Protein AF-A0A8X6JHR5-F1 (afdb_monomer_lite)

InterPro domains:
  IPR001357 BRCT domain [PF00533] (497-559)
  IPR001357 BRCT domain [PS50172] (496-572)
  IPR001357 BRCT domain [SM00292] (498-587)
  IPR001679 NAD-dependent DNA ligase [MF_01588] (1-564)
  IPR004150 NAD-dependent DNA ligase, OB-fold [PF03120] (288-365)
  IPR010106 Recombination-promoting nuclease RpnA [TIGR01784] (573-859)
  IPR010994 RuvA domain 2-like [SSF47781] (370-484)
  IPR012340 Nucleic acid-binding, OB-fold [G3DSA:2.40.50.140] (287-372)
  IPR012340 Nucleic acid-binding, OB-fold [SSF50249] (287-366)
  IPR013839 NAD-dependent DNA ligase, adenylation [PF01653] (51-284)
  IPR013839 NAD-dependent DNA ligase, adenylation [cd00114] (6-284)
  IPR013840 NAD-dependent DNA ligase, N-terminal [SM00532] (3-404)
  IPR018239 NAD-dependent DNA ligase, active site [PS01055] (96-125)
  IPR033136 NAD-dependent DNA ligase, conserved site [PS01056] (298-313)
  IPR036420 BRCT domain superfamily [G3DSA:3.40.50.10190] (495-573)
  IPR036420 BRCT domain superfamily [SSF52113] (496-566)
  IPR041663 DisA/LigA, helix-hairpin-helix motif [PF12826] (410-480)

Radius of gyration: 37.95 Å; chains: 1; bounding box: 104×107×92 Å

pLDDT: mean 83.15, std 12.95, range [37.66, 98.12]

Sequence (868 aa):
MTENTLKLQKEIKRHNELYYRENISEITDAEYDELAKKVGIQTVGSAPDDRFSKVQHIVPMLSLNKVYSQEDIEEFIAKSRELLNTDELEIMCELKIDGLSFTAIYENGLLVKAATRGDGNLGEDVTDNIKTIKDFPQALPGIKGRLEVRGEVYIRNDDFLKLNKNFSNPRNTASGSLRQLDPEVTASRPLRYFAYSLIGGAEKTQFEVLNKLKELGFCVNEHQCLAKNVDEILEFYNRIYDNRHELGYDVDGVVLKVNNLTLQNRLGNTNKAPRWAIAHKFPAAQGKTKIVKILIQVGKTGKLNPVAKVIPINIGGVLITRVNLHNKDEIERKDIREGDVVVVQRAGDVIPKIVEVDKNARSRKAPKFVFPDICPECGSRVDDWGICSGGNDCPAQQIGNRKTITLEKFISSLGIRLVGPRAAKILANHYKSYDGWYEVMAQLPYDREAPDKLMIIGVGEETITSLEEFFSDEDNAEMVNDLASQLKIESVSTNTSSSPFNGKTVVFTGKLSKMERNEAQALMESLGGIVSSSVSPKTDFLVVGEKPGSKYKKAVELGTLAMALSKFLNPKLDLTFKKVFGTEKNKNILIHFLNDILGFTGIDTIQEVEFLSTYMDPEVASDKQSIVDVLCKDSSGFRYVIEMQLARDRGFEKRAQLYAAKAYSRQVGKGGEYIDLKTVFFIAISDNTLFPEEVEYISTHNIRDIKTNGHYLKDFQFVFIELPKFAKNKVEQLESTIERWCFFFKYAEDTTDEDLRDIAEKSPIIKLAYDELDKFRWNEKDLIAYEERIMDLRKEEGILAQKLDDATEKGIKIGHEKGREEGEKRAKIAVAREMLADKMDINTIAKFTGLHISEIEKLCSEIANDTL

Organism: Trichonephila clavata (NCBI:txid2740835)

Secondary structure (DSSP, 8-state):
--HHHHHHHHHHHHHHHIIIII---SS-HHHHHHHHHHHT----S-PPPTTSPEEE-SS--PPPEEE-SHHHHHHHHHHHHHHHT-S---EEEEEEE-SEEEEEEEETTEEEEEEE-TTSSEEEB-HHHHHTSTT--SB-TT--SEEEEEEEEEEBHHHHTTS-TT---HHHHHHHHHS-SSHHHHHTS-EEEEEEEEES---SBHHHHHHHHHHTT----S-EEEESSHHHHHHHHHHHHHTGGGSSB-EEEEEEEESBHHHHHHH-B-SSSBTTEEEEEPPTTEEEEEEEEEEEEE-TTSBEEEEEEEEEEEETTEEEEEEE---HHHHHHHT--TT-EEEEEEETTTEEEEEEEESSSS-TT-PPP---SB-TTT-PBB-TTSBBTTGGGSHHHHTT---EEEHHHHHHHT--TT--HHHHHHHHHHH-SHHHHHHHHHHTTT-TTHHHHT--TT--HHHHHHHHHHHTSHHHHHHHHHHHHTSEEE---------TTTT-EEEEESB-SSS-HHHHHHHHHHTT-EEESS--TT--EEEE-BS--HHHHHHHHTT--EEES-SBPPTTSHHHHHHHHSSGGGHHHHHHHHHHHHT--GGG----EEE--SEE--SSTTSPPEE-SEEEEETT--EEEEEEE-S--TTHHHHHHHHHHHHHHTTS-TT--GGG---EEEEEEESS--S-TTS-SEEEEE---TTT------SEEEEEEEGGG----SGGG--SHHHHHHHHHHHGGG--HHHHHHHHHH-HHHHHHHHHHBGGGS-HHHHHHHHHHHHHHHHHHHHHHHHHHHHHHHHHHHHHHHHHHHHHHHHHHHHHHHHHHTT--HHHHHHHH---HHHHHHHHHHHHHTT-

Foldseek 3Di:
DDPVLVVLVVVLLVQLCCVQPVLDHPFFPVVSVVSCVVNVDDFAHAAEDPLFDKDFDPAFDFDFAEDADLVVVVVLVVVLCVLLVHPWFKKKKAFAAQAWKKKFKDAQFATPWMFTNHRRGMTGTLSLLQVLAPQDDRGQPPDHGMKMWMKGKWAFLVQVVVDDPPDQFGHSCRSVLSPDPDSVSVNPGNIDMAIQDMDPDPDFWSVVRQVVCVVSRGHHDPLMDTDGDSVSVVVSFVVCQQCVLVPRGDTFFMKIFRTGVVSQVSQAADPHHGSGMHGHGDDQFKGKWAFQDWDWDQALQQATWIKTQTRFYDHRSGTDGIATQGFPVSCVVQQDFHGWIFMWGDDPPDHIHTPHTDPVSDDPPTDGDDLDQARPQQRAGADPRRGGPCQCRRPNNVSVPPLEAEQLRLQQVLCQPPCHSLNSLQLLLVQQDPVSSLVLLLCLLPDPCSLVVPPQQPQDSVNSVSSNVQNVDVVSSVVSVVVVVSGNYHGDDDPPPVAPQASAEEEEFEAADPDGPVVVVVVSVVSNHRYDPADDLRHAEYHYYHPGDPRVVVCVVSVHHYPPVFQFAQCLDLLLVCLCQVDPVNPVLVQVLVCQLVVPDDPRRFPGKDWDAQWLDDPDPPDDIGGASTWIAGPLGEIETEHRAEDDDVCVVVVLVVVQVSSQVVSDDPPDDPVSGAAYEYEYEYCADPDDLVAAQKDKDADADPPPRDRPPGRYIYIYHHLVRLDDAALVVDDDPNNVVSNCNNCLRPQDPVSLVSCCVVPVSVNVSSVSRRCVPDDPVSVVVSVVSVVVVVVVVVVVVVVVVVVVVVVVVVVVVVVVVVVLVVVLLVQLLVCVVVVDDLVVSCVVSVDDSVVSVVSVVVVVVVVD

Structure (mmCIF, N/CA/C/O backbone):
data_AF-A0A8X6JHR5-F1
#
_entry.id   AF-A0A8X6JHR5-F1
#
loop_
_atom_site.group_PDB
_atom_site.id
_atom_site.type_symbol
_atom_site.label_atom_id
_atom_site.label_alt_id
_atom_site.label_comp_id
_atom_site.label_asym_id
_atom_site.label_entity_id
_atom_site.label_seq_id
_atom_site.pdbx_PDB_ins_code
_atom_site.Cartn_x
_atom_site.Cartn_y
_atom_site.Cartn_z
_atom_site.occupancy
_atom_site.B_iso_or_equiv
_atom_site.auth_seq_id
_atom_site.auth_comp_id
_atom_site.auth_asym_id
_atom_site.auth_atom_id
_atom_site.pdbx_PDB_model_num
ATOM 1 N N . MET A 1 1 ? 10.080 10.025 27.594 1.00 49.47 1 MET A N 1
ATOM 2 C CA . MET A 1 1 ? 10.030 9.045 26.483 1.00 49.47 1 MET A CA 1
ATOM 3 C C . MET A 1 1 ? 11.142 9.394 25.508 1.00 49.47 1 MET A C 1
ATOM 5 O O . MET A 1 1 ? 11.280 10.569 25.206 1.00 49.47 1 MET A O 1
ATOM 9 N N . THR A 1 2 ? 11.959 8.435 25.074 1.00 57.47 2 THR A N 1
ATOM 10 C CA . THR A 1 2 ? 13.050 8.675 24.110 1.00 57.47 2 THR A CA 1
ATOM 11 C C . THR A 1 2 ? 12.496 8.960 22.708 1.00 57.47 2 THR A C 1
ATOM 13 O O . THR A 1 2 ? 11.458 8.418 22.331 1.00 57.47 2 THR A O 1
ATOM 16 N N . GLU A 1 3 ? 13.186 9.787 21.923 1.00 58.19 3 GLU A N 1
ATOM 17 C CA . GLU A 1 3 ? 12.817 10.192 20.552 1.00 58.19 3 GLU A CA 1
ATOM 18 C C . GLU A 1 3 ? 12.600 8.987 19.609 1.00 58.19 3 GLU A C 1
ATOM 20 O O . GLU A 1 3 ? 11.642 8.948 18.835 1.00 58.19 3 GLU A O 1
ATOM 25 N N . ASN A 1 4 ? 13.395 7.924 19.789 1.00 63.41 4 ASN A N 1
ATOM 26 C CA . ASN A 1 4 ? 13.212 6.634 19.113 1.00 63.41 4 ASN A CA 1
ATOM 27 C C . ASN A 1 4 ? 11.872 5.959 19.436 1.00 63.41 4 ASN A C 1
ATOM 29 O O . ASN A 1 4 ? 11.263 5.364 18.549 1.00 63.41 4 ASN A O 1
ATOM 33 N N . THR A 1 5 ? 11.391 6.064 20.681 1.00 64.75 5 THR A N 1
ATOM 34 C CA . THR A 1 5 ? 10.103 5.473 21.071 1.00 64.75 5 THR A CA 1
ATOM 35 C C . THR A 1 5 ? 8.983 6.147 20.288 1.00 64.75 5 THR A C 1
ATOM 37 O O . THR A 1 5 ? 8.232 5.449 19.622 1.00 64.75 5 THR A O 1
ATOM 40 N N . LEU A 1 6 ? 8.924 7.488 20.284 1.00 68.88 6 LEU A N 1
ATOM 41 C CA . LEU A 1 6 ? 7.921 8.297 19.566 1.00 68.88 6 LEU A CA 1
ATOM 42 C C . LEU A 1 6 ? 7.883 8.020 18.057 1.00 68.88 6 LEU A C 1
ATOM 44 O O . LEU A 1 6 ? 6.798 7.946 17.476 1.00 68.88 6 LEU A O 1
ATOM 48 N N . LYS A 1 7 ? 9.048 7.828 17.430 1.00 72.25 7 LYS A N 1
ATOM 49 C CA . LYS A 1 7 ? 9.149 7.457 16.013 1.00 72.25 7 LYS A CA 1
ATOM 50 C C . LYS A 1 7 ? 8.487 6.106 15.731 1.00 72.25 7 LYS A C 1
ATOM 52 O O . LYS A 1 7 ? 7.641 6.023 14.844 1.00 72.25 7 LYS A O 1
ATOM 57 N N . LEU A 1 8 ? 8.793 5.091 16.540 1.00 73.44 8 LEU A N 1
ATOM 58 C CA . LEU A 1 8 ? 8.182 3.768 16.413 1.00 73.44 8 LEU A CA 1
ATOM 59 C C . LEU A 1 8 ? 6.669 3.782 16.739 1.00 73.44 8 LEU A C 1
ATOM 61 O O . LEU A 1 8 ? 5.906 3.047 16.116 1.00 73.44 8 LEU A O 1
ATOM 65 N N . GLN A 1 9 ? 6.192 4.645 17.656 1.00 70.38 9 GLN A N 1
ATOM 66 C CA . GLN A 1 9 ? 4.742 4.805 17.910 1.00 70.38 9 GLN A CA 1
ATOM 67 C C . GLN A 1 9 ? 4.004 5.327 16.666 1.00 70.38 9 GLN A C 1
ATOM 69 O O . GLN A 1 9 ? 2.920 4.838 16.338 1.00 70.38 9 GLN A O 1
ATOM 74 N N . LYS A 1 10 ? 4.581 6.320 15.969 1.00 76.12 10 LYS A N 1
ATOM 75 C CA . LYS A 1 10 ? 4.014 6.872 14.726 1.00 76.12 10 LYS A CA 1
ATOM 76 C C . LYS A 1 10 ? 3.989 5.826 13.609 1.00 76.12 10 LYS A C 1
ATOM 78 O O . LYS A 1 10 ? 3.006 5.749 12.879 1.00 76.12 10 LYS A O 1
ATOM 83 N N . GLU A 1 11 ? 5.030 5.006 13.514 1.00 77.38 11 GLU A N 1
ATOM 84 C CA . GLU A 1 11 ? 5.135 3.920 12.536 1.00 77.38 11 GLU A CA 1
ATOM 85 C C . GLU A 1 11 ? 4.059 2.843 12.752 1.00 77.38 11 GLU A C 1
ATOM 87 O O . GLU A 1 11 ? 3.321 2.523 11.821 1.00 77.38 11 GLU A O 1
ATOM 92 N N . ILE A 1 12 ? 3.861 2.378 13.994 1.00 72.44 12 ILE A N 1
ATOM 93 C CA . ILE A 1 12 ? 2.779 1.436 14.348 1.00 72.44 12 ILE A CA 1
ATOM 94 C C . ILE A 1 12 ? 1.402 2.016 14.009 1.00 72.44 12 ILE A C 1
ATOM 96 O O . ILE A 1 12 ? 0.551 1.314 13.461 1.00 72.44 12 ILE A O 1
ATOM 100 N N . LYS A 1 13 ? 1.166 3.298 14.320 1.00 73.50 13 LYS A N 1
ATOM 101 C CA . LYS A 1 13 ? -0.110 3.958 14.018 1.00 73.50 13 LYS A CA 1
ATOM 102 C C . LYS A 1 13 ? -0.383 3.983 12.512 1.00 73.50 13 LYS A C 1
ATOM 104 O O . LYS A 1 13 ? -1.484 3.631 12.102 1.00 73.50 13 LYS A O 1
ATOM 109 N N . ARG A 1 14 ? 0.623 4.326 11.703 1.00 78.25 14 ARG A N 1
ATOM 110 C CA . ARG A 1 14 ? 0.520 4.314 10.238 1.00 78.25 14 ARG A CA 1
ATOM 111 C C . ARG A 1 14 ? 0.208 2.917 9.704 1.00 78.25 14 ARG A C 1
ATOM 113 O O . ARG A 1 14 ? -0.688 2.774 8.881 1.00 78.25 14 ARG A O 1
ATOM 120 N N . HIS A 1 15 ? 0.902 1.886 10.189 1.00 73.75 15 HIS A N 1
ATOM 121 C CA . HIS A 1 15 ? 0.637 0.511 9.759 1.00 73.75 15 HIS A CA 1
ATOM 122 C C . HIS A 1 15 ? -0.759 0.027 10.170 1.00 73.75 15 HIS A C 1
ATOM 124 O O . HIS A 1 15 ? -1.407 -0.640 9.373 1.00 73.75 15 HIS A O 1
ATOM 130 N N . ASN A 1 16 ? -1.272 0.421 11.342 1.00 68.25 16 ASN A N 1
ATOM 131 C CA . ASN A 1 16 ? -2.664 0.149 11.718 1.00 68.25 16 ASN A CA 1
ATOM 132 C C . ASN A 1 16 ? -3.668 0.846 10.796 1.00 68.25 16 ASN A C 1
ATOM 134 O O . ASN A 1 16 ? -4.661 0.233 10.415 1.00 68.25 16 ASN A O 1
ATOM 138 N N . GLU A 1 17 ? -3.429 2.109 10.436 1.00 68.94 17 GLU A N 1
ATOM 139 C CA . GLU A 1 17 ? -4.293 2.841 9.505 1.00 68.94 17 GLU A CA 1
ATOM 140 C C . GLU A 1 17 ? -4.307 2.168 8.126 1.00 68.94 17 GLU A C 1
ATOM 142 O O . GLU A 1 17 ? -5.378 1.856 7.616 1.00 68.94 17 GLU A O 1
ATOM 147 N N . LEU A 1 18 ? -3.145 1.836 7.562 1.00 68.81 18 LEU A N 1
ATOM 148 C CA . LEU A 1 18 ? -3.066 1.130 6.278 1.00 68.81 18 LEU A CA 1
ATOM 149 C C . LEU A 1 18 ? -3.767 -0.236 6.327 1.00 68.81 18 LEU A C 1
ATOM 151 O O . LEU A 1 18 ? -4.577 -0.554 5.456 1.00 68.81 18 LEU A O 1
ATOM 155 N N . TYR A 1 19 ? -3.509 -1.013 7.380 1.00 62.22 19 TYR A N 1
ATOM 156 C CA . TYR A 1 19 ? -4.020 -2.373 7.517 1.00 62.22 19 TYR A CA 1
ATOM 157 C C . TYR A 1 19 ? -5.538 -2.414 7.719 1.00 62.22 19 TYR A C 1
ATOM 159 O O . TYR A 1 19 ? -6.238 -3.148 7.024 1.00 62.22 19 TYR A O 1
ATOM 167 N N . TYR A 1 20 ? -6.064 -1.626 8.662 1.00 59.91 20 TYR A N 1
ATOM 168 C CA . TYR A 1 20 ? -7.477 -1.677 9.044 1.00 59.91 20 TYR A CA 1
ATOM 169 C C . TYR A 1 20 ? -8.372 -0.739 8.227 1.00 59.91 20 TYR A C 1
ATOM 171 O O . TYR A 1 20 ? -9.533 -1.079 8.002 1.00 59.91 20 TYR A O 1
ATOM 179 N N . ARG A 1 21 ? -7.870 0.419 7.770 1.00 62.75 21 ARG A N 1
ATOM 180 C CA . ARG A 1 21 ? -8.668 1.389 7.001 1.00 62.75 21 ARG A CA 1
ATOM 181 C C . ARG A 1 21 ? -8.513 1.184 5.504 1.00 62.75 21 ARG A C 1
ATOM 183 O O . ARG A 1 21 ? -9.523 0.969 4.837 1.00 62.75 21 ARG A O 1
ATOM 190 N N . GLU A 1 22 ? -7.280 1.198 5.009 1.00 61.41 22 GLU A N 1
ATOM 191 C CA . GLU A 1 22 ? -7.000 1.132 3.567 1.00 61.41 22 GLU A CA 1
ATOM 192 C C . GLU A 1 22 ? -7.020 -0.307 3.020 1.00 61.41 22 GLU A C 1
ATOM 194 O O . GLU A 1 22 ? -7.090 -0.510 1.813 1.00 61.41 22 GLU A O 1
ATOM 199 N N . ASN A 1 23 ? -7.025 -1.322 3.896 1.00 61.84 23 ASN A N 1
ATOM 200 C CA . ASN A 1 23 ? -6.902 -2.745 3.544 1.00 61.84 23 ASN A CA 1
ATOM 201 C C . ASN A 1 23 ? -5.591 -3.058 2.789 1.00 61.84 23 ASN A C 1
ATOM 203 O O . ASN A 1 23 ? -5.537 -3.946 1.929 1.00 61.84 23 ASN A O 1
ATOM 207 N N . ILE A 1 24 ? -4.520 -2.333 3.120 1.00 64.50 24 ILE A N 1
ATOM 208 C CA . ILE A 1 24 ? -3.186 -2.459 2.527 1.00 64.50 24 ILE A CA 1
ATOM 209 C C . ILE A 1 24 ? -2.190 -2.831 3.629 1.00 64.50 24 ILE A C 1
ATOM 211 O O . ILE A 1 24 ? -2.141 -2.196 4.679 1.00 64.50 24 ILE A O 1
ATOM 215 N N . SER A 1 25 ? -1.350 -3.833 3.370 1.00 65.12 25 SER A N 1
ATOM 216 C CA . SER A 1 25 ? -0.229 -4.185 4.248 1.00 65.12 25 SER A CA 1
ATOM 217 C C . SER A 1 25 ? 1.084 -3.853 3.552 1.00 65.12 25 SER A C 1
ATOM 219 O O . SER A 1 25 ? 1.397 -4.439 2.522 1.00 65.12 25 SER A O 1
ATOM 221 N N . GLU A 1 26 ? 1.853 -2.922 4.114 1.00 69.12 26 GLU A N 1
ATOM 222 C CA . GLU A 1 26 ? 3.217 -2.623 3.645 1.00 69.12 26 GLU A CA 1
ATOM 223 C C . GLU A 1 26 ? 4.282 -3.513 4.290 1.00 69.12 26 GLU A C 1
ATOM 225 O O . GLU A 1 26 ? 5.345 -3.717 3.715 1.00 69.12 26 GLU A O 1
ATOM 230 N N . ILE A 1 27 ? 3.994 -4.011 5.492 1.00 63.25 27 ILE A N 1
ATOM 231 C CA . ILE A 1 27 ? 4.844 -4.933 6.241 1.00 63.25 27 ILE A CA 1
ATOM 232 C C . ILE A 1 27 ? 4.040 -6.186 6.559 1.00 63.25 27 ILE A C 1
ATOM 234 O O . ILE A 1 27 ? 2.805 -6.159 6.604 1.00 63.25 27 ILE A O 1
ATOM 238 N N . THR A 1 28 ? 4.736 -7.288 6.788 1.00 60.66 28 THR A N 1
ATOM 239 C CA . THR A 1 28 ? 4.116 -8.535 7.226 1.00 60.66 28 THR A CA 1
ATOM 240 C C . THR A 1 28 ? 3.584 -8.411 8.657 1.00 60.66 28 THR A C 1
ATOM 242 O O . THR A 1 28 ? 4.091 -7.643 9.477 1.00 60.66 28 THR A O 1
ATOM 245 N N . ASP A 1 29 ? 2.588 -9.229 9.003 1.00 63.94 29 ASP A N 1
ATOM 246 C CA . ASP A 1 29 ? 2.054 -9.300 10.371 1.00 63.94 29 ASP A CA 1
ATOM 247 C C . ASP A 1 29 ? 3.139 -9.619 11.417 1.00 63.94 29 ASP A C 1
ATOM 249 O O . ASP A 1 29 ? 3.036 -9.194 12.567 1.00 63.94 29 ASP A O 1
ATOM 253 N N . ALA A 1 30 ? 4.187 -10.347 11.020 1.00 61.62 30 ALA A N 1
ATOM 254 C CA . ALA A 1 30 ? 5.324 -10.682 11.873 1.00 61.62 30 ALA A CA 1
ATOM 255 C C . ALA A 1 30 ? 6.179 -9.455 12.200 1.00 61.62 30 ALA A C 1
ATOM 257 O O . ALA A 1 30 ? 6.501 -9.213 13.361 1.00 61.62 30 ALA A O 1
ATOM 258 N N . GLU A 1 31 ? 6.514 -8.667 11.178 1.00 67.81 31 GLU A N 1
ATOM 259 C CA . GLU A 1 31 ? 7.272 -7.425 11.329 1.00 67.81 31 GLU A CA 1
ATOM 260 C C . GLU A 1 31 ? 6.486 -6.413 12.157 1.00 67.81 31 GLU A C 1
ATOM 262 O O . GLU A 1 31 ? 7.044 -5.776 13.052 1.00 67.81 31 GLU A O 1
ATOM 267 N N . TYR A 1 32 ? 5.170 -6.327 11.935 1.00 74.50 32 TYR A N 1
ATOM 268 C CA . TYR A 1 32 ? 4.289 -5.525 12.777 1.00 74.50 32 TYR A CA 1
ATOM 269 C C . TYR A 1 32 ? 4.317 -6.002 14.238 1.00 74.50 32 TYR A C 1
ATOM 271 O O . TYR A 1 32 ? 4.419 -5.183 15.152 1.00 74.50 32 TYR A O 1
ATOM 279 N N . ASP A 1 33 ? 4.260 -7.315 14.481 1.00 67.00 33 ASP A N 1
ATOM 280 C CA . ASP A 1 33 ? 4.282 -7.885 15.831 1.00 67.00 33 ASP A CA 1
ATOM 281 C C . ASP A 1 33 ? 5.622 -7.650 16.549 1.00 67.00 33 ASP A C 1
ATOM 283 O O . ASP A 1 33 ? 5.629 -7.348 17.748 1.00 67.00 33 ASP A O 1
ATOM 287 N N . GLU A 1 34 ? 6.751 -7.700 15.838 1.00 73.44 34 GLU A N 1
ATOM 288 C CA . GLU A 1 34 ? 8.056 -7.310 16.382 1.00 73.44 34 GLU A CA 1
ATOM 289 C C . GLU A 1 34 ? 8.139 -5.816 16.707 1.00 73.44 34 GLU A C 1
ATOM 291 O O . GLU A 1 34 ? 8.635 -5.440 17.776 1.00 73.44 34 GLU A O 1
ATOM 296 N N . LEU A 1 35 ? 7.644 -4.955 15.812 1.00 73.88 35 LEU A N 1
ATOM 297 C CA . LEU A 1 35 ? 7.579 -3.511 16.039 1.00 73.88 35 LEU A CA 1
ATOM 298 C C . LEU A 1 35 ? 6.710 -3.200 17.261 1.00 73.88 35 LEU A C 1
ATOM 300 O O . LEU A 1 35 ? 7.142 -2.475 18.157 1.00 73.88 35 LEU A O 1
ATOM 304 N N . ALA A 1 36 ? 5.528 -3.811 17.363 1.00 66.88 36 ALA A N 1
ATOM 305 C CA . ALA A 1 36 ? 4.623 -3.642 18.495 1.00 66.88 36 ALA A CA 1
ATOM 306 C C . ALA A 1 36 ? 5.254 -4.088 19.825 1.00 66.88 36 ALA A C 1
ATOM 308 O O . ALA A 1 36 ? 5.104 -3.391 20.836 1.00 66.88 36 ALA A O 1
ATOM 309 N N . LYS A 1 37 ? 6.012 -5.198 19.832 1.00 70.56 37 LYS A N 1
ATOM 310 C CA . LYS A 1 37 ? 6.767 -5.661 21.011 1.00 70.56 37 LYS A CA 1
ATOM 311 C C . LYS A 1 37 ? 7.805 -4.632 21.473 1.00 70.56 37 LYS A C 1
ATOM 313 O O . LYS A 1 37 ? 7.879 -4.360 22.668 1.00 70.56 37 LYS A O 1
ATOM 318 N N . LYS A 1 38 ? 8.564 -4.020 20.555 1.00 70.88 38 LYS A N 1
ATOM 319 C CA . LYS A 1 38 ? 9.631 -3.047 20.883 1.00 70.88 38 LYS A CA 1
ATOM 320 C C . LYS A 1 38 ? 9.117 -1.759 21.541 1.00 70.88 38 LYS A C 1
ATOM 322 O O . LYS A 1 38 ? 9.863 -1.109 22.265 1.00 70.88 38 LYS A O 1
ATOM 327 N N . VAL A 1 39 ? 7.862 -1.381 21.292 1.00 64.31 39 VAL A N 1
ATOM 328 C CA . VAL A 1 39 ? 7.293 -0.082 21.707 1.00 64.31 39 VAL A CA 1
ATOM 329 C C . VAL A 1 39 ? 6.323 -0.206 22.885 1.00 64.31 39 VAL A C 1
ATOM 331 O O . VAL A 1 39 ? 5.986 0.792 23.519 1.00 64.31 39 VAL A O 1
ATOM 334 N N . GLY A 1 40 ? 5.823 -1.411 23.173 1.00 55.03 40 GLY A N 1
ATOM 335 C CA . GLY A 1 40 ? 4.782 -1.629 24.185 1.00 55.03 40 GLY A CA 1
ATOM 336 C C . GLY A 1 40 ? 3.415 -1.021 23.818 1.00 55.03 40 GLY A C 1
ATOM 337 O O . GLY A 1 40 ? 2.501 -0.964 24.652 1.00 55.03 40 GLY A O 1
ATOM 338 N N . ILE A 1 41 ? 3.240 -0.565 22.571 1.00 52.25 41 ILE A N 1
ATOM 339 C CA . ILE A 1 41 ? 1.982 -0.009 22.062 1.00 52.25 41 ILE A CA 1
ATOM 340 C C . ILE A 1 41 ? 1.264 -1.053 21.233 1.00 52.25 41 ILE A C 1
ATOM 342 O O . ILE A 1 41 ? 1.751 -1.528 20.216 1.00 52.25 41 ILE A O 1
ATOM 346 N N . GLN A 1 42 ? 0.056 -1.356 21.685 1.00 53.41 42 GLN A N 1
ATOM 347 C CA . GLN A 1 42 ? -0.937 -2.120 20.953 1.00 53.41 42 GLN A CA 1
ATOM 348 C C . GLN A 1 42 ? -2.227 -1.313 21.066 1.00 53.41 42 GLN A C 1
ATOM 350 O O . GLN A 1 42 ? -2.829 -1.243 22.138 1.00 53.41 42 GLN A O 1
ATOM 355 N N . THR A 1 43 ? -2.568 -0.596 20.002 1.00 55.66 43 THR A N 1
ATOM 356 C CA . THR A 1 43 ? -3.869 0.055 19.814 1.00 55.66 43 THR A CA 1
ATOM 357 C C . THR A 1 43 ? -4.831 -0.948 19.182 1.00 55.66 43 THR A C 1
ATOM 359 O O . THR A 1 43 ? -4.407 -1.785 18.383 1.00 55.66 43 THR A O 1
ATOM 362 N N . VAL A 1 44 ? -6.112 -0.909 19.554 1.00 56.81 44 VAL A N 1
ATOM 363 C CA . VAL A 1 44 ? -7.130 -1.809 18.993 1.00 56.81 44 VAL A CA 1
ATOM 364 C C . VAL A 1 44 ? -7.634 -1.220 17.675 1.00 56.81 44 VAL A C 1
ATOM 366 O O . VAL A 1 44 ? -8.188 -0.128 17.665 1.00 56.81 44 VAL A O 1
ATOM 369 N N . GLY A 1 45 ? -7.426 -1.938 16.567 1.00 63.03 45 GLY A N 1
ATOM 370 C CA . GLY A 1 45 ? -7.944 -1.554 15.249 1.00 63.03 45 GLY A CA 1
ATOM 371 C C . GLY A 1 45 ? -7.540 -0.149 14.771 1.00 63.03 45 GLY A C 1
ATOM 372 O O . GLY A 1 45 ? -6.429 0.313 15.039 1.00 63.03 45 GLY A O 1
ATOM 373 N N . SER A 1 46 ? -8.448 0.513 14.047 1.00 66.50 46 SER A N 1
ATOM 374 C CA . SER A 1 46 ? -8.327 1.903 13.580 1.00 66.50 46 SER A CA 1
ATOM 375 C C . SER A 1 46 ? -9.675 2.617 13.651 1.00 66.50 46 SER A C 1
ATOM 377 O O . SER A 1 46 ? -10.716 1.969 13.566 1.00 66.50 46 SER A O 1
ATOM 379 N N . ALA A 1 47 ? -9.672 3.951 13.726 1.00 67.62 47 ALA A N 1
ATOM 380 C CA . ALA A 1 47 ? -10.915 4.723 13.717 1.00 67.62 47 ALA A CA 1
ATOM 381 C C . ALA A 1 47 ? -11.752 4.442 12.440 1.00 67.62 47 ALA A C 1
ATOM 383 O O . ALA A 1 47 ? -11.157 4.445 11.350 1.00 67.62 47 ALA A O 1
ATOM 384 N N . PRO A 1 48 ? -13.083 4.236 12.568 1.00 62.25 48 PRO A N 1
ATOM 385 C CA . PRO A 1 48 ? -14.010 3.996 11.455 1.00 62.25 48 PRO A CA 1
ATOM 386 C C . PRO A 1 48 ? -13.885 5.002 10.313 1.00 62.25 48 PRO A C 1
ATOM 388 O O . PRO A 1 48 ? -13.588 6.174 10.554 1.00 62.25 48 PRO A O 1
ATOM 391 N N . ASP A 1 49 ? -14.153 4.550 9.091 1.00 69.12 49 ASP A N 1
ATOM 392 C CA . ASP A 1 49 ? -14.246 5.407 7.909 1.00 69.12 49 ASP A CA 1
ATOM 393 C C . ASP A 1 49 ? -15.488 6.317 7.972 1.00 69.12 49 ASP A C 1
ATOM 395 O O . ASP A 1 49 ? -16.584 5.869 8.308 1.00 69.12 49 ASP A O 1
ATOM 399 N N . ASP A 1 50 ? -15.329 7.600 7.637 1.00 72.06 50 ASP A N 1
ATOM 400 C CA . ASP A 1 50 ? -16.411 8.594 7.698 1.00 72.06 50 ASP A CA 1
ATOM 401 C C . ASP A 1 50 ? -17.486 8.402 6.614 1.00 72.06 50 ASP A C 1
ATOM 403 O O . ASP A 1 50 ? -18.557 9.002 6.698 1.00 72.06 50 ASP A O 1
ATOM 407 N N . ARG A 1 51 ? -17.236 7.557 5.604 1.00 74.81 51 ARG A N 1
ATOM 408 C CA . ARG A 1 51 ? -18.229 7.201 4.578 1.00 74.81 51 ARG A CA 1
ATOM 409 C C . ARG A 1 51 ? -19.329 6.280 5.109 1.00 74.81 51 ARG A C 1
ATOM 411 O O . ARG A 1 51 ? -20.398 6.223 4.508 1.00 74.81 51 ARG A O 1
ATOM 418 N N . PHE A 1 52 ? -19.076 5.568 6.207 1.00 78.06 52 PHE A N 1
ATOM 419 C CA . PHE A 1 52 ? -20.044 4.680 6.844 1.00 78.06 52 PHE A CA 1
ATOM 420 C C . PHE A 1 52 ? -20.670 5.347 8.069 1.00 78.06 52 PHE A C 1
ATOM 422 O O . PHE A 1 52 ? -20.024 6.093 8.809 1.00 78.06 52 PHE A O 1
ATOM 429 N N . SER A 1 53 ? -21.939 5.027 8.329 1.00 83.94 53 SER A N 1
ATOM 430 C CA . SER A 1 53 ? -22.542 5.352 9.624 1.00 83.94 53 SER A CA 1
ATOM 431 C C . SER A 1 53 ? -21.795 4.618 10.739 1.00 83.94 53 SER A C 1
ATOM 433 O O . SER A 1 53 ? -21.325 3.499 10.548 1.00 83.94 53 SER A O 1
ATOM 435 N N . LYS A 1 54 ? -21.673 5.236 11.916 1.00 89.06 54 LYS A N 1
ATOM 436 C CA . LYS A 1 54 ? -20.917 4.662 13.040 1.00 89.06 54 LYS A CA 1
ATOM 437 C C . LYS A 1 54 ? -21.853 3.942 14.009 1.00 89.06 54 LYS A C 1
ATOM 439 O O . LYS A 1 54 ? -22.962 4.405 14.283 1.00 89.06 54 LYS A O 1
ATOM 444 N N . VAL A 1 55 ? -21.401 2.813 14.545 1.00 88.06 55 VAL A N 1
ATOM 445 C CA . VAL A 1 55 ? -22.127 2.015 15.541 1.00 88.06 55 VAL A CA 1
ATOM 446 C C . VAL A 1 55 ? -21.283 1.910 16.795 1.00 88.06 55 VAL A C 1
ATOM 448 O O . VAL A 1 55 ? -20.152 1.438 16.745 1.00 88.06 55 VAL A O 1
ATOM 451 N N . GLN A 1 56 ? -21.829 2.353 17.923 1.00 91.00 56 GLN A N 1
ATOM 452 C CA . GLN A 1 56 ? -21.161 2.203 19.207 1.00 91.00 56 GLN A CA 1
ATOM 453 C C . GLN A 1 56 ? -21.365 0.785 19.742 1.00 91.00 56 GLN A C 1
ATOM 455 O O . GLN A 1 56 ? -22.497 0.318 19.890 1.00 91.00 56 GLN A O 1
ATOM 460 N N . HIS A 1 57 ? -20.263 0.117 20.064 1.00 90.50 57 HIS A N 1
ATOM 461 C CA . HIS A 1 57 ? -20.276 -1.195 20.694 1.00 90.50 57 HIS A CA 1
ATOM 462 C C . HIS A 1 57 ? -20.596 -1.037 22.180 1.00 90.50 57 HIS A C 1
ATOM 464 O O . HIS A 1 57 ? -19.883 -0.343 22.904 1.00 90.50 57 HIS A O 1
ATOM 470 N N . ILE A 1 58 ? -21.666 -1.684 22.652 1.00 85.31 58 ILE A N 1
ATOM 471 C CA . ILE A 1 58 ? -22.055 -1.630 24.074 1.00 85.31 58 ILE A CA 1
ATOM 472 C C . ILE A 1 58 ? -21.016 -2.336 24.945 1.00 85.31 58 ILE A C 1
ATOM 474 O O . ILE A 1 58 ? -20.647 -1.850 26.012 1.00 85.31 58 ILE A O 1
ATOM 478 N N . VAL A 1 59 ? -20.522 -3.477 24.469 1.00 86.25 59 VAL A N 1
ATOM 479 C CA . VAL A 1 59 ? -19.351 -4.140 25.036 1.00 86.25 59 VAL A CA 1
ATOM 480 C C . VAL A 1 59 ? -18.191 -3.880 24.076 1.00 86.25 59 VAL A C 1
ATOM 482 O O . VAL A 1 59 ? -18.342 -4.159 22.892 1.00 86.25 59 VAL A O 1
ATOM 485 N N . PRO A 1 60 ? -17.025 -3.386 24.509 1.00 88.25 60 PRO A N 1
ATOM 486 C CA . PRO A 1 60 ? -15.909 -3.180 23.590 1.00 88.25 60 PRO A CA 1
ATOM 487 C C . PRO A 1 60 ? -15.468 -4.472 22.873 1.00 88.25 60 PRO A C 1
ATOM 489 O O . PRO A 1 60 ? -15.493 -5.573 23.436 1.00 88.25 60 PRO A O 1
ATOM 492 N N . MET A 1 61 ? -15.057 -4.356 21.613 1.00 89.25 61 MET A N 1
ATOM 493 C CA . MET A 1 61 ? -14.421 -5.416 20.828 1.00 89.25 61 MET A CA 1
ATOM 494 C C . MET A 1 61 ? -12.898 -5.291 20.938 1.00 89.25 61 MET A C 1
ATOM 496 O O . MET A 1 61 ? -12.254 -4.593 20.158 1.00 89.25 61 MET A O 1
ATOM 500 N N . LEU A 1 62 ? -12.325 -5.963 21.937 1.00 87.75 62 LEU A N 1
ATOM 501 C CA . LEU A 1 62 ? -10.894 -5.908 22.244 1.00 87.75 62 LEU A CA 1
ATOM 502 C C . LEU A 1 62 ? -10.045 -6.792 21.313 1.00 87.75 62 LEU A C 1
ATOM 504 O O . LEU A 1 62 ? -10.556 -7.663 20.608 1.00 87.75 62 LEU A O 1
ATOM 508 N N . SER A 1 63 ? -8.727 -6.579 21.334 1.00 87.12 63 SER A N 1
ATOM 509 C CA . SER A 1 63 ? -7.759 -7.488 20.706 1.00 87.12 63 SER A CA 1
ATOM 510 C C . SER A 1 63 ? -7.415 -8.647 21.650 1.00 87.12 63 SER A C 1
ATOM 512 O O . SER A 1 63 ? -7.730 -8.604 22.834 1.00 87.12 63 SER A O 1
ATOM 514 N N . LEU A 1 64 ? -6.732 -9.673 21.145 1.00 89.75 64 LEU A N 1
ATOM 515 C CA . LEU A 1 64 ? -6.151 -10.745 21.958 1.00 89.75 64 LEU A CA 1
ATOM 516 C C . LEU A 1 64 ? -4.654 -10.509 22.173 1.00 89.75 64 LEU A C 1
ATOM 518 O O . LEU A 1 64 ? -3.964 -10.030 21.267 1.00 89.75 64 LEU A O 1
ATOM 522 N N . ASN A 1 65 ? -4.155 -10.886 23.353 1.00 90.38 65 ASN A N 1
ATOM 523 C CA . ASN A 1 65 ? -2.716 -10.981 23.596 1.00 90.38 65 ASN A CA 1
ATOM 524 C C . ASN A 1 65 ? -2.143 -12.146 22.783 1.00 90.38 65 ASN A C 1
ATOM 526 O O . ASN A 1 65 ? -2.751 -13.213 22.712 1.00 90.38 65 ASN A O 1
ATOM 530 N N . LYS A 1 66 ? -0.989 -11.924 22.154 1.00 91.56 66 LYS A N 1
ATOM 531 C CA . LYS A 1 66 ? -0.361 -12.876 21.232 1.00 91.56 66 LYS A CA 1
ATOM 532 C C . LYS A 1 66 ? 0.764 -13.612 21.943 1.00 91.56 66 LYS A C 1
ATOM 534 O O . LYS A 1 66 ? 1.647 -12.956 22.494 1.00 91.56 66 LYS A O 1
ATOM 539 N N . VAL A 1 67 ? 0.742 -14.935 21.868 1.00 92.75 67 VAL A N 1
ATOM 540 C CA . VAL A 1 67 ? 1.778 -15.823 22.400 1.00 92.75 67 VAL A CA 1
ATOM 541 C C . VAL A 1 67 ? 2.314 -16.731 21.299 1.00 92.75 67 VAL A C 1
ATOM 543 O O . VAL A 1 67 ? 1.652 -16.914 20.270 1.00 92.75 67 VAL A O 1
ATOM 546 N N . TYR A 1 68 ? 3.510 -17.277 21.497 1.00 89.62 68 TYR A N 1
ATOM 547 C CA . TYR A 1 68 ? 4.221 -18.037 20.467 1.00 89.62 68 TYR A CA 1
ATOM 548 C C . TYR A 1 68 ? 4.787 -19.360 20.980 1.00 89.62 68 TYR A C 1
ATOM 550 O O . TYR A 1 68 ? 4.919 -20.286 20.180 1.00 89.62 68 TYR A O 1
ATOM 558 N N . SER A 1 69 ? 5.097 -19.472 22.272 1.00 90.81 69 SER A N 1
ATOM 559 C CA . SER A 1 69 ? 5.735 -20.663 22.834 1.00 90.81 69 SER A CA 1
ATOM 560 C C . SER A 1 69 ? 4.852 -21.402 23.839 1.00 90.81 69 SER A C 1
ATOM 562 O O . SER A 1 69 ? 3.807 -20.907 24.262 1.00 90.81 69 SER A O 1
ATOM 564 N N . GLN A 1 70 ? 5.272 -22.615 24.200 1.00 93.25 70 GLN A N 1
ATOM 565 C CA . GLN A 1 70 ? 4.624 -23.405 25.243 1.00 93.25 70 GLN A CA 1
ATOM 566 C C . GLN A 1 70 ? 4.712 -22.703 26.605 1.00 93.25 70 GLN A C 1
ATOM 568 O O . GLN A 1 70 ? 3.723 -22.654 27.333 1.00 93.25 70 GLN A O 1
ATOM 573 N N . GLU A 1 71 ? 5.860 -22.102 26.914 1.00 94.62 71 GLU A N 1
ATOM 574 C CA . GLU A 1 71 ? 6.097 -21.388 28.171 1.00 94.62 71 GLU A CA 1
ATOM 575 C C . GLU A 1 71 ? 5.118 -20.218 28.343 1.00 94.62 71 GLU A C 1
ATOM 577 O O . GLU A 1 71 ? 4.601 -19.996 29.436 1.00 94.62 71 GLU A O 1
ATOM 582 N N . ASP A 1 72 ? 4.785 -19.512 27.255 1.00 93.62 72 ASP A N 1
ATOM 583 C CA . ASP A 1 72 ? 3.790 -18.435 27.289 1.00 93.62 72 ASP A CA 1
ATOM 584 C C . ASP A 1 72 ? 2.383 -18.955 27.680 1.00 93.62 72 ASP A C 1
ATOM 586 O O . ASP A 1 72 ? 1.611 -18.266 28.355 1.00 93.62 72 ASP A O 1
ATOM 590 N N . ILE A 1 73 ? 2.018 -20.165 27.232 1.00 95.25 73 ILE A N 1
ATOM 591 C CA . ILE A 1 73 ? 0.728 -20.806 27.550 1.00 95.25 73 ILE A CA 1
ATOM 592 C C . ILE A 1 73 ? 0.712 -21.234 29.016 1.00 95.25 73 ILE A C 1
ATOM 594 O O . ILE A 1 73 ? -0.279 -21.009 29.717 1.00 95.25 73 ILE A O 1
ATOM 598 N N . GLU A 1 74 ? 1.807 -21.831 29.483 1.00 95.25 74 GLU A N 1
ATOM 599 C CA . GLU A 1 74 ? 1.993 -22.212 30.882 1.00 95.25 74 GLU A CA 1
ATOM 600 C C . GLU A 1 74 ? 1.872 -20.991 31.803 1.00 95.25 74 GLU A C 1
ATOM 602 O O . GLU A 1 74 ? 1.128 -21.042 32.786 1.00 95.25 74 GLU A O 1
ATOM 607 N N . GLU A 1 75 ? 2.498 -19.862 31.447 1.00 94.94 75 GLU A N 1
ATOM 608 C CA . GLU A 1 75 ? 2.381 -18.601 32.186 1.00 94.94 75 GLU A CA 1
ATOM 609 C C . GLU A 1 75 ? 0.931 -18.093 32.211 1.00 94.94 75 GLU A C 1
ATOM 611 O O . GLU A 1 75 ? 0.415 -17.719 33.270 1.00 94.94 75 GLU A O 1
ATOM 616 N N . PHE A 1 76 ? 0.239 -18.106 31.067 1.00 95.25 76 PHE A N 1
ATOM 617 C CA . PHE A 1 76 ? -1.163 -17.694 30.982 1.00 95.25 76 PHE A CA 1
ATOM 618 C C . PHE A 1 76 ? -2.069 -18.521 31.903 1.00 95.25 76 PHE A C 1
ATOM 620 O O . PHE A 1 76 ? -2.903 -17.955 32.621 1.00 95.25 76 PHE A O 1
ATOM 627 N N . ILE A 1 77 ? -1.901 -19.845 31.915 1.00 94.44 77 ILE A N 1
ATOM 628 C CA . ILE A 1 77 ? -2.689 -20.743 32.765 1.00 94.44 77 ILE A CA 1
ATOM 629 C C . ILE A 1 77 ? -2.336 -20.530 34.237 1.00 94.44 77 ILE A C 1
ATOM 631 O O . ILE A 1 77 ? -3.246 -20.376 35.053 1.00 94.44 77 ILE A O 1
ATOM 635 N N . ALA A 1 78 ? -1.048 -20.469 34.585 1.00 93.12 78 ALA A N 1
ATOM 636 C CA . ALA A 1 78 ? -0.591 -20.257 35.958 1.00 93.12 78 ALA A CA 1
ATOM 637 C C . ALA A 1 78 ? -1.147 -18.948 36.540 1.00 93.12 78 ALA A C 1
ATOM 639 O O . ALA A 1 78 ? -1.755 -18.943 37.611 1.00 93.12 78 ALA A O 1
ATOM 640 N N . LYS A 1 79 ? -1.045 -17.854 35.782 1.00 93.31 79 LYS A N 1
ATOM 641 C CA . LYS A 1 79 ? -1.566 -16.541 36.172 1.00 93.31 79 LYS A CA 1
ATOM 642 C C . LYS A 1 79 ? -3.088 -16.518 36.284 1.00 93.31 79 LYS A C 1
ATOM 644 O O . LYS A 1 79 ? -3.638 -15.853 37.160 1.00 93.31 79 LYS A O 1
ATOM 649 N N . SER A 1 80 ? -3.786 -17.236 35.405 1.00 93.75 80 SER A N 1
ATOM 650 C CA . SER A 1 80 ? -5.246 -17.354 35.467 1.00 93.75 80 SER A CA 1
ATOM 651 C C . SER A 1 80 ? -5.693 -18.108 36.720 1.00 93.75 80 SER A C 1
ATOM 653 O O . SER A 1 80 ? -6.612 -17.656 37.401 1.00 93.75 80 SER A O 1
ATOM 655 N N . ARG A 1 81 ? -5.016 -19.213 37.057 1.00 94.19 81 ARG A N 1
ATOM 656 C CA . ARG A 1 81 ? -5.251 -19.992 38.283 1.00 94.19 81 ARG A CA 1
ATOM 657 C C . ARG A 1 81 ? -5.016 -19.165 39.543 1.00 94.19 81 ARG A C 1
ATOM 659 O O . ARG A 1 81 ? -5.881 -19.138 40.415 1.00 94.19 81 ARG A O 1
ATOM 666 N N . GLU A 1 82 ? -3.906 -18.429 39.595 1.00 92.88 82 GLU A N 1
ATOM 667 C CA . GLU A 1 82 ? -3.564 -17.536 40.709 1.00 92.88 82 GLU A CA 1
ATOM 668 C C . GLU A 1 82 ? -4.648 -16.469 40.932 1.00 92.88 82 GLU A C 1
ATOM 670 O O . GLU A 1 82 ? -5.195 -16.348 42.027 1.00 92.88 82 GLU A O 1
ATOM 675 N N . LEU A 1 83 ? -5.029 -15.737 39.878 1.00 92.00 83 LEU A N 1
ATOM 676 C CA . LEU A 1 83 ? -6.033 -14.669 39.966 1.00 92.00 83 LEU A CA 1
ATOM 677 C C . LEU A 1 83 ? -7.435 -15.181 40.330 1.00 92.00 83 LEU A C 1
ATOM 679 O O . LEU A 1 83 ? -8.241 -14.445 40.903 1.00 92.00 83 LEU A O 1
ATOM 683 N N . LEU A 1 84 ? -7.752 -16.423 39.967 1.00 93.06 84 LEU A N 1
ATOM 684 C CA . LEU A 1 84 ? -9.046 -17.043 40.238 1.00 93.06 84 LEU A CA 1
ATOM 685 C C . LEU A 1 84 ? -9.079 -17.835 41.549 1.00 93.06 84 LEU A C 1
ATOM 687 O O . LEU A 1 84 ? -10.185 -18.143 42.012 1.00 93.06 84 LEU A O 1
ATOM 691 N N . ASN A 1 85 ? -7.914 -18.103 42.145 1.00 91.38 85 ASN A N 1
ATOM 692 C CA . ASN A 1 85 ? -7.714 -18.993 43.284 1.00 91.38 85 ASN A CA 1
ATOM 693 C C . ASN A 1 85 ? -8.335 -20.381 43.036 1.00 91.38 85 ASN A C 1
ATOM 695 O O . ASN A 1 85 ? -9.230 -20.815 43.762 1.00 91.38 85 ASN A O 1
ATOM 699 N N . THR A 1 86 ? -7.928 -21.032 41.941 1.00 88.88 86 THR A N 1
ATOM 700 C CA . THR A 1 86 ? -8.430 -22.353 41.534 1.00 88.88 86 THR A CA 1
ATOM 701 C C . THR A 1 86 ? -7.348 -23.181 40.847 1.00 88.88 86 THR A C 1
ATOM 703 O O . THR A 1 86 ? -6.550 -22.638 40.086 1.00 88.88 86 THR A O 1
ATOM 706 N N . ASP A 1 87 ? -7.357 -24.494 41.075 1.00 82.25 87 ASP A N 1
ATOM 707 C CA . ASP A 1 87 ? -6.433 -25.433 40.428 1.00 82.25 87 ASP A CA 1
ATOM 708 C C . ASP A 1 87 ? -6.996 -25.995 39.110 1.00 82.25 87 ASP A C 1
ATOM 710 O O . ASP A 1 87 ? -6.248 -26.369 38.199 1.00 82.25 87 ASP A O 1
ATOM 714 N N . GLU A 1 88 ? -8.321 -25.989 38.955 1.00 85.62 88 GLU A N 1
ATOM 715 C CA . GLU A 1 88 ? -9.013 -26.527 37.784 1.00 85.62 88 GLU A CA 1
ATOM 716 C C . GLU A 1 88 ? -9.422 -25.402 36.830 1.00 85.62 88 GLU A C 1
ATOM 718 O O . GLU A 1 88 ? -10.198 -24.508 37.171 1.00 85.62 88 GLU A O 1
ATOM 723 N N . LEU A 1 89 ? -8.895 -25.448 35.606 1.00 92.44 89 LEU A N 1
ATOM 724 C CA . LEU A 1 89 ? -9.199 -24.472 34.568 1.00 92.44 89 LEU A CA 1
ATOM 725 C C . LEU A 1 89 ? -9.304 -25.182 33.221 1.00 92.44 89 LEU A C 1
ATOM 727 O O . LEU A 1 89 ? -8.307 -25.656 32.684 1.00 92.44 89 LEU A O 1
ATOM 731 N N . GLU A 1 90 ? -10.515 -25.243 32.677 1.00 96.56 90 GLU A N 1
ATOM 732 C CA . GLU A 1 90 ? -10.741 -25.736 31.321 1.00 96.56 90 GLU A CA 1
ATOM 733 C C . GLU A 1 90 ? -10.556 -24.607 30.308 1.00 96.56 90 GLU A C 1
ATOM 735 O O . GLU A 1 90 ? -11.050 -23.487 30.499 1.00 96.56 90 GLU A O 1
ATOM 740 N N . ILE A 1 91 ? -9.883 -24.918 29.206 1.00 97.88 91 ILE A N 1
ATOM 741 C CA . ILE A 1 91 ? -9.594 -23.991 28.120 1.00 97.88 91 ILE A CA 1
ATOM 742 C C . ILE A 1 91 ? -10.331 -24.452 26.868 1.00 97.88 91 ILE A C 1
ATOM 744 O O . ILE A 1 91 ? -10.141 -25.562 26.384 1.00 97.88 91 ILE A O 1
ATOM 748 N N . MET A 1 92 ? -11.167 -23.577 26.325 1.00 98.00 92 MET A N 1
ATOM 749 C CA . MET A 1 92 ? -11.761 -23.759 25.013 1.00 98.00 92 MET A CA 1
ATOM 750 C C . MET A 1 92 ? -10.776 -23.285 23.941 1.00 98.00 92 MET A C 1
ATOM 752 O O . MET A 1 92 ? -10.412 -22.106 23.895 1.00 98.00 92 MET A O 1
ATOM 756 N N . CYS A 1 93 ? -10.347 -24.207 23.089 1.00 98.12 93 CYS A N 1
ATOM 757 C CA . CYS A 1 93 ? -9.481 -23.971 21.944 1.00 98.12 93 CYS A CA 1
ATOM 758 C C . CYS A 1 93 ? -10.325 -23.843 20.672 1.00 98.12 93 CYS A C 1
ATOM 760 O O . CYS A 1 93 ? -11.071 -24.757 20.313 1.00 98.12 93 CYS A O 1
ATOM 762 N N . GLU A 1 94 ? -10.175 -22.725 19.969 1.00 97.88 94 GLU A N 1
ATOM 763 C CA . GLU A 1 94 ? -10.880 -22.408 18.722 1.00 97.88 94 GLU A CA 1
ATOM 764 C C . GLU A 1 94 ? -9.882 -21.974 17.641 1.00 97.88 94 GLU A C 1
ATOM 766 O O . GLU A 1 94 ? -8.787 -21.497 17.947 1.00 97.88 94 GLU A O 1
ATOM 771 N N . LEU A 1 95 ? -10.242 -22.101 16.362 1.00 97.12 95 LEU A N 1
ATOM 772 C CA . LEU A 1 95 ? -9.401 -21.585 15.278 1.00 97.12 95 LEU A CA 1
ATOM 773 C C . LEU A 1 95 ? -9.380 -20.055 15.270 1.00 97.12 95 LEU A C 1
ATOM 775 O O . LEU A 1 95 ? -10.424 -19.404 15.344 1.00 97.12 95 LEU A O 1
ATOM 779 N N . LYS A 1 96 ? -8.193 -19.470 15.096 1.00 95.31 96 LYS A N 1
ATOM 780 C CA . LYS A 1 96 ? -8.053 -18.035 14.864 1.00 95.31 96 LYS A CA 1
ATOM 781 C C . LYS A 1 96 ? -8.192 -17.746 13.369 1.00 95.31 96 LYS A C 1
ATOM 783 O O . LYS A 1 96 ? -7.226 -17.847 12.616 1.00 95.31 96 LYS A O 1
ATOM 788 N N . ILE A 1 97 ? -9.419 -17.453 12.946 1.00 95.12 97 ILE A N 1
ATOM 789 C CA . ILE A 1 97 ? -9.752 -17.154 11.546 1.00 95.12 97 ILE A CA 1
ATOM 790 C C . ILE A 1 97 ? -9.065 -15.853 11.112 1.00 95.12 97 ILE A C 1
ATOM 792 O O . ILE A 1 97 ? -9.107 -14.854 11.834 1.00 95.12 97 ILE A O 1
ATOM 796 N N . ASP A 1 98 ? -8.436 -15.865 9.937 1.00 88.69 98 ASP A N 1
ATOM 797 C CA . ASP A 1 98 ? -7.771 -14.691 9.372 1.00 88.69 98 ASP A CA 1
ATOM 798 C C . ASP A 1 98 ? -8.729 -13.909 8.459 1.00 88.69 98 ASP A C 1
ATOM 800 O O . ASP A 1 98 ? -8.834 -14.159 7.257 1.00 88.69 98 ASP A O 1
ATOM 804 N N . GLY A 1 99 ? -9.485 -12.982 9.052 1.00 90.88 99 GLY A N 1
ATOM 805 C CA . GLY A 1 99 ? -10.526 -12.233 8.354 1.00 90.88 99 GLY A CA 1
ATOM 806 C C . GLY A 1 99 ? -10.786 -10.840 8.931 1.00 90.88 99 GLY A C 1
ATOM 807 O O . GLY A 1 99 ? -9.865 -10.131 9.354 1.00 90.88 99 GLY A O 1
ATOM 808 N N . LEU A 1 100 ? -12.058 -10.433 8.893 1.00 93.56 100 LEU A N 1
ATOM 809 C CA . LEU A 1 100 ? -12.559 -9.207 9.509 1.00 93.56 100 LEU A CA 1
ATOM 810 C C . LEU A 1 100 ? -13.625 -9.530 10.561 1.00 93.56 100 LEU A C 1
ATOM 812 O O . LEU A 1 100 ? -14.669 -10.102 10.244 1.00 93.56 100 LEU A O 1
ATOM 816 N N . SER A 1 101 ? -13.400 -9.096 11.800 1.00 95.38 101 SER A N 1
ATOM 817 C CA . SER A 1 101 ? -14.373 -9.275 12.877 1.00 95.38 101 SER A CA 1
ATOM 818 C C . SER A 1 101 ? -15.630 -8.427 12.671 1.00 95.38 101 SER A C 1
ATOM 820 O O . SER A 1 101 ? -15.547 -7.234 12.354 1.00 95.38 101 SER A O 1
ATOM 822 N N . PHE A 1 102 ? -16.787 -9.024 12.948 1.00 96.50 102 PHE A N 1
ATOM 823 C CA . PHE A 1 102 ? -18.091 -8.368 12.934 1.00 96.50 102 PHE A CA 1
ATOM 824 C C . PHE A 1 102 ? -18.816 -8.531 14.273 1.00 96.50 102 PHE A C 1
ATOM 826 O O . PHE A 1 102 ? -18.552 -9.455 15.050 1.00 96.50 102 PHE A O 1
ATOM 833 N N . THR A 1 103 ? -19.777 -7.646 14.510 1.00 97.25 103 THR A N 1
ATOM 834 C CA . THR A 1 103 ? -20.827 -7.807 15.514 1.00 97.25 103 THR A CA 1
ATOM 835 C C . THR A 1 103 ? -22.194 -7.663 14.851 1.00 97.25 103 THR A C 1
ATOM 837 O O . THR A 1 103 ? -22.358 -6.846 13.946 1.00 97.25 103 THR A O 1
ATOM 840 N N . ALA A 1 104 ? -23.168 -8.463 15.271 1.00 97.12 104 ALA A N 1
ATOM 841 C CA . ALA A 1 104 ? -24.545 -8.443 14.796 1.00 97.12 104 ALA A CA 1
ATOM 842 C C . ALA A 1 104 ? -25.498 -8.387 15.993 1.00 97.12 104 ALA A C 1
ATOM 844 O O . ALA A 1 104 ? -25.461 -9.241 16.878 1.00 97.12 104 ALA A O 1
ATOM 845 N N . ILE A 1 105 ? -26.340 -7.361 16.022 1.00 96.56 105 ILE A N 1
ATOM 846 C CA . ILE A 1 105 ? -27.240 -7.022 17.119 1.00 96.56 105 ILE A CA 1
ATOM 847 C C . ILE A 1 105 ? -28.659 -7.409 16.716 1.00 96.56 105 ILE A C 1
ATOM 849 O O . ILE A 1 105 ? -29.199 -6.907 15.726 1.00 96.56 105 ILE A O 1
ATOM 853 N N . TYR A 1 106 ? -29.261 -8.268 17.527 1.00 96.25 106 TYR A N 1
ATOM 854 C CA . TYR A 1 106 ? -30.632 -8.724 17.387 1.00 96.25 106 TYR A CA 1
ATOM 855 C C . TYR A 1 106 ? -31.479 -8.166 18.520 1.00 96.25 106 TYR A C 1
ATOM 857 O O . TYR A 1 106 ? -31.088 -8.246 19.685 1.00 96.25 106 TYR A O 1
ATOM 865 N N . GLU A 1 107 ? -32.665 -7.667 18.196 1.00 94.94 107 GLU A N 1
ATOM 866 C CA . GLU A 1 107 ? -33.669 -7.275 19.184 1.00 94.94 107 GLU A CA 1
ATOM 867 C C . GLU A 1 107 ? -34.956 -8.044 18.925 1.00 94.94 107 GLU A C 1
ATOM 869 O O . GLU A 1 107 ? -35.482 -8.050 17.813 1.00 94.94 107 GLU A O 1
ATOM 874 N N . ASN A 1 108 ? -35.445 -8.735 19.956 1.00 92.12 108 ASN A N 1
ATOM 875 C CA . ASN A 1 108 ? -36.616 -9.613 19.866 1.00 92.12 108 ASN A CA 1
ATOM 876 C C . ASN A 1 108 ? -36.517 -10.606 18.696 1.00 92.12 108 ASN A C 1
ATOM 878 O O . ASN A 1 108 ? -37.493 -10.881 18.000 1.00 92.12 108 ASN A O 1
ATOM 882 N N . GLY A 1 109 ? -35.300 -11.107 18.475 1.00 92.25 109 GLY A N 1
ATOM 883 C CA . GLY A 1 109 ? -34.995 -12.077 17.437 1.00 92.25 109 GLY A CA 1
ATOM 884 C C . GLY A 1 109 ? -34.833 -11.503 16.031 1.00 92.25 109 GLY A C 1
ATOM 885 O O . GLY A 1 109 ? -34.581 -12.284 15.130 1.00 92.25 109 GLY A O 1
ATOM 886 N N . LEU A 1 110 ? -34.926 -10.196 15.787 1.00 94.56 110 LEU A N 1
ATOM 887 C CA . LEU A 1 110 ? -34.703 -9.619 14.452 1.00 94.56 110 LEU A CA 1
ATOM 888 C C . LEU A 1 110 ? -33.348 -8.919 14.381 1.00 94.56 110 LEU A C 1
ATOM 890 O O . LEU A 1 110 ? -32.995 -8.196 15.310 1.00 94.56 110 LEU A O 1
ATOM 894 N N . LEU A 1 111 ? -32.601 -9.115 13.290 1.00 96.44 111 LEU A N 1
ATOM 895 C CA . LEU A 1 111 ? -31.352 -8.392 13.044 1.00 96.44 111 LEU A CA 1
ATOM 896 C C . LEU A 1 111 ? -31.656 -6.899 12.870 1.00 96.44 111 LEU A C 1
ATOM 898 O O . LEU A 1 111 ? -32.249 -6.494 11.871 1.00 96.44 111 LEU A O 1
ATOM 902 N N . VAL A 1 112 ? -31.229 -6.084 13.833 1.00 94.56 112 VAL A N 1
ATOM 903 C CA . VAL A 1 112 ? -31.421 -4.627 13.804 1.00 94.56 112 VAL A CA 1
ATOM 904 C C . VAL A 1 112 ? -30.200 -3.933 13.223 1.00 94.56 112 VAL A C 1
ATOM 906 O O . VAL A 1 112 ? -30.340 -2.977 12.462 1.00 94.56 112 VAL A O 1
ATOM 909 N N . LYS A 1 113 ? -28.998 -4.393 13.588 1.00 95.75 113 LYS A N 1
ATOM 910 C CA . LYS A 1 113 ? -27.757 -3.730 13.187 1.00 95.75 113 LYS A CA 1
ATOM 911 C C . LYS A 1 113 ? -26.584 -4.692 13.107 1.00 95.75 113 LYS A C 1
ATOM 913 O O . LYS A 1 113 ? -26.503 -5.617 13.906 1.00 95.75 113 LYS A O 1
ATOM 918 N N . ALA A 1 114 ? -25.641 -4.443 12.209 1.00 96.50 114 ALA A N 1
ATOM 919 C CA . ALA A 1 114 ? -24.339 -5.090 12.217 1.00 96.50 114 ALA A CA 1
ATOM 920 C C . ALA A 1 114 ? -23.223 -4.075 11.999 1.00 96.50 114 ALA A C 1
ATOM 922 O O . ALA A 1 114 ? -23.403 -3.074 11.306 1.00 96.50 114 ALA A O 1
ATOM 923 N N . ALA A 1 115 ? -22.073 -4.330 12.612 1.00 96.31 115 ALA A N 1
ATOM 924 C CA . ALA A 1 115 ? -20.946 -3.421 12.548 1.00 96.31 115 ALA A CA 1
ATOM 925 C C . ALA A 1 115 ? -19.599 -4.141 12.473 1.00 96.31 115 ALA A C 1
ATOM 927 O O . ALA A 1 115 ? -19.439 -5.254 12.981 1.00 96.31 115 ALA A O 1
ATOM 928 N N . THR A 1 116 ? -18.615 -3.480 11.866 1.00 95.38 116 THR A N 1
ATOM 929 C CA . THR A 1 116 ? -17.209 -3.895 11.929 1.00 95.38 116 THR A CA 1
ATOM 930 C C . THR A 1 116 ? -16.623 -3.606 13.312 1.00 95.38 116 THR A C 1
ATOM 932 O O . THR A 1 116 ? -17.208 -2.891 14.127 1.00 95.38 116 THR A O 1
ATOM 935 N N . ARG A 1 117 ? -15.431 -4.137 13.604 1.00 91.38 117 ARG A N 1
ATOM 936 C CA . ARG A 1 117 ? -14.733 -3.830 14.863 1.00 91.38 117 ARG A CA 1
ATOM 937 C C . ARG A 1 117 ? -14.376 -2.345 15.017 1.00 91.38 117 ARG A C 1
ATOM 939 O O . ARG A 1 117 ? -14.476 -1.827 16.127 1.00 91.38 117 ARG A O 1
ATOM 946 N N . GLY A 1 118 ? -13.926 -1.699 13.938 1.00 87.88 118 GLY A N 1
ATOM 947 C CA . GLY A 1 118 ? -13.342 -0.352 13.968 1.00 87.88 118 GLY A CA 1
ATOM 948 C C . GLY A 1 118 ? -12.217 -0.228 15.002 1.00 87.88 118 GLY A C 1
ATOM 949 O O . GLY A 1 118 ? -11.276 -1.027 14.980 1.00 87.88 118 GLY A O 1
ATOM 950 N N . ASP A 1 119 ? -12.327 0.733 15.923 1.00 81.69 119 ASP A N 1
ATOM 951 C CA . ASP A 1 119 ? -11.342 0.975 16.995 1.00 81.69 119 ASP A CA 1
ATOM 952 C C . ASP A 1 119 ? -11.594 0.146 18.272 1.00 81.69 119 ASP A C 1
ATOM 954 O O . ASP A 1 119 ? -10.914 0.302 19.288 1.00 81.69 119 ASP A O 1
ATOM 958 N N . GLY A 1 120 ? -12.587 -0.746 18.225 1.00 86.00 120 GLY A N 1
ATOM 959 C CA . GLY A 1 120 ? -13.033 -1.568 19.344 1.00 86.00 120 GLY A CA 1
ATOM 960 C C . GLY A 1 120 ? -14.164 -0.951 20.168 1.00 86.00 120 GLY A C 1
ATOM 961 O O . GLY A 1 120 ? -14.900 -1.699 20.806 1.00 86.00 120 GLY A O 1
ATOM 962 N N . ASN A 1 121 ? -14.376 0.366 20.122 1.00 86.94 121 ASN A N 1
ATOM 963 C CA . ASN A 1 121 ? -15.518 1.039 20.759 1.00 86.94 121 ASN A CA 1
ATOM 964 C C . ASN A 1 121 ? -16.556 1.501 19.733 1.00 86.94 121 ASN A C 1
ATOM 966 O O . ASN A 1 121 ? -17.755 1.455 20.000 1.00 86.94 121 ASN A O 1
ATOM 970 N N . LEU A 1 122 ? -16.098 1.932 18.561 1.00 89.31 122 LEU A N 1
ATOM 971 C CA . LEU A 1 122 ? -16.909 2.365 17.433 1.00 89.31 122 LEU A CA 1
ATOM 972 C C . LEU A 1 122 ? -16.566 1.518 16.209 1.00 89.31 122 LEU A C 1
ATOM 974 O O . LEU A 1 122 ? -15.402 1.402 15.829 1.00 89.31 122 LEU A O 1
ATOM 978 N N . GLY A 1 123 ? -17.598 0.953 15.593 1.00 91.00 123 GLY A N 1
ATOM 979 C CA . GLY A 1 123 ? -17.547 0.203 14.344 1.00 91.00 123 GLY A CA 1
ATOM 980 C C . GLY A 1 123 ? -18.219 0.936 13.187 1.00 91.00 123 GLY A C 1
ATOM 981 O O . GLY A 1 123 ? -18.951 1.907 13.390 1.00 91.00 123 GLY A O 1
ATOM 982 N N . GLU A 1 124 ? -17.993 0.447 11.973 1.00 92.12 124 GLU A N 1
ATOM 983 C CA . GLU A 1 124 ? -18.691 0.901 10.764 1.00 92.12 124 GLU A CA 1
ATOM 984 C C . GLU A 1 124 ? -19.965 0.080 10.587 1.00 92.12 124 GLU A C 1
ATOM 986 O O . GLU A 1 124 ? -19.919 -1.142 10.714 1.00 92.12 124 GLU A O 1
ATOM 991 N N . ASP A 1 125 ? -21.085 0.734 10.300 1.00 93.81 125 ASP A N 1
ATOM 992 C CA . ASP A 1 125 ? -22.360 0.087 10.006 1.00 93.81 125 ASP A CA 1
ATOM 993 C C . ASP A 1 125 ? -22.276 -0.674 8.680 1.00 93.81 125 ASP A C 1
ATOM 995 O O . ASP A 1 125 ? -22.121 -0.075 7.619 1.00 93.81 125 ASP A O 1
ATOM 999 N N . VAL A 1 126 ? -22.376 -1.998 8.759 1.00 95.81 126 VAL A N 1
ATOM 1000 C CA . VAL A 1 126 ? -22.350 -2.925 7.615 1.00 95.81 126 VAL A CA 1
ATOM 1001 C C . VAL A 1 126 ? -23.603 -3.802 7.609 1.00 95.81 126 VAL A C 1
ATOM 1003 O O . VAL A 1 126 ? -23.577 -4.953 7.170 1.00 95.81 126 VAL A O 1
ATOM 1006 N N . THR A 1 127 ? -24.708 -3.276 8.148 1.00 94.75 127 THR A N 1
ATOM 1007 C CA . THR A 1 127 ? -25.965 -4.014 8.336 1.00 94.75 127 THR A CA 1
ATOM 1008 C C . THR A 1 127 ? -26.502 -4.584 7.032 1.00 94.75 127 THR A C 1
ATOM 1010 O O . THR A 1 127 ? -26.930 -5.735 7.005 1.00 94.75 127 THR A O 1
ATOM 1013 N N . ASP A 1 128 ? -26.471 -3.820 5.943 1.00 91.94 128 ASP A N 1
ATOM 1014 C CA . ASP A 1 128 ? -26.990 -4.304 4.664 1.00 91.94 128 ASP A CA 1
ATOM 1015 C C . ASP A 1 128 ? -26.001 -5.233 3.961 1.00 91.94 128 ASP A C 1
ATOM 1017 O O . ASP A 1 128 ? -26.412 -6.251 3.412 1.00 91.94 128 ASP A O 1
ATOM 1021 N N . ASN A 1 129 ? -24.695 -4.981 4.084 1.00 95.81 129 ASN A N 1
ATOM 1022 C CA . ASN A 1 129 ? -23.654 -5.858 3.550 1.00 95.81 129 ASN A CA 1
ATOM 1023 C C . ASN A 1 129 ? -23.697 -7.249 4.197 1.00 95.81 129 ASN A C 1
ATOM 1025 O O . ASN A 1 129 ? -23.631 -8.254 3.491 1.00 95.81 129 ASN A O 1
ATOM 1029 N N . ILE A 1 130 ? -23.846 -7.341 5.525 1.00 96.19 130 ILE A N 1
ATOM 1030 C CA . ILE A 1 130 ? -23.826 -8.637 6.220 1.00 96.19 130 ILE A CA 1
ATOM 1031 C C . ILE A 1 130 ? -25.014 -9.524 5.827 1.00 96.19 130 ILE A C 1
ATOM 1033 O O . ILE A 1 130 ? -24.862 -10.739 5.739 1.00 96.19 130 ILE A O 1
ATOM 1037 N N . LYS A 1 131 ? -26.176 -8.923 5.523 1.00 94.94 131 LYS A N 1
ATOM 1038 C CA . LYS A 1 131 ? -27.381 -9.642 5.070 1.00 94.94 131 LYS A CA 1
ATOM 1039 C C . LYS A 1 131 ? -27.174 -10.356 3.735 1.00 94.94 131 LYS A C 1
ATOM 1041 O O . LYS A 1 131 ? -27.899 -11.305 3.449 1.00 94.94 131 LYS A O 1
ATOM 1046 N N . THR A 1 132 ? -26.209 -9.906 2.931 1.00 95.62 132 THR A N 1
ATOM 1047 C CA . THR A 1 132 ? -25.875 -10.523 1.637 1.00 95.62 132 THR A CA 1
ATOM 1048 C C . THR A 1 132 ? -25.023 -11.784 1.782 1.00 95.62 132 THR A C 1
ATOM 1050 O O . THR A 1 132 ? -24.938 -12.582 0.847 1.00 95.62 132 THR A O 1
ATOM 1053 N N . ILE A 1 133 ? -24.405 -12.001 2.950 1.00 96.31 133 ILE A N 1
ATOM 1054 C CA . ILE A 1 133 ? -23.596 -13.191 3.198 1.00 96.31 133 ILE A CA 1
ATOM 1055 C C . ILE A 1 133 ? -24.524 -14.401 3.271 1.00 96.31 133 ILE A C 1
ATOM 1057 O O . ILE A 1 133 ? -25.453 -14.463 4.078 1.00 96.31 133 ILE A O 1
ATOM 1061 N N . LYS A 1 134 ? -24.252 -15.392 2.421 1.00 91.56 134 LYS A N 1
ATOM 1062 C CA . LYS A 1 134 ? -25.049 -16.617 2.359 1.00 91.56 134 LYS A CA 1
ATOM 1063 C C . LYS A 1 134 ? -25.095 -17.303 3.731 1.00 91.56 134 LYS A C 1
ATOM 1065 O O . LYS A 1 134 ? -24.066 -17.434 4.393 1.00 91.56 134 LYS A O 1
ATOM 1070 N N . ASP A 1 135 ? -26.281 -17.792 4.085 1.00 90.94 135 ASP A N 1
ATOM 1071 C CA . ASP A 1 135 ? -26.573 -18.543 5.311 1.00 90.94 135 ASP A CA 1
ATOM 1072 C C . ASP A 1 135 ? -26.461 -17.709 6.605 1.00 90.94 135 ASP A C 1
ATOM 1074 O O . ASP A 1 135 ? -26.497 -18.272 7.693 1.00 90.94 135 ASP A O 1
ATOM 1078 N N . PHE A 1 136 ? -26.375 -16.373 6.516 1.00 96.44 136 PHE A N 1
ATOM 1079 C CA . PHE A 1 136 ? -26.407 -15.491 7.686 1.00 96.44 136 PHE A CA 1
ATOM 1080 C C . PHE A 1 136 ? -27.845 -15.341 8.231 1.00 96.44 136 PHE A C 1
ATOM 1082 O O . PHE A 1 136 ? -28.719 -14.855 7.504 1.00 96.44 136 PHE A O 1
ATOM 1089 N N . PRO A 1 137 ? -28.132 -15.719 9.494 1.00 95.88 137 PRO A N 1
ATOM 1090 C CA . PRO A 1 137 ? -29.463 -15.573 10.075 1.00 95.88 137 PRO A CA 1
ATOM 1091 C C . PRO A 1 137 ? -29.903 -14.109 10.108 1.00 95.88 137 PRO A C 1
ATOM 1093 O O . PRO A 1 137 ? -29.214 -13.262 10.654 1.00 95.88 137 PRO A O 1
ATOM 1096 N N . GLN A 1 138 ? -31.073 -13.789 9.555 1.00 93.62 138 GLN A N 1
ATOM 1097 C CA . GLN A 1 138 ? -31.668 -12.448 9.696 1.00 93.62 138 GLN A CA 1
ATOM 1098 C C . GLN A 1 138 ? -32.714 -12.394 10.817 1.00 93.62 138 GLN A C 1
ATOM 1100 O O . GLN A 1 138 ? -33.042 -11.321 11.325 1.00 93.62 138 GLN A O 1
ATOM 1105 N N . ALA A 1 139 ? -33.215 -13.562 11.222 1.00 93.06 139 ALA A N 1
ATOM 1106 C CA . ALA A 1 139 ? -34.156 -13.728 12.313 1.00 93.06 139 ALA A CA 1
ATOM 1107 C C . ALA A 1 139 ? -33.785 -14.954 13.160 1.00 93.06 139 ALA A C 1
ATOM 1109 O O . ALA A 1 139 ? -33.372 -15.982 12.628 1.00 93.06 139 ALA A O 1
ATOM 1110 N N . LEU A 1 140 ? -33.977 -14.838 14.471 1.00 94.50 140 LEU A N 1
ATOM 1111 C CA . LEU A 1 140 ? -33.722 -15.830 15.509 1.00 94.50 140 LEU A CA 1
ATOM 1112 C C . LEU A 1 140 ? -35.043 -16.105 16.248 1.00 94.50 140 LEU A C 1
ATOM 1114 O O . LEU A 1 140 ? -35.358 -15.429 17.236 1.00 94.50 140 LEU A O 1
ATOM 1118 N N . PRO A 1 141 ? -35.865 -17.051 15.759 1.00 87.25 141 PRO A N 1
ATOM 1119 C CA . PRO A 1 141 ? -37.174 -17.329 16.338 1.00 87.25 141 PRO A CA 1
ATOM 1120 C C . PRO A 1 141 ? -37.091 -17.690 17.825 1.00 87.25 141 PRO A C 1
ATOM 1122 O O . PRO A 1 141 ? -36.228 -18.454 18.250 1.00 87.25 141 PRO A O 1
ATOM 1125 N N . GLY A 1 142 ? -38.016 -17.159 18.626 1.00 85.25 142 GLY A N 1
ATOM 1126 C CA . GLY A 1 142 ? -38.120 -17.479 20.056 1.00 85.25 142 GLY A CA 1
ATOM 1127 C C . GLY A 1 142 ? -37.169 -16.704 20.974 1.00 85.25 142 GLY A C 1
ATOM 1128 O O . GLY A 1 142 ? -37.308 -16.799 22.194 1.00 85.25 142 GLY A O 1
ATOM 1129 N N . ILE A 1 143 ? -36.263 -15.890 20.428 1.00 90.12 143 ILE A N 1
ATOM 1130 C CA . ILE A 1 143 ? -35.419 -14.989 21.215 1.00 90.12 143 ILE A CA 1
ATOM 1131 C C . ILE A 1 143 ? -36.199 -13.734 21.613 1.00 90.12 143 ILE A C 1
ATOM 1133 O O . ILE A 1 143 ? -36.785 -13.048 20.777 1.00 90.12 143 ILE A O 1
ATOM 1137 N N . LYS A 1 144 ? -36.165 -13.403 22.906 1.00 87.81 144 LYS A N 1
ATOM 1138 C CA . LYS A 1 144 ? -36.711 -12.158 23.464 1.00 87.81 144 LYS A CA 1
ATOM 1139 C C . LYS A 1 144 ? -35.575 -11.293 24.001 1.00 87.81 144 LYS A C 1
ATOM 1141 O O . LYS A 1 144 ? -34.627 -11.823 24.574 1.00 87.81 144 LYS A O 1
ATOM 1146 N N . GLY A 1 145 ? -35.696 -9.974 23.867 1.00 89.31 145 GLY A N 1
ATOM 1147 C CA . GLY A 1 145 ? -34.665 -9.037 24.317 1.00 89.31 145 GLY A CA 1
ATOM 1148 C C . GLY A 1 145 ? -33.512 -8.878 23.323 1.00 89.31 145 GLY A C 1
ATOM 1149 O O . GLY A 1 145 ? -33.641 -9.225 22.148 1.00 89.31 145 GLY A O 1
ATOM 1150 N N . ARG A 1 146 ? -32.407 -8.292 23.797 1.00 93.94 146 ARG A N 1
ATOM 1151 C CA . ARG A 1 146 ? -31.235 -7.955 22.982 1.00 93.94 146 ARG A CA 1
ATOM 1152 C C . ARG A 1 146 ? -30.186 -9.065 23.056 1.00 93.94 146 ARG A C 1
ATOM 1154 O O . ARG A 1 146 ? -29.701 -9.367 24.143 1.00 93.94 146 ARG A O 1
ATOM 1161 N N . LEU A 1 147 ? -29.796 -9.600 21.903 1.00 95.06 147 LEU A N 1
ATOM 1162 C CA . LEU A 1 147 ? -28.636 -10.477 21.741 1.00 95.06 147 LEU A CA 1
ATOM 1163 C C . LEU A 1 147 ? -27.614 -9.814 20.827 1.00 95.06 147 LEU A C 1
ATOM 1165 O O . LEU A 1 147 ? -27.967 -9.150 19.856 1.00 95.06 147 LEU A O 1
ATOM 1169 N N . GLU A 1 148 ? -26.340 -10.025 21.114 1.00 95.88 148 GLU A N 1
ATOM 1170 C CA . GLU A 1 148 ? -25.249 -9.585 20.254 1.00 95.88 148 GLU A CA 1
ATOM 1171 C C . GLU A 1 148 ? -24.349 -10.780 19.925 1.00 95.88 148 GLU A C 1
ATOM 1173 O O . GLU A 1 148 ? -23.843 -11.461 20.815 1.00 95.88 148 GLU A O 1
ATOM 1178 N N . VAL A 1 149 ? -24.181 -11.050 18.633 1.00 97.31 149 VAL A N 1
ATOM 1179 C CA . VAL A 1 149 ? -23.390 -12.161 18.097 1.00 97.31 149 VAL A CA 1
ATOM 1180 C C . VAL A 1 149 ? -22.130 -11.600 17.468 1.00 97.31 149 VAL A C 1
ATOM 1182 O O . VAL A 1 149 ? -22.204 -10.689 16.646 1.00 97.31 149 VAL A O 1
ATOM 1185 N N . ARG A 1 150 ? -20.972 -12.160 17.815 1.00 97.50 150 ARG A N 1
ATOM 1186 C CA . ARG A 1 150 ? -19.691 -11.783 17.207 1.00 97.50 150 ARG A CA 1
ATOM 1187 C C . ARG A 1 150 ? -19.089 -12.942 16.443 1.00 97.50 150 ARG A C 1
ATOM 1189 O O . ARG A 1 150 ? -19.235 -14.107 16.828 1.00 97.50 150 ARG A O 1
ATOM 1196 N N . GLY A 1 151 ? -18.380 -12.600 15.383 1.00 97.00 151 GLY A N 1
ATOM 1197 C CA . GLY A 1 151 ? -17.757 -13.565 14.501 1.00 97.00 151 GLY A CA 1
ATOM 1198 C C . GLY A 1 151 ? -16.697 -12.938 13.612 1.00 97.00 151 GLY A C 1
ATOM 1199 O O . GLY A 1 151 ? -16.396 -11.751 13.727 1.00 97.00 151 GLY A O 1
ATOM 1200 N N . GLU A 1 152 ? -16.165 -13.745 12.704 1.00 97.19 152 GLU A N 1
ATOM 1201 C CA . GLU A 1 152 ? -15.189 -13.329 11.699 1.00 97.19 152 GLU A CA 1
ATOM 1202 C C . GLU A 1 152 ? -15.746 -13.604 10.297 1.00 97.19 152 GLU A C 1
ATOM 1204 O O . GLU A 1 152 ? -16.220 -14.710 10.025 1.00 97.19 152 GLU A O 1
ATOM 1209 N N . VAL A 1 153 ? -15.682 -12.610 9.410 1.00 97.44 153 VAL A N 1
ATOM 1210 C CA . VAL A 1 153 ? -15.955 -12.749 7.972 1.00 97.44 153 VAL A CA 1
ATOM 1211 C C . VAL A 1 153 ? -14.653 -13.068 7.242 1.00 97.44 153 VAL A C 1
ATOM 1213 O O . VAL A 1 153 ? -13.634 -12.422 7.481 1.00 97.44 153 VAL A O 1
ATOM 1216 N N . TYR A 1 154 ? -14.681 -14.037 6.329 1.00 95.44 154 TYR A N 1
ATOM 1217 C CA . TYR A 1 154 ? -13.515 -14.497 5.574 1.00 95.44 154 TYR A CA 1
ATOM 1218 C C . TYR A 1 154 ? -13.884 -14.906 4.137 1.00 95.44 154 TYR A C 1
ATOM 1220 O O . TYR A 1 154 ? -15.059 -14.970 3.766 1.00 95.44 154 TYR A O 1
ATOM 1228 N N . ILE A 1 155 ? -12.867 -15.200 3.321 1.00 93.19 155 ILE A N 1
ATOM 1229 C CA . ILE A 1 155 ? -13.007 -15.773 1.973 1.00 93.19 155 ILE A CA 1
ATOM 1230 C C . ILE A 1 155 ? -12.246 -17.101 1.926 1.00 93.19 155 ILE A C 1
ATOM 1232 O O . ILE A 1 155 ? -11.132 -17.197 2.437 1.00 93.19 155 ILE A O 1
ATOM 1236 N N . ARG A 1 156 ? -12.839 -18.133 1.309 1.00 92.62 156 ARG A N 1
ATOM 1237 C CA . ARG A 1 156 ? -12.160 -19.421 1.086 1.00 92.62 156 ARG A CA 1
ATOM 1238 C C . ARG A 1 156 ? -11.023 -19.273 0.079 1.00 92.62 156 ARG A C 1
ATOM 1240 O O . ARG A 1 156 ? -11.159 -18.556 -0.910 1.00 92.62 156 ARG A O 1
ATOM 1247 N N . ASN A 1 157 ? -9.954 -20.040 0.261 1.00 89.44 157 ASN A N 1
ATOM 1248 C CA . ASN A 1 157 ? -8.757 -19.957 -0.579 1.00 89.44 157 ASN A CA 1
ATOM 1249 C C . ASN A 1 157 ? -9.077 -20.250 -2.056 1.00 89.44 157 ASN A C 1
ATOM 1251 O O . ASN A 1 157 ? -8.634 -19.521 -2.942 1.00 89.44 157 ASN A O 1
ATOM 1255 N N . ASP A 1 158 ? -9.928 -21.244 -2.327 1.00 88.81 158 ASP A N 1
ATOM 1256 C CA . ASP A 1 158 ? -10.362 -21.582 -3.692 1.00 88.81 158 ASP A CA 1
ATOM 1257 C C . ASP A 1 158 ? -11.189 -20.475 -4.352 1.00 88.81 158 ASP A C 1
ATOM 1259 O O . ASP A 1 158 ? -11.129 -20.287 -5.566 1.00 88.81 158 ASP A O 1
ATOM 1263 N N . ASP A 1 159 ? -11.998 -19.765 -3.565 1.00 91.00 159 ASP A N 1
ATOM 1264 C CA . ASP A 1 159 ? -12.862 -18.705 -4.074 1.00 91.00 159 ASP A CA 1
ATOM 1265 C C . ASP A 1 159 ? -12.062 -17.420 -4.300 1.00 91.00 159 ASP A C 1
ATOM 1267 O O . ASP A 1 159 ? -12.261 -16.756 -5.314 1.00 91.00 159 ASP A O 1
ATOM 1271 N N . PHE A 1 160 ? -11.076 -17.132 -3.444 1.00 89.75 160 PHE A N 1
ATOM 1272 C CA . PHE A 1 160 ? -10.113 -16.052 -3.657 1.00 89.75 160 PHE A CA 1
ATOM 1273 C C . PHE A 1 160 ? -9.333 -16.226 -4.966 1.00 89.75 160 PHE A C 1
ATOM 1275 O O . PHE A 1 160 ? -9.193 -15.273 -5.726 1.00 89.75 160 PHE A O 1
ATOM 1282 N N . LEU A 1 161 ? -8.891 -17.448 -5.286 1.00 85.38 161 LEU A N 1
ATOM 1283 C CA . LEU A 1 161 ? -8.164 -17.733 -6.530 1.00 85.38 161 LEU A CA 1
ATOM 1284 C C . LEU A 1 161 ? -8.989 -17.502 -7.808 1.00 85.38 161 LEU A C 1
ATOM 1286 O O . LEU A 1 161 ? -8.407 -17.386 -8.887 1.00 85.38 161 LEU A O 1
ATOM 1290 N N . LYS A 1 162 ? -10.323 -17.445 -7.708 1.00 87.19 162 LYS A N 1
ATOM 1291 C CA . LYS A 1 162 ? -11.223 -17.132 -8.831 1.00 87.19 162 LYS A CA 1
ATOM 1292 C C . LYS A 1 162 ? -11.447 -15.627 -9.008 1.00 87.19 162 LYS A C 1
ATOM 1294 O O . LYS A 1 162 ? -11.989 -15.222 -10.033 1.00 87.19 162 LYS A O 1
ATOM 1299 N N . LEU A 1 163 ? -11.071 -14.802 -8.028 1.00 82.56 163 LEU A N 1
ATOM 1300 C CA . LEU A 1 163 ? -11.193 -13.346 -8.104 1.00 82.56 163 LEU A CA 1
ATOM 1301 C C . LEU A 1 163 ? -10.064 -12.752 -8.973 1.00 82.56 163 LEU A C 1
ATOM 1303 O O . LEU A 1 163 ? -8.990 -13.334 -9.114 1.00 82.56 163 LEU A O 1
ATOM 1307 N N . ASN A 1 164 ? -10.312 -11.586 -9.584 1.00 65.75 164 ASN A N 1
ATOM 1308 C CA . ASN A 1 164 ? -9.354 -10.904 -10.470 1.00 65.75 164 ASN A CA 1
ATOM 1309 C C . ASN A 1 164 ? -7.988 -10.640 -9.794 1.00 65.75 164 ASN A C 1
ATOM 1311 O O . ASN A 1 164 ? -7.906 -10.459 -8.584 1.00 65.75 164 ASN A O 1
ATOM 1315 N N . LYS A 1 165 ? -6.910 -10.526 -10.586 1.00 58.84 165 LYS A N 1
ATOM 1316 C CA . LYS A 1 165 ? -5.506 -10.441 -10.115 1.00 58.84 165 LYS A CA 1
ATOM 1317 C C . LYS A 1 165 ? -5.124 -9.217 -9.254 1.00 58.84 165 LYS A C 1
ATOM 1319 O O . LYS A 1 165 ? -3.978 -9.142 -8.830 1.00 58.84 165 LYS A O 1
ATOM 1324 N N . ASN A 1 166 ? -6.038 -8.285 -8.984 1.00 65.06 166 ASN A N 1
ATOM 1325 C CA . ASN A 1 166 ? -5.732 -7.030 -8.280 1.00 65.06 166 ASN A CA 1
ATOM 1326 C C . ASN A 1 166 ? -5.936 -7.105 -6.753 1.00 65.06 166 ASN A C 1
ATOM 1328 O O . ASN A 1 166 ? -5.836 -6.087 -6.076 1.00 65.06 166 ASN A O 1
ATOM 1332 N N . PHE A 1 167 ? -6.240 -8.281 -6.199 1.00 72.81 167 PHE A N 1
ATOM 1333 C CA . PHE A 1 167 ? -6.433 -8.463 -4.760 1.00 72.81 167 PHE A CA 1
ATOM 1334 C C . PHE A 1 167 ? -5.162 -8.987 -4.078 1.00 72.81 167 PHE A C 1
ATOM 1336 O O . PHE A 1 167 ? -4.525 -9.914 -4.574 1.00 72.81 167 PHE A O 1
ATOM 1343 N N . SER A 1 168 ? -4.801 -8.405 -2.931 1.00 70.06 168 SER A N 1
ATOM 1344 C CA . SER A 1 168 ? -3.545 -8.691 -2.223 1.00 70.06 168 SER A CA 1
ATOM 1345 C C . SER A 1 168 ? -3.553 -10.041 -1.498 1.00 70.06 168 SER A C 1
ATOM 1347 O O . SER A 1 168 ? -2.681 -10.875 -1.734 1.00 70.06 168 SER A O 1
ATOM 1349 N N . ASN A 1 169 ? -4.538 -10.274 -0.626 1.00 80.62 169 ASN A N 1
ATOM 1350 C CA . ASN A 1 169 ? -4.703 -11.522 0.124 1.00 80.62 169 ASN A CA 1
ATOM 1351 C C . ASN A 1 169 ? -6.172 -11.760 0.541 1.00 80.62 169 ASN A C 1
ATOM 1353 O O . ASN A 1 169 ? -6.981 -10.823 0.479 1.00 80.62 169 ASN A O 1
ATOM 1357 N N . PRO A 1 170 ? -6.544 -12.987 0.964 1.00 86.00 170 PRO A N 1
ATOM 1358 C CA . PRO A 1 170 ? -7.924 -13.314 1.333 1.00 86.00 170 PRO A CA 1
ATOM 1359 C C . PRO A 1 170 ? -8.512 -12.417 2.430 1.00 86.00 170 PRO A C 1
ATOM 1361 O O . PRO A 1 170 ? -9.655 -11.980 2.299 1.00 86.00 170 PRO A O 1
ATOM 1364 N N . ARG A 1 171 ? -7.730 -12.075 3.461 1.00 86.50 171 ARG A N 1
ATOM 1365 C CA . ARG A 1 171 ? -8.155 -11.229 4.588 1.00 86.50 171 ARG A CA 1
ATOM 1366 C C . ARG A 1 171 ? -8.531 -9.812 4.145 1.00 86.50 171 ARG A C 1
ATOM 1368 O O . ARG A 1 171 ? -9.647 -9.356 4.392 1.00 86.50 171 ARG A O 1
ATOM 1375 N N . ASN A 1 172 ? -7.624 -9.123 3.455 1.00 84.19 172 ASN A N 1
ATOM 1376 C CA . ASN A 1 172 ? -7.834 -7.755 2.977 1.00 84.19 172 ASN A CA 1
ATOM 1377 C C . ASN A 1 172 ? -8.970 -7.711 1.954 1.00 84.19 172 ASN A C 1
ATOM 1379 O O . ASN A 1 172 ? -9.760 -6.768 1.932 1.00 84.19 172 ASN A O 1
ATOM 1383 N N . THR A 1 173 ? -9.103 -8.772 1.158 1.00 88.88 173 THR A N 1
ATOM 1384 C CA . THR A 1 173 ? -10.212 -8.923 0.213 1.00 88.88 173 THR A CA 1
ATOM 1385 C C . THR A 1 173 ? -11.538 -9.114 0.931 1.00 88.88 173 THR A C 1
ATOM 1387 O O . THR A 1 173 ? -12.516 -8.488 0.532 1.00 88.88 173 THR A O 1
ATOM 1390 N N . ALA A 1 174 ? -11.593 -9.918 1.997 1.00 91.12 174 ALA A N 1
ATOM 1391 C CA . ALA A 1 174 ? -12.792 -10.084 2.816 1.00 91.12 174 ALA A CA 1
ATOM 1392 C C . ALA A 1 174 ? -13.204 -8.754 3.464 1.00 91.12 174 ALA A C 1
ATOM 1394 O O . ALA A 1 174 ? -14.359 -8.344 3.353 1.00 91.12 174 ALA A O 1
ATOM 1395 N N . SER A 1 175 ? -12.237 -8.047 4.056 1.00 89.12 175 SER A N 1
ATOM 1396 C CA . SER A 1 175 ? -12.447 -6.742 4.686 1.00 89.12 175 SER A CA 1
ATOM 1397 C C . SER A 1 175 ? -12.974 -5.701 3.695 1.00 89.12 175 SER A C 1
ATOM 1399 O O . SER A 1 175 ? -14.032 -5.112 3.914 1.00 89.12 175 SER A O 1
ATOM 1401 N N . GLY A 1 176 ? -12.295 -5.531 2.556 1.00 88.56 176 GLY A N 1
ATOM 1402 C CA . GLY A 1 176 ? -12.725 -4.607 1.507 1.00 88.56 176 GLY A CA 1
ATOM 1403 C C . GLY A 1 176 ? -14.074 -4.991 0.894 1.00 88.56 176 GLY A C 1
ATOM 1404 O O . GLY A 1 176 ? -14.882 -4.118 0.602 1.00 88.56 176 GLY A O 1
ATOM 1405 N N . SER A 1 177 ? -14.355 -6.287 0.742 1.00 91.56 177 SER A N 1
ATOM 1406 C CA . SER A 1 177 ? -15.622 -6.779 0.184 1.00 91.56 177 SER A CA 1
ATOM 1407 C C . SER A 1 177 ? -16.813 -6.541 1.109 1.00 91.56 177 SER A C 1
ATOM 1409 O O . SER A 1 177 ? -17.907 -6.277 0.615 1.00 91.56 177 SER A O 1
ATOM 1411 N N . LEU A 1 178 ? -16.623 -6.630 2.429 1.00 93.62 178 LEU A N 1
ATOM 1412 C CA . LEU A 1 178 ? -17.679 -6.335 3.399 1.00 93.62 178 LEU A CA 1
ATOM 1413 C C . LEU A 1 178 ? -17.920 -4.825 3.531 1.00 93.62 178 LEU A C 1
ATOM 1415 O O . LEU A 1 178 ? -19.054 -4.398 3.712 1.00 93.62 178 LEU A O 1
ATOM 1419 N N . ARG A 1 179 ? -16.861 -4.017 3.415 1.00 92.25 179 ARG A N 1
ATOM 1420 C CA . ARG A 1 179 ? -16.887 -2.553 3.559 1.00 92.25 179 ARG A CA 1
ATOM 1421 C C . ARG A 1 179 ? -17.176 -1.862 2.220 1.00 92.25 179 ARG A C 1
ATOM 1423 O O . ARG A 1 179 ? -16.416 -1.002 1.777 1.00 92.25 179 ARG A O 1
ATOM 1430 N N . GLN A 1 180 ? -18.270 -2.242 1.560 1.00 88.56 180 GLN A N 1
ATOM 1431 C CA . GLN A 1 180 ? -18.746 -1.601 0.327 1.00 88.56 180 GLN A CA 1
ATOM 1432 C C . GLN A 1 180 ? -19.942 -0.697 0.618 1.00 88.56 180 GLN A C 1
ATOM 1434 O O . GLN A 1 180 ? -20.836 -1.080 1.363 1.00 88.56 180 GLN A O 1
ATOM 1439 N N . LEU A 1 181 ? -19.980 0.491 0.010 1.00 80.62 181 LEU A N 1
ATOM 1440 C CA . LEU A 1 181 ? -21.136 1.388 0.142 1.00 80.62 181 LEU A CA 1
ATOM 1441 C C . LEU A 1 181 ? -22.386 0.828 -0.542 1.00 80.62 181 LEU A C 1
ATOM 1443 O O . LEU A 1 181 ? -23.496 1.103 -0.104 1.00 80.62 181 LEU A O 1
ATOM 1447 N N . ASP A 1 182 ? -22.187 0.058 -1.610 1.00 82.62 182 ASP A N 1
ATOM 1448 C CA . ASP A 1 182 ? -23.245 -0.651 -2.315 1.00 82.62 182 ASP A CA 1
ATOM 1449 C C . ASP A 1 182 ? -23.247 -2.134 -1.887 1.00 82.62 182 ASP A C 1
ATOM 1451 O O . ASP A 1 182 ? -22.293 -2.860 -2.207 1.00 82.62 182 ASP A O 1
ATOM 1455 N N . PRO A 1 183 ? -24.284 -2.604 -1.165 1.00 87.88 183 PRO A N 1
ATOM 1456 C CA . PRO A 1 183 ? -24.405 -3.996 -0.743 1.00 87.88 183 PRO A CA 1
ATOM 1457 C C . PRO A 1 183 ? -24.426 -4.996 -1.903 1.00 87.88 183 PRO A C 1
ATOM 1459 O O . PRO A 1 183 ? -23.981 -6.126 -1.714 1.00 87.88 183 PRO A O 1
ATOM 1462 N N . GLU A 1 184 ? -24.859 -4.606 -3.107 1.00 87.00 184 GLU A N 1
ATOM 1463 C CA . GLU A 1 184 ? -24.845 -5.492 -4.282 1.00 87.00 184 GLU A CA 1
ATOM 1464 C C . GLU A 1 184 ? -23.414 -5.881 -4.675 1.00 87.00 184 GLU A C 1
ATOM 1466 O O . GLU A 1 184 ? -23.140 -7.013 -5.091 1.00 87.00 184 GLU A O 1
ATOM 1471 N N . VAL A 1 185 ? -22.450 -4.981 -4.449 1.00 87.88 185 VAL A N 1
ATOM 1472 C CA . VAL A 1 185 ? -21.035 -5.308 -4.631 1.00 87.88 185 VAL A CA 1
ATOM 1473 C C . VAL A 1 185 ? -20.617 -6.371 -3.626 1.00 87.88 185 VAL A C 1
ATOM 1475 O O . VAL A 1 185 ? -19.952 -7.318 -4.033 1.00 87.88 185 VAL A O 1
ATOM 1478 N N . THR A 1 186 ? -21.019 -6.273 -2.355 1.00 91.94 186 THR A N 1
ATOM 1479 C CA . THR A 1 186 ? -20.761 -7.319 -1.347 1.00 91.94 186 THR A CA 1
ATOM 1480 C C . THR A 1 186 ? -21.432 -8.639 -1.722 1.00 91.94 186 THR A C 1
ATOM 1482 O O . THR A 1 186 ? -20.775 -9.677 -1.650 1.00 91.94 186 THR A O 1
ATOM 1485 N N . ALA A 1 187 ? -22.679 -8.609 -2.201 1.00 90.56 187 ALA A N 1
ATOM 1486 C CA . ALA A 1 187 ? -23.432 -9.794 -2.615 1.00 90.56 187 ALA A CA 1
ATOM 1487 C C . ALA A 1 187 ? -22.740 -10.570 -3.747 1.00 90.56 187 ALA A C 1
ATOM 1489 O O . ALA A 1 187 ? -22.790 -11.799 -3.790 1.00 90.56 187 ALA A O 1
ATOM 1490 N N . SER A 1 188 ? -22.036 -9.867 -4.642 1.00 90.50 188 SER A N 1
ATOM 1491 C CA . SER A 1 188 ? -21.243 -10.488 -5.712 1.00 90.50 188 SER A CA 1
ATOM 1492 C C . SER A 1 188 ? -19.977 -11.211 -5.220 1.00 90.50 188 SER A C 1
ATOM 1494 O O . SER A 1 188 ? -19.336 -11.935 -5.988 1.00 90.50 188 SER A O 1
ATOM 1496 N N . ARG A 1 189 ? -19.574 -11.013 -3.956 1.00 92.00 189 ARG A N 1
ATOM 1497 C CA . ARG A 1 189 ? -18.337 -11.562 -3.384 1.00 92.00 189 ARG A CA 1
ATOM 1498 C C . ARG A 1 189 ? -18.625 -12.850 -2.611 1.00 92.00 189 ARG A C 1
ATOM 1500 O O . ARG A 1 189 ? -19.609 -12.929 -1.882 1.00 92.00 189 ARG A O 1
ATOM 1507 N N . PRO A 1 190 ? -17.742 -13.860 -2.693 1.00 93.88 190 PRO A N 1
ATOM 1508 C CA . PRO A 1 190 ? -17.942 -15.155 -2.043 1.00 93.88 190 PRO A CA 1
ATOM 1509 C C . PRO A 1 190 ? -17.583 -15.113 -0.545 1.00 93.88 190 PRO A C 1
ATOM 1511 O O . PRO A 1 190 ? -16.741 -15.880 -0.076 1.00 93.88 190 PRO A O 1
ATOM 1514 N N . LEU A 1 191 ? -18.193 -14.196 0.211 1.00 96.38 191 LEU A N 1
ATOM 1515 C CA . LEU A 1 191 ? -17.958 -14.061 1.647 1.00 96.38 191 LEU A CA 1
ATOM 1516 C C . LEU A 1 191 ? -18.583 -15.220 2.429 1.00 96.38 191 LEU A C 1
ATOM 1518 O O . LEU A 1 191 ? -19.664 -15.725 2.113 1.00 96.38 191 LEU A O 1
ATOM 1522 N N . ARG A 1 192 ? -17.877 -15.635 3.477 1.00 96.88 192 ARG A N 1
ATOM 1523 C CA . ARG A 1 192 ? -18.292 -16.619 4.480 1.00 96.88 192 ARG A CA 1
ATOM 1524 C C . ARG A 1 192 ? -18.040 -16.045 5.864 1.00 96.88 192 ARG A C 1
ATOM 1526 O O . ARG A 1 192 ? -17.339 -15.047 6.003 1.00 96.88 192 ARG A O 1
ATOM 1533 N N . TYR A 1 193 ? -18.585 -16.682 6.891 1.00 97.75 193 TYR A N 1
ATOM 1534 C CA . TYR A 1 193 ? -18.344 -16.257 8.261 1.00 97.75 193 TYR A CA 1
ATOM 1535 C C . TYR A 1 193 ? -18.367 -17.432 9.242 1.00 97.75 193 TYR A C 1
ATOM 1537 O O . TYR A 1 193 ? -18.934 -18.486 8.947 1.00 97.75 193 TYR A O 1
ATOM 1545 N N . PHE A 1 194 ? -17.766 -17.226 10.414 1.00 97.88 194 PHE A N 1
ATOM 1546 C CA . PHE A 1 194 ? -17.953 -18.067 11.596 1.00 97.88 194 PHE A CA 1
ATOM 1547 C C . PHE A 1 194 ? -18.310 -17.201 12.804 1.00 97.88 194 PHE A C 1
ATOM 1549 O O . PHE A 1 194 ? -17.651 -16.192 13.052 1.00 97.88 194 PHE A O 1
ATOM 1556 N N . ALA A 1 195 ? -19.331 -17.593 13.563 1.00 97.75 195 ALA A N 1
ATOM 1557 C CA . ALA A 1 195 ? -19.675 -16.988 14.846 1.00 97.75 195 ALA A CA 1
ATOM 1558 C C . ALA A 1 195 ? -18.923 -17.688 15.988 1.00 97.75 195 ALA A C 1
ATOM 1560 O O . ALA A 1 195 ? -18.766 -18.908 15.975 1.00 97.75 195 ALA A O 1
ATOM 1561 N N . TYR A 1 196 ? -18.472 -16.915 16.978 1.00 96.31 196 TYR A N 1
ATOM 1562 C CA . TYR A 1 196 ? -17.661 -17.431 18.090 1.00 96.31 196 TYR A CA 1
ATOM 1563 C C . TYR A 1 196 ? -18.030 -16.861 19.467 1.00 96.31 196 TYR A C 1
ATOM 1565 O O . TYR A 1 196 ? -17.419 -17.231 20.471 1.00 96.31 196 TYR A O 1
ATOM 1573 N N . SER A 1 197 ? -18.955 -15.904 19.555 1.00 95.50 197 SER A N 1
ATOM 1574 C CA . SER A 1 197 ? -19.348 -15.301 20.833 1.00 95.50 197 SER A CA 1
ATOM 1575 C C . SER A 1 197 ? -20.793 -14.819 20.803 1.00 95.50 197 SER A C 1
ATOM 1577 O O . SER A 1 197 ? -21.284 -14.357 19.770 1.00 95.50 197 SER A O 1
ATOM 1579 N N . LEU A 1 198 ? -21.445 -14.931 21.959 1.00 95.19 198 LEU A N 1
ATOM 1580 C CA . LEU A 1 198 ? -22.814 -14.514 22.213 1.00 95.19 198 LEU A CA 1
ATOM 1581 C C . LEU A 1 198 ? -22.844 -13.660 23.485 1.00 95.19 198 LEU A C 1
ATOM 1583 O O . LEU A 1 198 ? -22.361 -14.079 24.535 1.00 95.19 198 LEU A O 1
ATOM 1587 N N . ILE A 1 199 ? -23.405 -12.460 23.391 1.00 93.19 199 ILE A N 1
ATOM 1588 C CA . ILE A 1 199 ? -23.573 -11.514 24.496 1.00 93.19 199 ILE A CA 1
ATOM 1589 C C . ILE A 1 199 ? -25.072 -11.332 24.738 1.00 93.19 199 ILE A C 1
ATOM 1591 O O . ILE A 1 199 ? -25.842 -11.134 23.798 1.00 93.19 199 ILE A O 1
ATOM 1595 N N . GLY A 1 200 ? -25.476 -11.381 26.010 1.00 89.12 200 GLY A N 1
ATOM 1596 C CA . GLY A 1 200 ? -26.886 -11.359 26.424 1.00 89.12 200 GLY A CA 1
ATOM 1597 C C . GLY A 1 200 ? -27.544 -12.743 26.492 1.00 89.12 200 GLY A C 1
ATOM 1598 O O . GLY A 1 200 ? -28.742 -12.826 26.745 1.00 89.12 200 GLY A O 1
ATOM 1599 N N . GLY A 1 201 ? -26.775 -13.813 26.265 1.00 88.25 201 GLY A N 1
ATOM 1600 C CA . GLY A 1 201 ? -27.216 -15.201 26.410 1.00 88.25 201 GLY A CA 1
ATOM 1601 C C . GLY A 1 201 ? -27.205 -15.706 27.862 1.00 88.25 201 GLY A C 1
ATOM 1602 O O . GLY A 1 201 ? -26.701 -15.031 28.763 1.00 88.25 201 GLY A O 1
ATOM 1603 N N . ALA A 1 202 ? -27.793 -16.884 28.093 1.00 91.44 202 ALA A N 1
ATOM 1604 C CA . ALA A 1 202 ? -27.919 -17.517 29.416 1.00 91.44 202 ALA A CA 1
ATOM 1605 C C . ALA A 1 202 ? -26.875 -18.624 29.669 1.00 91.44 202 ALA A C 1
ATOM 1607 O O . ALA A 1 202 ? -26.890 -19.277 30.716 1.00 91.44 202 ALA A O 1
ATOM 1608 N N . GLU A 1 203 ? -26.000 -18.856 28.697 1.00 95.81 203 GLU A N 1
ATOM 1609 C CA . GLU A 1 203 ? -24.973 -19.887 28.702 1.00 95.81 203 GLU A CA 1
ATOM 1610 C C . GLU A 1 203 ? -23.934 -19.600 29.793 1.00 95.81 203 GLU A C 1
ATOM 1612 O O . GLU A 1 203 ? -23.663 -18.451 30.150 1.00 95.81 203 GLU A O 1
ATOM 1617 N N . LYS A 1 204 ? -23.349 -20.658 30.351 1.00 95.94 204 LYS A N 1
ATOM 1618 C CA . LYS A 1 204 ? -22.360 -20.579 31.436 1.00 95.94 204 LYS A CA 1
ATOM 1619 C C . LYS A 1 204 ? -20.947 -20.857 30.954 1.00 95.94 204 LYS A C 1
ATOM 1621 O O . LYS A 1 204 ? -19.988 -20.449 31.615 1.00 95.94 204 LYS A O 1
ATOM 1626 N N . THR A 1 205 ? -20.811 -21.547 29.826 1.00 97.75 205 THR A N 1
ATOM 1627 C CA . THR A 1 205 ? -19.519 -21.911 29.246 1.00 97.75 205 THR A CA 1
ATOM 1628 C C . THR A 1 205 ? -19.404 -21.474 27.789 1.00 97.75 205 THR A C 1
ATOM 1630 O O . THR A 1 205 ? -20.398 -21.357 27.076 1.00 97.75 205 THR A O 1
ATOM 1633 N N . GLN A 1 206 ? -18.177 -21.250 27.328 1.00 97.69 206 GLN A N 1
ATOM 1634 C CA . GLN A 1 206 ? -17.878 -20.961 25.930 1.00 97.69 206 GLN A CA 1
ATOM 1635 C C . GLN A 1 206 ? -18.299 -22.133 25.033 1.00 97.69 206 GLN A C 1
ATOM 1637 O O . GLN A 1 206 ? -18.811 -21.917 23.938 1.00 97.69 206 GLN A O 1
ATOM 1642 N N . PHE A 1 207 ? -18.157 -23.371 25.511 1.00 96.81 207 PHE A N 1
ATOM 1643 C CA . PHE A 1 207 ? -18.675 -24.548 24.817 1.00 96.81 207 PHE A CA 1
ATOM 1644 C C . PHE A 1 207 ? -20.202 -24.489 24.611 1.00 96.81 207 PHE A C 1
ATOM 1646 O O . PHE A 1 207 ? -20.688 -24.715 23.502 1.00 96.81 207 PHE A O 1
ATOM 1653 N N . GLU A 1 208 ? -20.968 -24.130 25.648 1.00 97.56 208 GLU A N 1
ATOM 1654 C CA . GLU A 1 208 ? -22.419 -23.912 25.537 1.00 97.56 208 GLU A CA 1
ATOM 1655 C C . GLU A 1 208 ? -22.758 -22.772 24.569 1.00 97.56 208 GLU A C 1
ATOM 1657 O O . GLU A 1 208 ? -23.687 -22.916 23.778 1.00 97.56 208 GLU A O 1
ATOM 1662 N N . VAL A 1 209 ? -21.983 -21.681 24.565 1.00 97.75 209 VAL A N 1
ATOM 1663 C CA . VAL A 1 209 ? -22.154 -20.562 23.619 1.00 97.75 209 VAL A CA 1
ATOM 1664 C C . VAL A 1 209 ? -22.029 -21.027 22.170 1.00 97.75 209 VAL A C 1
ATOM 1666 O O . VAL A 1 209 ? -22.876 -20.690 21.344 1.00 97.75 209 VAL A O 1
ATOM 1669 N N . LEU A 1 210 ? -21.005 -21.815 21.844 1.00 97.56 210 LEU A N 1
ATOM 1670 C CA . LEU A 1 210 ? -20.789 -22.312 20.482 1.00 97.56 210 LEU A CA 1
ATOM 1671 C C . LEU A 1 210 ? -21.914 -23.262 20.045 1.00 97.56 210 LEU A C 1
ATOM 1673 O O . LEU A 1 210 ? -22.412 -23.154 18.923 1.00 97.56 210 LEU A O 1
ATOM 1677 N N . ASN A 1 211 ? -22.388 -24.127 20.946 1.00 96.50 211 ASN A N 1
ATOM 1678 C CA . ASN A 1 211 ? -23.555 -24.97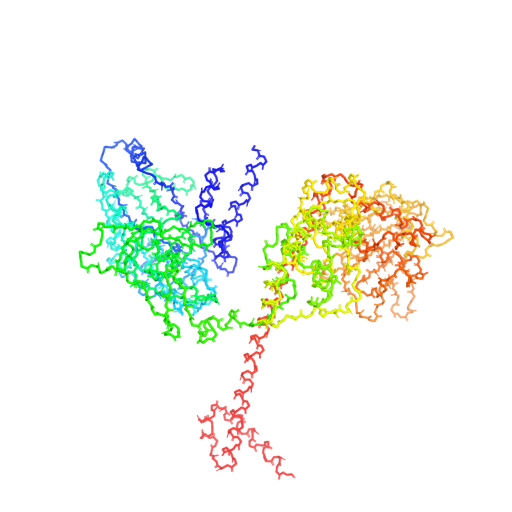2 20.683 1.00 96.50 211 ASN A CA 1
ATOM 1679 C C . ASN A 1 211 ? -24.826 -24.138 20.481 1.00 96.50 211 ASN A C 1
ATOM 1681 O O . ASN A 1 211 ? -25.570 -24.381 19.532 1.00 96.50 211 ASN A O 1
ATOM 1685 N N . LYS A 1 212 ? -25.041 -23.105 21.305 1.00 96.19 212 LYS A N 1
ATOM 1686 C CA . LYS A 1 212 ? -26.189 -22.206 21.172 1.00 96.19 212 LYS A CA 1
ATOM 1687 C C . LYS A 1 212 ? -26.180 -21.463 19.844 1.00 96.19 212 LYS A C 1
ATOM 1689 O O . LYS A 1 212 ? -27.209 -21.385 19.183 1.00 96.19 212 LYS A O 1
ATOM 1694 N N . LEU A 1 213 ? -25.031 -20.939 19.424 1.00 97.00 213 LEU A N 1
ATOM 1695 C CA . LEU A 1 213 ? -24.889 -20.278 18.126 1.00 97.00 213 LEU A CA 1
ATOM 1696 C C . LEU A 1 213 ? -25.270 -21.222 16.978 1.00 97.00 213 LEU A C 1
ATOM 1698 O O . LEU A 1 213 ? -25.990 -20.811 16.068 1.00 97.00 213 LEU A O 1
ATOM 1702 N N . LYS A 1 214 ? -24.869 -22.496 17.060 1.00 95.88 214 LYS A N 1
ATOM 1703 C CA . LYS A 1 214 ? -25.255 -23.524 16.087 1.00 95.88 214 LYS A CA 1
ATOM 1704 C C . LYS A 1 214 ? -26.764 -23.802 16.101 1.00 95.88 214 LYS A C 1
ATOM 1706 O O . LYS A 1 214 ? -27.372 -23.862 15.038 1.00 95.88 214 LYS A O 1
ATOM 1711 N N . GLU A 1 215 ? -27.382 -23.918 17.279 1.00 95.19 215 GLU A N 1
ATOM 1712 C CA . GLU A 1 215 ? -28.844 -24.063 17.424 1.00 95.19 215 GLU A CA 1
ATOM 1713 C C . GLU A 1 215 ? -29.616 -22.875 16.836 1.00 95.19 215 GLU A C 1
ATOM 1715 O O . GLU A 1 215 ? -30.696 -23.048 16.276 1.00 95.19 215 GLU A O 1
ATOM 1720 N N . LEU A 1 216 ? -29.057 -21.670 16.955 1.00 95.12 216 LEU A N 1
ATOM 1721 C CA . LEU A 1 216 ? -29.615 -20.430 16.413 1.00 95.12 216 LEU A CA 1
ATOM 1722 C C . LEU A 1 216 ? -29.416 -20.286 14.894 1.00 95.12 216 LEU A C 1
ATOM 1724 O O . LEU A 1 216 ? -29.854 -19.294 14.316 1.00 95.12 216 LEU A O 1
ATOM 1728 N N . GLY A 1 217 ? -28.782 -21.264 14.243 1.00 95.12 217 GLY A N 1
ATOM 1729 C CA . GLY A 1 217 ? -28.579 -21.294 12.797 1.00 95.12 217 GLY A CA 1
ATOM 1730 C C . GLY A 1 217 ? -27.328 -20.562 12.315 1.00 95.12 217 GLY A C 1
ATOM 1731 O O . GLY A 1 217 ? -27.170 -20.386 11.111 1.00 95.12 217 GLY A O 1
ATOM 1732 N N . PHE A 1 218 ? -26.427 -20.138 13.207 1.00 97.31 218 PHE A N 1
ATOM 1733 C CA . PHE A 1 218 ? -25.152 -19.561 12.787 1.00 97.31 218 PHE A CA 1
ATOM 1734 C C . PHE A 1 218 ? -24.150 -20.641 12.374 1.00 97.31 218 PHE A C 1
ATOM 1736 O O . PHE A 1 218 ? -24.051 -21.705 12.988 1.00 97.31 218 PHE A O 1
ATOM 1743 N N . CYS A 1 219 ? -23.320 -20.314 11.385 1.00 96.69 219 CYS A N 1
ATOM 1744 C CA . CYS A 1 219 ? -22.123 -21.081 11.065 1.00 96.69 219 CYS A CA 1
ATOM 1745 C C . CYS A 1 219 ? -21.109 -20.985 12.217 1.00 96.69 219 CYS A C 1
ATOM 1747 O O . CYS A 1 219 ? -20.610 -19.901 12.520 1.00 96.69 219 CYS A O 1
ATOM 1749 N N . VAL A 1 220 ? -20.774 -22.118 12.835 1.00 96.94 220 VAL A N 1
ATOM 1750 C CA . VAL A 1 220 ? -19.763 -22.239 13.900 1.00 96.94 220 VAL A CA 1
ATOM 1751 C C . VAL A 1 220 ? -18.672 -23.191 13.426 1.00 96.94 220 VAL A C 1
ATOM 1753 O O . VAL A 1 220 ? -18.964 -24.168 12.736 1.00 96.94 220 VAL A O 1
ATOM 1756 N N . ASN A 1 221 ? -17.413 -22.895 13.752 1.00 95.62 221 ASN A N 1
ATOM 1757 C CA . ASN A 1 221 ? -16.299 -23.720 13.302 1.00 95.62 221 ASN A CA 1
ATOM 1758 C C . ASN A 1 221 ? -16.323 -25.101 13.980 1.00 95.62 221 ASN A C 1
ATOM 1760 O O . ASN A 1 221 ? -16.469 -25.196 15.196 1.00 95.62 221 ASN A O 1
ATOM 1764 N N . GLU A 1 222 ? -16.167 -26.170 13.201 1.00 93.06 222 GLU A N 1
ATOM 1765 C CA . GLU A 1 222 ? -16.220 -27.544 13.718 1.00 93.06 222 GLU A CA 1
ATOM 1766 C C . GLU A 1 222 ? -14.921 -27.967 14.421 1.00 93.06 222 GLU A C 1
ATOM 1768 O O . GLU A 1 222 ? -14.923 -28.880 15.250 1.00 93.06 222 GLU A O 1
ATOM 1773 N N . HIS A 1 223 ? -13.805 -27.292 14.129 1.00 95.19 223 HIS A N 1
ATOM 1774 C CA . HIS A 1 223 ? -12.510 -27.562 14.738 1.00 95.19 223 HIS A CA 1
ATOM 1775 C C . HIS A 1 223 ? -12.378 -26.804 16.054 1.00 95.19 223 HIS A C 1
ATOM 1777 O O . HIS A 1 223 ? -11.890 -25.675 16.121 1.00 95.19 223 HIS A O 1
ATOM 1783 N N . GLN A 1 224 ? -12.793 -27.476 17.117 1.00 94.69 224 GLN A N 1
ATOM 1784 C CA . GLN A 1 224 ? -12.740 -26.960 18.473 1.00 94.69 224 GLN A CA 1
ATOM 1785 C C . GLN A 1 224 ? -12.311 -28.059 19.450 1.00 94.69 224 GLN A C 1
ATOM 1787 O O . GLN A 1 224 ? -12.483 -29.249 19.172 1.00 94.69 224 GLN A O 1
ATOM 1792 N N . CYS A 1 225 ? -11.727 -27.680 20.583 1.00 95.75 225 CYS A N 1
ATOM 1793 C CA . CYS A 1 225 ? -11.297 -28.621 21.615 1.00 95.75 225 CYS A CA 1
ATOM 1794 C C . CYS A 1 225 ? -11.492 -28.008 22.999 1.00 95.75 225 CYS A C 1
ATOM 1796 O O . CYS A 1 225 ? -11.131 -26.857 23.218 1.00 95.75 225 CYS A O 1
ATOM 1798 N N . LEU A 1 226 ? -12.072 -28.776 23.920 1.00 97.38 226 LEU A N 1
ATOM 1799 C CA . LEU A 1 226 ? -12.103 -28.425 25.332 1.00 97.38 226 LEU A CA 1
ATOM 1800 C C . LEU A 1 226 ? -10.922 -29.120 26.011 1.00 97.38 226 LEU A C 1
ATOM 1802 O O . LEU A 1 226 ? -10.978 -30.328 26.231 1.00 97.38 226 LEU A O 1
ATOM 1806 N N . ALA A 1 227 ? -9.870 -28.359 26.294 1.00 96.69 227 ALA A N 1
ATOM 1807 C CA . ALA A 1 227 ? -8.619 -28.856 26.842 1.00 96.69 227 ALA A CA 1
ATOM 1808 C C . ALA A 1 227 ? -8.538 -28.638 28.359 1.00 96.69 227 ALA A C 1
ATOM 1810 O O . ALA A 1 227 ? -8.911 -27.579 28.876 1.00 96.69 227 ALA A O 1
ATOM 1811 N N . LYS A 1 228 ? -8.016 -29.630 29.080 1.00 94.06 228 LYS A N 1
ATOM 1812 C CA . LYS A 1 228 ? -7.855 -29.602 30.547 1.00 94.06 228 LYS A CA 1
ATOM 1813 C C . LYS A 1 228 ? -6.432 -29.292 31.004 1.00 94.06 228 LYS A C 1
ATOM 1815 O O . LYS A 1 228 ? -6.205 -28.980 32.172 1.00 94.06 228 LYS A O 1
ATOM 1820 N N . ASN A 1 229 ? -5.468 -29.413 30.102 1.00 92.56 229 ASN A N 1
ATOM 1821 C CA . ASN A 1 229 ? -4.045 -29.249 30.374 1.00 92.56 229 ASN A CA 1
ATOM 1822 C C . ASN A 1 229 ? -3.324 -28.698 29.132 1.00 92.56 229 ASN A C 1
ATOM 1824 O O . ASN A 1 229 ? -3.913 -28.570 28.059 1.00 92.56 229 ASN A O 1
ATOM 1828 N N . VAL A 1 230 ? -2.053 -28.329 29.307 1.00 94.44 230 VAL A N 1
ATOM 1829 C CA . VAL A 1 230 ? -1.216 -27.753 28.241 1.00 94.44 230 VAL A CA 1
ATOM 1830 C C . VAL A 1 230 ? -0.974 -28.760 27.118 1.00 94.44 230 VAL A C 1
ATOM 1832 O O . VAL A 1 230 ? -0.999 -28.369 25.955 1.00 94.44 230 VAL A O 1
ATOM 1835 N N . ASP A 1 231 ? -0.820 -30.045 27.439 1.00 95.31 231 ASP A N 1
ATOM 1836 C CA . ASP A 1 231 ? -0.564 -31.088 26.443 1.00 95.31 231 ASP A CA 1
ATOM 1837 C C . ASP A 1 231 ? -1.726 -31.208 25.446 1.00 95.31 231 ASP A C 1
ATOM 1839 O O . ASP A 1 231 ? -1.505 -31.158 24.240 1.00 95.31 231 ASP A O 1
ATOM 1843 N N . GLU A 1 232 ? -2.975 -31.233 25.923 1.00 97.00 232 GLU A N 1
ATOM 1844 C CA . GLU A 1 232 ? -4.176 -31.240 25.074 1.00 97.00 232 GLU A CA 1
ATOM 1845 C C . GLU A 1 232 ? -4.278 -29.976 24.195 1.00 97.00 232 GLU A C 1
ATOM 1847 O O . GLU A 1 232 ? -4.696 -30.048 23.034 1.00 97.00 232 GLU A O 1
ATOM 1852 N N . ILE A 1 233 ? -3.857 -28.812 24.712 1.00 97.00 233 ILE A N 1
ATOM 1853 C CA . ILE A 1 233 ? -3.789 -27.562 23.934 1.00 97.00 233 ILE A CA 1
ATOM 1854 C C . ILE A 1 233 ? -2.755 -27.689 22.810 1.00 97.00 233 ILE A C 1
ATOM 1856 O O . ILE A 1 233 ? -3.033 -27.308 21.669 1.00 97.00 233 ILE A O 1
ATOM 1860 N N . LEU A 1 234 ? -1.568 -28.217 23.114 1.00 96.19 234 LEU A N 1
ATOM 1861 C CA . LEU A 1 234 ? -0.485 -28.387 22.147 1.00 96.19 234 LEU A CA 1
ATOM 1862 C C . LEU A 1 234 ? -0.811 -29.465 21.111 1.00 96.19 234 LEU A C 1
ATOM 1864 O O . LEU A 1 234 ? -0.523 -29.275 19.932 1.00 96.19 234 LEU A O 1
ATOM 1868 N N . GLU A 1 235 ? -1.462 -30.560 21.502 1.00 96.50 235 GLU A N 1
ATOM 1869 C CA . GLU A 1 235 ? -1.983 -31.568 20.576 1.00 96.50 235 GLU A CA 1
ATOM 1870 C C . GLU A 1 235 ? -2.983 -30.949 19.596 1.00 96.50 235 GLU A C 1
ATOM 1872 O O . GLU A 1 235 ? -2.887 -31.166 18.384 1.00 96.50 235 GLU A O 1
ATOM 1877 N N . PHE A 1 236 ? -3.907 -30.120 20.095 1.00 96.94 236 PHE A N 1
ATOM 1878 C CA . PHE A 1 236 ? -4.835 -29.384 19.244 1.00 96.94 236 PHE A CA 1
ATOM 1879 C C . PHE A 1 236 ? -4.095 -28.428 18.301 1.00 96.94 236 PHE A C 1
ATOM 1881 O O . PHE A 1 236 ? -4.323 -28.479 17.091 1.00 96.94 236 PHE A O 1
ATOM 1888 N N . TYR A 1 237 ? -3.191 -27.599 18.829 1.00 95.62 237 TYR A N 1
ATOM 1889 C CA . TYR A 1 237 ? -2.388 -26.655 18.050 1.00 95.62 237 TYR A CA 1
ATOM 1890 C C . TYR A 1 237 ? -1.613 -27.354 16.930 1.00 95.62 237 TYR A C 1
ATOM 1892 O O . TYR A 1 237 ? -1.734 -26.964 15.769 1.00 95.62 237 TYR A O 1
ATOM 1900 N N . ASN A 1 238 ? -0.869 -28.413 17.258 1.00 93.12 238 ASN A N 1
ATOM 1901 C CA . ASN A 1 238 ? -0.037 -29.154 16.311 1.00 93.12 238 ASN A CA 1
ATOM 1902 C C . ASN A 1 238 ? -0.890 -29.827 15.238 1.00 93.12 238 ASN A C 1
ATOM 1904 O O . ASN A 1 238 ? -0.598 -29.700 14.051 1.00 93.12 238 ASN A O 1
ATOM 1908 N N . ARG A 1 239 ? -2.012 -30.448 15.624 1.00 94.25 239 ARG A N 1
ATOM 1909 C CA . ARG A 1 239 ? -2.951 -31.048 14.670 1.00 94.25 239 ARG A CA 1
ATOM 1910 C C . ARG A 1 239 ? -3.474 -30.022 13.665 1.00 94.25 239 ARG A C 1
ATOM 1912 O O . ARG A 1 239 ? -3.561 -30.336 12.480 1.00 94.25 239 ARG A O 1
ATOM 1919 N N . ILE A 1 240 ? -3.832 -28.819 14.116 1.00 94.69 240 ILE A N 1
ATOM 1920 C CA . ILE A 1 240 ? -4.290 -27.753 13.216 1.00 94.69 240 ILE A CA 1
ATOM 1921 C C . ILE A 1 240 ? -3.136 -27.224 12.366 1.00 94.69 240 ILE A C 1
ATOM 1923 O O . ILE A 1 240 ? -3.321 -27.034 11.169 1.00 94.69 240 ILE A O 1
ATOM 1927 N N . TYR A 1 241 ? -1.956 -27.003 12.944 1.00 91.19 241 TYR A N 1
ATOM 1928 C CA . TYR A 1 241 ? -0.792 -26.502 12.216 1.00 91.19 241 TYR A CA 1
ATOM 1929 C C . TYR A 1 241 ? -0.360 -27.453 11.090 1.00 91.19 241 TYR A C 1
ATOM 1931 O O . TYR A 1 241 ? -0.145 -27.018 9.957 1.00 91.19 241 TYR A O 1
ATOM 1939 N N . ASP A 1 242 ? -0.304 -28.753 11.377 1.00 88.38 242 ASP A N 1
ATOM 1940 C CA . ASP A 1 242 ? 0.132 -29.784 10.435 1.00 88.38 242 ASP A CA 1
ATOM 1941 C C . ASP A 1 242 ? -0.862 -29.984 9.284 1.00 88.38 242 ASP A C 1
ATOM 1943 O O . ASP A 1 242 ? -0.457 -30.176 8.136 1.00 88.38 242 ASP A O 1
ATOM 1947 N N . ASN A 1 243 ? -2.161 -29.855 9.570 1.00 87.81 243 ASN A N 1
ATOM 1948 C CA . ASN A 1 243 ? -3.242 -30.050 8.598 1.00 87.81 243 ASN A CA 1
ATOM 1949 C C . ASN A 1 243 ? -3.862 -28.726 8.118 1.00 87.81 243 ASN A C 1
ATOM 1951 O O . ASN A 1 243 ? -4.926 -28.713 7.501 1.00 87.81 243 ASN A O 1
ATOM 1955 N N . ARG A 1 244 ? -3.196 -27.589 8.361 1.00 87.75 244 ARG A N 1
ATOM 1956 C CA . ARG A 1 244 ? -3.702 -26.236 8.056 1.00 87.75 244 ARG A CA 1
ATOM 1957 C C . ARG A 1 244 ? -4.141 -26.076 6.601 1.00 87.75 244 ARG A C 1
ATOM 1959 O O . ARG A 1 244 ? -5.118 -25.395 6.312 1.00 87.75 244 ARG A O 1
ATOM 1966 N N . HIS A 1 245 ? -3.414 -26.711 5.688 1.00 83.19 245 HIS A N 1
ATOM 1967 C CA . HIS A 1 245 ? -3.673 -26.669 4.253 1.00 83.19 245 HIS A CA 1
ATOM 1968 C C . HIS A 1 245 ? -4.988 -27.359 3.843 1.00 83.19 245 HIS A C 1
ATOM 1970 O O . HIS A 1 245 ? -5.498 -27.086 2.760 1.00 83.19 245 HIS A O 1
ATOM 1976 N N . GLU A 1 246 ? -5.560 -28.221 4.687 1.00 88.06 246 GLU A N 1
ATOM 1977 C CA . GLU A 1 246 ? -6.814 -28.932 4.403 1.00 88.06 246 GLU A CA 1
ATOM 1978 C C . GLU A 1 246 ? -8.065 -28.104 4.737 1.00 88.06 246 GLU A C 1
ATOM 1980 O O . GLU A 1 246 ? -9.145 -28.393 4.226 1.00 88.06 246 GLU A O 1
ATOM 1985 N N . LEU A 1 247 ? -7.930 -27.039 5.538 1.00 90.62 247 LEU A N 1
ATOM 1986 C CA . LEU A 1 247 ? -9.059 -26.218 5.998 1.00 90.62 247 LEU A CA 1
ATOM 1987 C C . LEU A 1 247 ? -9.753 -25.460 4.850 1.00 90.62 247 LEU A C 1
ATOM 1989 O O . LEU A 1 247 ? -10.949 -25.180 4.904 1.00 90.62 247 LEU A O 1
ATOM 1993 N N . GLY A 1 248 ? -9.012 -25.109 3.794 1.00 88.81 248 GLY A N 1
ATOM 1994 C CA . GLY A 1 248 ? -9.537 -24.354 2.649 1.00 88.81 248 GLY A CA 1
ATOM 1995 C C . GLY A 1 248 ? -9.845 -22.876 2.938 1.00 88.81 248 GLY A C 1
ATOM 1996 O O . GLY A 1 248 ? -10.452 -22.203 2.101 1.00 88.81 248 GLY A O 1
ATOM 1997 N N . TYR A 1 249 ? -9.435 -22.370 4.099 1.00 91.44 249 TYR A N 1
ATOM 1998 C CA . TYR A 1 249 ? -9.477 -20.966 4.502 1.00 91.44 249 TYR A CA 1
ATOM 1999 C C . TYR A 1 249 ? -8.291 -20.652 5.415 1.00 91.44 249 TYR A C 1
ATOM 2001 O O . TYR A 1 249 ? -7.710 -21.549 6.031 1.00 91.44 249 TYR A O 1
ATOM 2009 N N . ASP A 1 250 ? -7.934 -19.374 5.501 1.00 89.94 250 ASP A N 1
ATOM 2010 C CA . ASP A 1 250 ? -6.759 -18.948 6.248 1.00 89.94 250 ASP A CA 1
ATOM 2011 C C . ASP A 1 250 ? -7.028 -18.835 7.756 1.00 89.94 250 ASP A C 1
ATOM 2013 O O . ASP A 1 250 ? -8.029 -18.283 8.220 1.00 89.94 250 ASP A O 1
ATOM 2017 N N . VAL A 1 251 ? -6.083 -19.373 8.524 1.00 91.25 251 VAL A N 1
ATOM 2018 C CA . VAL A 1 251 ? -6.015 -19.291 9.988 1.00 91.25 251 VAL A CA 1
ATOM 2019 C C . VAL A 1 251 ? -4.606 -18.890 10.396 1.00 91.25 251 VAL A C 1
ATOM 2021 O O . VAL A 1 251 ? -3.647 -19.401 9.816 1.00 91.25 251 VAL A O 1
ATOM 2024 N N . ASP A 1 252 ? -4.442 -17.997 11.367 1.00 89.44 252 ASP A N 1
ATOM 2025 C CA . ASP A 1 252 ? -3.123 -17.501 11.804 1.00 89.44 252 ASP A CA 1
ATOM 2026 C C . ASP A 1 252 ? -2.697 -18.021 13.189 1.00 89.44 252 ASP A C 1
ATOM 2028 O O . ASP A 1 252 ? -1.634 -17.664 13.703 1.00 89.44 252 ASP A O 1
ATOM 2032 N N . GLY A 1 253 ? -3.499 -18.904 13.783 1.00 93.38 253 GLY A N 1
ATOM 2033 C CA . GLY A 1 253 ? -3.211 -19.560 15.052 1.00 93.38 253 GLY A CA 1
ATOM 2034 C C . GLY A 1 253 ? -4.443 -20.228 15.651 1.00 93.38 253 GLY A C 1
ATOM 2035 O O . GLY A 1 253 ? -5.440 -20.481 14.967 1.00 93.38 253 GLY A O 1
ATOM 2036 N N . VAL A 1 254 ? -4.386 -20.451 16.959 1.00 97.00 254 VAL A N 1
ATOM 2037 C CA . VAL A 1 254 ? -5.519 -20.892 17.780 1.00 97.00 254 VAL A CA 1
ATOM 2038 C C . VAL A 1 254 ? -5.815 -19.851 18.857 1.00 97.00 254 VAL A C 1
ATOM 2040 O O . VAL A 1 254 ? -4.919 -19.172 19.363 1.00 97.00 254 VAL A O 1
ATOM 2043 N N . VAL A 1 255 ? -7.086 -19.696 19.200 1.00 97.88 255 VAL A N 1
ATOM 2044 C CA . VAL A 1 255 ? -7.538 -18.866 20.316 1.00 97.88 255 VAL A CA 1
ATOM 2045 C C . VAL A 1 255 ? -7.812 -19.776 21.501 1.00 97.88 255 VAL A C 1
ATOM 2047 O O . VAL A 1 255 ? -8.567 -20.737 21.383 1.00 97.88 255 VAL A O 1
ATOM 2050 N N . LEU A 1 256 ? -7.213 -19.451 22.641 1.00 98.06 256 LEU A N 1
ATOM 2051 C CA . LEU A 1 256 ? -7.394 -20.155 23.904 1.00 98.06 256 LEU A CA 1
ATOM 2052 C C . LEU A 1 256 ? -8.239 -19.270 24.812 1.00 98.06 256 LEU A C 1
ATOM 2054 O O . LEU A 1 256 ? -7.835 -18.144 25.106 1.00 98.06 256 LEU A O 1
ATOM 2058 N N . LYS A 1 257 ? -9.410 -19.747 25.235 1.00 97.94 257 LYS A N 1
ATOM 2059 C CA . LYS A 1 257 ? -10.337 -19.012 26.107 1.00 97.94 257 LYS A CA 1
ATOM 2060 C C . LYS A 1 257 ? -10.606 -19.824 27.363 1.00 97.94 257 LYS A C 1
ATOM 2062 O O . LYS A 1 257 ? -10.890 -21.010 27.265 1.00 97.94 257 LYS A O 1
ATOM 2067 N N . VAL A 1 258 ? -10.610 -19.197 28.535 1.00 97.56 258 VAL A N 1
ATOM 2068 C CA . VAL A 1 258 ? -11.153 -19.837 29.745 1.00 97.56 258 VAL A CA 1
ATOM 2069 C C . VAL A 1 258 ? -12.600 -20.247 29.470 1.00 97.56 258 VAL A C 1
ATOM 2071 O O . VAL A 1 258 ? -13.416 -19.396 29.126 1.00 97.56 258 VAL A O 1
ATOM 2074 N N . ASN A 1 259 ? -12.928 -21.534 29.598 1.00 97.62 259 ASN A N 1
ATOM 2075 C CA . ASN A 1 259 ? -14.228 -22.059 29.176 1.00 97.62 259 ASN A CA 1
ATOM 2076 C C . ASN A 1 259 ? -15.384 -21.464 29.999 1.00 97.62 259 ASN A C 1
ATOM 2078 O O . ASN A 1 259 ? -16.432 -21.144 29.456 1.00 97.62 259 ASN A O 1
ATOM 2082 N N . ASN A 1 260 ? -15.209 -21.268 31.306 1.00 96.50 260 ASN A N 1
ATOM 2083 C CA . ASN A 1 260 ? -16.270 -20.770 32.184 1.00 96.50 260 ASN A CA 1
ATOM 2084 C C . ASN A 1 260 ? -16.443 -19.239 32.092 1.00 96.50 260 ASN A C 1
ATOM 2086 O O . ASN A 1 260 ? -15.545 -18.482 32.465 1.00 96.50 260 ASN A O 1
ATOM 2090 N N . LEU A 1 261 ? -17.630 -18.769 31.692 1.00 95.00 261 LEU A N 1
ATOM 2091 C CA . LEU A 1 261 ? -17.926 -17.344 31.477 1.00 95.00 261 LEU A CA 1
ATOM 2092 C C . LEU A 1 261 ? -17.975 -16.527 32.778 1.00 95.00 261 LEU A C 1
ATOM 2094 O O . LEU A 1 261 ? -17.637 -15.344 32.792 1.00 95.00 261 LEU A O 1
ATOM 2098 N N . THR A 1 262 ? -18.337 -17.145 33.906 1.00 93.75 262 THR A N 1
ATOM 2099 C CA . THR A 1 262 ? -18.258 -16.475 35.216 1.00 93.75 262 THR A CA 1
ATOM 2100 C C . THR A 1 262 ? -16.804 -16.207 35.604 1.00 93.75 262 THR A C 1
ATOM 2102 O O . THR A 1 262 ? -16.492 -15.141 36.136 1.00 93.75 262 THR A O 1
ATOM 2105 N N . LEU A 1 263 ? -15.893 -17.135 35.294 1.00 94.88 263 LEU A N 1
ATOM 2106 C CA . LEU A 1 263 ? -14.458 -16.935 35.507 1.00 94.88 263 LEU A CA 1
ATOM 2107 C C . LEU A 1 263 ? -13.881 -15.893 34.539 1.00 94.88 263 LEU A C 1
ATOM 2109 O O . LEU A 1 263 ? -13.059 -15.083 34.966 1.00 94.88 263 LEU A O 1
ATOM 2113 N N . GLN A 1 264 ? -14.357 -15.834 33.288 1.00 95.00 264 GLN A N 1
ATOM 2114 C CA . GLN A 1 264 ? -13.993 -14.753 32.359 1.00 95.00 264 GLN A CA 1
ATOM 2115 C C . GLN A 1 264 ? -14.342 -13.373 32.938 1.00 95.00 264 GLN A C 1
ATOM 2117 O O . GLN A 1 264 ? -13.493 -12.481 32.962 1.00 95.00 264 GLN A O 1
ATOM 2122 N N . ASN A 1 265 ? -15.552 -13.213 33.489 1.00 91.62 265 ASN A N 1
ATOM 2123 C CA . ASN A 1 265 ? -15.984 -11.964 34.125 1.00 91.62 265 ASN A CA 1
ATOM 2124 C C . ASN A 1 265 ? -15.122 -11.592 35.343 1.00 91.62 265 ASN A C 1
ATOM 2126 O O . ASN A 1 265 ? -14.799 -10.419 35.523 1.00 91.62 265 ASN A O 1
ATOM 2130 N N . ARG A 1 266 ? -14.716 -12.577 36.160 1.00 94.12 266 ARG A N 1
ATOM 2131 C CA . ARG A 1 266 ? -13.821 -12.362 37.315 1.00 94.12 266 ARG A CA 1
ATOM 2132 C C . ARG A 1 266 ? -12.410 -11.949 36.899 1.00 94.12 266 ARG A C 1
ATOM 2134 O O . ARG A 1 266 ? -11.831 -11.067 37.526 1.00 94.12 266 ARG A O 1
ATOM 2141 N N . LEU A 1 267 ? -11.857 -12.581 35.862 1.00 93.75 267 LEU A N 1
ATOM 2142 C CA . LEU A 1 267 ? -10.556 -12.209 35.300 1.00 93.75 267 LEU A CA 1
ATOM 2143 C C . LEU A 1 267 ? -10.602 -10.810 34.681 1.00 93.75 267 LEU A C 1
ATOM 2145 O O . LEU A 1 267 ? -9.635 -10.052 34.779 1.00 93.75 267 LEU A O 1
ATOM 2149 N N . GLY A 1 268 ? -11.730 -10.468 34.060 1.00 92.12 268 GLY A N 1
ATOM 2150 C CA . GLY A 1 268 ? -11.959 -9.180 33.435 1.00 92.12 268 GLY A CA 1
ATOM 2151 C C . GLY A 1 268 ? -11.001 -8.908 32.277 1.00 92.12 268 GLY A C 1
ATOM 2152 O O . GLY A 1 268 ? -10.412 -9.807 31.666 1.00 92.12 268 GLY A O 1
ATOM 2153 N N . ASN A 1 269 ? -10.841 -7.624 31.973 1.00 89.38 269 ASN A N 1
ATOM 2154 C CA . ASN A 1 269 ? -10.056 -7.157 30.841 1.00 89.38 269 ASN A CA 1
ATOM 2155 C C . ASN A 1 269 ? -8.953 -6.206 31.307 1.00 89.38 269 ASN A C 1
ATOM 2157 O O . ASN A 1 269 ? -9.065 -5.516 32.319 1.00 89.38 269 ASN A O 1
ATOM 2161 N N . THR A 1 270 ? -7.881 -6.140 30.531 1.00 85.12 270 THR A N 1
ATOM 2162 C CA . THR A 1 270 ? -7.026 -4.949 30.504 1.00 85.12 270 THR A CA 1
ATOM 2163 C C . THR A 1 270 ? -7.661 -3.896 29.589 1.00 85.12 270 THR A C 1
ATOM 2165 O O . THR A 1 270 ? -8.643 -4.180 28.907 1.00 85.12 270 THR A O 1
ATOM 2168 N N . ASN A 1 271 ? -7.062 -2.708 29.476 1.00 72.12 271 ASN A N 1
ATOM 2169 C CA . ASN A 1 271 ? -7.525 -1.693 28.518 1.00 72.12 271 ASN A CA 1
ATOM 2170 C C . ASN A 1 271 ? -7.486 -2.157 27.044 1.00 72.12 271 ASN A C 1
ATOM 2172 O O . ASN A 1 271 ? -8.040 -1.477 26.188 1.00 72.12 271 ASN A O 1
ATOM 2176 N N . LYS A 1 272 ? -6.790 -3.259 26.726 1.00 76.88 272 LYS A N 1
ATOM 2177 C CA . LYS A 1 272 ? -6.470 -3.664 25.343 1.00 76.88 272 LYS A CA 1
ATOM 2178 C C . LYS A 1 272 ? -6.947 -5.068 24.977 1.00 76.88 272 LYS A C 1
ATOM 2180 O O . LYS A 1 272 ? -7.282 -5.309 23.820 1.00 76.88 272 LYS A O 1
ATOM 2185 N N . ALA A 1 273 ? -6.935 -5.978 25.948 1.00 87.00 273 ALA A N 1
ATOM 2186 C CA . ALA A 1 273 ? -7.194 -7.396 25.741 1.00 87.00 273 ALA A CA 1
ATOM 2187 C C . ALA A 1 273 ? -7.834 -8.055 26.974 1.00 87.00 273 ALA A C 1
ATOM 2189 O O . ALA A 1 273 ? -7.553 -7.633 28.108 1.00 87.00 273 ALA A O 1
ATOM 2190 N N . PRO A 1 274 ? -8.658 -9.097 26.779 1.00 92.44 274 PRO A N 1
ATOM 2191 C CA . PRO A 1 274 ? -9.177 -9.901 27.873 1.00 92.44 274 PRO A CA 1
ATOM 2192 C C . PRO A 1 274 ? -8.052 -10.645 28.594 1.00 92.44 274 PRO A C 1
ATOM 2194 O O . PRO A 1 274 ? -7.116 -11.133 27.965 1.00 92.44 274 PRO A O 1
ATOM 2197 N N . ARG A 1 275 ? -8.144 -10.763 29.924 1.00 94.06 275 ARG A N 1
ATOM 2198 C CA . ARG A 1 275 ? -7.206 -11.598 30.701 1.00 94.06 275 ARG A CA 1
ATOM 2199 C C . ARG A 1 275 ? -7.531 -13.084 30.615 1.00 94.06 275 ARG A C 1
ATOM 2201 O O . ARG A 1 275 ? -6.725 -13.900 31.026 1.00 94.06 275 ARG A O 1
ATOM 2208 N N . TRP A 1 276 ? -8.710 -13.411 30.102 1.00 95.25 276 TRP A N 1
ATOM 2209 C CA . TRP A 1 276 ? -9.244 -14.762 30.010 1.00 95.25 276 TRP A CA 1
ATOM 2210 C C . TRP A 1 276 ? -9.061 -15.403 28.630 1.00 95.25 276 TRP A C 1
ATOM 2212 O O . TRP A 1 276 ? -9.501 -16.536 28.440 1.00 95.25 276 TRP A O 1
ATOM 2222 N N . ALA A 1 277 ? -8.435 -14.711 27.670 1.00 96.88 277 ALA A N 1
ATOM 2223 C CA . ALA A 1 277 ? -8.142 -15.282 26.362 1.00 96.88 277 ALA A CA 1
ATOM 2224 C C . ALA A 1 277 ? -6.830 -14.780 25.750 1.00 96.88 277 ALA A C 1
ATOM 2226 O O . ALA A 1 277 ? -6.472 -13.606 25.865 1.00 96.88 277 ALA A O 1
ATOM 2227 N N . ILE A 1 278 ? -6.158 -15.678 25.033 1.00 96.62 278 ILE A N 1
ATOM 2228 C CA . ILE A 1 278 ? -4.918 -15.425 24.293 1.00 96.62 278 ILE A CA 1
ATOM 2229 C C . ILE A 1 278 ? -4.992 -16.042 22.892 1.00 96.62 278 ILE A C 1
ATOM 2231 O O . ILE A 1 278 ? -5.769 -16.960 22.635 1.00 96.62 278 ILE A O 1
ATOM 2235 N N . ALA A 1 279 ? -4.186 -15.519 21.974 1.00 96.25 279 ALA A N 1
ATOM 2236 C CA . ALA A 1 279 ? -3.994 -16.046 20.631 1.00 96.25 279 ALA A CA 1
ATOM 2237 C C . ALA A 1 279 ? -2.606 -16.686 20.533 1.00 96.25 279 ALA A C 1
ATOM 2239 O O . ALA A 1 279 ? -1.602 -15.971 20.530 1.00 96.25 279 ALA A O 1
ATOM 2240 N N . HIS A 1 280 ? -2.547 -18.012 20.427 1.00 95.69 280 HIS A N 1
ATOM 2241 C CA . HIS A 1 280 ? -1.307 -18.739 20.168 1.00 95.69 280 HIS A CA 1
ATOM 2242 C C . HIS A 1 280 ? -1.084 -18.821 18.659 1.00 95.69 280 HIS A C 1
ATOM 2244 O O . HIS A 1 280 ? -1.780 -19.549 17.948 1.00 95.69 280 HIS A O 1
ATOM 2250 N N . LYS A 1 281 ? -0.175 -17.979 18.155 1.00 91.50 281 LYS A N 1
ATOM 2251 C CA . LYS A 1 281 ? 0.055 -17.795 16.717 1.00 91.50 281 LYS A CA 1
ATOM 2252 C C . LYS A 1 281 ? 0.924 -18.902 16.125 1.00 91.50 281 LYS A C 1
ATOM 2254 O O . LYS A 1 281 ? 1.804 -19.451 16.785 1.00 91.50 281 LYS A O 1
ATOM 2259 N N . PHE A 1 282 ? 0.705 -19.187 14.844 1.00 89.81 282 PHE A N 1
ATOM 2260 C CA . PHE A 1 282 ? 1.619 -20.019 14.063 1.00 89.81 282 PHE A CA 1
ATOM 2261 C C . PHE A 1 282 ? 2.912 -19.261 13.710 1.00 89.81 282 PHE A C 1
ATOM 2263 O O . PHE A 1 282 ? 2.910 -18.025 13.668 1.00 89.81 282 PHE A O 1
ATOM 2270 N N . PRO A 1 283 ? 4.019 -19.971 13.417 1.00 82.94 283 PRO A N 1
ATOM 2271 C CA . PRO A 1 283 ? 5.229 -19.354 12.883 1.00 82.94 283 PRO A CA 1
ATOM 2272 C C . PRO A 1 283 ? 4.930 -18.568 11.601 1.00 82.94 283 PRO A C 1
ATOM 2274 O O . PRO A 1 283 ? 4.423 -19.114 10.628 1.00 82.94 283 PRO A O 1
ATOM 2277 N N . ALA A 1 284 ? 5.262 -17.278 11.567 1.00 74.06 284 ALA A N 1
ATOM 2278 C CA . ALA A 1 284 ? 4.840 -16.416 10.462 1.00 74.06 284 ALA A CA 1
ATOM 2279 C C . ALA A 1 284 ? 5.636 -16.615 9.155 1.00 74.06 284 ALA A C 1
ATOM 2281 O O . ALA A 1 284 ? 5.128 -16.330 8.071 1.00 74.06 284 ALA A O 1
ATOM 2282 N N . ALA A 1 285 ? 6.877 -17.103 9.247 1.00 78.44 285 ALA A N 1
ATOM 2283 C CA . ALA A 1 285 ? 7.773 -17.283 8.101 1.00 78.44 285 ALA A CA 1
ATOM 2284 C C . ALA A 1 285 ? 7.669 -18.668 7.437 1.00 78.44 285 ALA A C 1
ATOM 2286 O O . ALA A 1 285 ? 8.250 -18.877 6.366 1.00 78.44 285 ALA A O 1
ATOM 2287 N N . GLN A 1 286 ? 6.971 -19.614 8.069 1.00 85.56 286 GLN A N 1
ATOM 2288 C CA . GLN A 1 286 ? 6.896 -21.008 7.643 1.00 85.56 286 GLN A CA 1
ATOM 2289 C C . GLN A 1 286 ? 5.453 -21.515 7.626 1.00 85.56 286 GLN A C 1
ATOM 2291 O O . GLN A 1 286 ? 4.586 -21.015 8.334 1.00 85.56 286 GLN A O 1
ATOM 2296 N N . GLY A 1 287 ? 5.191 -22.527 6.806 1.00 86.44 287 GLY A N 1
ATOM 2297 C CA . GLY A 1 287 ? 3.900 -23.199 6.765 1.00 86.44 287 GLY A CA 1
ATOM 2298 C C . GLY A 1 287 ? 4.011 -24.586 6.150 1.00 86.44 287 GLY A C 1
ATOM 2299 O O . GLY A 1 287 ? 4.785 -24.793 5.213 1.00 86.44 287 GLY A O 1
ATOM 2300 N N . LYS A 1 288 ? 3.233 -25.535 6.675 1.00 90.81 288 LYS A N 1
ATOM 2301 C CA . LYS A 1 288 ? 3.138 -26.902 6.151 1.00 90.81 288 LYS A CA 1
ATOM 2302 C C . LYS A 1 288 ? 2.029 -27.007 5.107 1.00 90.81 288 LYS A C 1
ATOM 2304 O O . LYS A 1 288 ? 0.870 -26.716 5.390 1.00 90.81 288 LYS A O 1
ATOM 2309 N N . THR A 1 289 ? 2.378 -27.436 3.900 1.00 93.12 289 THR A N 1
ATOM 2310 C CA . THR A 1 289 ? 1.423 -27.685 2.809 1.00 93.12 289 THR A CA 1
ATOM 2311 C C . THR A 1 289 ? 1.791 -28.950 2.044 1.00 93.12 289 THR A C 1
ATOM 2313 O O . THR A 1 289 ? 2.866 -29.509 2.236 1.00 93.12 289 THR A O 1
ATOM 2316 N N . LYS A 1 290 ? 0.908 -29.417 1.166 1.00 93.00 290 LYS A N 1
ATOM 2317 C CA . LYS A 1 290 ? 1.095 -30.627 0.369 1.00 93.00 290 LYS A CA 1
ATOM 2318 C C . LYS A 1 290 ? 1.452 -30.297 -1.074 1.00 93.00 290 LYS A C 1
ATOM 2320 O O . LYS A 1 290 ? 0.831 -29.428 -1.691 1.00 93.00 290 LYS A O 1
ATOM 2325 N N . ILE A 1 291 ? 2.414 -31.021 -1.640 1.00 94.19 291 ILE A N 1
ATOM 2326 C CA . ILE A 1 291 ? 2.735 -30.949 -3.067 1.00 94.19 291 ILE A CA 1
ATOM 2327 C C . ILE A 1 291 ? 1.636 -31.659 -3.853 1.00 94.19 291 ILE A C 1
ATOM 2329 O O . ILE A 1 291 ? 1.429 -32.861 -3.712 1.00 94.19 291 ILE A O 1
ATOM 2333 N N . VAL A 1 292 ? 0.954 -30.918 -4.721 1.00 93.38 292 VAL A N 1
ATOM 2334 C CA . VAL A 1 292 ? -0.059 -31.460 -5.634 1.00 93.38 292 VAL A CA 1
ATOM 2335 C C . VAL A 1 292 ? 0.607 -32.075 -6.857 1.00 93.38 292 VAL A C 1
ATOM 2337 O O . VAL A 1 292 ? 0.237 -33.163 -7.281 1.00 93.38 292 VAL A O 1
ATOM 2340 N N . LYS A 1 293 ? 1.566 -31.355 -7.448 1.00 94.56 293 LYS A N 1
ATOM 2341 C CA . LYS A 1 293 ? 2.246 -31.769 -8.679 1.00 94.56 293 LYS A CA 1
ATOM 2342 C C . LYS A 1 293 ? 3.587 -31.062 -8.820 1.00 94.56 293 LYS A C 1
ATOM 2344 O O . LYS A 1 293 ? 3.683 -29.884 -8.478 1.00 94.56 293 LYS A O 1
ATOM 2349 N N . ILE A 1 294 ? 4.586 -31.725 -9.384 1.00 94.00 294 ILE A N 1
ATOM 2350 C CA . ILE A 1 294 ? 5.852 -31.105 -9.774 1.00 94.00 294 ILE A CA 1
ATOM 2351 C C . ILE A 1 294 ? 5.813 -30.862 -11.284 1.00 94.00 294 ILE A C 1
ATOM 2353 O O . ILE A 1 294 ? 5.516 -31.750 -12.079 1.00 94.00 294 ILE A O 1
ATOM 2357 N N . LEU A 1 295 ? 6.061 -29.620 -11.686 1.00 92.81 295 LEU A N 1
ATOM 2358 C CA . LEU A 1 295 ? 6.111 -29.201 -13.081 1.00 92.81 295 LEU A CA 1
ATOM 2359 C C . LEU A 1 295 ? 7.536 -28.828 -13.461 1.00 92.81 295 LEU A C 1
ATOM 2361 O O . LEU A 1 295 ? 8.268 -28.271 -12.650 1.00 92.81 295 LEU A O 1
ATOM 2365 N N . ILE A 1 296 ? 7.896 -29.075 -14.714 1.00 92.81 296 ILE A N 1
ATOM 2366 C CA . ILE A 1 296 ? 9.176 -28.660 -15.279 1.00 92.81 296 ILE A CA 1
ATOM 2367 C C . ILE A 1 296 ? 8.930 -27.480 -16.211 1.00 92.81 296 ILE A C 1
ATOM 2369 O O . ILE A 1 296 ? 8.151 -27.591 -17.153 1.00 92.81 296 ILE A O 1
ATOM 2373 N N . GLN A 1 297 ? 9.580 -26.352 -15.931 1.00 89.88 297 GLN A N 1
ATOM 2374 C CA . GLN A 1 297 ? 9.560 -25.162 -16.779 1.00 89.88 297 GLN A CA 1
ATOM 2375 C C . GLN A 1 297 ? 10.905 -25.013 -17.480 1.00 89.88 297 GLN A C 1
ATOM 2377 O O . GLN A 1 297 ? 11.943 -24.999 -16.821 1.00 89.88 297 GLN A O 1
ATOM 2382 N N . VAL A 1 298 ? 10.912 -24.865 -18.801 1.00 88.12 298 VAL A N 1
ATOM 2383 C CA . VAL A 1 298 ? 12.158 -24.663 -19.551 1.00 88.12 298 VAL A CA 1
ATOM 2384 C C . VAL A 1 298 ? 12.440 -23.166 -19.632 1.00 88.12 298 VAL A C 1
ATOM 2386 O O . VAL A 1 298 ? 11.634 -22.386 -20.132 1.00 88.12 298 VAL A O 1
ATOM 2389 N N . GLY A 1 299 ? 13.576 -22.747 -19.081 1.00 82.50 299 GLY A N 1
ATOM 2390 C CA . GLY A 1 299 ? 14.013 -21.357 -19.115 1.00 82.50 299 GLY A CA 1
ATOM 2391 C C . GLY A 1 299 ? 14.589 -20.952 -20.473 1.00 82.50 299 GLY A C 1
ATOM 2392 O O . GLY A 1 299 ? 14.897 -21.790 -21.317 1.00 82.50 299 GLY A O 1
ATOM 2393 N N . LYS A 1 300 ? 14.834 -19.647 -20.640 1.00 79.62 300 LYS A N 1
ATOM 2394 C CA . LYS A 1 300 ? 15.408 -19.065 -21.868 1.00 79.62 300 LYS A CA 1
ATOM 2395 C C . LYS A 1 300 ? 16.776 -19.626 -22.277 1.00 79.62 300 LYS A C 1
ATOM 2397 O O . LYS A 1 300 ? 17.142 -19.545 -23.437 1.00 79.62 300 LYS A O 1
ATOM 2402 N N . THR A 1 301 ? 17.532 -20.179 -21.331 1.00 78.19 301 THR A N 1
ATOM 2403 C CA . THR A 1 301 ? 18.833 -20.831 -21.569 1.00 78.19 301 THR A CA 1
ATOM 2404 C C . THR A 1 301 ? 18.710 -22.345 -21.748 1.00 78.19 301 THR A C 1
ATOM 2406 O O . THR A 1 301 ? 19.704 -23.054 -21.700 1.00 78.19 301 THR A O 1
ATOM 2409 N N . GLY A 1 302 ? 17.488 -22.875 -21.832 1.00 81.94 302 GLY A N 1
ATOM 2410 C CA . GLY A 1 302 ? 17.237 -24.310 -21.928 1.00 81.94 302 GLY A CA 1
ATOM 2411 C C . GLY A 1 302 ? 17.247 -25.040 -20.596 1.00 81.94 302 GLY A C 1
ATOM 2412 O O . GLY A 1 302 ? 16.888 -26.212 -20.565 1.00 81.94 302 GLY A O 1
ATOM 2413 N N . LYS A 1 303 ? 17.609 -24.372 -19.495 1.00 89.56 303 LYS A N 1
ATOM 2414 C CA . LYS A 1 303 ? 17.616 -24.973 -18.159 1.00 89.56 303 LYS A CA 1
ATOM 2415 C C . LYS A 1 303 ? 16.202 -25.350 -17.719 1.00 89.56 303 LYS A C 1
ATOM 2417 O O . LYS A 1 303 ? 15.314 -24.495 -17.685 1.00 89.56 303 LYS A O 1
ATOM 2422 N N . LEU A 1 304 ? 16.012 -26.609 -17.346 1.00 90.56 304 LEU A N 1
ATOM 2423 C CA . LEU A 1 304 ? 14.782 -27.135 -16.774 1.00 90.56 304 LEU A CA 1
ATOM 2424 C C . LEU A 1 304 ? 14.714 -26.759 -15.290 1.00 90.56 304 LEU A C 1
ATOM 2426 O O . LEU A 1 304 ? 15.516 -27.206 -14.473 1.00 90.56 304 LEU A O 1
ATOM 2430 N N . ASN A 1 305 ? 13.735 -25.932 -14.941 1.00 89.62 305 ASN A N 1
ATOM 2431 C CA . ASN A 1 305 ? 13.483 -25.471 -13.585 1.00 89.62 305 ASN A CA 1
ATOM 2432 C C . ASN A 1 305 ? 12.273 -26.216 -13.014 1.00 89.62 305 ASN A C 1
ATOM 2434 O O . ASN A 1 305 ? 11.150 -26.019 -13.495 1.00 89.62 305 ASN A O 1
ATOM 2438 N N . PRO A 1 306 ? 12.469 -27.071 -12.001 1.00 92.06 306 PRO A N 1
ATOM 2439 C CA . PRO A 1 306 ? 11.359 -27.734 -11.349 1.00 92.06 306 PRO A CA 1
ATOM 2440 C C . PRO A 1 306 ? 10.607 -26.791 -10.404 1.00 92.06 306 PRO A C 1
ATOM 2442 O O . PRO A 1 306 ? 11.191 -26.094 -9.571 1.00 92.06 306 PRO A O 1
ATOM 2445 N N . VAL A 1 307 ? 9.281 -26.803 -10.503 1.00 92.56 307 VAL A N 1
ATOM 2446 C CA . VAL A 1 307 ? 8.366 -25.990 -9.699 1.00 92.56 307 VAL A CA 1
ATOM 2447 C C . VAL A 1 307 ? 7.277 -26.886 -9.120 1.00 92.56 307 VAL A C 1
ATOM 2449 O O . VAL A 1 307 ? 6.505 -27.501 -9.855 1.00 92.56 307 VAL A O 1
ATOM 2452 N N . ALA A 1 308 ? 7.171 -26.931 -7.795 1.00 94.25 308 ALA A N 1
ATOM 2453 C CA . ALA A 1 308 ? 6.076 -27.602 -7.110 1.00 94.25 308 ALA A CA 1
ATOM 2454 C C . ALA A 1 308 ? 4.827 -26.716 -7.121 1.00 94.25 308 ALA A C 1
ATOM 2456 O O . ALA A 1 308 ? 4.852 -25.582 -6.643 1.00 94.25 308 ALA A O 1
ATOM 2457 N N . LYS A 1 309 ? 3.712 -27.245 -7.624 1.00 94.25 309 LYS A N 1
ATOM 2458 C CA . LYS A 1 309 ? 2.370 -26.763 -7.290 1.00 94.25 309 LYS A CA 1
ATOM 2459 C C . LYS A 1 309 ? 1.993 -27.329 -5.928 1.00 94.25 309 LYS A C 1
ATOM 2461 O O . LYS A 1 309 ? 2.043 -28.544 -5.738 1.00 94.25 309 LYS A O 1
ATOM 2466 N N . VAL A 1 310 ? 1.598 -26.459 -5.011 1.00 93.69 310 VAL A N 1
ATOM 2467 C CA . VAL A 1 310 ? 1.205 -26.831 -3.648 1.00 93.69 310 VAL A CA 1
ATOM 2468 C C . VAL A 1 310 ? -0.265 -26.516 -3.409 1.00 93.69 310 VAL A C 1
ATOM 2470 O O . VAL A 1 310 ? -0.847 -25.699 -4.127 1.00 93.69 310 VAL A O 1
ATOM 2473 N N . ILE A 1 311 ? -0.864 -27.155 -2.405 1.00 91.00 311 ILE A N 1
ATOM 2474 C CA . ILE A 1 311 ? -2.165 -26.716 -1.896 1.00 91.00 311 ILE A CA 1
ATOM 2475 C C . ILE A 1 311 ? -1.998 -25.270 -1.393 1.00 91.00 311 ILE A C 1
ATOM 2477 O O . ILE A 1 311 ? -1.029 -24.999 -0.673 1.00 91.00 311 ILE A O 1
ATOM 2481 N N . PRO A 1 312 ? -2.869 -24.327 -1.806 1.00 89.75 312 PRO A N 1
ATOM 2482 C CA . PRO A 1 312 ? -2.720 -22.922 -1.454 1.00 89.75 312 PRO A CA 1
ATOM 2483 C C . PRO A 1 312 ? -2.588 -22.725 0.057 1.00 89.75 312 PRO A C 1
ATOM 2485 O O . PRO A 1 312 ? -3.447 -23.165 0.819 1.00 89.75 312 PRO A O 1
ATOM 2488 N N . ILE A 1 313 ? -1.516 -22.059 0.481 1.00 87.62 313 ILE A N 1
ATOM 2489 C CA . ILE A 1 313 ? -1.262 -21.750 1.889 1.00 87.62 313 ILE A CA 1
ATOM 2490 C C . ILE A 1 313 ? -0.804 -20.305 2.042 1.00 87.62 313 ILE A C 1
ATOM 2492 O O . ILE A 1 313 ? 0.054 -19.834 1.295 1.00 87.62 313 ILE A O 1
ATOM 2496 N N . ASN A 1 314 ? -1.362 -19.598 3.018 1.00 81.94 314 ASN A N 1
ATOM 2497 C CA . ASN A 1 314 ? -0.943 -18.243 3.345 1.00 81.94 314 ASN A CA 1
ATOM 2498 C C . ASN A 1 314 ? 0.225 -18.253 4.347 1.00 81.94 314 ASN A C 1
ATOM 2500 O O . ASN A 1 314 ? 0.106 -18.787 5.457 1.00 81.94 314 ASN A O 1
ATOM 2504 N N . ILE A 1 315 ? 1.360 -17.670 3.949 1.00 82.31 315 ILE A N 1
ATOM 2505 C CA . ILE A 1 315 ? 2.555 -17.497 4.788 1.00 82.31 315 ILE A CA 1
ATOM 2506 C C . ILE A 1 315 ? 2.934 -16.016 4.774 1.00 82.31 315 ILE A C 1
ATOM 2508 O O . ILE A 1 315 ? 3.292 -15.465 3.730 1.00 82.31 315 ILE A O 1
ATOM 2512 N N . GLY A 1 316 ? 2.852 -15.365 5.935 1.00 73.81 316 GLY A N 1
ATOM 2513 C CA . GLY A 1 316 ? 3.164 -13.942 6.071 1.00 73.81 316 GLY A CA 1
ATOM 2514 C C . GLY A 1 316 ? 2.283 -13.031 5.205 1.00 73.81 316 GLY A C 1
ATOM 2515 O O . GLY A 1 316 ? 2.797 -12.090 4.605 1.00 73.81 316 GLY A O 1
ATOM 2516 N N . GLY A 1 317 ? 0.987 -13.337 5.080 1.00 74.12 317 GLY A N 1
ATOM 2517 C CA . GLY A 1 317 ? 0.012 -12.514 4.354 1.00 74.12 317 GLY A CA 1
ATOM 2518 C C . GLY A 1 317 ? 0.020 -12.684 2.832 1.00 74.12 317 GLY A C 1
ATOM 2519 O O . GLY A 1 317 ? -0.657 -11.923 2.145 1.00 74.12 317 GLY A O 1
ATOM 2520 N N . VAL A 1 318 ? 0.772 -13.652 2.295 1.00 76.88 318 VAL A N 1
ATOM 2521 C CA . VAL A 1 318 ? 0.840 -13.957 0.858 1.00 76.88 318 VAL A CA 1
ATOM 2522 C C . VAL A 1 318 ? 0.406 -15.395 0.609 1.00 76.88 318 VAL A C 1
ATOM 2524 O O . VAL A 1 318 ? 0.940 -16.333 1.205 1.00 76.88 318 VAL A O 1
ATOM 2527 N N . LEU A 1 319 ? -0.543 -15.569 -0.314 1.00 84.69 319 LEU A N 1
ATOM 2528 C CA . LEU A 1 319 ? -1.051 -16.880 -0.707 1.00 84.69 319 LEU A CA 1
ATOM 2529 C C . LEU A 1 319 ? -0.078 -17.577 -1.671 1.00 84.69 319 LEU A C 1
ATOM 2531 O O . LEU A 1 319 ? 0.045 -17.216 -2.843 1.00 84.69 319 LEU A O 1
ATOM 2535 N N . ILE A 1 320 ? 0.600 -18.614 -1.188 1.00 87.00 320 ILE A N 1
ATOM 2536 C CA . ILE A 1 320 ? 1.565 -19.401 -1.956 1.00 87.00 320 ILE A CA 1
ATOM 2537 C C . ILE A 1 320 ? 0.845 -20.563 -2.638 1.00 87.00 320 ILE A C 1
ATOM 2539 O O . ILE A 1 320 ? 0.272 -21.427 -1.982 1.00 87.00 320 ILE A O 1
ATOM 2543 N N . THR A 1 321 ? 0.929 -20.612 -3.968 1.00 90.50 321 THR A N 1
ATOM 2544 C CA . THR A 1 321 ? 0.397 -21.714 -4.800 1.00 90.50 321 THR A CA 1
ATOM 2545 C C . THR A 1 321 ? 1.491 -22.491 -5.535 1.00 90.50 321 THR A C 1
ATOM 2547 O O . THR A 1 321 ? 1.249 -23.580 -6.066 1.00 90.50 321 THR A O 1
ATOM 2550 N N . ARG A 1 322 ? 2.707 -21.932 -5.596 1.00 90.75 322 ARG A N 1
ATOM 2551 C CA . ARG A 1 322 ? 3.863 -22.507 -6.289 1.00 90.75 322 ARG A CA 1
ATOM 2552 C C . ARG A 1 322 ? 5.145 -22.246 -5.514 1.00 90.75 322 ARG A C 1
ATOM 2554 O O . ARG A 1 322 ? 5.313 -21.169 -4.948 1.00 90.75 322 ARG A O 1
ATOM 2561 N N . VAL A 1 323 ? 6.051 -23.218 -5.539 1.00 91.19 323 VAL A N 1
ATOM 2562 C CA . VAL A 1 323 ? 7.342 -23.172 -4.845 1.00 91.19 323 VAL A CA 1
ATOM 2563 C C . VAL A 1 323 ? 8.434 -23.681 -5.783 1.00 91.19 323 VAL A C 1
ATOM 2565 O O . VAL A 1 323 ? 8.266 -24.708 -6.440 1.00 91.19 323 VAL A O 1
ATOM 2568 N N . ASN A 1 324 ? 9.549 -22.956 -5.870 1.00 87.06 324 ASN A N 1
ATOM 2569 C CA . ASN A 1 324 ? 10.692 -23.358 -6.690 1.00 87.06 324 ASN A CA 1
ATOM 2570 C C . ASN A 1 324 ? 11.453 -24.505 -5.994 1.00 87.06 324 ASN A C 1
ATOM 2572 O O . ASN A 1 324 ? 11.689 -24.438 -4.787 1.00 87.06 324 ASN A O 1
ATOM 2576 N N . LEU A 1 325 ? 11.817 -25.552 -6.741 1.00 90.19 325 LEU A N 1
ATOM 2577 C CA . LEU A 1 325 ? 12.580 -26.705 -6.237 1.00 90.19 325 LEU A CA 1
ATOM 2578 C C . LEU A 1 325 ? 14.079 -26.640 -6.578 1.00 90.19 325 LEU A C 1
ATOM 2580 O O . LEU A 1 325 ? 14.807 -27.596 -6.349 1.00 90.19 325 LEU A O 1
ATOM 2584 N N . HIS A 1 326 ? 14.540 -25.504 -7.097 1.00 84.88 326 HIS A N 1
ATOM 2585 C CA . HIS A 1 326 ? 15.898 -25.182 -7.528 1.00 84.88 326 HIS A CA 1
ATOM 2586 C C . HIS A 1 326 ? 16.399 -25.981 -8.738 1.00 84.88 326 HIS A C 1
ATOM 2588 O O . HIS A 1 326 ? 16.587 -25.400 -9.808 1.00 84.88 326 HIS A O 1
ATOM 2594 N N . ASN A 1 327 ? 16.660 -27.278 -8.589 1.00 84.62 327 ASN A N 1
ATOM 2595 C CA . ASN A 1 327 ? 17.243 -28.134 -9.627 1.00 84.62 327 ASN A CA 1
ATOM 2596 C C . ASN A 1 327 ? 17.013 -29.627 -9.316 1.00 84.62 327 ASN A C 1
ATOM 2598 O O . ASN A 1 327 ? 16.393 -29.976 -8.311 1.00 84.62 327 ASN A O 1
ATOM 2602 N N . LYS A 1 328 ? 17.499 -30.501 -10.206 1.00 86.94 328 LYS A N 1
ATOM 2603 C CA . LYS A 1 328 ? 17.451 -31.961 -10.052 1.00 86.94 328 LYS A CA 1
ATOM 2604 C C . LYS A 1 328 ? 18.106 -32.423 -8.744 1.00 86.94 328 LYS A C 1
ATOM 2606 O O . LYS A 1 328 ? 17.459 -33.115 -7.962 1.00 86.94 328 LYS A O 1
ATOM 2611 N N . ASP A 1 329 ? 19.327 -31.963 -8.475 1.00 87.00 329 ASP A N 1
ATOM 2612 C CA . ASP A 1 329 ? 20.097 -32.365 -7.291 1.00 87.00 329 ASP A CA 1
ATOM 2613 C C . ASP A 1 329 ? 19.370 -32.049 -5.983 1.00 87.00 329 ASP A C 1
ATOM 2615 O O . ASP A 1 329 ? 19.375 -32.852 -5.057 1.00 87.00 329 ASP A O 1
ATOM 2619 N N . GLU A 1 330 ? 18.704 -30.898 -5.888 1.00 87.31 330 GLU A N 1
ATOM 2620 C CA . GLU A 1 330 ? 17.986 -30.496 -4.679 1.00 87.31 330 GLU A CA 1
ATOM 2621 C C . GLU A 1 330 ? 16.736 -31.357 -4.442 1.00 87.31 330 GLU A C 1
ATOM 2623 O O . GLU A 1 330 ? 16.440 -31.704 -3.294 1.00 87.31 330 GLU A O 1
ATOM 2628 N N . ILE A 1 331 ? 16.033 -31.757 -5.511 1.00 90.44 331 ILE A N 1
ATOM 2629 C CA . ILE A 1 331 ? 14.914 -32.710 -5.433 1.00 90.44 331 ILE A CA 1
ATOM 2630 C C . ILE A 1 331 ? 15.404 -34.063 -4.933 1.00 90.44 331 ILE A C 1
ATOM 2632 O O . ILE A 1 331 ? 14.775 -34.643 -4.048 1.00 90.44 331 ILE A O 1
ATOM 2636 N N . GLU A 1 332 ? 16.517 -34.558 -5.470 1.00 89.62 332 GLU A N 1
ATOM 2637 C CA . GLU A 1 332 ? 17.092 -35.846 -5.081 1.00 89.62 332 GLU A CA 1
ATOM 2638 C C . GLU A 1 332 ? 17.639 -35.807 -3.649 1.00 89.62 332 GLU A C 1
ATOM 2640 O O . GLU A 1 332 ? 17.330 -36.690 -2.846 1.00 89.62 332 GLU A O 1
ATOM 2645 N N . ARG A 1 333 ? 18.366 -34.742 -3.287 1.00 89.81 333 ARG A N 1
ATOM 2646 C CA . ARG A 1 333 ? 18.949 -34.525 -1.955 1.00 89.81 333 ARG A CA 1
ATOM 2647 C C . ARG A 1 333 ? 17.888 -34.492 -0.861 1.00 89.81 333 ARG A C 1
ATOM 2649 O O . ARG A 1 333 ? 18.088 -35.072 0.206 1.00 89.81 333 ARG A O 1
ATOM 2656 N N . LYS A 1 334 ? 16.768 -33.805 -1.102 1.00 89.81 334 LYS A N 1
ATOM 2657 C CA . LYS A 1 334 ? 15.635 -33.737 -0.163 1.00 89.81 334 LYS A CA 1
ATOM 2658 C C . LYS A 1 334 ? 14.629 -34.879 -0.340 1.00 89.81 334 LYS A C 1
ATOM 2660 O O . LYS A 1 334 ? 13.744 -35.022 0.501 1.00 89.81 334 LYS A O 1
ATOM 2665 N N . ASP A 1 335 ? 14.786 -35.707 -1.376 1.00 91.75 335 ASP A N 1
ATOM 2666 C CA . ASP A 1 335 ? 13.861 -36.772 -1.780 1.00 91.75 335 ASP A CA 1
ATOM 2667 C C . ASP A 1 335 ? 12.416 -36.257 -1.887 1.00 91.75 335 ASP A C 1
ATOM 2669 O O . ASP A 1 335 ? 11.515 -36.805 -1.258 1.00 91.75 335 ASP A O 1
ATOM 2673 N N . ILE A 1 336 ? 12.209 -35.165 -2.630 1.00 93.31 336 ILE A N 1
ATOM 2674 C CA . ILE A 1 336 ? 10.908 -34.487 -2.769 1.00 93.31 336 ILE A CA 1
ATOM 2675 C C . ILE A 1 336 ? 10.017 -35.255 -3.752 1.00 93.31 336 ILE A C 1
ATOM 2677 O O . ILE A 1 336 ? 10.433 -35.544 -4.876 1.00 93.31 336 ILE A O 1
ATOM 2681 N N . ARG A 1 337 ? 8.774 -35.559 -3.358 1.00 94.00 337 ARG A N 1
ATOM 2682 C CA . ARG A 1 337 ? 7.820 -36.327 -4.175 1.00 94.00 337 ARG A CA 1
ATOM 2683 C C . ARG A 1 337 ? 6.467 -35.633 -4.294 1.00 94.00 337 ARG A C 1
ATOM 2685 O O . ARG A 1 337 ? 6.070 -34.836 -3.447 1.00 94.00 337 ARG A O 1
ATOM 2692 N N . GLU A 1 338 ? 5.732 -35.958 -5.353 1.00 93.75 338 GLU A N 1
ATOM 2693 C CA . GLU A 1 338 ? 4.327 -35.558 -5.455 1.00 93.75 338 GLU A CA 1
ATOM 2694 C C . GLU A 1 338 ? 3.511 -36.214 -4.334 1.00 93.75 338 GLU A C 1
ATOM 2696 O O . GLU A 1 338 ? 3.678 -37.397 -4.032 1.00 93.75 338 GLU A O 1
ATOM 2701 N N . GLY A 1 339 ? 2.635 -35.439 -3.697 1.00 90.94 339 GLY A N 1
ATOM 2702 C CA . GLY A 1 339 ? 1.855 -35.866 -2.539 1.00 90.94 339 GLY A CA 1
ATOM 2703 C C . GLY A 1 339 ? 2.558 -35.716 -1.187 1.00 90.94 339 GLY A C 1
ATOM 2704 O O . GLY A 1 339 ? 1.885 -35.904 -0.174 1.00 90.94 339 GLY A O 1
ATOM 2705 N N . ASP A 1 340 ? 3.847 -35.361 -1.143 1.00 93.12 340 ASP A N 1
ATOM 2706 C CA . ASP A 1 340 ? 4.544 -35.098 0.121 1.00 93.12 340 ASP A CA 1
ATOM 2707 C C . ASP A 1 340 ? 3.970 -33.865 0.833 1.00 93.12 340 ASP A C 1
ATOM 2709 O O . ASP A 1 340 ? 3.632 -32.858 0.199 1.00 93.12 340 ASP A O 1
ATOM 2713 N N . VAL A 1 341 ? 3.914 -33.934 2.165 1.00 92.31 341 VAL A N 1
ATOM 2714 C CA . VAL A 1 341 ? 3.734 -32.760 3.024 1.00 92.31 341 VAL A CA 1
ATOM 2715 C C . VAL A 1 341 ? 5.103 -32.122 3.232 1.00 92.31 341 VAL A C 1
ATOM 2717 O O . VAL A 1 341 ? 6.086 -32.797 3.535 1.00 92.31 341 VAL A O 1
ATOM 2720 N N . VAL A 1 342 ? 5.187 -30.816 3.022 1.00 92.94 342 VAL A N 1
ATOM 2721 C CA . VAL A 1 342 ? 6.434 -30.057 3.008 1.00 92.94 342 VAL A CA 1
ATOM 2722 C C . VAL A 1 342 ? 6.308 -28.788 3.829 1.00 92.94 342 VAL A C 1
ATOM 2724 O O . VAL A 1 342 ? 5.261 -28.138 3.849 1.00 92.94 342 VAL A O 1
ATOM 2727 N N . VAL A 1 343 ? 7.405 -28.407 4.476 1.00 91.31 343 VAL A N 1
ATOM 2728 C CA . VAL A 1 343 ? 7.536 -27.111 5.136 1.00 91.31 343 VAL A CA 1
ATOM 2729 C C . VAL A 1 343 ? 8.046 -26.116 4.101 1.00 91.31 343 VAL A C 1
ATOM 2731 O O . VAL A 1 343 ? 9.158 -26.237 3.576 1.00 91.31 343 VAL A O 1
ATOM 2734 N N . VAL A 1 344 ? 7.219 -25.123 3.797 1.00 90.69 344 VAL A N 1
ATOM 2735 C CA . VAL A 1 344 ? 7.555 -24.008 2.915 1.00 90.69 344 VAL A CA 1
ATOM 2736 C C . VAL A 1 344 ? 7.968 -22.828 3.778 1.00 90.69 344 VAL A C 1
ATOM 2738 O O . VAL A 1 344 ? 7.292 -22.495 4.746 1.00 90.69 344 VAL A O 1
ATOM 2741 N N . GLN A 1 345 ? 9.072 -22.185 3.414 1.00 85.69 345 GLN A N 1
ATOM 2742 C CA . GLN A 1 345 ? 9.552 -20.968 4.053 1.00 85.69 345 GLN A CA 1
ATOM 2743 C C . GLN A 1 345 ? 9.627 -19.835 3.036 1.00 85.69 345 GLN A C 1
ATOM 2745 O O . GLN A 1 345 ? 10.140 -20.016 1.927 1.00 85.69 345 GLN A O 1
ATOM 2750 N N . ARG A 1 346 ? 9.189 -18.643 3.440 1.00 79.00 346 ARG A N 1
ATOM 2751 C CA . ARG A 1 346 ? 9.427 -17.403 2.696 1.00 79.00 346 ARG A CA 1
ATOM 2752 C C . ARG A 1 346 ? 10.704 -16.754 3.236 1.00 79.00 346 ARG A C 1
ATOM 2754 O O . ARG A 1 346 ? 10.781 -16.424 4.414 1.00 79.00 346 ARG A O 1
ATOM 2761 N N . ALA A 1 347 ? 11.738 -16.641 2.402 1.00 55.69 347 ALA A N 1
ATOM 2762 C CA . ALA A 1 347 ? 13.005 -16.010 2.776 1.00 55.69 347 ALA A CA 1
ATOM 2763 C C . ALA A 1 347 ? 13.073 -14.589 2.198 1.00 55.69 347 ALA A C 1
ATOM 2765 O O . ALA A 1 347 ? 12.998 -14.440 0.979 1.00 55.69 347 ALA A O 1
ATOM 2766 N N . GLY A 1 348 ? 13.218 -13.575 3.061 1.00 52.72 348 GLY A N 1
ATOM 2767 C CA . GLY A 1 348 ? 13.472 -12.181 2.666 1.00 52.72 348 GLY A CA 1
ATOM 2768 C C . GLY A 1 348 ? 12.472 -11.619 1.654 1.00 52.72 348 GLY A C 1
ATOM 2769 O O . GLY A 1 348 ? 12.885 -11.168 0.596 1.00 52.72 348 GLY A O 1
ATOM 2770 N N . ASP A 1 349 ? 11.176 -11.716 1.954 1.00 52.78 349 ASP A N 1
ATOM 2771 C CA . ASP A 1 349 ? 10.027 -11.209 1.185 1.00 52.78 349 ASP A CA 1
ATOM 2772 C C . ASP A 1 349 ? 9.809 -11.665 -0.264 1.00 52.78 349 ASP A C 1
ATOM 2774 O O . ASP A 1 349 ? 8.690 -11.496 -0.754 1.00 52.78 349 ASP A O 1
ATOM 2778 N N . VAL A 1 350 ? 10.761 -12.311 -0.943 1.00 57.72 350 VAL A N 1
ATOM 2779 C CA . VAL A 1 350 ? 10.663 -12.445 -2.412 1.00 57.72 350 VAL A CA 1
ATOM 2780 C C . VAL A 1 350 ? 10.325 -13.855 -2.917 1.00 57.72 350 VAL A C 1
ATOM 2782 O O . VAL A 1 350 ? 9.442 -13.977 -3.763 1.00 57.72 350 VAL A O 1
ATOM 2785 N N . ILE A 1 351 ? 10.967 -14.938 -2.450 1.00 67.50 351 ILE A N 1
ATOM 2786 C CA . ILE A 1 351 ? 10.803 -16.269 -3.088 1.00 67.50 351 ILE A CA 1
ATOM 2787 C C . ILE A 1 351 ? 10.543 -17.382 -2.056 1.00 67.50 351 ILE A C 1
ATOM 2789 O O . ILE A 1 351 ? 11.380 -17.602 -1.174 1.00 67.50 351 ILE A O 1
ATOM 2793 N N . PRO A 1 352 ? 9.419 -18.125 -2.155 1.00 81.38 352 PRO A N 1
ATOM 2794 C CA . PRO A 1 352 ? 9.163 -19.279 -1.301 1.00 81.38 352 PRO A CA 1
ATOM 2795 C C . PRO A 1 352 ? 10.043 -20.471 -1.701 1.00 81.38 352 PRO A C 1
ATOM 2797 O O . PRO A 1 352 ? 10.216 -20.759 -2.889 1.00 81.38 352 PRO A O 1
ATOM 2800 N N . LYS A 1 353 ? 10.557 -21.200 -0.703 1.00 86.44 353 LYS A N 1
ATOM 2801 C CA . LYS A 1 353 ? 11.370 -22.416 -0.876 1.00 86.44 353 LYS A CA 1
ATOM 2802 C C . LYS A 1 353 ? 10.904 -23.542 0.042 1.00 86.44 353 LYS A C 1
ATOM 2804 O O . LYS A 1 353 ? 10.417 -23.286 1.141 1.00 86.44 353 LYS A O 1
ATOM 2809 N N . ILE A 1 354 ? 11.105 -24.789 -0.382 1.00 90.25 354 ILE A N 1
ATOM 2810 C CA . ILE A 1 354 ? 10.903 -25.958 0.485 1.00 90.25 354 ILE A CA 1
ATOM 2811 C C . ILE A 1 354 ? 12.129 -26.116 1.377 1.00 90.25 354 ILE A C 1
ATOM 2813 O O . ILE A 1 354 ? 13.244 -26.274 0.873 1.00 90.25 354 ILE A O 1
ATOM 2817 N N . VAL A 1 355 ? 11.939 -26.085 2.694 1.00 89.06 355 VAL A N 1
ATOM 2818 C CA . VAL A 1 355 ? 13.029 -26.300 3.658 1.00 89.06 355 VAL A CA 1
ATOM 2819 C C . VAL A 1 355 ? 13.107 -27.745 4.118 1.00 89.06 355 VAL A C 1
ATOM 2821 O O . VAL A 1 355 ? 14.210 -28.280 4.206 1.00 89.06 355 VAL A O 1
ATOM 2824 N N . GLU A 1 356 ? 11.960 -28.394 4.295 1.00 90.00 356 GLU A N 1
ATOM 2825 C CA . GLU A 1 356 ? 11.868 -29.751 4.823 1.00 90.00 356 GLU A CA 1
ATOM 2826 C C . GLU A 1 356 ? 10.714 -30.524 4.176 1.00 90.00 356 GLU A C 1
ATOM 2828 O O . GLU A 1 356 ? 9.712 -29.939 3.757 1.00 90.00 356 GLU A O 1
ATOM 2833 N N . VAL A 1 357 ? 10.872 -31.846 4.101 1.00 91.62 357 VAL A N 1
ATOM 2834 C CA . VAL A 1 357 ? 9.836 -32.792 3.684 1.00 91.62 357 VAL A CA 1
ATOM 2835 C C . VAL A 1 357 ? 9.458 -33.647 4.885 1.00 91.62 357 VAL A C 1
ATOM 2837 O O . VAL A 1 357 ? 10.321 -34.315 5.458 1.00 91.62 357 VAL A O 1
ATOM 2840 N N . ASP A 1 358 ? 8.176 -33.662 5.240 1.00 89.38 358 ASP A N 1
ATOM 2841 C CA . ASP A 1 358 ? 7.654 -34.508 6.306 1.00 89.38 358 ASP A CA 1
ATOM 2842 C C . ASP A 1 358 ? 7.539 -35.953 5.807 1.00 89.38 358 ASP A C 1
ATOM 2844 O O . ASP A 1 358 ? 6.564 -36.375 5.178 1.00 89.38 358 ASP A O 1
ATOM 2848 N N . LYS A 1 359 ? 8.591 -36.729 6.074 1.00 86.81 359 LYS A N 1
ATOM 2849 C CA . LYS A 1 359 ? 8.677 -38.132 5.656 1.00 86.81 359 LYS A CA 1
ATOM 2850 C C . LYS A 1 359 ? 7.716 -39.038 6.426 1.00 86.81 359 LYS A C 1
ATOM 2852 O O . LYS A 1 359 ? 7.424 -40.126 5.935 1.00 86.81 359 LYS A O 1
ATOM 2857 N N . ASN A 1 360 ? 7.220 -38.616 7.590 1.00 85.62 360 ASN A N 1
ATOM 2858 C CA . ASN A 1 360 ? 6.284 -39.408 8.389 1.00 85.62 360 ASN A CA 1
ATOM 2859 C C . ASN A 1 360 ? 4.875 -39.362 7.789 1.00 85.62 360 ASN A C 1
ATOM 2861 O O . ASN A 1 360 ? 4.170 -40.369 7.797 1.00 85.62 360 ASN A O 1
ATOM 2865 N N . ALA A 1 361 ? 4.500 -38.227 7.193 1.00 83.44 361 ALA A N 1
ATOM 2866 C CA . ALA A 1 361 ? 3.239 -38.057 6.471 1.00 83.44 361 ALA A CA 1
ATOM 2867 C C . ALA A 1 361 ? 3.234 -38.698 5.063 1.00 83.44 361 ALA A C 1
ATOM 2869 O O . ALA A 1 361 ? 2.204 -38.722 4.383 1.00 83.44 361 ALA A O 1
ATOM 2870 N N . ARG A 1 362 ? 4.374 -39.223 4.591 1.00 87.81 362 ARG A N 1
ATOM 2871 C CA . ARG A 1 362 ? 4.523 -39.764 3.235 1.00 87.81 362 ARG A CA 1
ATOM 2872 C C . ARG A 1 362 ? 3.840 -41.123 3.068 1.00 87.81 362 ARG A C 1
ATOM 2874 O O . ARG A 1 362 ? 4.092 -42.080 3.799 1.00 87.81 362 ARG A O 1
ATOM 2881 N N . SER A 1 363 ? 3.073 -41.265 1.986 1.00 84.25 363 SER A N 1
ATOM 2882 C CA . SER A 1 363 ? 2.564 -42.571 1.554 1.00 84.25 363 SER A CA 1
ATOM 2883 C C . SER A 1 363 ? 3.706 -43.525 1.184 1.00 84.25 363 SER A C 1
ATOM 2885 O O . SER A 1 363 ? 4.553 -43.204 0.351 1.00 84.25 363 SER A O 1
ATOM 2887 N N . ARG A 1 364 ? 3.679 -44.758 1.712 1.00 79.06 364 ARG A N 1
ATOM 2888 C CA . ARG A 1 364 ? 4.679 -45.804 1.402 1.00 79.06 364 ARG A CA 1
ATOM 2889 C C . ARG A 1 364 ? 4.803 -46.119 -0.095 1.00 79.06 364 ARG A C 1
ATOM 2891 O O . ARG A 1 364 ? 5.825 -46.647 -0.516 1.00 79.06 364 ARG A O 1
ATOM 2898 N N . LYS A 1 365 ? 3.770 -45.812 -0.889 1.00 81.25 365 LYS A N 1
ATOM 2899 C CA . LYS A 1 365 ? 3.726 -46.042 -2.342 1.00 81.25 365 LYS A CA 1
ATOM 2900 C C . LYS A 1 365 ? 4.080 -44.803 -3.177 1.00 81.25 365 LYS A C 1
ATOM 2902 O O . LYS A 1 365 ? 3.972 -44.876 -4.395 1.00 81.25 365 LYS A O 1
ATOM 2907 N N . ALA A 1 366 ? 4.458 -43.678 -2.564 1.00 83.00 366 ALA A N 1
ATOM 2908 C CA . ALA A 1 366 ? 4.768 -42.452 -3.300 1.00 83.00 366 ALA A CA 1
ATOM 2909 C C . ALA A 1 366 ? 5.997 -42.667 -4.210 1.00 83.00 366 ALA A C 1
ATOM 2911 O O . ALA A 1 366 ? 7.093 -42.913 -3.684 1.00 83.00 366 ALA A O 1
ATOM 2912 N N . PRO A 1 367 ? 5.850 -42.604 -5.547 1.00 87.00 367 PRO A N 1
ATOM 2913 C CA . PRO A 1 367 ? 6.969 -42.798 -6.459 1.00 87.00 367 PRO A CA 1
ATOM 2914 C C . PRO A 1 367 ? 7.972 -41.650 -6.317 1.00 87.00 367 PRO A C 1
ATOM 2916 O O . PRO A 1 367 ? 7.600 -40.516 -6.010 1.00 87.00 367 PRO A O 1
ATOM 2919 N N . LYS A 1 368 ? 9.258 -41.941 -6.533 1.00 89.81 368 LYS A N 1
ATOM 2920 C CA . LYS A 1 368 ? 10.266 -40.882 -6.653 1.00 89.81 368 LYS A CA 1
ATOM 2921 C C . LYS A 1 368 ? 9.952 -40.026 -7.877 1.00 89.81 368 LYS A C 1
ATOM 2923 O O . LYS A 1 368 ? 9.521 -40.555 -8.901 1.00 89.81 368 LYS A O 1
ATOM 2928 N N . PHE A 1 369 ? 10.182 -38.721 -7.768 1.00 89.38 369 PHE A N 1
ATOM 2929 C CA . PHE A 1 369 ? 10.082 -37.843 -8.923 1.00 89.38 369 PHE A CA 1
ATOM 2930 C C . PHE A 1 369 ? 11.190 -38.190 -9.922 1.00 89.38 369 PHE A C 1
ATOM 2932 O O . PHE A 1 369 ? 12.363 -38.241 -9.554 1.00 89.38 369 PHE A O 1
ATOM 2939 N N . VAL A 1 370 ? 10.810 -38.444 -11.174 1.00 89.12 370 VAL A N 1
ATOM 2940 C CA . VAL A 1 370 ? 11.755 -38.702 -12.263 1.00 89.12 370 VAL A CA 1
ATOM 2941 C C . VAL A 1 370 ? 11.960 -37.393 -13.009 1.00 89.12 370 VAL A C 1
ATOM 2943 O O . VAL A 1 370 ? 11.031 -36.875 -13.630 1.00 89.12 370 VAL A O 1
ATOM 2946 N N . PHE A 1 371 ? 13.169 -36.841 -12.917 1.00 89.44 371 PHE A N 1
ATOM 2947 C CA . PHE A 1 371 ? 13.535 -35.663 -13.693 1.00 89.44 371 PHE A CA 1
ATOM 2948 C C . PHE A 1 371 ? 13.568 -36.041 -15.181 1.00 89.44 371 PHE A C 1
ATOM 2950 O O . PHE A 1 371 ? 14.108 -37.097 -15.506 1.00 89.44 371 PHE A O 1
ATOM 2957 N N . PRO A 1 372 ? 12.963 -35.255 -16.086 1.00 90.19 372 PRO A N 1
ATOM 2958 C CA . PRO A 1 372 ? 12.798 -35.700 -17.460 1.00 90.19 372 PRO A CA 1
ATOM 2959 C C . PRO A 1 372 ? 14.118 -35.648 -18.237 1.00 90.19 372 PRO A C 1
ATOM 2961 O O . PRO A 1 372 ? 14.791 -34.620 -18.265 1.00 90.19 372 PRO A O 1
ATOM 2964 N N . ASP A 1 373 ? 14.412 -36.737 -18.946 1.00 90.81 373 ASP A N 1
ATOM 2965 C CA . ASP A 1 373 ? 15.548 -36.839 -19.876 1.00 90.81 373 ASP A CA 1
ATOM 2966 C C . ASP A 1 373 ? 15.240 -36.222 -21.256 1.00 90.81 373 ASP A C 1
ATOM 2968 O O . ASP A 1 373 ? 16.105 -36.126 -22.130 1.00 90.81 373 ASP A O 1
ATOM 2972 N N . ILE A 1 374 ? 13.986 -35.806 -21.464 1.00 93.06 374 ILE A N 1
ATOM 2973 C CA . ILE A 1 374 ? 13.480 -35.181 -22.688 1.00 93.06 374 ILE A CA 1
ATOM 2974 C C . ILE A 1 374 ? 12.810 -33.851 -22.334 1.00 93.06 374 ILE A C 1
ATOM 2976 O O . ILE A 1 374 ? 12.009 -33.758 -21.405 1.00 93.06 374 ILE A O 1
ATOM 2980 N N . CYS A 1 375 ? 13.125 -32.810 -23.097 1.00 90.25 375 CYS A N 1
ATOM 2981 C CA . CYS A 1 375 ? 12.601 -31.469 -22.911 1.00 90.25 375 CYS A CA 1
ATOM 2982 C C . CYS A 1 375 ? 11.080 -31.446 -23.143 1.00 90.25 375 CYS A C 1
ATOM 2984 O O . CYS A 1 375 ? 10.636 -31.789 -24.242 1.00 90.25 375 CYS A O 1
ATOM 2986 N N . PRO A 1 376 ? 10.273 -30.987 -22.169 1.00 90.56 376 PRO A N 1
ATOM 2987 C CA . PRO A 1 376 ? 8.818 -30.961 -22.310 1.00 90.56 376 PRO A CA 1
ATOM 2988 C C . PRO A 1 376 ? 8.309 -29.909 -23.310 1.00 90.56 376 PRO A C 1
ATOM 2990 O O . PRO A 1 376 ? 7.160 -29.997 -23.724 1.00 90.56 376 PRO A O 1
ATOM 2993 N N . GLU A 1 377 ? 9.136 -28.932 -23.703 1.00 89.38 377 GLU A N 1
ATOM 2994 C CA . GLU A 1 377 ? 8.754 -27.886 -24.669 1.00 89.38 377 GLU A CA 1
ATOM 2995 C C . GLU A 1 377 ? 9.024 -28.281 -26.128 1.00 89.38 377 GLU A C 1
ATOM 2997 O O . GLU A 1 377 ? 8.256 -27.923 -27.014 1.00 89.38 377 GLU A O 1
ATOM 3002 N N . CYS A 1 378 ? 10.126 -28.987 -26.405 1.00 88.00 378 CYS A N 1
ATOM 3003 C CA . CYS A 1 378 ? 10.573 -29.251 -27.781 1.00 88.00 378 CYS A CA 1
ATOM 3004 C C . CYS A 1 378 ? 10.934 -30.710 -28.082 1.00 88.00 378 CYS A C 1
ATOM 3006 O O . CYS A 1 378 ? 11.316 -31.023 -29.206 1.00 88.00 378 CYS A O 1
ATOM 3008 N N . GLY A 1 379 ? 10.881 -31.606 -27.095 1.00 90.81 379 GLY A N 1
ATOM 3009 C CA . GLY A 1 379 ? 11.198 -33.024 -27.285 1.00 90.81 379 GLY A CA 1
ATOM 3010 C C . GLY A 1 379 ? 12.688 -33.350 -27.465 1.00 90.81 379 GLY A C 1
ATOM 3011 O O . GLY A 1 379 ? 13.029 -34.506 -27.694 1.00 90.81 379 GLY A O 1
ATOM 3012 N N . SER A 1 380 ? 13.592 -32.372 -27.359 1.00 91.06 380 SER A N 1
ATOM 3013 C CA . SER A 1 380 ? 15.042 -32.611 -27.442 1.00 91.06 380 SER A CA 1
ATOM 3014 C C . SER A 1 380 ? 15.601 -33.259 -26.171 1.00 91.06 380 SER A C 1
ATOM 3016 O O . SER A 1 380 ? 15.019 -33.120 -25.096 1.00 91.06 380 SER A O 1
ATOM 3018 N N . ARG A 1 381 ? 16.757 -33.928 -26.265 1.00 93.00 381 ARG A N 1
ATOM 3019 C CA . ARG A 1 381 ? 17.427 -34.560 -25.113 1.00 93.00 381 ARG A CA 1
ATOM 3020 C C . ARG A 1 381 ? 17.821 -33.524 -24.052 1.00 93.00 381 ARG A C 1
ATOM 3022 O O . ARG A 1 381 ? 18.229 -32.415 -24.398 1.00 93.00 381 ARG A O 1
ATOM 3029 N N . VAL A 1 382 ? 17.729 -33.887 -22.781 1.00 89.56 382 VAL A N 1
ATOM 3030 C CA . VAL A 1 382 ? 18.221 -33.101 -21.642 1.00 89.56 382 VAL A CA 1
ATOM 3031 C C . VAL A 1 382 ? 19.565 -33.679 -21.199 1.00 89.56 382 VAL A C 1
ATOM 3033 O O . VAL A 1 382 ? 19.727 -34.899 -21.156 1.00 89.56 382 VAL A O 1
ATOM 3036 N N . ASP A 1 383 ? 20.544 -32.816 -20.941 1.00 85.44 383 ASP A N 1
ATOM 3037 C CA . ASP A 1 383 ? 21.851 -33.224 -20.421 1.00 85.44 383 ASP A CA 1
ATOM 3038 C C . ASP A 1 383 ? 21.836 -33.473 -18.900 1.00 85.44 383 ASP A C 1
ATOM 3040 O O . ASP A 1 383 ? 20.837 -33.244 -18.212 1.00 85.44 383 ASP A O 1
ATOM 3044 N N . ASP A 1 384 ? 22.965 -33.929 -18.357 1.00 81.94 384 ASP A N 1
ATOM 3045 C CA . ASP A 1 384 ? 23.089 -34.259 -16.931 1.00 81.94 384 ASP A CA 1
ATOM 3046 C C . ASP A 1 384 ? 22.914 -33.040 -16.006 1.00 81.94 384 ASP A C 1
ATOM 3048 O O . ASP A 1 384 ? 22.542 -33.194 -14.842 1.00 81.94 384 ASP A O 1
ATOM 3052 N N . TRP A 1 385 ? 23.101 -31.824 -16.530 1.00 78.38 385 TRP A N 1
ATOM 3053 C CA . TRP A 1 385 ? 22.912 -30.560 -15.813 1.00 78.38 385 TRP A CA 1
ATOM 3054 C C . TRP A 1 385 ? 21.465 -30.049 -15.872 1.00 78.38 385 TRP A C 1
ATOM 3056 O O . TRP A 1 385 ? 21.150 -28.982 -15.327 1.00 78.38 385 TRP A O 1
ATOM 3066 N N . GLY A 1 386 ? 20.566 -30.799 -16.514 1.00 83.69 386 GLY A N 1
ATOM 3067 C CA . GLY A 1 386 ? 19.167 -30.429 -16.675 1.00 83.69 386 GLY A CA 1
ATOM 3068 C C . GLY A 1 386 ? 18.960 -29.342 -17.728 1.00 83.69 386 GLY A C 1
ATOM 3069 O O . GLY A 1 386 ? 18.048 -28.526 -17.587 1.00 83.69 386 GLY A O 1
ATOM 3070 N N . ILE A 1 387 ? 19.800 -29.276 -18.760 1.00 87.00 387 ILE A N 1
ATOM 3071 C CA . ILE A 1 387 ? 19.702 -28.308 -19.854 1.00 87.00 387 ILE A CA 1
ATOM 3072 C C . ILE A 1 387 ? 19.227 -29.021 -21.122 1.00 87.00 387 ILE A C 1
ATOM 3074 O O . ILE A 1 387 ? 19.732 -30.065 -21.526 1.00 87.00 387 ILE A O 1
ATOM 3078 N N . CYS A 1 388 ? 18.211 -28.454 -21.764 1.00 87.38 388 CYS A N 1
ATOM 3079 C CA . CYS A 1 388 ? 17.703 -28.928 -23.043 1.00 87.38 388 CYS A CA 1
ATOM 3080 C C . CYS A 1 388 ? 18.734 -28.696 -24.165 1.00 87.38 388 CYS A C 1
ATOM 3082 O O . CYS A 1 388 ? 19.132 -27.562 -24.417 1.00 87.38 388 CYS A O 1
ATOM 3084 N N . SER A 1 389 ? 19.070 -29.743 -24.917 1.00 86.94 389 SER A N 1
ATOM 3085 C CA . SER A 1 389 ? 19.984 -29.691 -26.076 1.00 86.94 389 SER A CA 1
ATOM 3086 C C . SER A 1 389 ? 19.371 -29.100 -27.352 1.00 86.94 389 SER A C 1
ATOM 3088 O O . SER A 1 389 ? 20.073 -28.899 -28.335 1.00 86.94 389 SER A O 1
ATOM 3090 N N . GLY A 1 390 ? 18.068 -28.804 -27.344 1.00 77.38 390 GLY A N 1
ATOM 3091 C CA . GLY A 1 390 ? 17.327 -28.365 -28.531 1.00 77.38 390 GLY A CA 1
ATOM 3092 C C . GLY A 1 390 ? 17.735 -27.013 -29.115 1.00 77.38 390 GLY A C 1
ATOM 3093 O O . GLY A 1 390 ? 17.273 -26.687 -30.199 1.00 77.38 390 GLY A O 1
ATOM 3094 N N . GLY A 1 391 ? 18.567 -26.218 -28.432 1.00 76.88 391 GLY A N 1
ATOM 3095 C CA . GLY A 1 391 ? 19.139 -24.984 -28.979 1.00 76.88 391 GLY A CA 1
ATOM 3096 C C . GLY A 1 391 ? 18.106 -24.094 -29.682 1.00 76.88 391 GLY A C 1
ATOM 3097 O O . GLY A 1 391 ? 17.080 -23.737 -29.110 1.00 76.88 391 GLY A O 1
ATOM 3098 N N . ASN A 1 392 ? 18.360 -23.766 -30.952 1.00 70.94 392 ASN A N 1
ATOM 3099 C CA . ASN A 1 392 ? 17.460 -22.957 -31.785 1.00 70.94 392 ASN A CA 1
ATOM 3100 C C . ASN A 1 392 ? 16.122 -23.621 -32.126 1.00 70.94 392 ASN A C 1
ATOM 3102 O O . ASN A 1 392 ? 15.197 -22.911 -32.505 1.00 70.94 392 ASN A O 1
ATOM 3106 N N . ASP A 1 393 ? 15.996 -24.934 -31.988 1.00 76.75 393 ASP A N 1
ATOM 3107 C CA . ASP A 1 393 ? 14.761 -25.668 -32.274 1.00 76.75 393 ASP A CA 1
ATOM 3108 C C . ASP A 1 393 ? 13.851 -25.759 -31.041 1.00 76.75 393 ASP A C 1
ATOM 3110 O O . ASP A 1 393 ? 12.696 -26.171 -31.134 1.00 76.75 393 ASP A O 1
ATOM 3114 N N . CYS A 1 394 ? 14.336 -25.341 -29.866 1.00 79.25 394 CYS A N 1
ATOM 3115 C CA . CYS A 1 394 ? 13.526 -25.247 -28.661 1.00 79.25 394 CYS A CA 1
ATOM 3116 C C . CYS A 1 394 ? 12.844 -23.872 -28.563 1.00 79.25 394 CYS A C 1
ATOM 3118 O O . CYS A 1 394 ? 13.547 -22.877 -28.376 1.00 79.25 394 CYS A O 1
ATOM 3120 N N . PRO A 1 395 ? 11.498 -23.773 -28.584 1.00 79.44 395 PRO A N 1
ATOM 3121 C CA . PRO A 1 395 ? 10.796 -22.486 -28.508 1.00 79.44 395 PRO A CA 1
ATOM 3122 C C . PRO A 1 395 ? 11.180 -21.649 -27.278 1.00 79.44 395 PRO A C 1
ATOM 3124 O O . PRO A 1 395 ? 11.372 -20.437 -27.377 1.00 79.44 395 PRO A O 1
ATOM 3127 N N . ALA A 1 396 ? 11.375 -22.297 -26.124 1.00 78.94 396 ALA A N 1
ATOM 3128 C CA . ALA A 1 396 ? 11.821 -21.627 -24.903 1.00 78.94 396 ALA A CA 1
ATOM 3129 C C . ALA A 1 396 ? 13.228 -21.022 -25.048 1.00 78.94 396 ALA A C 1
ATOM 3131 O O . ALA A 1 396 ? 13.492 -19.943 -24.518 1.00 78.94 396 ALA A O 1
ATOM 3132 N N . GLN A 1 397 ? 14.117 -21.678 -25.799 1.00 72.50 397 GLN A N 1
ATOM 3133 C CA . GLN A 1 397 ? 15.473 -21.199 -26.066 1.00 72.50 397 GLN A CA 1
ATOM 3134 C C . GLN A 1 397 ? 15.557 -20.246 -27.250 1.00 72.50 397 GLN A C 1
ATOM 3136 O O . GLN A 1 397 ? 16.455 -19.423 -27.254 1.00 72.50 397 GLN A O 1
ATOM 3141 N N . GLN A 1 398 ? 14.624 -20.254 -28.205 1.00 68.88 398 GLN A N 1
ATOM 3142 C CA . GLN A 1 398 ? 14.555 -19.232 -29.261 1.00 68.88 398 GLN A CA 1
ATOM 3143 C C . GLN A 1 398 ? 14.395 -17.820 -28.685 1.00 68.88 398 GLN A C 1
ATOM 3145 O O . GLN A 1 398 ? 14.949 -16.858 -29.216 1.00 68.88 398 GLN A O 1
ATOM 3150 N N . ILE A 1 3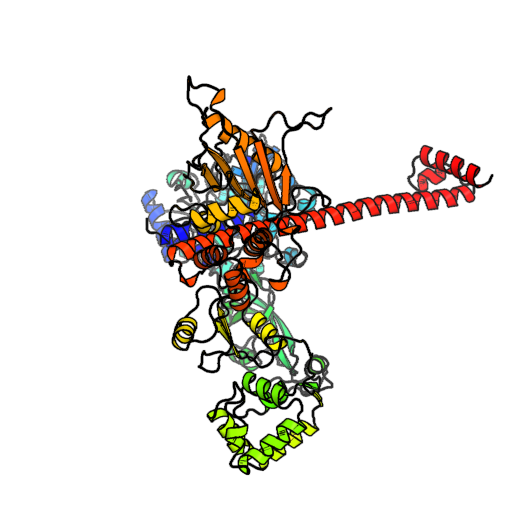99 ? 13.697 -17.700 -27.550 1.00 59.56 399 ILE A N 1
ATOM 3151 C CA . ILE A 1 399 ? 13.605 -16.452 -26.781 1.00 59.56 399 ILE A CA 1
ATOM 3152 C C . ILE A 1 399 ? 14.993 -16.029 -26.252 1.00 59.56 399 ILE A C 1
ATOM 3154 O O . ILE A 1 399 ? 15.264 -14.834 -26.136 1.00 59.56 399 ILE A O 1
ATOM 3158 N N . GLY A 1 400 ? 15.881 -16.987 -25.960 1.00 54.03 400 GLY A N 1
ATOM 3159 C CA . GLY A 1 400 ? 17.281 -16.768 -25.575 1.00 54.03 400 GLY A CA 1
ATOM 3160 C C . GLY A 1 400 ? 18.280 -16.676 -26.741 1.00 54.03 400 GLY A C 1
ATOM 3161 O O . GLY A 1 400 ? 19.267 -15.960 -26.615 1.00 54.03 400 GLY A O 1
ATOM 3162 N N . ASN A 1 401 ? 18.008 -17.319 -27.881 1.00 53.34 401 ASN A N 1
ATOM 3163 C CA . ASN A 1 401 ? 18.908 -17.506 -29.025 1.00 53.34 401 ASN A CA 1
ATOM 3164 C C . ASN A 1 401 ? 18.682 -16.506 -30.166 1.00 53.34 401 ASN A C 1
ATOM 3166 O O . ASN A 1 401 ? 18.850 -16.814 -31.351 1.00 53.34 401 ASN A O 1
ATOM 3170 N N . ARG A 1 402 ? 18.375 -15.252 -29.844 1.00 56.69 402 ARG A N 1
ATOM 3171 C CA . ARG A 1 402 ? 18.663 -14.199 -30.820 1.00 56.69 402 ARG A CA 1
ATOM 3172 C C . ARG A 1 402 ? 20.191 -14.177 -30.995 1.00 56.69 402 ARG A C 1
ATOM 3174 O O . ARG A 1 402 ? 20.873 -13.648 -30.128 1.00 56.69 402 ARG A O 1
ATOM 3181 N N . LYS A 1 403 ? 20.730 -14.740 -32.096 1.00 65.38 403 LYS A N 1
ATOM 3182 C CA . LYS A 1 403 ? 22.168 -14.725 -32.506 1.00 65.38 403 LYS A CA 1
ATOM 3183 C C . LYS A 1 403 ? 22.726 -13.312 -32.761 1.00 65.38 403 LYS A C 1
ATOM 3185 O O . LYS A 1 403 ? 23.764 -13.138 -33.390 1.00 65.38 403 LYS A O 1
ATOM 3190 N N . THR A 1 404 ? 22.004 -12.311 -32.292 1.00 71.00 404 THR A N 1
ATOM 3191 C CA . THR A 1 404 ? 22.281 -10.901 -32.423 1.00 71.00 404 THR A CA 1
ATOM 3192 C C . THR A 1 404 ? 22.732 -10.418 -31.056 1.00 71.00 404 THR A C 1
ATOM 3194 O O . THR A 1 404 ? 21.949 -10.415 -30.102 1.00 71.00 404 THR A O 1
ATOM 3197 N N . ILE A 1 405 ? 24.003 -10.058 -30.952 1.00 80.69 405 ILE A N 1
ATOM 3198 C CA . ILE A 1 405 ? 24.623 -9.606 -29.711 1.00 80.69 405 ILE A CA 1
ATOM 3199 C C . ILE A 1 405 ? 25.213 -8.220 -29.938 1.00 80.69 405 ILE A C 1
ATOM 3201 O O . ILE A 1 405 ? 25.773 -7.945 -30.992 1.00 80.69 405 ILE A O 1
ATOM 3205 N N . THR A 1 406 ? 25.091 -7.327 -28.963 1.00 87.56 406 THR A N 1
ATOM 3206 C CA . THR A 1 406 ? 25.774 -6.033 -29.031 1.00 87.56 406 THR A CA 1
ATOM 3207 C C . THR A 1 406 ? 27.264 -6.223 -28.760 1.00 87.56 406 THR A C 1
ATOM 3209 O O . THR A 1 406 ? 27.640 -7.094 -27.970 1.00 87.56 406 THR A O 1
ATOM 3212 N N . LEU A 1 407 ? 28.118 -5.387 -29.355 1.00 87.88 407 LEU A N 1
ATOM 3213 C CA . LEU A 1 407 ? 29.569 -5.435 -29.130 1.00 87.88 407 LEU A CA 1
ATOM 3214 C C . LEU A 1 407 ? 29.953 -5.429 -27.633 1.00 87.88 407 LEU A C 1
ATOM 3216 O O . LEU A 1 407 ? 30.820 -6.188 -27.217 1.00 87.88 407 LEU A O 1
ATOM 3220 N N . GLU A 1 408 ? 29.240 -4.659 -26.802 1.00 89.25 408 GLU A N 1
ATOM 3221 C CA . GLU A 1 408 ? 29.399 -4.647 -25.334 1.00 89.25 408 GLU A CA 1
ATOM 3222 C C . GLU A 1 408 ? 29.253 -6.045 -24.717 1.00 89.25 408 GLU A C 1
ATOM 3224 O O . GLU A 1 408 ? 30.078 -6.480 -23.912 1.00 89.25 408 GLU A O 1
ATOM 3229 N N . LYS A 1 409 ? 28.191 -6.765 -25.090 1.00 83.38 409 LYS A N 1
ATOM 3230 C CA . LYS A 1 409 ? 27.912 -8.093 -24.541 1.00 83.38 409 LYS A CA 1
ATOM 3231 C C . LYS A 1 409 ? 28.886 -9.132 -25.076 1.00 83.38 409 LYS A C 1
ATOM 3233 O O . LYS A 1 409 ? 29.222 -10.049 -24.334 1.00 83.38 409 LYS A O 1
ATOM 3238 N N . PHE A 1 410 ? 29.345 -8.982 -26.318 1.00 89.44 410 PHE A N 1
ATOM 3239 C CA . PHE A 1 410 ? 30.374 -9.844 -26.891 1.00 89.44 410 PHE A CA 1
ATOM 3240 C C . PHE A 1 410 ? 31.681 -9.729 -26.094 1.00 89.44 410 PHE A C 1
ATOM 3242 O O . PHE A 1 410 ? 32.116 -10.721 -25.517 1.00 89.44 410 PHE A O 1
ATOM 3249 N N . ILE A 1 411 ? 32.222 -8.513 -25.935 1.00 88.62 411 ILE A N 1
ATOM 3250 C CA . ILE A 1 411 ? 33.485 -8.265 -25.211 1.00 88.62 411 ILE A CA 1
ATOM 3251 C C . ILE A 1 411 ? 33.396 -8.746 -23.754 1.00 88.62 411 ILE A C 1
ATOM 3253 O O . ILE A 1 411 ? 34.312 -9.395 -23.256 1.00 88.62 411 ILE A O 1
ATOM 3257 N N . SER A 1 412 ? 32.273 -8.496 -23.069 1.00 86.44 412 SER A N 1
ATOM 3258 C CA . SER A 1 412 ? 32.089 -8.947 -21.680 1.00 86.44 412 SER A CA 1
ATOM 3259 C C . SER A 1 412 ? 32.011 -10.471 -21.533 1.00 86.44 412 SER A C 1
ATOM 3261 O O . SER A 1 412 ? 32.223 -10.972 -20.429 1.00 86.44 412 SER A O 1
ATOM 3263 N N . SER A 1 413 ? 31.648 -11.202 -22.590 1.00 82.38 413 SER A N 1
ATOM 3264 C CA . SER A 1 413 ? 31.443 -12.657 -22.538 1.00 82.38 413 SER A CA 1
ATOM 3265 C C . SER A 1 413 ? 32.725 -13.453 -22.776 1.00 82.38 413 SER A C 1
ATOM 3267 O O . SER A 1 413 ? 32.745 -14.645 -22.491 1.00 82.38 413 SER A O 1
ATOM 3269 N N . LEU A 1 414 ? 33.796 -12.799 -23.239 1.00 83.69 414 LEU A N 1
ATOM 3270 C CA . LEU A 1 414 ? 35.108 -13.419 -23.457 1.00 83.69 414 LEU A CA 1
ATOM 3271 C C . LEU A 1 414 ? 35.816 -13.805 -22.150 1.00 83.69 414 LEU A C 1
ATOM 3273 O O . LEU A 1 414 ? 36.795 -14.539 -22.174 1.00 83.69 414 LEU A O 1
ATOM 3277 N N . GLY A 1 415 ? 35.332 -13.315 -21.003 1.00 77.75 415 GLY A N 1
ATOM 3278 C CA . GLY A 1 415 ? 35.873 -13.689 -19.695 1.00 77.75 415 GLY A CA 1
ATOM 3279 C C . GLY A 1 415 ? 37.283 -13.160 -19.424 1.00 77.75 415 GLY A C 1
ATOM 3280 O O . GLY A 1 415 ? 37.954 -13.669 -18.528 1.00 77.75 415 GLY A O 1
ATOM 3281 N N . ILE A 1 416 ? 37.723 -12.136 -20.163 1.00 83.44 416 ILE A N 1
ATOM 3282 C CA . ILE A 1 416 ? 39.039 -11.518 -19.984 1.00 83.44 416 ILE A CA 1
ATOM 3283 C C . ILE A 1 416 ? 39.128 -10.951 -18.565 1.00 83.44 416 ILE A C 1
ATOM 3285 O O . ILE A 1 416 ? 38.233 -10.242 -18.086 1.00 83.44 416 ILE A O 1
ATOM 3289 N N . ARG A 1 417 ? 40.212 -11.288 -17.865 1.00 71.44 417 ARG A N 1
ATOM 3290 C CA . ARG A 1 417 ? 40.440 -10.879 -16.478 1.00 71.44 417 ARG A CA 1
ATOM 3291 C C . ARG A 1 417 ? 40.331 -9.350 -16.360 1.00 71.44 417 ARG A C 1
ATOM 3293 O O . ARG A 1 417 ? 40.832 -8.618 -17.198 1.00 71.44 417 ARG A O 1
ATOM 3300 N N . LEU A 1 418 ? 39.619 -8.870 -15.336 1.00 74.81 418 LEU A N 1
ATOM 3301 C CA . LEU A 1 418 ? 39.318 -7.444 -15.096 1.00 74.81 418 LEU A CA 1
ATOM 3302 C C . LEU A 1 418 ? 38.454 -6.727 -16.164 1.00 74.81 418 LEU A C 1
ATOM 3304 O O . LEU A 1 418 ? 38.070 -5.576 -15.945 1.00 74.81 418 LEU A O 1
ATOM 3308 N N . VAL A 1 419 ? 38.028 -7.393 -17.244 1.00 79.06 419 VAL A N 1
ATOM 3309 C CA . VAL A 1 419 ? 37.121 -6.833 -18.265 1.00 79.06 419 VAL A CA 1
ATOM 3310 C C . VAL A 1 419 ? 35.672 -7.244 -17.973 1.00 79.06 419 VAL A C 1
ATOM 3312 O O . VAL A 1 419 ? 35.109 -8.164 -18.559 1.00 79.06 419 VAL A O 1
ATOM 3315 N N . GLY A 1 420 ? 35.045 -6.553 -17.017 1.00 74.62 420 GLY A N 1
ATOM 3316 C CA . GLY A 1 420 ? 33.619 -6.731 -16.702 1.00 74.62 420 GLY A CA 1
ATOM 3317 C C . GLY A 1 420 ? 32.672 -5.988 -17.665 1.00 74.62 420 GLY A C 1
ATOM 3318 O O . GLY A 1 420 ? 33.138 -5.212 -18.503 1.00 74.62 420 GLY A O 1
ATOM 3319 N N . PRO A 1 421 ? 31.337 -6.105 -17.486 1.00 74.19 421 PRO A N 1
ATOM 3320 C CA . PRO A 1 421 ? 30.327 -5.500 -18.372 1.00 74.19 421 PRO A CA 1
ATOM 3321 C C . PRO A 1 421 ? 30.546 -4.011 -18.645 1.00 74.19 421 PRO A C 1
ATOM 3323 O O . PRO A 1 421 ? 30.370 -3.519 -19.753 1.00 74.19 421 PRO A O 1
ATOM 3326 N N . ARG A 1 422 ? 31.012 -3.287 -17.628 1.00 75.62 422 ARG A N 1
ATOM 3327 C CA . ARG A 1 422 ? 31.306 -1.863 -17.730 1.00 75.62 422 ARG A CA 1
ATOM 3328 C C . ARG A 1 422 ? 32.538 -1.548 -18.585 1.00 75.62 422 ARG A C 1
ATOM 3330 O O . ARG A 1 422 ? 32.482 -0.617 -19.381 1.00 75.62 422 ARG A O 1
ATOM 3337 N N . ALA A 1 423 ? 33.641 -2.277 -18.410 1.00 78.38 423 ALA A N 1
ATOM 3338 C CA . ALA A 1 423 ? 34.839 -2.083 -19.230 1.00 78.38 423 ALA A CA 1
ATOM 3339 C C . ALA A 1 423 ? 34.537 -2.460 -20.687 1.00 78.38 423 ALA A C 1
ATOM 3341 O O . ALA A 1 423 ? 34.846 -1.703 -21.603 1.00 78.38 423 ALA A O 1
ATOM 3342 N N . ALA A 1 424 ? 33.810 -3.562 -20.883 1.00 83.31 424 ALA A N 1
ATOM 3343 C CA . ALA A 1 424 ? 33.322 -4.003 -22.181 1.00 83.31 424 ALA A CA 1
ATOM 3344 C C . ALA A 1 424 ? 32.433 -2.958 -22.876 1.00 83.31 424 ALA A C 1
ATOM 3346 O O . ALA A 1 424 ? 32.576 -2.725 -24.073 1.00 83.31 424 ALA A O 1
ATOM 3347 N N . LYS A 1 425 ? 31.563 -2.268 -22.127 1.00 81.88 425 LYS A N 1
ATOM 3348 C CA . LYS A 1 425 ? 30.740 -1.163 -22.637 1.00 81.88 425 LYS A CA 1
ATOM 3349 C C . LYS A 1 425 ? 31.567 0.035 -23.091 1.00 81.88 425 LYS A C 1
ATOM 3351 O O . LYS A 1 425 ? 31.291 0.604 -24.143 1.00 81.88 425 LYS A O 1
ATOM 3356 N N . ILE A 1 426 ? 32.581 0.415 -22.314 1.00 78.94 426 ILE A N 1
ATOM 3357 C CA . ILE A 1 426 ? 33.485 1.524 -22.653 1.00 78.94 426 ILE A CA 1
ATOM 3358 C C . ILE A 1 426 ? 34.260 1.199 -23.932 1.00 78.94 426 ILE A C 1
ATOM 3360 O O . ILE A 1 426 ? 34.275 2.015 -24.851 1.00 78.94 426 ILE A O 1
ATOM 3364 N N . LEU A 1 427 ? 34.826 -0.008 -24.022 1.00 82.00 427 LEU A N 1
ATOM 3365 C CA . LEU A 1 427 ? 35.533 -0.489 -25.211 1.00 82.00 427 LEU A CA 1
ATOM 3366 C C . LEU A 1 427 ? 34.597 -0.529 -26.428 1.00 82.00 427 LEU A C 1
ATOM 3368 O O . LEU A 1 427 ? 34.909 0.056 -27.463 1.00 82.00 427 LEU A O 1
ATOM 3372 N N . ALA A 1 428 ? 33.405 -1.112 -26.292 1.00 84.12 428 ALA A N 1
ATOM 3373 C CA . ALA A 1 428 ? 32.419 -1.161 -27.369 1.00 84.12 428 ALA A CA 1
ATOM 3374 C C . ALA A 1 428 ? 32.012 0.238 -27.864 1.00 84.12 428 ALA A C 1
ATOM 3376 O O . ALA A 1 428 ? 31.920 0.477 -29.067 1.00 84.12 428 ALA A O 1
ATOM 3377 N N . ASN A 1 429 ? 31.805 1.184 -26.945 1.00 79.44 429 ASN A N 1
ATOM 3378 C CA . ASN A 1 429 ? 31.468 2.566 -27.278 1.00 79.44 429 ASN A CA 1
ATOM 3379 C C . ASN A 1 429 ? 32.633 3.337 -27.901 1.00 79.44 429 ASN A C 1
ATOM 3381 O O . ASN A 1 429 ? 32.374 4.260 -28.673 1.00 79.44 429 ASN A O 1
ATOM 3385 N N . HIS A 1 430 ? 33.877 3.004 -27.565 1.00 80.50 430 HIS A N 1
ATOM 3386 C CA . HIS A 1 430 ? 35.059 3.643 -28.133 1.00 80.50 430 HIS A CA 1
ATOM 3387 C C . HIS A 1 430 ? 35.309 3.156 -29.566 1.00 80.50 430 HIS A C 1
ATOM 3389 O O . HIS A 1 430 ? 35.376 3.969 -30.484 1.00 80.50 430 HIS A O 1
ATOM 3395 N N . TYR A 1 431 ? 35.344 1.837 -29.769 1.00 83.12 431 TYR A N 1
ATOM 3396 C CA . TYR A 1 431 ? 35.712 1.217 -31.048 1.00 83.12 431 TYR A CA 1
ATOM 3397 C C . TYR A 1 431 ? 34.549 1.027 -32.027 1.00 83.12 431 TYR A C 1
ATOM 3399 O O . TYR A 1 431 ? 34.776 0.799 -33.214 1.00 83.12 431 TYR A O 1
ATOM 3407 N N . LYS A 1 432 ? 33.300 1.156 -31.556 1.00 80.12 432 LYS A N 1
ATOM 3408 C CA . LYS A 1 432 ? 32.035 1.145 -32.322 1.00 80.12 432 LYS A CA 1
ATOM 3409 C C . LYS A 1 432 ? 31.683 -0.156 -33.049 1.00 80.12 432 LYS A C 1
ATOM 3411 O O . LYS A 1 432 ? 30.498 -0.450 -33.196 1.00 80.12 432 LYS A O 1
ATOM 3416 N N . SER A 1 433 ? 32.661 -0.930 -33.499 1.00 88.00 433 SER A N 1
ATOM 3417 C CA . SER A 1 433 ? 32.500 -2.148 -34.294 1.00 88.00 433 SER A CA 1
ATOM 3418 C C . SER A 1 433 ? 33.422 -3.255 -33.788 1.00 88.00 433 SER A C 1
ATOM 3420 O O . SER A 1 433 ? 34.424 -2.972 -33.132 1.00 88.00 433 SER A O 1
ATOM 3422 N N . TYR A 1 434 ? 33.058 -4.507 -34.075 1.00 90.69 434 TYR A N 1
ATOM 3423 C CA . TYR A 1 434 ? 33.891 -5.662 -33.741 1.00 90.69 434 TYR A CA 1
ATOM 3424 C C . TYR A 1 434 ? 35.267 -5.559 -34.403 1.00 90.69 434 TYR A C 1
ATOM 3426 O O . TYR A 1 434 ? 36.269 -5.633 -33.701 1.00 90.69 434 TYR A O 1
ATOM 3434 N N . ASP A 1 435 ? 35.305 -5.289 -35.711 1.00 86.62 435 ASP A N 1
ATOM 3435 C CA . ASP A 1 435 ? 36.553 -5.216 -36.476 1.00 86.62 435 ASP A CA 1
ATOM 3436 C C . ASP A 1 435 ? 37.491 -4.132 -35.924 1.00 86.62 435 ASP A C 1
ATOM 3438 O O . ASP A 1 435 ? 38.657 -4.402 -35.648 1.00 86.62 435 ASP A O 1
ATOM 3442 N N . GLY A 1 436 ? 36.959 -2.932 -35.654 1.00 84.31 436 GLY A N 1
ATOM 3443 C CA . GLY A 1 436 ? 37.748 -1.827 -35.100 1.00 84.31 436 GLY A CA 1
ATOM 3444 C C . GLY A 1 436 ? 38.232 -2.057 -33.665 1.00 84.31 436 GLY A C 1
ATOM 3445 O O . GLY A 1 436 ? 39.234 -1.477 -33.257 1.00 84.31 436 GLY A O 1
ATOM 3446 N N . TRP A 1 437 ? 37.540 -2.892 -32.886 1.00 90.00 437 TRP A N 1
ATOM 3447 C CA . TRP A 1 437 ? 38.007 -3.304 -31.562 1.00 90.00 437 TRP A CA 1
ATOM 3448 C C . TRP A 1 437 ? 39.084 -4.386 -31.676 1.00 90.00 437 TRP A C 1
ATOM 3450 O O . TRP A 1 437 ? 40.147 -4.255 -31.074 1.00 90.00 437 TRP A O 1
ATOM 3460 N N . TYR A 1 438 ? 38.826 -5.429 -32.466 1.00 89.88 438 TYR A N 1
ATOM 3461 C CA . TYR A 1 438 ? 39.705 -6.588 -32.592 1.00 89.88 438 TYR A CA 1
ATOM 3462 C C . TYR A 1 438 ? 41.073 -6.214 -33.172 1.00 89.88 438 TYR A C 1
ATOM 3464 O O . TYR A 1 438 ? 42.089 -6.658 -32.647 1.00 89.88 438 TYR A O 1
ATOM 3472 N N . GLU A 1 439 ? 41.118 -5.352 -34.193 1.00 84.31 439 GLU A N 1
ATOM 3473 C CA . GLU A 1 439 ? 42.371 -4.894 -34.810 1.00 84.31 439 GLU A CA 1
ATOM 3474 C C . GLU A 1 439 ? 43.320 -4.261 -33.783 1.00 84.31 439 GLU A C 1
ATOM 3476 O O . GLU A 1 439 ? 44.512 -4.560 -33.760 1.00 84.31 439 GLU A O 1
ATOM 3481 N N . VAL A 1 440 ? 42.782 -3.439 -32.881 1.00 83.25 440 VAL A N 1
ATOM 3482 C CA . VAL A 1 440 ? 43.574 -2.769 -31.844 1.00 83.25 440 VAL A CA 1
ATOM 3483 C C . VAL A 1 440 ? 44.000 -3.743 -30.749 1.00 83.25 440 VAL A C 1
ATOM 3485 O O . VAL A 1 440 ? 45.140 -3.685 -30.295 1.00 83.25 440 VAL A O 1
ATOM 3488 N N . MET A 1 441 ? 43.121 -4.660 -30.337 1.00 86.81 441 MET A N 1
ATOM 3489 C CA . MET A 1 441 ? 43.451 -5.642 -29.299 1.00 86.81 441 MET A CA 1
ATOM 3490 C C . MET A 1 441 ? 44.486 -6.672 -29.771 1.00 86.81 441 MET A C 1
ATOM 3492 O O . MET A 1 441 ? 45.380 -7.018 -29.009 1.00 86.81 441 MET A O 1
ATOM 3496 N N . ALA A 1 442 ? 44.423 -7.109 -31.031 1.00 83.62 442 ALA A N 1
ATOM 3497 C CA . ALA A 1 442 ? 45.384 -8.052 -31.607 1.00 83.62 442 ALA A CA 1
ATOM 3498 C C . ALA A 1 442 ? 46.792 -7.450 -31.779 1.00 83.62 442 ALA A C 1
ATOM 3500 O O . ALA A 1 442 ? 47.781 -8.177 -31.784 1.00 83.62 442 ALA A O 1
ATOM 3501 N N . GLN A 1 443 ? 46.896 -6.124 -31.917 1.00 81.31 443 GLN A N 1
ATOM 3502 C CA . GLN A 1 443 ? 48.178 -5.413 -32.011 1.00 81.31 443 GLN A CA 1
ATOM 3503 C C . GLN A 1 443 ? 48.739 -4.992 -30.647 1.00 81.31 443 GLN A C 1
ATOM 3505 O O . GLN A 1 443 ? 49.911 -4.623 -30.553 1.00 81.31 443 GLN A O 1
ATOM 3510 N N . LEU A 1 444 ? 47.926 -5.069 -29.590 1.00 79.56 444 LEU A N 1
ATOM 3511 C CA . LEU A 1 444 ? 48.279 -4.618 -28.247 1.00 79.56 444 LEU A CA 1
ATOM 3512 C C . LEU A 1 444 ? 49.576 -5.243 -27.690 1.00 79.56 444 LEU A C 1
ATOM 3514 O O . LEU A 1 444 ? 50.362 -4.491 -27.121 1.00 79.56 444 LEU A O 1
ATOM 3518 N N . PRO A 1 445 ? 49.876 -6.542 -27.906 1.00 80.06 445 PRO A N 1
ATOM 3519 C CA . PRO A 1 445 ? 51.139 -7.149 -27.460 1.00 80.06 445 PRO A CA 1
ATOM 3520 C C . PRO A 1 445 ? 52.396 -6.653 -28.195 1.00 80.06 445 PRO A C 1
ATOM 3522 O O . PRO A 1 445 ? 53.519 -6.859 -27.730 1.00 80.06 445 PRO A O 1
ATOM 3525 N N . TYR A 1 446 ? 52.237 -6.054 -29.379 1.00 77.62 446 TYR A N 1
ATOM 3526 C CA . TYR A 1 446 ? 53.341 -5.748 -30.295 1.00 77.62 446 TYR A CA 1
ATOM 3527 C C . TYR A 1 446 ? 53.652 -4.246 -30.394 1.00 77.62 446 TYR A C 1
ATOM 3529 O O . TYR A 1 446 ? 54.768 -3.878 -30.773 1.00 77.62 446 TYR A O 1
ATOM 3537 N N . ASP A 1 447 ? 52.712 -3.373 -30.022 1.00 72.25 447 ASP A N 1
ATOM 3538 C CA . ASP A 1 447 ? 52.901 -1.919 -29.987 1.00 72.25 447 ASP A CA 1
ATOM 3539 C C . ASP A 1 447 ? 53.190 -1.429 -28.557 1.00 72.25 447 ASP A C 1
ATOM 3541 O O . ASP A 1 447 ? 52.300 -1.292 -27.721 1.00 72.25 447 ASP A O 1
ATOM 3545 N N . ARG A 1 448 ? 54.459 -1.090 -28.289 1.00 57.94 448 ARG A N 1
ATOM 3546 C CA . ARG A 1 448 ? 54.917 -0.596 -26.975 1.00 57.94 448 ARG A CA 1
ATOM 3547 C C . ARG A 1 448 ? 54.314 0.750 -26.563 1.00 57.94 448 ARG A C 1
ATOM 3549 O O . ARG A 1 448 ? 54.406 1.100 -25.391 1.00 57.94 448 ARG A O 1
ATOM 3556 N N . GLU A 1 449 ? 53.737 1.510 -27.493 1.00 56.50 449 GLU A N 1
ATOM 3557 C CA . GLU A 1 449 ? 53.030 2.763 -27.200 1.00 56.50 449 GLU A CA 1
ATOM 3558 C C . GLU A 1 449 ? 51.506 2.573 -27.104 1.00 56.50 449 GLU A C 1
ATOM 3560 O O . GLU A 1 449 ? 50.791 3.513 -26.743 1.00 56.50 449 GLU A O 1
ATOM 3565 N N . ALA A 1 450 ? 50.976 1.389 -27.437 1.00 57.03 450 ALA A N 1
ATOM 3566 C CA . ALA A 1 450 ? 49.540 1.124 -27.418 1.00 57.03 450 ALA A CA 1
ATOM 3567 C C . ALA A 1 450 ? 48.908 1.242 -26.021 1.00 57.03 450 ALA A C 1
ATOM 3569 O O . ALA A 1 450 ? 47.833 1.841 -25.947 1.00 57.03 450 ALA A O 1
ATOM 3570 N N . PRO A 1 451 ? 49.533 0.794 -24.911 1.00 54.50 451 PRO A N 1
ATOM 3571 C CA . PRO A 1 451 ? 48.958 0.952 -23.573 1.00 54.50 451 PRO A CA 1
ATOM 3572 C C . PRO A 1 451 ? 48.696 2.417 -23.182 1.00 54.50 451 PRO A C 1
ATOM 3574 O O . PRO A 1 451 ? 47.641 2.728 -22.626 1.00 54.50 451 PRO A O 1
ATOM 3577 N N . ASP A 1 452 ? 49.595 3.334 -23.557 1.00 51.50 452 ASP A N 1
ATOM 3578 C CA . ASP A 1 452 ? 49.438 4.778 -23.323 1.00 51.50 452 ASP A CA 1
ATOM 3579 C C . ASP A 1 452 ? 48.346 5.393 -24.220 1.00 51.50 452 ASP A C 1
ATOM 3581 O O . ASP A 1 452 ? 47.602 6.280 -23.793 1.00 51.50 452 ASP A O 1
ATOM 3585 N N . LYS A 1 453 ? 48.185 4.883 -25.450 1.00 50.72 453 LYS A N 1
ATOM 3586 C CA . LYS A 1 453 ? 47.107 5.268 -26.386 1.00 50.72 453 LYS A CA 1
ATOM 3587 C C . LYS A 1 453 ? 45.736 4.699 -25.982 1.00 50.72 453 LYS A C 1
ATOM 3589 O O . LYS A 1 453 ? 44.708 5.248 -26.376 1.00 50.72 453 LYS A O 1
ATOM 3594 N N . LEU A 1 454 ? 45.716 3.636 -25.176 1.00 57.56 454 LEU A N 1
ATOM 3595 C CA . LEU A 1 454 ? 44.534 2.917 -24.683 1.00 57.56 454 LEU A CA 1
ATOM 3596 C C . LEU A 1 454 ? 44.026 3.391 -23.321 1.00 57.56 454 LEU A C 1
ATOM 3598 O O . LEU A 1 454 ? 43.066 2.806 -22.810 1.00 57.56 454 LEU A O 1
ATOM 3602 N N . MET A 1 455 ? 44.600 4.456 -22.743 1.00 57.22 455 MET A N 1
ATOM 3603 C CA . MET A 1 455 ? 44.070 5.125 -21.547 1.00 57.22 455 MET A CA 1
ATOM 3604 C C . MET A 1 455 ? 42.712 5.801 -21.824 1.00 57.22 455 MET A C 1
ATOM 3606 O O . MET A 1 455 ? 42.546 7.020 -21.768 1.00 57.22 455 MET A O 1
ATOM 3610 N N . ILE A 1 456 ? 41.700 4.985 -22.093 1.00 60.69 456 ILE A N 1
ATOM 3611 C CA . ILE A 1 456 ? 40.311 5.371 -22.271 1.00 60.69 456 ILE A CA 1
ATOM 3612 C C . ILE A 1 456 ? 39.725 5.607 -20.877 1.00 60.69 456 ILE A C 1
ATOM 3614 O O . ILE A 1 456 ? 39.916 4.819 -19.947 1.00 60.69 456 ILE A O 1
ATOM 3618 N N . ILE A 1 457 ? 39.001 6.713 -20.702 1.00 49.00 457 ILE A N 1
ATOM 3619 C CA . ILE A 1 457 ? 38.426 7.091 -19.410 1.00 49.00 457 ILE A CA 1
ATOM 3620 C C . ILE A 1 457 ? 37.504 5.966 -18.898 1.00 49.00 457 ILE A C 1
ATOM 3622 O O . ILE A 1 457 ? 36.454 5.688 -19.470 1.00 49.00 457 ILE A O 1
ATOM 3626 N N . GLY A 1 458 ? 37.913 5.315 -17.803 1.00 52.25 458 GLY A N 1
ATOM 3627 C CA . GLY A 1 458 ? 37.178 4.219 -17.162 1.00 52.25 458 GLY A CA 1
ATOM 3628 C C . GLY A 1 458 ? 37.719 2.803 -17.421 1.00 52.25 458 GLY A C 1
ATOM 3629 O O . GLY A 1 458 ? 37.163 1.866 -16.848 1.00 52.25 458 GLY A O 1
ATOM 3630 N N . VAL A 1 459 ? 38.808 2.654 -18.186 1.00 69.12 459 VAL A N 1
ATOM 3631 C CA . VAL A 1 459 ? 39.643 1.439 -18.274 1.00 69.12 459 VAL A CA 1
ATOM 3632 C C . VAL A 1 459 ? 41.014 1.768 -17.660 1.00 69.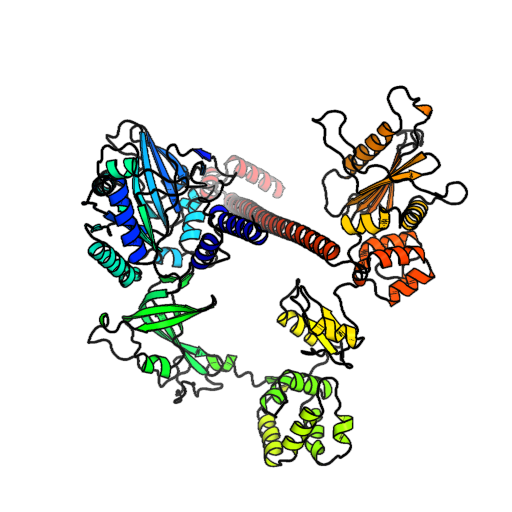12 459 VAL A C 1
ATOM 3634 O O . VAL A 1 459 ? 41.633 2.762 -18.028 1.00 69.12 459 VAL A O 1
ATOM 3637 N N . GLY A 1 460 ? 41.438 1.019 -16.637 1.00 67.44 460 GLY A N 1
ATOM 3638 C CA . GLY A 1 460 ? 42.693 1.274 -15.910 1.00 67.44 460 GLY A CA 1
ATOM 3639 C C . GLY A 1 460 ? 43.876 0.481 -16.468 1.00 67.44 460 GLY A C 1
ATOM 3640 O O . GLY A 1 460 ? 43.660 -0.487 -17.193 1.00 67.44 460 GLY A O 1
ATOM 3641 N N . GLU A 1 461 ? 45.103 0.844 -16.076 1.00 72.94 461 GLU A N 1
ATOM 3642 C CA . GLU A 1 461 ? 46.343 0.157 -16.492 1.00 72.94 461 GLU A CA 1
ATOM 3643 C C . GLU A 1 461 ? 46.267 -1.358 -16.273 1.00 72.94 461 GLU A C 1
ATOM 3645 O O . GLU A 1 461 ? 46.506 -2.109 -17.205 1.00 72.94 461 GLU A O 1
ATOM 3650 N N . GLU A 1 462 ? 45.791 -1.822 -15.112 1.00 73.62 462 GLU A N 1
ATOM 3651 C CA . GLU A 1 462 ? 45.650 -3.263 -14.832 1.00 73.62 462 GLU A CA 1
ATOM 3652 C C . GLU A 1 462 ? 44.689 -3.987 -15.798 1.00 73.62 462 GLU A C 1
ATOM 3654 O O . GLU A 1 462 ? 44.857 -5.171 -16.093 1.00 73.62 462 GLU A O 1
ATOM 3659 N N . THR A 1 463 ? 43.663 -3.289 -16.303 1.00 79.94 463 THR A N 1
ATOM 3660 C CA . THR A 1 463 ? 42.733 -3.839 -17.303 1.00 79.94 463 THR A CA 1
ATOM 3661 C C . THR A 1 463 ? 43.374 -3.881 -18.686 1.00 79.94 463 THR A C 1
ATOM 3663 O O . THR A 1 463 ? 43.148 -4.837 -19.419 1.00 79.94 463 THR A O 1
ATOM 3666 N N . ILE A 1 464 ? 44.188 -2.879 -19.029 1.00 81.38 464 ILE A N 1
ATOM 3667 C CA . ILE A 1 464 ? 44.964 -2.852 -20.275 1.00 81.38 464 ILE A CA 1
ATOM 3668 C C . ILE A 1 464 ? 46.008 -3.970 -20.257 1.00 81.38 464 ILE A C 1
ATOM 3670 O O . ILE A 1 464 ? 46.063 -4.735 -21.209 1.00 81.38 464 ILE A O 1
ATOM 3674 N N . THR A 1 465 ? 46.733 -4.155 -19.149 1.00 80.62 465 THR A N 1
ATOM 3675 C CA . THR A 1 465 ? 47.661 -5.283 -18.967 1.00 80.62 465 THR A CA 1
ATOM 3676 C C . THR A 1 465 ? 46.942 -6.622 -19.100 1.00 80.62 465 THR A C 1
ATOM 3678 O O . THR A 1 465 ? 47.441 -7.518 -19.760 1.00 80.62 465 THR A O 1
ATOM 3681 N N . SER A 1 466 ? 45.732 -6.759 -18.546 1.00 82.56 466 SER A N 1
ATOM 3682 C CA . SER A 1 466 ? 44.961 -8.004 -18.689 1.00 82.56 466 SER A CA 1
ATOM 3683 C C . SER A 1 466 ? 44.485 -8.257 -20.127 1.00 82.56 466 SER A C 1
ATOM 3685 O O . SER A 1 466 ? 44.359 -9.410 -20.528 1.00 82.56 466 SER A O 1
ATOM 3687 N N . LEU A 1 467 ? 44.200 -7.202 -20.903 1.00 85.00 467 LEU A N 1
ATOM 3688 C CA . LEU A 1 467 ? 43.896 -7.309 -22.335 1.00 85.00 467 LEU A CA 1
ATOM 3689 C C . LEU A 1 467 ? 45.152 -7.685 -23.130 1.00 85.00 467 LEU A C 1
ATOM 3691 O O . LEU A 1 467 ? 45.090 -8.581 -23.962 1.00 85.00 467 LEU A O 1
ATOM 3695 N N . GLU A 1 468 ? 46.285 -7.050 -22.842 1.00 84.62 468 GLU A N 1
ATOM 3696 C CA . GLU A 1 468 ? 47.578 -7.351 -23.461 1.00 84.62 468 GLU A CA 1
ATOM 3697 C C . GLU A 1 468 ? 47.993 -8.802 -23.193 1.00 84.62 468 GLU A C 1
ATOM 3699 O O . GLU A 1 468 ? 48.277 -9.535 -24.133 1.00 84.62 468 GLU A O 1
ATOM 3704 N N . GLU A 1 469 ? 47.940 -9.258 -21.938 1.00 81.44 469 GLU A N 1
ATOM 3705 C CA . GLU A 1 469 ? 48.233 -10.643 -21.550 1.00 81.44 469 GLU A CA 1
ATOM 3706 C C . GLU A 1 469 ? 47.300 -11.645 -22.243 1.00 81.44 469 GLU A C 1
ATOM 3708 O O . GLU A 1 469 ? 47.752 -12.699 -22.683 1.00 81.44 469 GLU A O 1
ATOM 3713 N N . PHE A 1 470 ? 46.009 -11.322 -22.369 1.00 85.38 470 PHE A N 1
ATOM 3714 C CA . PHE A 1 470 ? 45.031 -12.198 -23.014 1.00 85.38 470 PHE A CA 1
ATOM 3715 C C . PHE A 1 470 ? 45.268 -12.330 -24.522 1.00 85.38 470 PHE A C 1
ATOM 3717 O O . PHE A 1 470 ? 45.203 -13.437 -25.046 1.00 85.38 470 PHE A O 1
ATOM 3724 N N . PHE A 1 471 ? 45.557 -11.220 -25.211 1.00 85.31 471 PHE A N 1
ATOM 3725 C CA . PHE A 1 471 ? 45.810 -11.202 -26.656 1.00 85.31 471 PHE A CA 1
ATOM 3726 C C . PHE A 1 471 ? 47.259 -11.547 -27.038 1.00 85.31 471 PHE A C 1
ATOM 3728 O O . PHE A 1 471 ? 47.532 -11.760 -28.214 1.00 85.31 471 PHE A O 1
ATOM 3735 N N . SER A 1 472 ? 48.176 -11.641 -26.067 1.00 84.19 472 SER A N 1
ATOM 3736 C CA . SER A 1 472 ? 49.535 -12.175 -26.270 1.00 84.19 472 SER A CA 1
ATOM 3737 C C . SER A 1 472 ? 49.550 -13.690 -26.502 1.00 84.19 472 SER A C 1
ATOM 3739 O O . SER A 1 472 ? 50.558 -14.232 -26.950 1.00 84.19 472 SER A O 1
ATOM 3741 N N . ASP A 1 473 ? 48.456 -14.372 -26.161 1.00 85.25 473 ASP A N 1
ATOM 3742 C CA . ASP A 1 473 ? 48.247 -15.795 -26.396 1.00 85.25 473 ASP A CA 1
ATOM 3743 C C . ASP A 1 473 ? 47.502 -15.991 -27.728 1.00 85.25 473 ASP A C 1
ATOM 3745 O O . ASP A 1 473 ? 46.346 -15.580 -27.880 1.00 85.25 473 ASP A O 1
ATOM 3749 N N . GLU A 1 474 ? 48.181 -16.597 -28.705 1.00 79.88 474 GLU A N 1
ATOM 3750 C CA . GLU A 1 474 ? 47.660 -16.791 -30.064 1.00 79.88 474 GLU A CA 1
ATOM 3751 C C . GLU A 1 474 ? 46.380 -17.648 -30.080 1.00 79.88 474 GLU A C 1
ATOM 3753 O O . GLU A 1 474 ? 45.468 -17.350 -30.856 1.00 79.88 474 GLU A O 1
ATOM 3758 N N . ASP A 1 475 ? 46.243 -18.616 -29.162 1.00 75.25 475 ASP A N 1
ATOM 3759 C CA . ASP A 1 475 ? 45.058 -19.483 -29.063 1.00 75.25 475 ASP A CA 1
ATOM 3760 C C . ASP A 1 475 ? 43.814 -18.680 -28.631 1.00 75.25 475 ASP A C 1
ATOM 3762 O O . ASP A 1 475 ? 42.695 -18.921 -29.095 1.00 75.25 475 ASP A O 1
ATOM 3766 N N . ASN A 1 476 ? 43.993 -17.676 -27.763 1.00 79.25 476 ASN A N 1
ATOM 3767 C CA . ASN A 1 476 ? 42.903 -16.803 -27.320 1.00 79.25 476 ASN A CA 1
ATOM 3768 C C . ASN A 1 476 ? 42.459 -15.847 -28.431 1.00 79.25 476 ASN A C 1
ATOM 3770 O O . ASN A 1 476 ? 41.259 -15.611 -28.592 1.00 79.25 476 ASN A O 1
ATOM 3774 N N . ALA A 1 477 ? 43.400 -15.302 -29.205 1.00 80.81 477 ALA A N 1
ATOM 3775 C CA . ALA A 1 477 ? 43.081 -14.444 -30.343 1.00 80.81 477 ALA A CA 1
ATOM 3776 C C . ALA A 1 477 ? 42.298 -15.217 -31.423 1.00 80.81 477 ALA A C 1
ATOM 3778 O O . ALA A 1 477 ? 41.270 -14.734 -31.910 1.00 80.81 477 ALA A O 1
ATOM 3779 N N . GLU A 1 478 ? 42.721 -16.446 -31.733 1.00 77.88 478 GLU A N 1
ATOM 3780 C CA . GLU A 1 478 ? 42.026 -17.335 -32.670 1.00 77.88 478 GLU A CA 1
ATOM 3781 C C . GLU A 1 478 ? 40.617 -17.697 -32.168 1.00 77.88 478 GLU A C 1
ATOM 3783 O O . GLU A 1 478 ? 39.637 -17.513 -32.894 1.00 77.88 478 GLU A O 1
ATOM 3788 N N . MET A 1 479 ? 40.479 -18.073 -30.889 1.00 85.94 479 MET A N 1
ATOM 3789 C CA . MET A 1 479 ? 39.185 -18.359 -30.254 1.00 85.94 479 MET A CA 1
ATOM 3790 C C . MET A 1 479 ? 38.196 -17.185 -30.369 1.00 85.94 479 MET A C 1
ATOM 3792 O O . MET A 1 479 ? 37.003 -17.395 -30.615 1.00 85.94 479 MET A O 1
ATOM 3796 N N . VAL A 1 480 ? 38.657 -15.944 -30.175 1.00 85.62 480 VAL A N 1
ATOM 3797 C CA . VAL A 1 480 ? 37.803 -14.746 -30.267 1.00 85.62 480 VAL A CA 1
ATOM 3798 C C . VAL A 1 480 ? 37.240 -14.580 -31.681 1.00 85.62 480 VAL A C 1
ATOM 3800 O O . VAL A 1 480 ? 36.044 -14.311 -31.827 1.00 85.62 480 VAL A O 1
ATOM 3803 N N . ASN A 1 481 ? 38.063 -14.788 -32.709 1.00 84.50 481 ASN A N 1
ATOM 3804 C CA . ASN A 1 481 ? 37.639 -14.709 -34.108 1.00 84.50 481 ASN A CA 1
ATOM 3805 C C . ASN A 1 481 ? 36.699 -15.852 -34.505 1.00 84.50 481 ASN A C 1
ATOM 3807 O O . ASN A 1 481 ? 35.669 -15.611 -35.145 1.00 84.50 481 ASN A O 1
ATOM 3811 N N . ASP A 1 482 ? 36.995 -17.075 -34.070 1.00 79.75 482 ASP A N 1
ATOM 3812 C CA . ASP A 1 482 ? 36.133 -18.233 -34.290 1.00 79.75 482 ASP A CA 1
ATOM 3813 C C . ASP A 1 482 ? 34.750 -18.013 -33.680 1.00 79.75 482 ASP A C 1
ATOM 3815 O O . ASP A 1 482 ? 33.728 -18.235 -34.337 1.00 79.75 482 ASP A O 1
ATOM 3819 N N . LEU A 1 483 ? 34.691 -17.486 -32.457 1.00 80.19 483 LEU A N 1
ATOM 3820 C CA . LEU A 1 483 ? 33.435 -17.158 -31.794 1.00 80.19 483 LEU A CA 1
ATOM 3821 C C . LEU A 1 483 ? 32.683 -16.024 -32.505 1.00 80.19 483 LEU A C 1
ATOM 3823 O O . LEU A 1 483 ? 31.464 -16.112 -32.680 1.00 80.19 483 LEU A O 1
ATOM 3827 N N . ALA A 1 484 ? 33.383 -14.971 -32.935 1.00 86.06 484 ALA A N 1
ATOM 3828 C CA . ALA A 1 484 ? 32.782 -13.859 -33.668 1.00 86.06 484 ALA A CA 1
ATOM 3829 C C . ALA A 1 484 ? 32.163 -14.308 -35.000 1.00 86.06 484 ALA A C 1
ATOM 3831 O O . ALA A 1 484 ? 31.073 -13.852 -35.346 1.00 86.06 484 ALA A O 1
ATOM 3832 N N . SER A 1 485 ? 3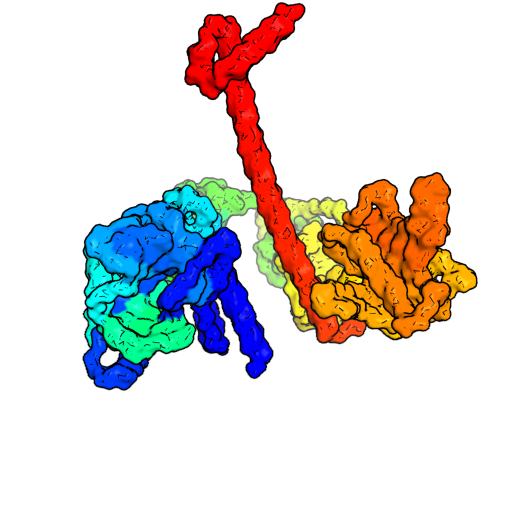2.784 -15.269 -35.695 1.00 82.56 485 SER A N 1
ATOM 3833 C CA . SER A 1 485 ? 32.277 -15.826 -36.959 1.00 82.56 485 SER A CA 1
ATOM 3834 C C . SER A 1 485 ? 30.903 -16.506 -36.831 1.00 82.56 485 SER A C 1
ATOM 3836 O O . SER A 1 485 ? 30.156 -16.604 -37.807 1.00 82.56 485 SER A O 1
ATOM 3838 N N . GLN A 1 486 ? 30.539 -16.953 -35.623 1.00 80.00 486 GLN A N 1
ATOM 3839 C CA . GLN A 1 486 ? 29.278 -17.648 -35.339 1.00 80.00 486 GLN A CA 1
ATOM 3840 C C . GLN A 1 486 ? 28.142 -16.705 -34.898 1.00 80.00 486 GLN A C 1
ATOM 3842 O O . GLN A 1 486 ? 27.004 -17.158 -34.702 1.00 80.00 486 GLN A O 1
ATOM 3847 N N . LEU A 1 487 ? 28.420 -15.405 -34.730 1.00 83.44 487 LEU A N 1
ATOM 3848 C CA . LEU A 1 487 ? 27.519 -14.413 -34.136 1.00 83.44 487 LEU A CA 1
ATOM 3849 C C . LEU A 1 487 ? 27.260 -13.231 -35.083 1.00 83.44 487 LEU A C 1
ATOM 3851 O O . LEU A 1 487 ? 28.105 -12.839 -35.878 1.00 83.44 487 LEU A O 1
ATOM 3855 N N . LYS A 1 488 ? 26.083 -12.601 -34.966 1.00 83.50 488 LYS A N 1
ATOM 3856 C CA . LYS A 1 488 ? 25.815 -11.289 -35.568 1.00 83.50 488 LYS A CA 1
ATOM 3857 C C . LYS A 1 488 ? 26.084 -10.209 -34.522 1.00 83.50 488 LYS A C 1
ATOM 3859 O O . LYS A 1 488 ? 25.227 -9.947 -33.675 1.00 83.50 488 LYS A O 1
ATOM 3864 N N . ILE A 1 489 ? 27.270 -9.606 -34.572 1.00 87.75 489 ILE A N 1
ATOM 3865 C CA . ILE A 1 489 ? 27.671 -8.556 -33.629 1.00 87.75 489 ILE A CA 1
ATOM 3866 C C . ILE A 1 489 ? 27.171 -7.201 -34.139 1.00 87.75 489 ILE A C 1
ATOM 3868 O O . ILE A 1 489 ? 27.590 -6.718 -35.189 1.00 87.75 489 ILE A O 1
ATOM 3872 N N . GLU A 1 490 ? 26.241 -6.588 -33.411 1.00 85.50 490 GLU A N 1
ATOM 3873 C CA . GLU A 1 490 ? 25.719 -5.263 -33.738 1.00 85.50 490 GLU A CA 1
ATOM 3874 C C . GLU A 1 490 ? 26.748 -4.186 -33.388 1.00 85.50 490 GLU A C 1
ATOM 3876 O O . GLU A 1 490 ? 27.198 -4.076 -32.240 1.00 85.50 490 GLU A O 1
ATOM 3881 N N . SER A 1 491 ? 27.088 -3.369 -34.387 1.00 75.06 491 SER A N 1
ATOM 3882 C CA . SER A 1 491 ? 27.837 -2.130 -34.198 1.00 75.06 491 SER A CA 1
ATOM 3883 C C . SER A 1 491 ? 27.055 -1.172 -33.305 1.00 75.06 491 SER A C 1
ATOM 3885 O O . SER A 1 491 ? 25.832 -1.064 -33.412 1.00 75.06 491 SER A O 1
ATOM 3887 N N . VAL A 1 492 ? 27.762 -0.423 -32.468 1.00 78.50 492 VAL A N 1
ATOM 3888 C CA . VAL A 1 492 ? 27.161 0.607 -31.623 1.00 78.50 492 VAL A CA 1
ATOM 3889 C C . VAL A 1 492 ? 26.687 1.757 -32.514 1.00 78.50 492 VAL A C 1
ATOM 3891 O O . VAL A 1 492 ? 27.480 2.597 -32.940 1.00 78.50 492 VAL A O 1
ATOM 3894 N N . SER A 1 493 ? 25.386 1.808 -32.803 1.00 51.66 493 SER A N 1
ATOM 3895 C CA . SER A 1 493 ? 24.772 2.948 -33.480 1.00 51.66 493 SER A CA 1
ATOM 3896 C C . SER A 1 493 ? 24.810 4.156 -32.550 1.00 51.66 493 SER A C 1
ATOM 3898 O O . SER A 1 493 ? 24.196 4.147 -31.480 1.00 51.66 493 SER A O 1
ATOM 3900 N N . THR A 1 494 ? 25.509 5.215 -32.951 1.00 43.38 494 THR A N 1
ATOM 3901 C CA . THR A 1 494 ? 25.386 6.509 -32.288 1.00 43.38 494 THR A CA 1
ATOM 3902 C C . THR A 1 494 ? 23.986 7.040 -32.553 1.00 43.38 494 THR A C 1
ATOM 3904 O O . THR A 1 494 ? 23.716 7.566 -33.631 1.00 43.38 494 THR A O 1
ATOM 3907 N N . ASN A 1 495 ? 23.108 6.975 -31.555 1.00 39.47 495 ASN A N 1
ATOM 3908 C CA . ASN A 1 495 ? 22.150 8.058 -31.423 1.00 39.47 495 ASN A CA 1
ATOM 3909 C C . ASN A 1 495 ? 22.993 9.306 -31.166 1.00 39.47 495 ASN A C 1
ATOM 3911 O O . ASN A 1 495 ? 23.500 9.515 -30.066 1.00 39.47 495 ASN A O 1
ATOM 3915 N N . THR A 1 496 ? 23.194 10.119 -32.200 1.00 39.53 496 THR A N 1
ATOM 3916 C CA . THR A 1 496 ? 23.579 11.522 -32.055 1.00 39.53 496 THR A CA 1
ATOM 3917 C C . THR A 1 496 ? 22.418 12.264 -31.403 1.00 39.53 496 THR A C 1
ATOM 3919 O O . THR A 1 496 ? 21.746 13.082 -32.019 1.00 39.53 496 THR A O 1
ATOM 3922 N N . SER A 1 497 ? 22.149 11.952 -30.140 1.00 41.53 497 SER A N 1
ATOM 3923 C CA . SER A 1 497 ? 21.586 12.921 -29.222 1.00 41.53 497 SER A CA 1
ATOM 3924 C C . SER A 1 497 ? 22.740 13.829 -28.825 1.00 41.53 497 SER A C 1
ATOM 3926 O O . SER A 1 497 ? 23.761 13.345 -28.336 1.00 41.53 497 SER A O 1
ATOM 3928 N N . SER A 1 498 ? 22.584 15.129 -29.052 1.00 46.06 498 SER A N 1
ATOM 3929 C CA . SER A 1 498 ? 23.430 16.219 -28.557 1.00 46.06 498 SER A CA 1
ATOM 3930 C C . SER A 1 498 ? 23.399 16.286 -27.020 1.00 46.06 498 SER A C 1
ATOM 3932 O O . SER A 1 498 ? 22.968 17.273 -26.430 1.00 46.06 498 SER A O 1
ATOM 3934 N N . SER A 1 499 ? 23.755 15.183 -26.366 1.00 55.16 499 SER A N 1
ATOM 3935 C CA . SER A 1 499 ? 23.676 15.009 -24.927 1.00 55.16 499 SER A CA 1
ATOM 3936 C C . SER A 1 499 ? 24.952 15.564 -24.292 1.00 55.16 499 SER A C 1
ATOM 3938 O O . SER A 1 499 ? 26.046 15.137 -24.674 1.00 55.16 499 SER A O 1
ATOM 3940 N N . PRO A 1 500 ? 24.842 16.458 -23.295 1.00 56.47 500 PRO A N 1
ATOM 3941 C CA . PRO A 1 500 ? 25.993 16.999 -22.570 1.00 56.47 500 PRO A CA 1
ATOM 3942 C C . PRO A 1 500 ? 26.773 15.932 -21.778 1.00 56.47 500 PRO A C 1
ATOM 3944 O O . PRO A 1 500 ? 27.871 16.202 -21.297 1.00 56.47 500 PRO A O 1
ATOM 3947 N N . PHE A 1 501 ? 26.234 14.714 -21.658 1.00 61.06 501 PHE A N 1
ATOM 3948 C CA . PHE A 1 501 ? 26.835 13.601 -20.919 1.00 61.06 501 PHE A CA 1
ATOM 3949 C C . PHE A 1 501 ? 27.649 12.641 -21.793 1.00 61.06 501 PHE A C 1
ATOM 3951 O O . PHE A 1 501 ? 28.276 11.724 -21.265 1.00 61.06 501 PHE A O 1
ATOM 3958 N N . ASN A 1 502 ? 27.664 12.832 -23.114 1.00 65.62 502 ASN A N 1
ATOM 3959 C CA . ASN A 1 502 ? 28.350 11.922 -24.025 1.00 65.62 502 ASN A CA 1
ATOM 3960 C C . ASN A 1 502 ? 29.868 11.889 -23.752 1.00 65.62 502 ASN A C 1
ATOM 3962 O O . ASN A 1 502 ? 30.547 12.912 -23.840 1.00 65.62 502 ASN A O 1
ATOM 3966 N N . GLY A 1 503 ? 30.398 10.714 -23.403 1.00 58.81 503 GLY A N 1
ATOM 3967 C CA . GLY A 1 503 ? 31.808 10.501 -23.061 1.00 58.81 503 GLY A CA 1
ATOM 3968 C C . GLY A 1 503 ? 32.228 11.002 -21.672 1.00 58.81 503 GLY A C 1
ATOM 3969 O O . GLY A 1 503 ? 33.413 10.957 -21.353 1.00 58.81 503 GLY A O 1
ATOM 3970 N N . LYS A 1 504 ? 31.287 11.473 -20.842 1.00 73.75 504 LYS A N 1
ATOM 3971 C CA . LYS A 1 504 ? 31.556 12.030 -19.507 1.00 73.75 504 LYS A CA 1
ATOM 3972 C C . LYS A 1 504 ? 31.392 10.986 -18.407 1.00 73.75 504 LYS A C 1
ATOM 39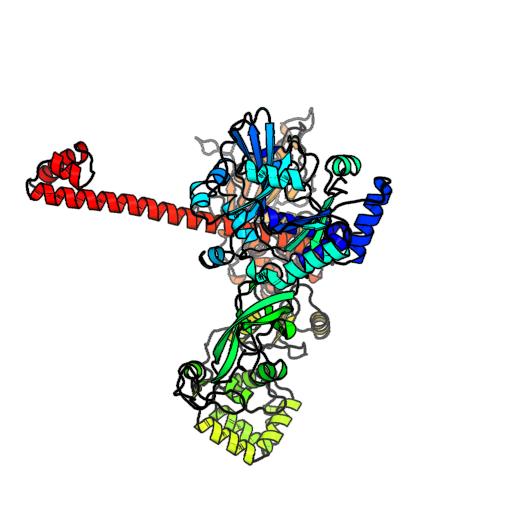74 O O . LYS A 1 504 ? 30.464 10.180 -18.445 1.00 73.75 504 LYS A O 1
ATOM 3979 N N . THR A 1 505 ? 32.266 11.009 -17.403 1.00 67.31 505 THR A N 1
ATOM 3980 C CA . THR A 1 505 ? 32.265 10.044 -16.293 1.00 67.31 505 THR A CA 1
ATOM 3981 C C . THR A 1 505 ? 31.341 10.481 -15.164 1.00 67.31 505 THR A C 1
ATOM 3983 O O . THR A 1 505 ? 31.570 11.520 -14.552 1.00 67.31 505 THR A O 1
ATOM 3986 N N . VAL A 1 506 ? 30.342 9.661 -14.828 1.00 75.69 506 VAL A N 1
ATOM 3987 C CA . VAL A 1 506 ? 29.290 9.993 -13.855 1.00 75.69 506 VAL A CA 1
ATOM 3988 C C . VAL A 1 506 ? 29.253 8.999 -12.693 1.00 75.69 506 VAL A C 1
ATOM 3990 O O . VAL A 1 506 ? 29.004 7.816 -12.897 1.00 75.69 506 VAL A O 1
ATOM 3993 N N . VAL A 1 507 ? 29.449 9.444 -11.453 1.00 78.31 507 VAL A N 1
ATOM 3994 C CA . VAL A 1 507 ? 29.354 8.600 -10.244 1.00 78.31 507 VAL A CA 1
ATOM 3995 C C . VAL A 1 507 ? 28.042 8.861 -9.515 1.00 78.31 507 VAL A C 1
ATOM 3997 O O . VAL A 1 507 ? 27.692 10.009 -9.296 1.00 78.31 507 VAL A O 1
ATOM 4000 N N . PHE A 1 508 ? 27.349 7.821 -9.048 1.00 79.19 508 PHE A N 1
ATOM 4001 C CA . PHE A 1 508 ? 26.149 7.973 -8.210 1.00 79.19 508 PHE A CA 1
ATOM 4002 C C . PHE A 1 508 ? 26.456 7.701 -6.726 1.00 79.19 508 PHE A C 1
ATOM 4004 O O . PHE A 1 508 ? 27.109 6.710 -6.380 1.00 79.19 508 PHE A O 1
ATOM 4011 N N . THR A 1 509 ? 25.941 8.536 -5.823 1.00 72.62 509 THR A N 1
ATOM 4012 C CA . THR A 1 509 ? 26.021 8.372 -4.359 1.00 72.62 509 THR A CA 1
ATOM 4013 C C . THR A 1 509 ? 24.676 8.706 -3.707 1.00 72.62 509 THR A C 1
ATOM 4015 O O . THR A 1 509 ? 23.950 9.528 -4.237 1.00 72.62 509 THR A O 1
ATOM 4018 N N . GLY A 1 510 ? 24.313 8.080 -2.580 1.00 65.25 510 GLY A N 1
ATOM 4019 C CA . GLY A 1 510 ? 23.003 8.291 -1.924 1.00 65.25 510 GLY A CA 1
ATOM 4020 C C . GLY A 1 510 ? 21.805 7.644 -2.652 1.00 65.25 510 GLY A C 1
ATOM 4021 O O . GLY A 1 510 ? 21.950 7.132 -3.766 1.00 65.25 510 GLY A O 1
ATOM 4022 N N . LYS A 1 511 ? 20.634 7.575 -2.005 1.00 65.50 511 LYS A N 1
ATOM 4023 C CA . LYS A 1 511 ? 19.396 7.000 -2.572 1.00 65.50 511 LYS A CA 1
ATOM 4024 C C . LYS A 1 511 ? 18.732 8.014 -3.513 1.00 65.50 511 LYS A C 1
ATOM 4026 O O . LYS A 1 511 ? 18.511 9.153 -3.129 1.00 65.50 511 LYS A O 1
ATOM 4031 N N . LEU A 1 512 ? 18.442 7.626 -4.753 1.00 62.03 512 LEU A N 1
ATOM 4032 C CA . LEU A 1 512 ? 17.815 8.526 -5.727 1.00 62.03 512 LEU A CA 1
ATOM 4033 C C . LEU A 1 512 ? 16.298 8.583 -5.483 1.00 62.03 512 LEU A C 1
ATOM 4035 O O . LEU A 1 512 ? 15.689 7.561 -5.187 1.00 62.03 512 LEU A O 1
ATOM 4039 N N . SER A 1 513 ? 15.705 9.776 -5.566 1.00 52.28 513 SER A N 1
ATOM 4040 C CA . SER A 1 513 ? 14.316 10.034 -5.144 1.00 52.28 513 SER A CA 1
ATOM 4041 C C . SER A 1 513 ? 13.280 9.959 -6.271 1.00 52.28 513 SER A C 1
ATOM 4043 O O . SER A 1 513 ? 12.096 9.813 -5.989 1.00 52.28 513 SER A O 1
ATOM 4045 N N . LYS A 1 514 ? 13.710 10.061 -7.537 1.00 47.28 514 LYS A N 1
ATOM 4046 C CA . LYS A 1 514 ? 12.823 10.063 -8.719 1.00 47.28 514 LYS A CA 1
ATOM 4047 C C . LYS A 1 514 ? 12.822 8.754 -9.515 1.00 47.28 514 LYS A C 1
ATOM 4049 O O . LYS A 1 514 ? 11.919 8.540 -10.309 1.00 47.28 514 LYS A O 1
ATOM 4054 N N . MET A 1 515 ? 13.844 7.922 -9.350 1.00 58.84 515 MET A N 1
ATOM 4055 C CA . MET A 1 515 ? 14.002 6.658 -10.072 1.00 58.84 515 MET A CA 1
ATOM 4056 C C . MET A 1 515 ? 14.959 5.753 -9.305 1.00 58.84 515 MET A C 1
ATOM 4058 O O . MET A 1 515 ? 15.770 6.240 -8.508 1.00 58.84 515 MET A O 1
ATOM 4062 N N . GLU A 1 516 ? 14.899 4.452 -9.559 1.00 64.88 516 GLU A N 1
ATOM 4063 C CA . GLU A 1 516 ? 15.815 3.511 -8.926 1.00 64.88 516 GLU A CA 1
ATOM 4064 C C . GLU A 1 516 ? 17.249 3.726 -9.421 1.00 64.88 516 GLU A C 1
ATOM 4066 O O . GLU A 1 516 ? 17.494 4.138 -10.556 1.00 64.88 516 GLU A O 1
ATOM 4071 N N . ARG A 1 517 ? 18.247 3.436 -8.575 1.00 66.88 517 ARG A N 1
ATOM 4072 C CA . ARG A 1 517 ? 19.660 3.677 -8.936 1.00 66.88 517 ARG A CA 1
ATOM 4073 C C . ARG A 1 517 ? 20.044 2.972 -10.237 1.00 66.88 517 ARG A C 1
ATOM 4075 O O . ARG A 1 517 ? 20.761 3.548 -11.046 1.00 66.88 517 ARG A O 1
ATOM 4082 N N . ASN A 1 518 ? 19.551 1.756 -10.439 1.00 62.69 518 ASN A N 1
ATOM 4083 C CA . ASN A 1 518 ? 19.830 0.984 -11.646 1.00 62.69 518 ASN A CA 1
ATOM 4084 C C . ASN A 1 518 ? 19.177 1.610 -12.890 1.00 62.69 518 ASN A C 1
ATOM 4086 O O . ASN A 1 518 ? 19.763 1.570 -13.967 1.00 62.69 518 ASN A O 1
ATOM 4090 N N . GLU A 1 519 ? 18.008 2.239 -12.738 1.00 59.81 519 GLU A N 1
ATOM 4091 C CA . GLU A 1 519 ? 17.324 2.962 -13.817 1.00 59.81 519 GLU A CA 1
ATOM 4092 C C . GLU A 1 519 ? 18.068 4.249 -14.175 1.00 59.81 519 GLU A C 1
ATOM 4094 O O . GLU A 1 519 ? 18.289 4.521 -15.350 1.00 59.81 519 GLU A O 1
ATOM 4099 N N . ALA A 1 520 ? 18.545 4.997 -13.177 1.00 66.06 520 ALA A N 1
ATOM 4100 C CA . ALA A 1 520 ? 19.355 6.195 -13.399 1.00 66.06 520 ALA A CA 1
ATOM 4101 C C . ALA A 1 520 ? 20.690 5.888 -14.080 1.00 66.06 520 ALA A C 1
ATOM 4103 O O . ALA A 1 520 ? 21.142 6.644 -14.939 1.00 66.06 520 ALA A O 1
ATOM 4104 N N . GLN A 1 521 ? 21.319 4.773 -13.707 1.00 69.50 521 GLN A N 1
ATOM 4105 C CA . GLN A 1 521 ? 22.538 4.301 -14.353 1.00 69.50 521 GLN A CA 1
ATOM 4106 C C . GLN A 1 521 ? 22.263 3.906 -15.805 1.00 69.50 521 GLN A C 1
ATOM 4108 O O . GLN A 1 521 ? 22.968 4.374 -16.693 1.00 69.50 521 GLN A O 1
ATOM 4113 N N . ALA A 1 522 ? 21.193 3.148 -16.063 1.00 61.22 522 ALA A N 1
ATOM 4114 C CA . ALA A 1 522 ? 20.791 2.777 -17.416 1.00 61.22 522 ALA A CA 1
ATOM 4115 C C . ALA A 1 522 ? 20.435 3.999 -18.284 1.00 61.22 522 ALA A C 1
ATOM 4117 O O . ALA A 1 522 ? 20.821 4.056 -19.450 1.00 61.22 522 ALA A O 1
ATOM 4118 N N . LEU A 1 523 ? 19.754 5.000 -17.715 1.00 65.88 523 LEU A N 1
ATOM 4119 C CA . LEU A 1 523 ? 19.420 6.253 -18.392 1.00 65.88 523 LEU A CA 1
ATOM 4120 C C . LEU A 1 523 ? 20.680 7.058 -18.725 1.00 65.88 523 LEU A C 1
ATOM 4122 O O . LEU A 1 523 ? 20.849 7.490 -19.862 1.00 65.88 523 LEU A O 1
ATOM 4126 N N . MET A 1 524 ? 21.591 7.220 -17.766 1.00 70.00 524 MET A N 1
ATOM 4127 C CA . MET A 1 524 ? 22.847 7.942 -17.977 1.00 70.00 524 MET A CA 1
ATOM 4128 C C . MET A 1 524 ? 23.718 7.266 -19.041 1.00 70.00 524 MET A C 1
ATOM 4130 O O . MET A 1 524 ? 24.290 7.930 -19.903 1.00 70.00 524 MET A O 1
ATOM 4134 N N . GLU A 1 525 ? 23.754 5.936 -19.034 1.00 69.44 525 GLU A N 1
ATOM 4135 C CA . GLU A 1 525 ? 24.422 5.150 -20.068 1.00 69.44 525 GLU A CA 1
ATOM 4136 C C . GLU A 1 525 ? 23.733 5.284 -21.435 1.00 69.44 525 GLU A C 1
ATOM 4138 O O . GLU A 1 525 ? 24.420 5.357 -22.452 1.00 69.44 525 GLU A O 1
ATOM 4143 N N . SER A 1 526 ? 22.397 5.373 -21.481 1.00 56.28 526 SER A N 1
ATOM 4144 C CA . SER A 1 526 ? 21.644 5.610 -22.725 1.00 56.28 526 SER A CA 1
ATOM 4145 C C . SER A 1 526 ? 21.893 6.997 -23.332 1.00 56.28 526 SER A C 1
ATOM 4147 O O . SER A 1 526 ? 21.765 7.174 -24.540 1.00 56.28 526 SER A O 1
ATOM 4149 N N . LEU A 1 527 ? 22.306 7.962 -22.502 1.00 63.06 527 LEU A N 1
ATOM 4150 C CA . LEU A 1 527 ? 22.675 9.327 -22.887 1.00 63.06 527 LEU A CA 1
ATOM 4151 C C . LEU A 1 527 ? 24.163 9.475 -23.264 1.00 63.06 527 LEU A C 1
ATOM 4153 O O . LEU A 1 527 ? 24.619 10.597 -23.500 1.00 63.06 527 LEU A O 1
ATOM 4157 N N . GLY A 1 528 ? 24.915 8.367 -23.313 1.00 57.78 528 GLY A N 1
ATOM 4158 C CA . GLY A 1 528 ? 26.334 8.326 -23.683 1.00 57.78 528 GLY A CA 1
ATOM 4159 C C . GLY A 1 528 ? 27.320 8.544 -22.527 1.00 57.78 528 GLY A C 1
ATOM 4160 O O . GLY A 1 528 ? 28.518 8.657 -22.781 1.00 57.78 528 GLY A O 1
ATOM 4161 N N . GLY A 1 529 ? 26.850 8.604 -21.276 1.00 74.00 529 GLY A N 1
ATOM 4162 C CA . GLY A 1 529 ? 27.690 8.775 -20.085 1.00 74.00 529 GLY A CA 1
ATOM 4163 C C . GLY A 1 529 ? 28.351 7.479 -19.601 1.00 74.00 529 GLY A C 1
ATOM 4164 O O . GLY A 1 529 ? 27.801 6.385 -19.727 1.00 74.00 529 GLY A O 1
ATOM 4165 N N . ILE A 1 530 ? 29.540 7.598 -19.006 1.00 72.12 530 ILE A N 1
ATOM 4166 C CA . ILE A 1 530 ? 30.337 6.490 -18.461 1.00 72.12 530 ILE A CA 1
ATOM 4167 C C . ILE A 1 530 ? 30.100 6.396 -16.948 1.00 72.12 530 ILE A C 1
ATOM 4169 O O . ILE A 1 530 ? 30.607 7.205 -16.173 1.00 72.12 530 ILE A O 1
ATOM 4173 N N . VAL A 1 531 ? 29.332 5.406 -16.489 1.00 76.12 531 VAL A N 1
ATOM 4174 C CA . VAL A 1 531 ? 28.923 5.320 -15.076 1.00 76.12 531 VAL A CA 1
ATOM 4175 C C . VAL A 1 531 ? 30.014 4.730 -14.185 1.00 76.12 531 VAL A C 1
ATOM 4177 O O . VAL A 1 531 ? 30.434 3.587 -14.370 1.00 76.12 531 VAL A O 1
ATOM 4180 N N . SER A 1 532 ? 30.423 5.474 -13.148 1.00 74.88 532 SER A N 1
ATOM 4181 C CA . SER A 1 532 ? 31.450 5.079 -12.187 1.00 74.88 532 SER A CA 1
ATOM 4182 C C . SER A 1 532 ? 30.986 4.648 -10.793 1.00 74.88 532 SER A C 1
ATOM 4184 O O . SER A 1 532 ? 30.071 5.216 -10.203 1.00 74.88 532 SER A O 1
ATOM 4186 N N . SER A 1 533 ? 31.608 3.585 -10.258 1.00 67.06 533 SER A N 1
ATOM 4187 C CA . SER A 1 533 ? 31.335 3.049 -8.919 1.00 67.06 533 SER A CA 1
ATOM 4188 C C . SER A 1 533 ? 32.183 3.724 -7.839 1.00 67.06 533 SER A C 1
ATOM 4190 O O . SER A 1 533 ? 31.812 3.672 -6.663 1.00 67.06 533 SER A O 1
ATOM 4192 N N . SER A 1 534 ? 33.274 4.391 -8.217 1.00 64.19 534 SER A N 1
ATOM 4193 C CA . SER A 1 534 ? 34.189 5.111 -7.332 1.00 64.19 534 SER A CA 1
ATOM 4194 C C . SER A 1 534 ? 34.499 6.504 -7.881 1.00 64.19 534 SER A C 1
ATOM 4196 O O . SER A 1 534 ? 34.494 6.720 -9.094 1.00 64.19 534 SER A O 1
ATOM 4198 N N . VAL A 1 535 ? 34.747 7.447 -6.967 1.00 70.62 535 VAL A N 1
ATOM 4199 C CA . VAL A 1 535 ? 35.164 8.812 -7.308 1.00 70.62 535 VAL A CA 1
ATOM 4200 C C . VAL A 1 535 ? 36.682 8.863 -7.454 1.00 70.62 535 VAL A C 1
ATOM 4202 O O . VAL A 1 535 ? 37.407 8.348 -6.594 1.00 70.62 535 VAL A O 1
ATOM 4205 N N . SER A 1 536 ? 37.135 9.478 -8.543 1.00 70.12 536 SER A N 1
ATOM 4206 C CA . SER A 1 536 ? 38.537 9.653 -8.933 1.00 70.12 536 SER A CA 1
ATOM 4207 C C . SER A 1 536 ? 38.763 11.049 -9.539 1.00 70.12 536 SER A C 1
ATOM 4209 O O . SER A 1 536 ? 37.786 11.700 -9.912 1.00 70.12 536 SER A O 1
ATOM 4211 N N . PRO A 1 537 ? 40.022 11.491 -9.732 1.00 60.91 537 PRO A N 1
ATOM 4212 C CA . PRO A 1 537 ? 40.324 12.759 -10.408 1.00 60.91 537 PRO A CA 1
ATOM 4213 C C . PRO A 1 537 ? 39.782 12.864 -11.845 1.00 60.91 537 PRO A C 1
ATOM 4215 O O . PRO A 1 537 ? 39.642 13.963 -12.363 1.00 60.91 537 PRO A O 1
ATOM 4218 N N . LYS A 1 538 ? 39.469 11.728 -12.490 1.00 58.56 538 LYS A N 1
ATOM 4219 C CA . LYS A 1 538 ? 38.884 11.653 -13.842 1.00 58.56 538 LYS A CA 1
ATOM 4220 C C . LYS A 1 538 ? 37.344 11.647 -13.834 1.00 58.56 538 LYS A C 1
ATOM 4222 O O . LYS A 1 538 ? 36.730 11.385 -14.860 1.00 58.56 538 LYS A O 1
ATOM 4227 N N . THR A 1 539 ? 36.709 11.833 -12.674 1.00 67.25 539 THR A N 1
ATOM 4228 C CA . THR A 1 539 ? 35.242 11.898 -12.578 1.00 67.25 539 THR A CA 1
ATOM 4229 C C . THR A 1 539 ? 34.775 13.269 -13.064 1.00 67.25 539 THR A C 1
ATOM 4231 O O . THR A 1 539 ? 35.211 14.279 -12.525 1.00 67.25 539 THR A O 1
ATOM 4234 N N . ASP A 1 540 ? 33.894 13.311 -14.065 1.00 62.72 540 ASP A N 1
ATOM 4235 C CA . ASP A 1 540 ? 33.344 14.566 -14.592 1.00 62.72 540 ASP A CA 1
ATOM 4236 C C . ASP A 1 540 ? 32.126 15.031 -13.780 1.00 62.72 540 ASP A C 1
ATOM 4238 O O . ASP A 1 540 ? 31.978 16.222 -13.533 1.00 62.72 540 ASP A O 1
ATOM 4242 N N . PHE A 1 541 ? 31.270 14.100 -13.337 1.00 64.94 541 PHE A N 1
ATOM 4243 C CA . PHE A 1 541 ? 30.036 14.399 -12.609 1.00 64.94 541 PHE A CA 1
ATOM 4244 C C . PHE A 1 541 ? 29.800 13.434 -11.436 1.00 64.94 541 PHE A C 1
ATOM 4246 O O . PHE A 1 541 ? 29.936 12.218 -11.571 1.00 64.94 541 PHE A O 1
ATOM 4253 N N . LEU A 1 542 ? 29.374 13.945 -10.280 1.00 68.06 542 LEU A N 1
ATOM 4254 C CA . LEU A 1 542 ? 28.851 13.134 -9.168 1.00 68.06 542 LEU A CA 1
ATOM 4255 C C . LEU A 1 542 ? 27.358 13.411 -8.949 1.00 68.06 542 LEU A C 1
ATOM 4257 O O . LEU A 1 542 ? 27.013 14.483 -8.472 1.00 68.06 542 LEU A O 1
ATOM 4261 N N . VAL A 1 543 ? 26.490 12.435 -9.205 1.00 67.94 543 VAL A N 1
ATOM 4262 C CA . VAL A 1 543 ? 25.049 12.483 -8.922 1.00 67.94 543 VAL A CA 1
ATOM 4263 C C . VAL A 1 543 ? 24.782 12.091 -7.469 1.00 67.94 543 VAL A C 1
ATOM 4265 O O . VAL A 1 543 ? 25.056 10.961 -7.049 1.00 67.94 543 VAL A O 1
ATOM 4268 N N . VAL A 1 544 ? 24.239 13.030 -6.694 1.00 64.06 544 VAL A N 1
ATOM 4269 C CA . VAL A 1 544 ? 24.045 12.908 -5.240 1.00 64.06 544 VAL A CA 1
ATOM 4270 C C . VAL A 1 544 ? 22.557 12.755 -4.899 1.00 64.06 544 VAL A C 1
ATOM 4272 O O . VAL A 1 544 ? 21.771 13.671 -5.113 1.00 64.06 544 VAL A O 1
ATOM 4275 N N . GLY A 1 545 ? 22.179 11.600 -4.355 1.00 60.00 545 GLY A N 1
ATOM 4276 C CA . GLY A 1 545 ? 20.874 11.302 -3.764 1.00 60.00 545 GLY A CA 1
ATOM 4277 C C . GLY A 1 545 ? 20.864 11.415 -2.235 1.00 60.00 545 GLY A C 1
ATOM 4278 O O . GLY A 1 545 ? 21.867 11.765 -1.614 1.00 60.00 545 GLY A O 1
ATOM 4279 N N . GLU A 1 546 ? 19.736 11.065 -1.621 1.00 54.12 546 GLU A N 1
ATOM 4280 C CA . GLU A 1 546 ? 19.482 11.132 -0.179 1.00 54.12 546 GLU A CA 1
ATOM 4281 C C . GLU A 1 546 ? 20.528 10.341 0.624 1.00 54.12 546 GLU A C 1
ATOM 4283 O O . GLU A 1 546 ? 20.875 9.205 0.280 1.00 54.12 546 GLU A O 1
ATOM 4288 N N . LYS A 1 547 ? 21.017 10.938 1.719 1.00 57.25 547 LYS A N 1
ATOM 4289 C CA . LYS A 1 547 ? 22.064 10.384 2.603 1.00 57.25 547 LYS A CA 1
ATOM 4290 C C . LYS A 1 547 ? 23.332 9.954 1.847 1.00 57.25 547 LYS A C 1
ATOM 4292 O O . LYS A 1 547 ? 23.677 8.765 1.818 1.00 57.25 547 LYS A O 1
ATOM 4297 N N . PRO A 1 548 ? 24.054 10.891 1.218 1.00 58.03 548 PRO A N 1
ATOM 4298 C CA . PRO A 1 548 ? 25.253 10.552 0.472 1.00 58.03 548 PRO A CA 1
ATOM 4299 C C . PRO A 1 548 ? 26.368 10.054 1.405 1.00 58.03 548 PRO A C 1
ATOM 4301 O O . PRO A 1 548 ? 26.706 10.677 2.406 1.00 58.03 548 PRO A O 1
ATOM 4304 N N . GLY A 1 549 ? 26.923 8.884 1.081 1.00 62.47 549 GLY A N 1
ATOM 4305 C CA . GLY A 1 549 ? 27.929 8.204 1.904 1.00 62.47 549 GLY A CA 1
ATOM 4306 C C . GLY A 1 549 ? 29.364 8.700 1.676 1.00 62.47 549 GLY A C 1
ATOM 4307 O O . GLY A 1 549 ? 29.610 9.797 1.177 1.00 62.47 549 GLY A O 1
ATOM 4308 N N . SER A 1 550 ? 30.343 7.842 1.976 1.00 59.25 550 SER A N 1
ATOM 4309 C CA . SER A 1 550 ? 31.791 8.123 1.889 1.00 59.25 550 SER A CA 1
ATOM 4310 C C . SER A 1 550 ? 32.288 8.629 0.523 1.00 59.25 550 SER A C 1
ATOM 4312 O O . SER A 1 550 ? 33.296 9.327 0.456 1.00 59.25 550 SER A O 1
ATOM 4314 N N . LYS A 1 551 ? 31.567 8.338 -0.567 1.00 65.81 551 LYS A N 1
ATOM 4315 C CA . LYS A 1 551 ? 31.903 8.780 -1.932 1.00 65.81 551 LYS A CA 1
ATOM 4316 C C . LYS A 1 551 ? 31.729 10.286 -2.142 1.00 65.81 551 LYS A C 1
ATOM 4318 O O . LYS A 1 551 ? 32.480 10.869 -2.910 1.00 65.81 551 LYS A O 1
ATOM 4323 N N . TYR A 1 552 ? 30.781 10.911 -1.444 1.00 62.19 552 TYR A N 1
ATOM 4324 C CA . TYR A 1 552 ? 30.582 12.360 -1.507 1.00 62.19 552 TYR A CA 1
ATOM 4325 C C . TYR A 1 552 ? 31.739 13.107 -0.843 1.00 62.19 552 TYR A C 1
ATOM 4327 O O . TYR A 1 552 ? 32.310 14.004 -1.449 1.00 62.19 552 TYR A O 1
ATOM 4335 N N . LYS A 1 553 ? 32.168 12.651 0.342 1.00 61.16 553 LYS A N 1
ATOM 4336 C CA . LYS A 1 553 ? 33.343 13.206 1.034 1.00 61.16 553 LYS A CA 1
ATOM 4337 C C . LYS A 1 553 ? 34.598 13.146 0.153 1.00 61.16 553 LYS A C 1
ATOM 4339 O O . LYS A 1 553 ? 35.268 14.154 -0.024 1.00 61.16 553 LYS A O 1
ATOM 4344 N N . LYS A 1 554 ? 34.833 11.998 -0.495 1.00 60.44 554 LYS A N 1
ATOM 4345 C CA . LYS A 1 554 ? 35.961 11.801 -1.419 1.00 60.44 554 LYS A CA 1
ATOM 4346 C C . LYS A 1 554 ? 35.896 12.688 -2.675 1.00 60.44 554 LYS A C 1
ATOM 4348 O O . LYS A 1 554 ? 36.931 13.067 -3.202 1.00 60.44 554 LYS A O 1
ATOM 4353 N N . ALA A 1 555 ? 34.701 13.022 -3.162 1.00 59.53 555 ALA A N 1
ATOM 4354 C CA . ALA A 1 555 ? 34.530 13.926 -4.303 1.00 59.53 555 ALA A CA 1
ATOM 4355 C C . ALA A 1 555 ? 34.811 15.390 -3.962 1.00 59.53 555 ALA A C 1
ATOM 4357 O O . ALA A 1 555 ? 35.393 16.103 -4.774 1.00 59.53 555 ALA A O 1
ATOM 4358 N N . VAL A 1 556 ? 34.430 15.807 -2.750 1.00 54.00 556 VAL A N 1
ATOM 4359 C CA . VAL A 1 556 ? 34.715 17.144 -2.214 1.00 54.00 556 VAL A CA 1
ATOM 4360 C C . VAL A 1 556 ? 36.225 17.349 -2.053 1.00 54.00 556 VAL A C 1
ATOM 4362 O O . VAL A 1 556 ? 36.739 18.392 -2.437 1.00 54.00 556 VAL A O 1
ATOM 4365 N N . GLU A 1 557 ? 36.949 16.338 -1.564 1.00 57.34 557 GLU A N 1
ATOM 4366 C CA . GLU A 1 557 ? 38.415 16.375 -1.426 1.00 57.34 557 GLU A CA 1
ATOM 4367 C C . GLU A 1 557 ? 39.157 16.462 -2.771 1.00 57.34 557 GLU A C 1
ATOM 4369 O O . GLU A 1 557 ? 40.227 17.059 -2.846 1.00 57.34 557 GLU A O 1
ATOM 4374 N N . LEU A 1 558 ? 38.596 15.877 -3.835 1.00 55.94 558 LEU A N 1
ATOM 4375 C CA . LEU A 1 558 ? 39.216 15.809 -5.164 1.00 55.94 558 LEU A CA 1
ATOM 4376 C C . LEU A 1 558 ? 38.790 16.944 -6.111 1.00 55.94 558 LEU A C 1
ATOM 4378 O O . LEU A 1 558 ? 39.228 16.961 -7.259 1.00 55.94 558 LEU A O 1
ATOM 4382 N N . GLY A 1 559 ? 37.930 17.868 -5.668 1.00 48.16 559 GLY A N 1
ATOM 4383 C CA . GLY A 1 559 ? 37.444 18.979 -6.498 1.00 48.16 559 GLY A CA 1
ATOM 4384 C C . GLY A 1 559 ? 36.593 18.542 -7.700 1.00 48.16 559 GLY A C 1
ATOM 4385 O O . GLY A 1 559 ? 36.491 19.268 -8.684 1.00 48.16 559 GLY A O 1
ATOM 4386 N N . THR A 1 560 ? 36.006 17.344 -7.643 1.00 51.00 560 THR A N 1
ATOM 4387 C CA . THR A 1 560 ? 35.157 16.772 -8.697 1.00 51.00 560 THR A CA 1
ATOM 4388 C C . THR A 1 560 ? 33.837 17.542 -8.813 1.00 51.00 560 THR A C 1
ATOM 4390 O O . THR A 1 560 ? 33.193 17.792 -7.793 1.00 51.00 560 THR A O 1
ATOM 4393 N N . LEU A 1 561 ? 33.388 17.862 -10.036 1.00 41.31 561 LEU A N 1
ATOM 4394 C CA . LEU A 1 561 ? 32.112 18.550 -10.266 1.00 41.31 561 LEU A CA 1
ATOM 4395 C C . LEU A 1 561 ? 30.953 17.691 -9.727 1.00 41.31 561 LEU A C 1
ATOM 4397 O O . LEU A 1 561 ? 30.599 16.643 -10.273 1.00 41.31 561 LEU A O 1
ATOM 4401 N N . ALA A 1 562 ? 30.365 18.096 -8.605 1.00 37.66 562 ALA A N 1
ATOM 4402 C CA . ALA A 1 562 ? 29.216 17.407 -8.043 1.00 37.66 562 ALA A CA 1
ATOM 4403 C C . ALA A 1 562 ? 27.936 17.898 -8.726 1.00 37.66 562 ALA A C 1
ATOM 4405 O O . ALA A 1 562 ? 27.496 19.017 -8.477 1.00 37.66 562 ALA A O 1
ATOM 4406 N N . MET A 1 563 ? 27.286 17.038 -9.519 1.00 41.06 563 MET A N 1
ATOM 4407 C CA . MET A 1 563 ? 25.858 17.173 -9.826 1.00 41.06 563 MET A CA 1
ATOM 4408 C C . MET A 1 563 ? 25.039 16.809 -8.584 1.00 41.06 563 MET A C 1
ATOM 4410 O O . MET A 1 563 ? 24.352 15.791 -8.475 1.00 41.06 563 MET A O 1
ATOM 4414 N N . ALA A 1 564 ? 25.117 17.695 -7.605 1.00 41.91 564 ALA A N 1
ATOM 4415 C CA . ALA A 1 564 ? 23.987 17.981 -6.754 1.00 41.91 564 ALA A CA 1
ATOM 4416 C C . ALA A 1 564 ? 22.783 18.279 -7.672 1.00 41.91 564 ALA A C 1
ATOM 4418 O O . ALA A 1 564 ? 22.905 19.136 -8.536 1.00 41.91 564 ALA A O 1
ATOM 4419 N N . LEU A 1 565 ? 21.649 17.584 -7.500 1.00 49.91 565 LEU A N 1
ATOM 4420 C CA . LEU A 1 565 ? 20.453 17.733 -8.357 1.00 49.91 565 LEU A CA 1
ATOM 4421 C C . LEU A 1 565 ? 19.928 19.182 -8.494 1.00 49.91 565 LEU A C 1
ATOM 4423 O O . LEU A 1 565 ? 19.148 19.448 -9.392 1.00 49.91 565 LEU A O 1
ATOM 4427 N N . SER A 1 566 ? 20.399 20.092 -7.647 1.00 59.94 566 SER A N 1
ATOM 4428 C CA . SER A 1 566 ? 20.464 21.539 -7.853 1.00 59.94 566 SER A CA 1
ATOM 4429 C C . SER A 1 566 ? 21.521 22.099 -6.891 1.00 59.94 566 SER A C 1
ATOM 4431 O O . SER A 1 566 ? 21.672 21.579 -5.774 1.00 59.94 566 SER A O 1
ATOM 4433 N N . LYS A 1 567 ? 22.298 23.116 -7.285 1.00 77.31 567 LYS A N 1
ATOM 4434 C CA . LYS A 1 567 ? 23.180 23.850 -6.348 1.00 77.31 567 LYS A CA 1
ATOM 4435 C C . LYS A 1 567 ? 22.349 24.697 -5.380 1.00 77.31 567 LYS A C 1
ATOM 4437 O O . LYS A 1 567 ? 22.662 24.764 -4.191 1.00 77.31 567 LYS A O 1
ATOM 4442 N N . PHE A 1 568 ? 21.270 25.279 -5.890 1.00 87.19 568 PHE A N 1
ATOM 4443 C CA . PHE A 1 568 ? 20.390 26.176 -5.156 1.00 87.19 568 PHE A CA 1
ATOM 4444 C C . PHE A 1 568 ? 19.111 25.468 -4.706 1.00 87.19 568 PHE A C 1
ATOM 4446 O O . PHE A 1 568 ? 18.577 24.603 -5.401 1.00 87.19 568 PHE A O 1
ATOM 4453 N N . LEU A 1 569 ? 18.634 25.829 -3.518 1.00 88.50 569 LEU A N 1
ATOM 4454 C CA . LEU A 1 569 ? 17.349 25.387 -2.979 1.00 88.50 569 LEU A CA 1
ATOM 4455 C C . LEU A 1 569 ? 16.179 26.097 -3.684 1.00 88.50 569 LEU A C 1
ATOM 4457 O O . LEU A 1 569 ? 16.339 27.198 -4.203 1.00 88.50 569 LEU A O 1
ATOM 4461 N N . ASN A 1 570 ? 14.989 25.496 -3.662 1.00 90.25 570 ASN A N 1
ATOM 4462 C CA . ASN A 1 570 ? 13.783 26.052 -4.274 1.00 90.25 570 ASN A CA 1
ATOM 4463 C C . ASN A 1 570 ? 13.350 27.346 -3.552 1.00 90.25 570 ASN A C 1
ATOM 4465 O O . ASN A 1 570 ? 13.022 27.274 -2.365 1.00 90.25 570 ASN A O 1
ATOM 4469 N N . PRO A 1 571 ? 13.299 28.514 -4.219 1.00 93.31 571 PRO A N 1
ATOM 4470 C CA . PRO A 1 571 ? 12.952 29.802 -3.603 1.00 93.31 571 PRO A CA 1
ATOM 4471 C C . PRO A 1 571 ? 11.466 29.958 -3.271 1.00 93.31 571 PRO A C 1
ATOM 4473 O O . PRO A 1 571 ? 11.097 30.905 -2.584 1.00 93.31 571 PRO A O 1
ATOM 4476 N N . LYS A 1 572 ? 10.606 29.074 -3.786 1.00 92.81 572 LYS A N 1
ATOM 4477 C CA . LYS A 1 572 ? 9.151 29.149 -3.627 1.00 92.81 572 LYS A CA 1
ATOM 4478 C C . LYS A 1 572 ? 8.660 28.505 -2.328 1.00 92.81 572 LYS A C 1
ATOM 4480 O O . LYS A 1 572 ? 7.486 28.624 -1.994 1.00 92.81 572 LYS A O 1
ATOM 4485 N N . LEU A 1 573 ? 9.522 27.799 -1.591 1.00 89.75 573 LEU A N 1
ATOM 4486 C CA . LEU A 1 573 ? 9.148 27.275 -0.278 1.00 89.75 573 LEU A CA 1
ATOM 4487 C C . LEU A 1 573 ? 9.152 28.387 0.765 1.00 89.75 573 LEU A C 1
ATOM 4489 O O . LEU A 1 573 ? 10.050 29.218 0.787 1.00 89.75 573 LEU A O 1
ATOM 4493 N N . ASP A 1 574 ? 8.215 28.315 1.707 1.00 84.50 574 ASP A N 1
ATOM 4494 C CA . ASP A 1 574 ? 8.089 29.291 2.793 1.00 84.50 574 ASP A CA 1
ATOM 4495 C C . ASP A 1 574 ? 9.415 29.545 3.544 1.00 84.50 574 ASP A C 1
ATOM 4497 O O . ASP A 1 574 ? 9.833 30.682 3.757 1.00 84.50 574 ASP A O 1
ATOM 4501 N N . LEU A 1 575 ? 10.134 28.468 3.883 1.00 88.25 575 LEU A N 1
ATOM 4502 C CA . LEU A 1 575 ? 11.395 28.535 4.626 1.00 88.25 575 LEU A CA 1
ATOM 4503 C C . LEU A 1 575 ? 12.495 29.295 3.866 1.00 88.25 575 LEU A C 1
ATOM 4505 O O . LEU A 1 575 ? 13.192 30.130 4.444 1.00 88.25 575 LEU A O 1
ATOM 4509 N N . THR A 1 576 ? 12.683 28.990 2.583 1.00 92.06 576 THR A N 1
ATOM 4510 C CA . THR A 1 576 ? 13.717 29.609 1.742 1.00 92.06 576 THR A CA 1
ATOM 4511 C C . THR A 1 576 ? 13.315 31.018 1.336 1.00 92.06 576 THR A C 1
ATOM 4513 O O . THR A 1 576 ? 14.141 31.924 1.429 1.00 92.06 576 THR A O 1
ATOM 4516 N N . PHE A 1 577 ? 12.044 31.231 0.990 1.00 94.56 577 PHE A N 1
ATOM 4517 C CA . PHE A 1 577 ? 11.491 32.542 0.675 1.00 94.56 577 PHE A CA 1
ATOM 4518 C C . PHE A 1 577 ? 11.694 33.519 1.838 1.00 94.56 577 PHE A C 1
ATOM 4520 O O . PHE A 1 577 ? 12.290 34.582 1.661 1.00 94.56 577 PHE A O 1
ATOM 4527 N N . LYS A 1 578 ? 11.310 33.127 3.061 1.00 91.56 578 LYS A N 1
ATOM 4528 C CA . LYS A 1 578 ? 11.513 33.943 4.268 1.00 91.56 578 LYS A CA 1
ATOM 4529 C C . LYS A 1 578 ? 12.981 34.175 4.579 1.00 91.56 578 LYS A C 1
ATOM 4531 O O . LYS A 1 578 ? 13.331 35.254 5.043 1.00 91.56 578 LYS A O 1
ATOM 4536 N N . LYS A 1 579 ? 13.865 33.213 4.308 1.00 91.69 579 LYS A N 1
ATOM 4537 C CA . LYS A 1 579 ? 15.303 33.422 4.510 1.00 91.69 579 LYS A CA 1
ATOM 4538 C C . LYS A 1 579 ? 15.851 34.503 3.578 1.00 91.69 579 LYS A C 1
ATOM 4540 O O . LYS A 1 579 ? 16.589 35.376 4.036 1.00 91.69 579 LYS A O 1
ATOM 4545 N N . VAL A 1 580 ? 15.456 34.474 2.305 1.00 95.25 580 VAL A N 1
ATOM 4546 C CA . VAL A 1 580 ? 15.902 35.439 1.289 1.00 95.25 580 VAL A CA 1
ATOM 4547 C C . VAL A 1 580 ? 15.274 36.819 1.508 1.00 95.25 580 VAL A C 1
ATOM 4549 O O . VAL A 1 580 ? 15.995 37.810 1.495 1.00 95.25 580 VAL A O 1
ATOM 4552 N N . PHE A 1 581 ? 13.962 36.901 1.752 1.00 95.81 581 PHE A N 1
ATOM 4553 C CA . PHE A 1 581 ? 13.220 38.171 1.738 1.00 95.81 581 PHE A CA 1
ATOM 4554 C C . PHE A 1 581 ? 12.731 38.654 3.110 1.00 95.81 581 PHE A C 1
ATOM 4556 O O . PHE A 1 581 ? 12.391 39.822 3.251 1.00 95.81 581 PHE A O 1
ATOM 4563 N N . GLY A 1 582 ? 12.685 37.792 4.124 1.00 91.88 582 GLY A N 1
ATOM 4564 C CA . GLY A 1 582 ? 12.059 38.064 5.425 1.00 91.88 582 GLY A CA 1
ATOM 4565 C C . GLY A 1 582 ? 13.031 38.233 6.595 1.00 91.88 582 GLY A C 1
ATOM 4566 O O . GLY A 1 582 ? 12.601 38.175 7.746 1.00 91.88 582 GLY A O 1
ATOM 4567 N N . THR A 1 583 ? 14.335 38.394 6.343 1.00 91.12 583 THR A N 1
ATOM 4568 C CA . THR A 1 583 ? 15.345 38.542 7.405 1.00 91.12 583 THR A CA 1
ATOM 4569 C C . THR A 1 583 ? 16.004 39.916 7.397 1.00 91.12 583 THR A C 1
ATOM 4571 O O . THR A 1 583 ? 16.282 40.488 6.345 1.00 91.12 583 THR A O 1
ATOM 4574 N N . GLU A 1 584 ? 16.328 40.422 8.590 1.00 91.31 584 GLU A N 1
ATOM 4575 C CA . GLU A 1 584 ? 17.044 41.693 8.792 1.00 91.31 584 GLU A CA 1
ATOM 4576 C C . GLU A 1 584 ? 18.351 41.774 7.987 1.00 91.31 584 GLU A C 1
ATOM 4578 O O . GLU A 1 584 ? 18.639 42.789 7.358 1.00 91.31 584 GLU A O 1
ATOM 4583 N N . LYS A 1 585 ? 19.107 40.669 7.932 1.00 92.25 585 LYS A N 1
ATOM 4584 C CA . LYS A 1 585 ? 20.359 40.558 7.167 1.00 92.25 585 LYS A CA 1
ATOM 4585 C C . LYS A 1 585 ? 20.158 40.827 5.669 1.00 92.25 585 LYS A C 1
ATOM 4587 O O . LYS A 1 585 ? 21.040 41.396 5.031 1.00 92.25 585 LYS A O 1
ATOM 4592 N N . ASN A 1 586 ? 19.015 40.423 5.116 1.00 93.62 586 ASN A N 1
ATOM 4593 C CA . ASN A 1 586 ? 18.762 40.403 3.678 1.00 93.62 586 ASN A CA 1
ATOM 4594 C C . ASN A 1 586 ? 17.791 41.511 3.219 1.00 93.62 586 ASN A C 1
ATOM 4596 O O . ASN A 1 586 ? 17.305 41.473 2.090 1.00 93.62 586 ASN A O 1
ATOM 4600 N N . LYS A 1 587 ? 17.544 42.544 4.042 1.00 94.31 587 LYS A N 1
ATOM 4601 C CA . LYS A 1 587 ? 16.643 43.673 3.717 1.00 94.31 587 LYS A CA 1
ATOM 4602 C C . LYS A 1 587 ? 16.903 44.312 2.356 1.00 94.31 587 LYS A C 1
ATOM 4604 O O . LYS A 1 587 ? 15.956 44.615 1.639 1.00 94.31 587 LYS A O 1
ATOM 4609 N N . ASN A 1 588 ? 18.168 44.468 1.972 1.00 95.38 588 ASN A N 1
ATOM 4610 C CA . ASN A 1 588 ? 18.537 45.071 0.688 1.00 95.38 588 ASN A CA 1
ATOM 4611 C C . ASN A 1 588 ? 18.049 44.252 -0.517 1.00 95.38 588 ASN A C 1
ATOM 4613 O O . ASN A 1 588 ? 17.735 44.827 -1.555 1.00 95.38 588 ASN A O 1
ATOM 4617 N N . ILE A 1 589 ? 17.953 42.925 -0.376 1.00 97.06 589 ILE A N 1
ATOM 4618 C CA . ILE A 1 589 ? 17.409 42.035 -1.408 1.00 97.06 589 ILE A CA 1
ATOM 4619 C C . ILE A 1 589 ? 15.912 42.316 -1.583 1.00 97.06 589 ILE A C 1
ATOM 4621 O O . ILE A 1 589 ? 15.447 42.507 -2.706 1.00 97.06 589 ILE A O 1
ATOM 4625 N N . LEU A 1 590 ? 15.176 42.419 -0.470 1.00 96.88 590 LEU A N 1
ATOM 4626 C CA . LEU A 1 590 ? 13.753 42.754 -0.484 1.00 96.88 590 LEU A CA 1
ATOM 4627 C C . LEU A 1 590 ? 13.492 44.157 -1.041 1.00 96.88 590 LEU A C 1
ATOM 4629 O O . LEU A 1 590 ? 12.637 44.312 -1.904 1.00 96.88 590 LEU A O 1
ATOM 4633 N N . ILE A 1 591 ? 14.231 45.167 -0.581 1.00 96.62 591 ILE A N 1
ATOM 4634 C CA . ILE A 1 591 ? 14.097 46.554 -1.050 1.00 96.62 591 ILE A CA 1
ATOM 4635 C C . ILE A 1 591 ? 14.287 46.629 -2.565 1.00 96.62 591 ILE A C 1
ATOM 4637 O O . ILE A 1 591 ? 13.497 47.256 -3.265 1.00 96.62 591 ILE A O 1
ATOM 4641 N N . HIS A 1 592 ? 15.316 45.956 -3.078 1.00 96.06 592 HIS A N 1
ATOM 4642 C CA . HIS A 1 592 ? 15.577 45.923 -4.506 1.00 96.06 592 HIS A CA 1
ATOM 4643 C C . HIS A 1 592 ? 14.442 45.239 -5.279 1.00 96.06 592 HIS A C 1
ATOM 4645 O O . HIS A 1 592 ? 13.980 45.770 -6.284 1.00 96.06 592 HIS A O 1
ATOM 4651 N N . PHE A 1 593 ? 13.957 44.092 -4.796 1.00 96.75 593 PHE A N 1
ATOM 4652 C CA . PHE A 1 593 ? 12.811 43.413 -5.401 1.00 96.75 593 PHE A CA 1
ATOM 4653 C C . PHE A 1 593 ? 11.553 44.297 -5.416 1.00 96.75 593 PHE A C 1
ATOM 4655 O O . PHE A 1 593 ? 10.901 44.389 -6.453 1.00 96.75 593 PHE A O 1
ATOM 4662 N N . LEU A 1 594 ? 11.241 44.980 -4.307 1.00 96.69 594 LEU A N 1
ATOM 4663 C CA . LEU A 1 594 ? 10.086 45.877 -4.193 1.00 96.69 594 LEU A CA 1
ATOM 4664 C C . LEU A 1 594 ? 10.175 47.071 -5.149 1.00 96.69 594 LEU A C 1
ATOM 4666 O O . LEU A 1 594 ? 9.195 47.379 -5.826 1.00 96.69 594 LEU A O 1
ATOM 4670 N N . ASN A 1 595 ? 11.339 47.717 -5.241 1.00 95.56 595 ASN A N 1
ATOM 4671 C CA . ASN A 1 595 ? 11.532 48.833 -6.165 1.00 95.56 595 ASN A CA 1
ATOM 4672 C C . ASN A 1 595 ? 11.367 48.395 -7.628 1.00 95.56 595 ASN A C 1
ATOM 4674 O O . ASN A 1 595 ? 10.701 49.089 -8.394 1.00 95.56 595 ASN A O 1
ATOM 4678 N N . ASP A 1 596 ? 11.896 47.224 -8.003 1.00 93.38 596 ASP A N 1
ATOM 4679 C CA . ASP A 1 596 ? 11.759 46.688 -9.362 1.00 93.38 596 ASP A CA 1
ATOM 4680 C C . ASP A 1 596 ? 10.307 46.333 -9.709 1.00 93.38 596 ASP A C 1
ATOM 4682 O O . ASP A 1 596 ? 9.822 46.707 -10.777 1.00 93.38 596 ASP A O 1
ATOM 4686 N N . ILE A 1 597 ? 9.602 45.604 -8.832 1.00 94.88 597 ILE A N 1
ATOM 4687 C CA . ILE A 1 597 ? 8.240 45.126 -9.126 1.00 94.88 597 ILE A CA 1
ATOM 4688 C C . ILE A 1 597 ? 7.207 46.258 -9.111 1.00 94.88 597 ILE A C 1
ATOM 4690 O O . ILE A 1 597 ? 6.237 46.210 -9.866 1.00 94.88 597 ILE A O 1
ATOM 4694 N N . LEU A 1 598 ? 7.412 47.286 -8.283 1.00 93.69 598 LEU A N 1
ATOM 4695 C CA . LEU A 1 598 ? 6.537 48.461 -8.217 1.00 93.69 598 LEU A CA 1
ATOM 4696 C C . LEU A 1 598 ? 6.961 49.574 -9.187 1.00 93.69 598 LEU A C 1
ATOM 4698 O O . LEU A 1 598 ? 6.228 50.548 -9.357 1.00 93.69 598 LEU A O 1
ATOM 4702 N N . GLY A 1 599 ? 8.123 49.441 -9.835 1.00 90.62 599 GLY A N 1
ATOM 4703 C CA . GLY A 1 599 ? 8.679 50.458 -10.729 1.00 90.62 599 GLY A CA 1
ATOM 4704 C C . GLY A 1 599 ? 9.080 51.750 -10.010 1.00 90.62 599 GLY A C 1
ATOM 4705 O O . GLY A 1 599 ? 9.077 52.822 -10.618 1.00 90.62 599 GLY A O 1
ATOM 4706 N N . PHE A 1 600 ? 9.392 51.674 -8.716 1.00 91.38 600 PHE A N 1
ATOM 4707 C CA . PHE A 1 600 ? 9.775 52.832 -7.916 1.00 91.38 600 PHE A CA 1
ATOM 4708 C C . PHE A 1 600 ? 11.194 53.276 -8.264 1.00 91.38 600 PHE A C 1
ATOM 4710 O O . PHE A 1 600 ? 12.157 52.517 -8.168 1.00 91.38 600 PHE A O 1
ATOM 4717 N N . THR A 1 601 ? 11.312 54.533 -8.687 1.00 85.56 601 THR A N 1
ATOM 4718 C CA . THR A 1 601 ? 12.573 55.159 -9.090 1.00 85.56 601 THR A CA 1
ATOM 4719 C C . THR A 1 601 ? 12.626 56.602 -8.590 1.00 85.56 601 THR A C 1
ATOM 4721 O O . THR A 1 601 ? 11.602 57.217 -8.295 1.00 85.56 601 THR A O 1
ATOM 4724 N N . GLY A 1 602 ? 13.829 57.172 -8.474 1.00 84.75 602 GLY A N 1
ATOM 4725 C CA . GLY A 1 602 ? 13.995 58.553 -8.019 1.00 84.75 602 GLY A CA 1
ATOM 4726 C C . GLY A 1 602 ? 13.466 58.763 -6.597 1.00 84.75 602 GLY A C 1
ATOM 4727 O O . GLY A 1 602 ? 13.910 58.083 -5.673 1.00 84.75 602 GLY A O 1
ATOM 4728 N N . ILE A 1 603 ? 12.536 59.707 -6.421 1.00 79.31 603 ILE A N 1
ATOM 4729 C CA . ILE A 1 603 ? 12.044 60.130 -5.098 1.00 79.31 603 ILE A CA 1
ATOM 4730 C C . ILE A 1 603 ? 11.167 59.077 -4.403 1.00 79.31 603 ILE A C 1
ATOM 4732 O O . ILE A 1 603 ? 11.104 59.068 -3.179 1.00 79.31 603 ILE A O 1
ATOM 4736 N N . ASP A 1 604 ? 10.551 58.176 -5.174 1.00 80.94 604 ASP A N 1
ATOM 4737 C CA . ASP A 1 604 ? 9.666 57.120 -4.667 1.00 80.94 604 ASP A CA 1
ATOM 4738 C C . ASP A 1 604 ? 10.434 55.832 -4.307 1.00 80.94 604 ASP A C 1
ATOM 4740 O O . ASP A 1 604 ? 9.848 54.857 -3.845 1.00 80.94 604 ASP A O 1
ATOM 4744 N N . THR A 1 605 ? 11.759 55.814 -4.513 1.00 91.69 605 THR A N 1
ATOM 4745 C CA . THR A 1 605 ? 12.608 54.639 -4.262 1.00 91.69 605 THR A CA 1
ATOM 4746 C C . THR A 1 605 ? 12.650 54.302 -2.774 1.00 91.69 605 THR A C 1
ATOM 4748 O O . THR A 1 605 ? 13.131 55.097 -1.962 1.00 91.69 605 THR A O 1
ATOM 4751 N N . ILE A 1 606 ? 12.266 53.077 -2.424 1.00 95.06 606 ILE A N 1
ATOM 4752 C CA . ILE A 1 606 ? 12.384 52.534 -1.070 1.00 95.06 606 ILE A CA 1
ATOM 4753 C C . ILE A 1 606 ? 13.868 52.460 -0.712 1.00 95.06 606 ILE A C 1
ATOM 4755 O O . ILE A 1 606 ? 14.647 51.812 -1.410 1.00 95.06 606 ILE A O 1
ATOM 4759 N N . GLN A 1 607 ? 14.251 53.124 0.377 1.00 92.38 607 GLN A N 1
ATOM 4760 C CA . GLN A 1 607 ? 15.621 53.101 0.908 1.00 92.38 607 GLN A CA 1
ATOM 4761 C C . GLN A 1 607 ? 15.769 52.153 2.098 1.00 92.38 607 GLN A C 1
ATOM 4763 O O . GLN A 1 607 ? 16.845 51.614 2.336 1.00 92.38 607 GLN A O 1
ATOM 4768 N N . GLU A 1 608 ? 14.689 51.952 2.850 1.00 94.00 608 GLU A N 1
ATOM 4769 C CA . GLU A 1 608 ? 14.690 51.176 4.082 1.00 94.00 608 GLU A CA 1
ATOM 4770 C C . GLU A 1 608 ? 13.318 50.538 4.305 1.00 94.00 608 GLU A C 1
ATOM 4772 O O . GLU A 1 608 ? 12.293 51.098 3.909 1.00 94.00 608 GLU A O 1
ATOM 4777 N N . VAL A 1 609 ? 13.312 49.375 4.961 1.00 96.31 609 VAL A N 1
ATOM 4778 C CA . VAL A 1 609 ? 12.097 48.693 5.410 1.00 96.31 609 VAL A CA 1
ATOM 4779 C C . VAL A 1 609 ? 12.223 48.225 6.859 1.00 96.31 609 VAL A C 1
ATOM 4781 O O . VAL A 1 609 ? 13.277 47.766 7.306 1.00 96.31 609 VAL A O 1
ATOM 4784 N N . GLU A 1 610 ? 11.112 48.282 7.583 1.00 96.25 610 GLU A N 1
ATOM 4785 C CA . GLU A 1 6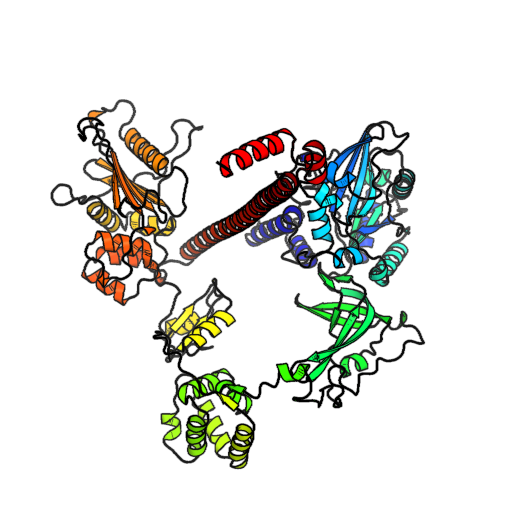10 ? 10.926 47.708 8.915 1.00 96.25 610 GLU A CA 1
ATOM 4786 C C . GLU A 1 610 ? 9.976 46.508 8.807 1.00 96.25 610 GLU A C 1
ATOM 4788 O O . GLU A 1 610 ? 8.841 46.656 8.345 1.00 96.25 610 GLU A O 1
ATOM 4793 N N . PHE A 1 611 ? 10.424 45.316 9.219 1.00 96.00 611 PHE A N 1
ATOM 4794 C CA . PHE A 1 611 ? 9.568 44.128 9.248 1.00 96.00 611 PHE A CA 1
ATOM 4795 C C . PHE A 1 611 ? 8.541 44.226 10.379 1.00 96.00 611 PHE A C 1
ATOM 4797 O O . PHE A 1 611 ? 8.866 44.563 11.516 1.00 96.00 611 PHE A O 1
ATOM 4804 N N . LEU A 1 612 ? 7.295 43.893 10.063 1.00 93.00 612 LEU A N 1
ATOM 4805 C CA . LEU A 1 612 ? 6.182 43.824 11.002 1.00 93.00 612 LEU A CA 1
ATOM 4806 C C . LEU A 1 612 ? 5.846 42.356 11.301 1.00 93.00 612 LEU A C 1
ATOM 4808 O O . LEU A 1 612 ? 6.290 41.443 10.605 1.00 93.00 612 LEU A O 1
ATOM 4812 N N . SER A 1 613 ? 5.024 42.117 12.327 1.00 89.69 613 SER A N 1
ATOM 4813 C CA . SER A 1 613 ? 4.525 40.767 12.618 1.00 89.69 613 SER A CA 1
ATOM 4814 C C . SER A 1 613 ? 3.751 40.207 11.426 1.00 89.69 613 SER A C 1
ATOM 4816 O O . SER A 1 613 ? 2.749 40.781 11.000 1.00 89.69 613 SER A O 1
ATOM 4818 N N . THR A 1 614 ? 4.171 39.043 10.939 1.00 88.88 614 THR A N 1
ATOM 4819 C CA . THR A 1 614 ? 3.455 38.284 9.907 1.00 88.88 614 THR A CA 1
ATOM 4820 C C . THR A 1 614 ? 2.157 37.667 10.422 1.00 88.88 614 THR A C 1
ATOM 4822 O O . THR A 1 614 ? 1.274 37.336 9.632 1.00 88.88 614 THR A O 1
ATOM 4825 N N . TYR A 1 615 ? 2.013 37.549 11.744 1.00 86.12 615 TYR A N 1
ATOM 4826 C CA . TYR A 1 615 ? 0.780 37.140 12.399 1.00 86.12 615 TYR A CA 1
ATOM 4827 C C . TYR A 1 615 ? -0.147 38.342 12.535 1.00 86.12 615 TYR A C 1
ATOM 4829 O O . TYR A 1 615 ? 0.113 39.284 13.288 1.00 86.12 615 TYR A O 1
ATOM 4837 N N . MET A 1 616 ? -1.256 38.281 11.809 1.00 82.94 616 MET A N 1
ATOM 4838 C CA . MET A 1 616 ? -2.367 39.204 11.916 1.00 82.94 616 MET A CA 1
ATOM 4839 C C . MET A 1 616 ? -3.482 38.573 12.761 1.00 82.94 616 MET A C 1
ATOM 4841 O O . MET A 1 616 ? -4.488 38.077 12.235 1.00 82.94 616 MET A O 1
ATOM 4845 N N . ASP A 1 617 ? -3.294 38.623 14.085 1.00 77.31 617 ASP A N 1
ATOM 4846 C CA . ASP A 1 617 ? -4.204 38.043 15.084 1.00 77.31 617 ASP A CA 1
ATOM 4847 C C . ASP A 1 617 ? -5.631 38.573 14.970 1.00 77.31 617 ASP A C 1
ATOM 4849 O O . ASP A 1 617 ? -5.814 39.769 14.727 1.00 77.31 617 ASP A O 1
ATOM 4853 N N . PRO A 1 618 ? -6.647 37.712 15.106 1.00 73.38 618 PRO A N 1
ATOM 4854 C CA . PRO A 1 618 ? -8.032 38.134 15.005 1.00 73.38 618 PRO A CA 1
ATOM 4855 C C . PRO A 1 618 ? -8.431 39.042 16.179 1.00 73.38 618 PRO A C 1
ATOM 4857 O O . PRO A 1 618 ? -7.966 38.856 17.301 1.00 73.38 618 PRO A O 1
ATOM 4860 N N . GLU A 1 619 ? -9.312 40.013 15.930 1.00 68.88 619 GLU A N 1
ATOM 4861 C CA . GLU A 1 619 ? -9.833 40.900 16.985 1.00 68.88 619 GLU A CA 1
ATOM 4862 C C . GLU A 1 619 ? -10.797 40.159 17.926 1.00 68.88 619 GLU A C 1
ATOM 4864 O O . GLU A 1 619 ? -10.869 40.458 19.118 1.00 68.88 619 GLU A O 1
ATOM 4869 N N . VAL A 1 620 ? -11.498 39.148 17.401 1.00 74.19 620 VAL A N 1
ATOM 4870 C CA . VAL A 1 620 ? -12.348 38.221 18.152 1.00 74.19 620 VAL A CA 1
ATOM 4871 C C . VAL A 1 620 ? -11.798 36.809 17.983 1.00 74.19 620 VAL A C 1
ATOM 4873 O O . VAL A 1 620 ? -11.532 36.383 16.867 1.00 74.19 620 VAL A O 1
ATOM 4876 N N . ALA A 1 621 ? -11.675 36.038 19.065 1.00 66.06 621 ALA A N 1
ATOM 4877 C CA . ALA A 1 621 ? -11.082 34.692 19.030 1.00 66.06 621 ALA A CA 1
ATOM 4878 C C . ALA A 1 621 ? -11.760 33.703 18.050 1.00 66.06 621 ALA A C 1
ATOM 4880 O O . ALA A 1 621 ? -11.161 32.691 17.695 1.00 66.06 621 ALA A O 1
ATOM 4881 N N . SER A 1 622 ? -12.996 33.978 17.621 1.00 69.25 622 SER A N 1
ATOM 4882 C CA . SER A 1 622 ? -13.722 33.199 16.612 1.00 69.25 622 SER A CA 1
ATOM 4883 C C . SER A 1 622 ? -13.269 33.453 15.172 1.00 69.25 622 SER A C 1
ATOM 4885 O O . SER A 1 622 ? -13.590 32.651 14.296 1.00 69.25 622 SER A O 1
ATOM 4887 N N . ASP A 1 623 ? -12.571 34.558 14.902 1.00 71.81 623 ASP A N 1
ATOM 4888 C CA . ASP A 1 623 ? -12.200 34.933 13.541 1.00 71.81 623 ASP A CA 1
ATOM 4889 C C . ASP A 1 623 ? -10.926 34.222 13.088 1.00 71.81 623 ASP A C 1
ATOM 4891 O O . ASP A 1 623 ? -10.041 33.859 13.864 1.00 71.81 623 ASP A O 1
ATOM 4895 N N . LYS A 1 624 ? -10.801 34.055 11.771 1.00 70.44 624 LYS A N 1
ATOM 4896 C CA . LYS A 1 624 ? -9.634 33.414 11.169 1.00 70.44 624 LYS A CA 1
ATOM 4897 C C . LYS A 1 624 ? -8.380 34.272 11.386 1.00 70.44 624 LYS A C 1
ATOM 4899 O O . LYS A 1 624 ? -8.308 35.405 10.891 1.00 70.44 624 LYS A O 1
ATOM 4904 N N . GLN A 1 625 ? -7.377 33.709 12.063 1.00 79.44 625 GLN A N 1
ATOM 4905 C CA . GLN A 1 625 ? -6.026 34.271 12.117 1.00 79.44 625 GLN A CA 1
ATOM 4906 C C . GLN A 1 625 ? -5.445 34.320 10.698 1.00 79.44 625 GLN A C 1
ATOM 4908 O O . GLN A 1 625 ? -5.520 33.342 9.951 1.00 79.44 625 GLN A O 1
ATOM 4913 N N . SER A 1 626 ? -4.913 35.478 10.311 1.00 83.38 626 SER A N 1
ATOM 4914 C CA . SER A 1 626 ? -4.245 35.659 9.020 1.00 83.38 626 SER A CA 1
ATOM 4915 C C . SER A 1 626 ? -2.742 35.620 9.242 1.00 83.38 626 SER A C 1
ATOM 4917 O O . SER A 1 626 ? -2.248 36.311 10.125 1.00 83.38 626 SER A O 1
ATOM 4919 N N . ILE A 1 627 ? -2.027 34.826 8.455 1.00 87.56 627 ILE A N 1
ATOM 4920 C CA . ILE A 1 627 ? -0.565 34.746 8.483 1.00 87.56 627 ILE A CA 1
ATOM 4921 C C . ILE A 1 627 ? -0.092 34.970 7.052 1.00 87.56 627 ILE A C 1
ATOM 4923 O O . ILE A 1 627 ? -0.676 34.375 6.144 1.00 87.56 627 ILE A O 1
ATOM 4927 N N . VAL A 1 628 ? 0.900 35.844 6.888 1.00 90.38 628 VAL A N 1
ATOM 4928 C CA . VAL A 1 628 ? 1.516 36.186 5.595 1.00 90.38 628 VAL A CA 1
ATOM 4929 C C . VAL A 1 628 ? 2.992 35.811 5.586 1.00 90.38 628 VAL A C 1
ATOM 4931 O O . VAL A 1 628 ? 3.590 35.660 6.654 1.00 90.38 628 VAL A O 1
ATOM 4934 N N . ASP A 1 629 ? 3.605 35.683 4.413 1.00 92.38 629 ASP A N 1
ATOM 4935 C CA . ASP A 1 629 ? 5.017 35.297 4.347 1.00 92.38 629 ASP A CA 1
ATOM 4936 C C . ASP A 1 629 ? 5.956 36.424 4.776 1.00 92.38 629 ASP A C 1
ATOM 4938 O O . ASP A 1 629 ? 6.839 36.209 5.611 1.00 92.38 629 ASP A O 1
ATOM 4942 N N . VAL A 1 630 ? 5.738 37.635 4.257 1.00 95.81 630 VAL A N 1
ATOM 4943 C CA . VAL A 1 630 ? 6.480 38.836 4.656 1.00 95.81 630 VAL A CA 1
ATOM 4944 C C . VAL A 1 630 ? 5.524 40.019 4.787 1.00 95.81 630 VAL A C 1
ATOM 4946 O O . VAL A 1 630 ? 4.701 40.285 3.912 1.00 95.81 630 VAL A O 1
ATOM 4949 N N . LEU A 1 631 ? 5.659 40.753 5.891 1.00 96.38 631 LEU A N 1
ATOM 4950 C CA . LEU A 1 631 ? 4.996 42.033 6.108 1.00 96.38 631 LEU A CA 1
ATOM 4951 C C . LEU A 1 631 ? 6.042 43.065 6.511 1.00 96.38 631 LEU A C 1
ATOM 4953 O O . LEU A 1 631 ? 6.768 42.860 7.483 1.00 96.38 631 LEU A O 1
ATOM 4957 N N . CYS A 1 632 ? 6.111 44.185 5.802 1.00 96.75 632 CYS A N 1
ATOM 4958 C CA . CYS A 1 632 ? 6.989 45.290 6.176 1.00 96.75 632 CYS A CA 1
ATOM 4959 C C . CYS A 1 632 ? 6.364 46.650 5.862 1.00 96.75 632 CYS A C 1
ATOM 4961 O O . CYS A 1 632 ? 5.326 46.741 5.201 1.00 96.75 632 CYS A O 1
ATOM 4963 N N . LYS A 1 633 ? 6.989 47.712 6.368 1.00 96.38 633 LYS A N 1
ATOM 4964 C CA . LYS A 1 633 ? 6.692 49.099 6.000 1.00 96.38 633 LYS A CA 1
ATOM 4965 C C . LYS A 1 633 ? 7.968 49.844 5.622 1.00 96.38 633 LYS A C 1
ATOM 4967 O O . LYS A 1 633 ? 9.032 49.485 6.122 1.00 96.38 633 LYS A O 1
ATOM 4972 N N . ASP A 1 634 ? 7.865 50.871 4.789 1.00 95.56 634 ASP A N 1
ATOM 4973 C CA . ASP A 1 634 ? 8.985 51.771 4.489 1.00 95.56 634 ASP A CA 1
ATOM 4974 C C . ASP A 1 634 ? 9.006 53.017 5.393 1.00 95.56 634 ASP A C 1
ATOM 4976 O O . ASP A 1 634 ? 8.173 53.188 6.289 1.00 95.56 634 ASP A O 1
ATOM 4980 N N . SER A 1 635 ? 9.971 53.905 5.144 1.00 92.44 635 SER A N 1
ATOM 4981 C CA . SER A 1 635 ? 10.129 55.185 5.843 1.00 92.44 635 SER A CA 1
ATOM 4982 C C . SER A 1 635 ? 8.994 56.186 5.583 1.00 92.44 635 SER A C 1
ATOM 4984 O O . SER A 1 635 ? 8.772 57.076 6.405 1.00 92.44 635 SER A O 1
ATOM 4986 N N . SER A 1 636 ? 8.247 56.031 4.487 1.00 90.69 636 SER A N 1
ATOM 4987 C CA . SER A 1 636 ? 7.050 56.825 4.168 1.00 90.69 636 SER A CA 1
ATOM 4988 C C . SER A 1 636 ? 5.786 56.283 4.853 1.00 90.69 636 SER A C 1
ATOM 4990 O O . SER A 1 636 ? 4.736 56.937 4.855 1.00 90.69 636 SER A O 1
ATOM 4992 N N . GLY A 1 637 ? 5.892 55.102 5.466 1.00 91.19 637 GLY A N 1
ATOM 4993 C CA . GLY A 1 637 ? 4.824 54.388 6.149 1.00 91.19 637 GLY A CA 1
ATOM 4994 C C . GLY A 1 637 ? 3.975 53.507 5.233 1.00 91.19 637 GLY A C 1
ATOM 4995 O O . GLY A 1 637 ? 3.016 52.913 5.726 1.00 91.19 637 GLY A O 1
ATOM 4996 N N . PHE A 1 638 ? 4.304 53.382 3.940 1.00 95.75 638 PHE A N 1
ATOM 4997 C CA . PHE A 1 638 ? 3.627 52.429 3.059 1.00 95.75 638 PHE A CA 1
ATOM 4998 C C . PHE A 1 638 ? 3.875 51.007 3.542 1.00 95.75 638 PHE A C 1
ATOM 5000 O O . PHE A 1 638 ? 4.963 50.693 4.022 1.00 95.75 638 PHE A O 1
ATOM 5007 N N . ARG A 1 639 ? 2.862 50.146 3.427 1.00 97.19 639 ARG A N 1
ATOM 5008 C CA . ARG A 1 639 ? 2.934 48.748 3.865 1.00 97.19 639 ARG A CA 1
ATOM 5009 C C . ARG A 1 639 ? 2.985 47.805 2.676 1.00 97.19 639 ARG A C 1
ATOM 5011 O O . ARG A 1 639 ? 2.217 47.958 1.732 1.00 97.19 639 ARG A O 1
ATOM 5018 N N . TYR A 1 640 ? 3.819 46.781 2.784 1.00 97.81 640 TYR A N 1
ATOM 5019 C CA . TYR A 1 640 ? 4.029 45.768 1.758 1.00 97.81 640 TYR A CA 1
ATOM 5020 C C . TYR A 1 640 ? 3.691 44.398 2.343 1.00 97.81 640 TYR A C 1
ATOM 5022 O O . TYR A 1 640 ? 4.337 43.936 3.285 1.00 97.81 640 TYR A O 1
ATOM 5030 N N . VAL A 1 641 ? 2.645 43.775 1.806 1.00 97.62 641 VAL A N 1
ATOM 5031 C CA . VAL A 1 641 ? 2.221 42.408 2.121 1.00 97.62 641 VAL A CA 1
ATOM 5032 C C . VAL A 1 641 ? 2.701 41.520 0.985 1.00 97.62 641 VAL A C 1
ATOM 5034 O O . VAL A 1 641 ? 2.268 41.719 -0.147 1.00 97.62 641 VAL A O 1
ATOM 5037 N N . ILE A 1 642 ? 3.584 40.564 1.258 1.00 97.19 642 ILE A N 1
ATOM 5038 C CA . ILE A 1 642 ? 4.174 39.712 0.222 1.00 97.19 642 ILE A CA 1
ATOM 5039 C C . ILE A 1 642 ? 3.863 38.248 0.526 1.00 97.19 642 ILE A C 1
ATOM 5041 O O . ILE A 1 642 ? 4.038 37.799 1.659 1.00 97.19 642 ILE A O 1
ATOM 5045 N N . GLU A 1 643 ? 3.410 37.524 -0.495 1.00 95.00 643 GLU A N 1
ATOM 5046 C CA . GLU A 1 643 ? 2.955 36.134 -0.401 1.00 95.00 643 GLU A CA 1
ATOM 5047 C C . GLU A 1 643 ? 3.535 35.270 -1.523 1.00 95.00 643 GLU A C 1
ATOM 5049 O O . GLU A 1 643 ? 3.492 35.647 -2.697 1.00 95.00 643 GLU A O 1
ATOM 5054 N N . MET A 1 644 ? 4.009 34.077 -1.173 1.00 93.62 644 MET A N 1
ATOM 5055 C CA . MET A 1 644 ? 4.446 33.035 -2.092 1.00 93.62 644 MET A CA 1
ATOM 5056 C C . MET A 1 644 ? 3.425 31.892 -2.109 1.00 93.62 644 MET A C 1
ATOM 5058 O O . MET A 1 644 ? 3.219 31.175 -1.132 1.00 93.62 644 MET A O 1
ATOM 5062 N N . GLN A 1 645 ? 2.783 31.676 -3.257 1.00 88.44 645 GLN A N 1
ATOM 5063 C CA . GLN A 1 645 ? 1.688 30.722 -3.399 1.00 88.44 645 GLN A CA 1
ATOM 5064 C C . GLN A 1 645 ? 2.061 29.540 -4.305 1.00 88.44 645 GLN A C 1
ATOM 5066 O O . GLN A 1 645 ? 1.978 29.624 -5.532 1.00 88.44 645 GLN A O 1
ATOM 5071 N N . LEU A 1 646 ? 2.386 28.406 -3.677 1.00 83.00 646 LEU A N 1
ATOM 5072 C CA . LEU A 1 646 ? 2.732 27.141 -4.346 1.00 83.00 646 LEU A CA 1
ATOM 5073 C C . LEU A 1 646 ? 1.527 26.339 -4.847 1.00 83.00 646 LEU A C 1
ATOM 5075 O O . LEU A 1 646 ? 1.582 25.750 -5.920 1.00 83.00 646 LEU A O 1
ATOM 5079 N N . ALA A 1 647 ? 0.436 26.296 -4.081 1.00 75.00 647 ALA A N 1
ATOM 5080 C CA . ALA A 1 647 ? -0.736 25.481 -4.403 1.00 75.00 647 ALA A CA 1
ATOM 5081 C C . ALA A 1 647 ? -1.889 26.336 -4.940 1.00 75.00 647 ALA A C 1
ATOM 5083 O O . ALA A 1 647 ? -2.092 27.468 -4.499 1.00 75.00 647 ALA A O 1
ATOM 5084 N N . ARG A 1 648 ? -2.712 25.792 -5.840 1.00 68.50 648 ARG A N 1
ATOM 5085 C CA . ARG A 1 648 ? -3.913 26.493 -6.308 1.00 68.50 648 ARG A CA 1
ATOM 5086 C C . ARG A 1 648 ? -5.006 26.474 -5.236 1.00 68.50 648 ARG A C 1
ATOM 5088 O O . ARG A 1 648 ? -5.777 25.521 -5.144 1.00 68.50 648 ARG A O 1
ATOM 5095 N N . ASP A 1 649 ? -5.092 27.542 -4.449 1.00 68.88 649 ASP A N 1
ATOM 5096 C CA . ASP A 1 649 ? -6.198 27.762 -3.511 1.00 68.88 649 ASP A CA 1
ATOM 5097 C C . ASP A 1 649 ? -7.365 28.465 -4.225 1.00 68.88 649 ASP A C 1
ATOM 5099 O O . ASP A 1 649 ? -7.187 29.509 -4.859 1.00 68.88 649 ASP A O 1
ATOM 5103 N N . ARG A 1 650 ? -8.574 27.895 -4.148 1.00 71.06 650 ARG A N 1
ATOM 5104 C CA . ARG A 1 650 ? -9.765 28.529 -4.732 1.00 71.06 650 ARG A CA 1
ATOM 5105 C C . ARG A 1 650 ? -10.101 29.780 -3.921 1.00 71.06 650 ARG A C 1
ATOM 5107 O O . ARG A 1 650 ? -10.453 29.678 -2.751 1.00 71.06 650 ARG A O 1
ATOM 5114 N N . GLY A 1 651 ? -10.084 30.947 -4.561 1.00 82.00 651 GLY A N 1
ATOM 5115 C CA . GLY A 1 651 ? -10.385 32.215 -3.896 1.00 82.00 651 GLY A CA 1
ATOM 5116 C C . GLY A 1 651 ? -9.160 32.928 -3.322 1.00 82.00 651 GLY A C 1
ATOM 5117 O O . GLY A 1 651 ? -9.324 33.800 -2.465 1.00 82.00 651 GLY A O 1
ATOM 5118 N N . PHE A 1 652 ? -7.945 32.582 -3.760 1.00 88.94 652 PHE A N 1
ATOM 5119 C CA . PHE A 1 652 ? -6.723 33.282 -3.354 1.00 88.94 652 PHE A CA 1
ATOM 5120 C C . PHE A 1 652 ? -6.799 34.794 -3.623 1.00 88.94 652 PHE A C 1
ATOM 5122 O O . PHE A 1 652 ? -6.388 35.589 -2.783 1.00 88.94 652 PHE A O 1
ATOM 5129 N N . GLU A 1 653 ? -7.431 35.210 -4.719 1.00 87.38 653 GLU A N 1
ATOM 5130 C CA . GLU A 1 653 ? -7.682 36.611 -5.056 1.00 87.38 653 GLU A CA 1
ATOM 5131 C C . GLU A 1 653 ? -8.538 37.335 -4.003 1.00 87.38 653 GLU A C 1
ATOM 5133 O O . GLU A 1 653 ? -8.320 38.510 -3.709 1.00 87.38 653 GLU A O 1
ATOM 5138 N N . LYS A 1 654 ? -9.474 36.624 -3.362 1.00 90.06 654 LYS A N 1
ATOM 5139 C CA . LYS A 1 654 ? -10.277 37.160 -2.250 1.00 90.06 654 LYS A CA 1
ATOM 5140 C C . LYS A 1 654 ? -9.469 37.207 -0.957 1.00 90.06 654 LYS A C 1
ATOM 5142 O O . LYS A 1 654 ? -9.624 38.132 -0.162 1.00 90.06 654 LYS A O 1
ATOM 5147 N N . ARG A 1 655 ? -8.590 36.223 -0.743 1.00 91.31 655 ARG A N 1
ATOM 5148 C CA . ARG A 1 655 ? -7.673 36.191 0.405 1.00 91.31 655 ARG A CA 1
ATOM 5149 C C . ARG A 1 655 ? -6.675 37.344 0.347 1.00 91.31 655 ARG A C 1
ATOM 5151 O O . ARG A 1 655 ? -6.461 37.986 1.370 1.00 91.31 655 ARG A O 1
ATOM 5158 N N . ALA A 1 656 ? -6.156 37.653 -0.838 1.00 92.62 656 ALA A N 1
ATOM 5159 C CA . ALA A 1 656 ? -5.308 38.813 -1.080 1.00 92.62 656 ALA A CA 1
ATOM 5160 C C . ALA A 1 656 ? -5.992 40.114 -0.636 1.00 92.62 656 ALA A C 1
ATOM 5162 O O . ALA A 1 656 ? -5.437 40.873 0.158 1.00 92.62 656 ALA A O 1
ATOM 5163 N N . GLN A 1 657 ? -7.244 40.322 -1.056 1.00 93.75 657 GLN A N 1
ATOM 5164 C CA . GLN A 1 657 ? -8.043 41.485 -0.648 1.00 93.75 657 GLN A CA 1
ATOM 5165 C C . GLN A 1 657 ? -8.257 41.541 0.870 1.00 93.75 657 GLN A C 1
ATOM 5167 O O . GLN A 1 657 ? -8.086 42.596 1.478 1.00 93.75 657 GLN A O 1
ATOM 5172 N N . LEU A 1 658 ? -8.574 40.406 1.503 1.00 91.88 658 LEU A N 1
ATOM 5173 C CA . LEU A 1 658 ? -8.738 40.324 2.957 1.00 91.88 658 LEU A CA 1
ATOM 5174 C C . LEU A 1 658 ? -7.446 40.679 3.706 1.00 91.88 658 LEU A C 1
ATOM 5176 O O . LEU A 1 658 ? -7.486 41.383 4.714 1.00 91.88 658 LEU A O 1
ATOM 5180 N N . TYR A 1 659 ? -6.305 40.173 3.243 1.00 93.94 659 TYR A N 1
ATOM 5181 C CA . TYR A 1 659 ? -5.013 40.387 3.890 1.00 93.94 659 TYR A CA 1
ATOM 5182 C C . TYR A 1 659 ? -4.559 41.836 3.746 1.00 93.94 659 TYR A C 1
ATOM 5184 O O . TYR A 1 659 ? -4.164 42.444 4.740 1.00 93.94 659 TYR A O 1
ATOM 5192 N N . ALA A 1 660 ? -4.714 42.420 2.555 1.00 94.62 660 ALA A N 1
ATOM 5193 C CA . ALA A 1 660 ? -4.474 43.839 2.341 1.00 94.62 660 ALA A CA 1
ATOM 5194 C C . ALA A 1 660 ? -5.364 44.698 3.255 1.00 94.62 660 ALA A C 1
ATOM 5196 O O . ALA A 1 660 ? -4.861 45.578 3.950 1.00 94.62 660 ALA A O 1
ATOM 5197 N N . ALA A 1 661 ? -6.667 44.402 3.342 1.00 92.50 661 ALA A N 1
ATOM 5198 C CA . ALA A 1 661 ? -7.594 45.139 4.201 1.00 92.50 661 ALA A CA 1
ATOM 5199 C C . ALA A 1 661 ? -7.219 45.060 5.693 1.00 92.50 661 ALA A C 1
ATOM 5201 O O . ALA A 1 661 ? -7.262 46.073 6.391 1.00 92.50 661 ALA A O 1
ATOM 5202 N N . LYS A 1 662 ? -6.790 43.887 6.181 1.00 91.19 662 LYS A N 1
ATOM 5203 C CA . LYS A 1 662 ? -6.284 43.727 7.556 1.00 91.19 662 LYS A CA 1
ATOM 5204 C C . LYS A 1 662 ? -4.979 44.490 7.786 1.00 91.19 662 LYS A C 1
ATOM 5206 O O . LYS A 1 662 ? -4.799 45.079 8.850 1.00 91.19 662 LYS A O 1
ATOM 5211 N N . ALA A 1 663 ? -4.069 44.490 6.814 1.00 92.38 663 ALA A N 1
ATOM 5212 C CA . ALA A 1 663 ? -2.843 45.274 6.895 1.00 92.38 663 ALA A CA 1
ATOM 5213 C C . ALA A 1 663 ? -3.144 46.781 6.909 1.00 92.38 663 ALA A C 1
ATOM 5215 O O . ALA A 1 663 ? -2.471 47.521 7.624 1.00 92.38 663 ALA A O 1
ATOM 5216 N N . TYR A 1 664 ? -4.180 47.220 6.190 1.00 93.31 664 TYR A N 1
ATOM 5217 C CA . TYR A 1 664 ? -4.624 48.609 6.156 1.00 93.31 664 TYR A CA 1
ATOM 5218 C C . TYR A 1 664 ? -5.258 49.044 7.482 1.00 93.31 664 TYR A C 1
ATOM 5220 O O . TYR A 1 664 ? -4.841 50.053 8.047 1.00 93.31 664 TYR A O 1
ATOM 5228 N N . SER A 1 665 ? -6.192 48.257 8.033 1.00 89.00 665 SER A N 1
ATOM 5229 C CA . SER A 1 665 ? -6.904 48.605 9.274 1.00 89.00 665 SER A CA 1
ATOM 5230 C C . SER A 1 665 ? -5.991 48.675 10.501 1.00 89.00 665 SER A C 1
ATOM 5232 O O . SER A 1 665 ? -6.234 49.454 11.415 1.00 89.00 665 SER A O 1
ATOM 5234 N N . ARG A 1 666 ? -4.892 47.911 10.510 1.00 87.75 666 ARG A N 1
ATOM 5235 C CA . ARG A 1 666 ? -3.919 47.855 11.619 1.00 87.75 666 ARG A CA 1
ATOM 5236 C C . ARG A 1 666 ? -2.870 48.962 11.589 1.00 87.75 666 ARG A C 1
ATOM 5238 O O . ARG A 1 666 ? -1.821 48.834 12.225 1.00 87.75 666 ARG A O 1
ATOM 5245 N N . GLN A 1 667 ? -3.053 49.984 10.766 1.00 90.44 667 GLN A N 1
ATOM 5246 C CA . GLN A 1 667 ? -2.150 51.133 10.724 1.00 90.44 667 GLN A CA 1
ATOM 5247 C C . GLN A 1 667 ? -2.353 52.071 11.901 1.00 90.44 667 GLN A C 1
ATOM 5249 O O . GLN A 1 667 ? -1.385 52.634 12.405 1.00 90.44 667 GLN A O 1
ATOM 5254 N N . VAL A 1 668 ? -3.593 52.185 12.366 1.00 84.94 668 VAL A N 1
ATOM 5255 C CA . VAL A 1 668 ? -3.993 53.184 13.347 1.00 84.94 668 VAL A CA 1
ATOM 5256 C C . VAL A 1 668 ? -4.686 52.485 14.515 1.00 84.94 668 VAL A C 1
ATOM 5258 O O . VAL A 1 668 ? -5.548 51.631 14.325 1.00 84.94 668 VAL A O 1
ATOM 5261 N N . GLY A 1 669 ? -4.263 52.809 15.738 1.00 76.88 669 GLY A N 1
ATOM 5262 C CA . GLY A 1 669 ? -4.871 52.294 16.965 1.00 76.88 669 GLY A CA 1
ATOM 5263 C C . GLY A 1 669 ? -6.153 53.040 17.351 1.00 76.88 669 GLY A C 1
ATOM 5264 O O . GLY A 1 669 ? -6.591 53.976 16.683 1.00 76.88 669 GLY A O 1
ATOM 5265 N N . LYS A 1 670 ? -6.754 52.657 18.482 1.00 74.62 670 LYS A N 1
ATOM 5266 C CA . LYS A 1 670 ? -7.964 53.312 19.003 1.00 74.62 670 LYS A CA 1
ATOM 5267 C C . LYS A 1 670 ? -7.716 54.811 19.242 1.00 74.62 670 LYS A C 1
ATOM 5269 O O . LYS A 1 670 ? -6.932 55.163 20.117 1.00 74.62 670 LYS A O 1
ATOM 5274 N N . GLY A 1 671 ? -8.433 55.665 18.506 1.00 74.50 671 GLY A N 1
ATOM 5275 C CA . GLY A 1 671 ? -8.377 57.126 18.640 1.00 74.50 671 GLY A CA 1
ATOM 5276 C C . GLY A 1 671 ? -7.381 57.847 17.724 1.00 74.50 671 GLY A C 1
ATOM 5277 O O . GLY A 1 671 ? -7.168 59.034 17.937 1.00 74.50 671 GLY A O 1
ATOM 5278 N N . GLY A 1 672 ? -6.765 57.168 16.749 1.00 82.75 672 GLY A N 1
ATOM 5279 C CA . GLY A 1 672 ? -5.966 57.848 15.723 1.00 82.75 672 GLY A CA 1
ATOM 5280 C C . GLY A 1 672 ? -6.794 58.327 14.524 1.00 82.75 672 GLY A C 1
ATOM 5281 O O . GLY A 1 672 ? -7.945 57.923 14.344 1.00 82.75 672 GLY A O 1
ATOM 5282 N N . GLU A 1 673 ? -6.198 59.195 13.710 1.00 87.12 673 GLU A N 1
ATOM 5283 C CA . GLU A 1 673 ? -6.867 59.879 12.602 1.00 87.12 673 GLU A CA 1
ATOM 5284 C C . GLU A 1 673 ? -6.802 59.059 11.304 1.00 87.12 673 GLU A C 1
ATOM 5286 O O . GLU A 1 673 ? -5.753 58.543 10.921 1.00 87.12 673 GLU A O 1
ATOM 5291 N N . TYR A 1 674 ? -7.915 58.966 10.567 1.00 87.12 674 TYR A N 1
ATOM 5292 C CA . TYR A 1 674 ? -7.950 58.220 9.297 1.00 87.12 674 TYR A CA 1
ATOM 5293 C C . TYR A 1 674 ? -7.084 58.843 8.194 1.00 87.12 674 TYR A C 1
ATOM 5295 O O . TYR A 1 674 ? -6.706 58.149 7.256 1.00 87.12 674 TYR A O 1
ATOM 5303 N N . ILE A 1 675 ? -6.753 60.134 8.301 1.00 88.06 675 ILE A N 1
ATOM 5304 C CA . ILE A 1 675 ? -5.883 60.829 7.341 1.00 88.06 675 ILE A CA 1
ATOM 5305 C C . ILE A 1 675 ? -4.432 60.321 7.370 1.00 88.06 675 ILE A C 1
ATOM 5307 O O . ILE A 1 675 ? -3.692 60.529 6.411 1.00 88.06 675 ILE A O 1
ATOM 5311 N N . ASP A 1 676 ? -4.038 59.632 8.444 1.00 88.12 676 ASP A N 1
ATOM 5312 C CA . ASP A 1 676 ? -2.690 59.088 8.609 1.00 88.12 676 ASP A CA 1
ATOM 5313 C C . ASP A 1 676 ? -2.514 57.713 7.946 1.00 88.12 676 ASP A C 1
ATOM 5315 O O . ASP A 1 676 ? -1.395 57.195 7.892 1.00 88.12 676 ASP A O 1
ATOM 5319 N N . LEU A 1 677 ? -3.596 57.116 7.430 1.00 92.69 677 LEU A N 1
ATOM 5320 C CA . LEU A 1 677 ? -3.547 55.839 6.724 1.00 92.69 677 LEU A CA 1
ATOM 5321 C C . LEU A 1 677 ? -2.667 55.946 5.475 1.00 92.69 677 LEU A C 1
ATOM 5323 O O . LEU A 1 677 ? -2.763 56.887 4.688 1.00 92.69 677 LEU A O 1
ATOM 5327 N N . LYS A 1 678 ? -1.789 54.958 5.302 1.00 94.69 678 LYS A N 1
ATOM 5328 C CA . LYS A 1 678 ? -0.878 54.855 4.165 1.00 94.69 678 LYS A CA 1
ATOM 5329 C C . LYS A 1 678 ? -1.281 53.710 3.248 1.00 94.69 678 LYS A C 1
ATOM 5331 O O . LYS A 1 678 ? -1.962 52.763 3.651 1.00 94.69 678 LYS A O 1
ATOM 5336 N N . THR A 1 679 ? -0.831 53.803 2.005 1.00 95.44 679 THR A N 1
ATOM 5337 C CA . THR A 1 679 ? -1.063 52.798 0.970 1.00 95.44 679 THR A CA 1
ATOM 5338 C C . THR A 1 679 ? -0.543 51.421 1.383 1.00 95.44 679 THR A C 1
ATOM 5340 O O . THR A 1 679 ? 0.536 51.290 1.968 1.00 95.44 679 THR A O 1
ATOM 5343 N N . VAL A 1 680 ? -1.315 50.391 1.041 1.00 97.44 680 VAL A N 1
ATOM 5344 C CA . VAL A 1 680 ? -0.958 48.979 1.155 1.00 97.44 680 VAL A CA 1
ATOM 5345 C C . VAL A 1 680 ? -0.747 48.399 -0.240 1.00 97.44 680 VAL A C 1
ATOM 5347 O O . VAL A 1 680 ? -1.660 48.368 -1.069 1.00 97.44 680 VAL A O 1
ATOM 5350 N N . PHE A 1 681 ? 0.454 47.879 -0.463 1.00 97.69 681 PHE A N 1
ATOM 5351 C CA . PHE A 1 681 ? 0.821 47.091 -1.629 1.00 97.69 681 PHE A CA 1
ATOM 5352 C C . PHE A 1 681 ? 0.746 45.613 -1.262 1.00 97.69 681 PHE A C 1
ATOM 5354 O O . PHE A 1 681 ? 1.422 45.156 -0.341 1.00 97.69 681 PHE A O 1
ATOM 5361 N N . PHE A 1 682 ? -0.082 44.857 -1.971 1.00 97.94 682 PHE A N 1
ATOM 5362 C CA . PHE A 1 682 ? -0.137 43.408 -1.855 1.00 97.94 682 PHE A CA 1
ATOM 5363 C C . PHE A 1 682 ? 0.555 42.786 -3.063 1.00 97.94 682 PHE A C 1
ATOM 5365 O O . PHE A 1 682 ? 0.151 43.038 -4.193 1.00 97.94 682 PHE A O 1
ATOM 5372 N N . ILE A 1 683 ? 1.580 41.973 -2.838 1.00 97.94 683 ILE A N 1
ATOM 5373 C CA . ILE A 1 683 ? 2.409 41.376 -3.884 1.00 97.94 683 ILE A CA 1
ATOM 5374 C C . ILE A 1 683 ? 2.354 39.862 -3.718 1.00 97.94 683 ILE A C 1
ATOM 5376 O O . ILE A 1 683 ? 2.806 39.325 -2.712 1.00 97.94 683 ILE A O 1
ATOM 5380 N N . ALA A 1 684 ? 1.812 39.157 -4.703 1.00 96.12 684 ALA A N 1
ATOM 5381 C CA . ALA A 1 684 ? 1.786 37.702 -4.703 1.00 96.12 684 ALA A CA 1
ATOM 5382 C C . ALA A 1 684 ? 2.637 37.135 -5.831 1.00 96.12 684 ALA A C 1
ATOM 5384 O O . ALA A 1 684 ? 2.440 37.477 -6.994 1.00 96.12 684 ALA A O 1
ATOM 5385 N N . ILE A 1 685 ? 3.524 36.208 -5.489 1.00 96.56 685 ILE A N 1
ATOM 5386 C CA . ILE A 1 685 ? 4.230 35.361 -6.443 1.00 96.56 685 ILE A CA 1
ATOM 5387 C C . ILE A 1 685 ? 3.558 33.994 -6.419 1.00 96.56 685 ILE A C 1
ATOM 5389 O O . ILE A 1 685 ? 3.471 33.360 -5.372 1.00 96.56 685 ILE A O 1
ATOM 5393 N N . SER A 1 686 ? 3.033 33.544 -7.553 1.00 93.50 686 SER A N 1
ATOM 5394 C CA . SER A 1 686 ? 2.278 32.300 -7.651 1.00 93.50 686 SER A CA 1
ATOM 5395 C C . SER A 1 686 ? 2.896 31.342 -8.655 1.00 93.50 686 SER A C 1
ATOM 5397 O O . SER A 1 686 ? 3.165 31.702 -9.799 1.00 93.50 686 SER A O 1
ATOM 5399 N N . ASP A 1 687 ? 3.033 30.086 -8.240 1.00 91.62 687 ASP A N 1
ATOM 5400 C CA . ASP A 1 687 ? 3.405 28.965 -9.109 1.00 91.62 687 ASP A CA 1
ATOM 5401 C C . ASP A 1 687 ? 2.188 28.371 -9.847 1.00 91.62 687 ASP A C 1
ATOM 5403 O O . ASP A 1 687 ? 2.239 27.270 -10.382 1.00 91.62 687 ASP A O 1
ATOM 5407 N N . ASN A 1 688 ? 1.063 29.094 -9.859 1.00 88.94 688 ASN A N 1
ATOM 5408 C CA . ASN A 1 688 ? -0.192 28.689 -10.480 1.00 88.94 688 ASN A CA 1
ATOM 5409 C C . ASN A 1 688 ? -0.763 29.817 -11.339 1.00 88.94 688 ASN A C 1
ATOM 5411 O O . ASN A 1 688 ? -0.463 30.993 -11.139 1.00 88.94 688 ASN A O 1
ATOM 5415 N N . THR A 1 689 ? -1.650 29.445 -12.258 1.00 89.00 689 THR A N 1
ATOM 5416 C CA . THR A 1 689 ? -2.456 30.396 -13.023 1.00 89.00 689 THR A CA 1
ATOM 5417 C C . THR A 1 689 ? -3.695 30.805 -12.216 1.00 89.00 689 THR A C 1
ATOM 5419 O O . THR A 1 689 ? -4.576 29.981 -11.937 1.00 89.00 689 THR A O 1
ATOM 5422 N N . LEU A 1 690 ? -3.738 32.073 -11.813 1.00 88.31 690 LEU A N 1
ATOM 5423 C CA . LEU A 1 690 ? -4.801 32.721 -11.044 1.00 88.31 690 LEU A CA 1
ATOM 5424 C C . LEU A 1 690 ? -5.816 33.411 -11.957 1.00 88.31 690 LEU A C 1
ATOM 5426 O O . LEU A 1 690 ? -7.021 33.286 -11.734 1.00 88.31 690 LEU A O 1
ATOM 5430 N N . PHE A 1 691 ? -5.334 34.109 -12.987 1.00 90.62 691 PHE A N 1
ATOM 5431 C CA . PHE A 1 691 ? -6.160 34.884 -13.912 1.00 90.62 691 PHE A CA 1
ATOM 5432 C C . PHE A 1 691 ? -6.198 34.246 -15.310 1.00 90.62 691 PHE A C 1
ATOM 5434 O O . PHE A 1 691 ? -5.314 33.449 -15.634 1.00 90.62 691 PHE A O 1
ATOM 5441 N N . PRO A 1 692 ? -7.188 34.596 -16.155 1.00 89.25 692 PRO A N 1
ATOM 5442 C CA . PRO A 1 692 ? -7.258 34.150 -17.552 1.00 89.25 692 PRO A CA 1
ATOM 5443 C C . PRO A 1 692 ? -5.964 34.383 -18.357 1.00 89.25 692 PRO A C 1
ATOM 5445 O O . PRO A 1 692 ? -5.117 35.184 -17.956 1.00 89.25 692 PRO A O 1
ATOM 5448 N N . GLU A 1 693 ? -5.796 33.676 -19.479 1.00 85.44 693 GLU A N 1
ATOM 5449 C CA . GLU A 1 693 ? -4.559 33.689 -20.285 1.00 85.44 693 GLU A CA 1
ATOM 5450 C C . GLU A 1 693 ? -4.230 35.062 -20.887 1.00 85.44 693 GLU A C 1
ATOM 5452 O O . GLU A 1 693 ? -3.059 35.381 -21.064 1.00 85.44 693 GLU A O 1
ATOM 5457 N N . GLU A 1 694 ? -5.237 35.898 -21.146 1.00 89.75 694 GLU A N 1
ATOM 5458 C CA . GLU A 1 694 ? -5.064 37.265 -21.645 1.00 89.75 694 GLU A CA 1
ATOM 5459 C C . GLU A 1 694 ? -4.407 38.218 -20.634 1.00 89.75 694 GLU A C 1
ATOM 5461 O O . GLU A 1 694 ? -3.937 39.291 -21.013 1.00 89.75 694 GLU A O 1
ATOM 5466 N N . VAL A 1 695 ? -4.373 37.848 -19.350 1.00 90.00 695 VAL A N 1
ATOM 5467 C CA . VAL A 1 695 ? -3.664 38.603 -18.315 1.00 90.00 695 VAL A CA 1
ATOM 5468 C C . VAL A 1 695 ? -2.200 38.177 -18.316 1.00 90.00 695 VAL A C 1
ATOM 5470 O O . VAL A 1 695 ? -1.905 36.996 -18.126 1.00 90.00 695 VAL A O 1
ATOM 5473 N N . GLU A 1 696 ? -1.294 39.140 -18.490 1.00 93.12 696 GLU A N 1
ATOM 5474 C CA . GLU A 1 696 ? 0.151 38.902 -18.505 1.00 93.12 696 GLU A CA 1
ATOM 5475 C C . GLU A 1 696 ? 0.676 38.263 -17.207 1.00 93.12 696 GLU A C 1
ATOM 5477 O O . GLU A 1 696 ? 0.028 38.262 -16.159 1.00 93.12 696 GLU A O 1
ATOM 5482 N N . TYR A 1 697 ? 1.895 37.721 -17.279 1.00 93.81 697 TYR A N 1
ATOM 5483 C CA . TYR A 1 697 ? 2.563 37.058 -16.156 1.00 93.81 697 TYR A CA 1
ATOM 5484 C C . TYR A 1 697 ? 2.838 37.988 -14.965 1.00 93.81 697 TYR A C 1
ATOM 5486 O O . TYR A 1 697 ? 3.024 37.488 -13.860 1.00 93.81 697 TYR A O 1
ATOM 5494 N N . ILE A 1 698 ? 2.848 39.309 -15.165 1.00 95.94 698 ILE A N 1
ATOM 5495 C CA . ILE A 1 698 ? 2.777 40.310 -14.098 1.00 95.94 698 ILE A CA 1
ATOM 5496 C C . ILE A 1 698 ? 1.527 41.149 -14.342 1.00 95.94 698 ILE A C 1
ATOM 5498 O O . ILE A 1 698 ? 1.348 41.702 -15.424 1.00 95.94 698 ILE A O 1
ATOM 5502 N N . SER A 1 699 ? 0.667 41.272 -13.335 1.00 94.94 699 SER A N 1
ATOM 5503 C CA . SER A 1 699 ? -0.534 42.102 -13.426 1.00 94.94 699 SER A CA 1
ATOM 5504 C C . SER A 1 699 ? -0.701 42.994 -12.205 1.00 94.94 699 SER A C 1
ATOM 5506 O O . SER A 1 699 ? -0.546 42.544 -11.069 1.00 94.94 699 SER A O 1
ATOM 5508 N N . THR A 1 700 ? -1.052 44.257 -12.451 1.00 94.94 700 THR A N 1
ATOM 5509 C CA . THR A 1 700 ? -1.264 45.272 -11.412 1.00 94.94 700 THR A CA 1
ATOM 5510 C C . THR A 1 700 ? -2.719 45.717 -11.401 1.00 94.94 700 THR A C 1
ATOM 5512 O O . THR A 1 700 ? -3.245 46.218 -12.396 1.00 94.94 700 THR A O 1
ATOM 5515 N N . HIS A 1 701 ? -3.365 45.581 -10.247 1.00 94.12 701 HIS A N 1
ATOM 5516 C CA . HIS A 1 701 ? -4.784 45.850 -10.046 1.00 94.12 701 HIS A CA 1
ATOM 5517 C C . HIS A 1 701 ? -4.959 46.971 -9.026 1.00 94.12 701 HIS A C 1
ATOM 5519 O O . HIS A 1 701 ? -4.357 46.958 -7.955 1.00 94.12 701 HIS A O 1
ATOM 5525 N N . ASN A 1 702 ? -5.809 47.936 -9.369 1.00 92.88 702 ASN A N 1
ATOM 5526 C CA . ASN A 1 702 ? -6.138 49.098 -8.545 1.00 92.88 702 ASN A CA 1
ATOM 5527 C C . ASN A 1 702 ? -7.662 49.278 -8.507 1.00 92.88 702 ASN A C 1
ATOM 5529 O O . ASN A 1 702 ? -8.363 48.841 -9.424 1.00 92.88 702 ASN A O 1
ATOM 5533 N N . ILE A 1 703 ? -8.177 49.969 -7.490 1.00 91.94 703 ILE A N 1
ATOM 5534 C CA . ILE A 1 703 ? -9.612 50.265 -7.381 1.00 91.94 703 ILE A CA 1
ATOM 5535 C C . ILE A 1 703 ? -9.965 51.425 -8.318 1.00 91.94 703 ILE A C 1
ATOM 5537 O O . ILE A 1 703 ? -9.333 52.478 -8.283 1.00 91.94 703 ILE A O 1
ATOM 5541 N N . ARG A 1 704 ? -10.989 51.264 -9.159 1.00 92.56 704 ARG A N 1
ATOM 5542 C CA . ARG A 1 704 ? -11.383 52.287 -10.138 1.00 92.56 704 ARG A CA 1
ATOM 5543 C C . ARG A 1 704 ? -12.868 52.597 -10.086 1.00 92.56 704 ARG A C 1
ATOM 5545 O O . ARG A 1 704 ? -13.686 51.723 -9.811 1.00 92.56 704 ARG A O 1
ATOM 5552 N N . ASP A 1 705 ? -13.205 53.845 -10.393 1.00 94.31 705 ASP A N 1
ATOM 5553 C CA . ASP A 1 705 ? -14.586 54.235 -10.650 1.00 94.31 705 ASP A CA 1
ATOM 5554 C C . ASP A 1 705 ? -15.092 53.575 -11.938 1.00 94.31 705 ASP A C 1
ATOM 5556 O O . ASP A 1 705 ? -14.439 53.634 -12.980 1.00 94.31 705 ASP A O 1
ATOM 5560 N N . ILE A 1 706 ? -16.276 52.966 -11.875 1.00 94.00 706 ILE A N 1
ATOM 5561 C CA . ILE A 1 706 ? -16.840 52.188 -12.986 1.00 94.00 706 ILE A CA 1
ATOM 5562 C C . ILE A 1 706 ? -17.165 53.077 -14.199 1.00 94.00 706 ILE A C 1
ATOM 5564 O O . ILE A 1 706 ? -17.115 52.606 -15.332 1.00 94.00 706 ILE A O 1
ATOM 5568 N N . LYS A 1 707 ? -17.507 54.356 -13.993 1.00 94.00 707 LYS A N 1
ATOM 5569 C CA . LYS A 1 707 ? -17.965 55.248 -15.068 1.00 94.00 707 LYS A CA 1
ATOM 5570 C C . LYS A 1 707 ? -16.826 56.038 -15.698 1.00 94.00 707 LYS A C 1
ATOM 5572 O O . LYS A 1 707 ? -16.790 56.182 -16.914 1.00 94.00 707 LYS A O 1
ATOM 5577 N N . THR A 1 708 ? -15.927 56.583 -14.886 1.00 94.62 708 THR A N 1
ATOM 5578 C CA . THR A 1 708 ? -14.832 57.447 -15.347 1.00 94.62 708 THR A CA 1
ATOM 5579 C C . THR A 1 708 ? -13.524 56.693 -15.536 1.00 94.62 708 THR A C 1
ATOM 5581 O O . THR A 1 708 ? -12.585 57.258 -16.091 1.00 94.62 708 THR A O 1
ATOM 5584 N N . ASN A 1 709 ? -13.440 55.443 -15.061 1.00 90.06 709 ASN A N 1
ATOM 5585 C CA . ASN A 1 709 ? -12.195 54.678 -14.958 1.00 90.06 709 ASN A CA 1
ATOM 5586 C C . ASN A 1 709 ? -11.130 55.386 -14.086 1.00 90.06 709 ASN A C 1
ATOM 5588 O O . ASN A 1 709 ? -9.941 55.074 -14.165 1.00 90.06 709 ASN A O 1
ATOM 5592 N N . GLY A 1 710 ? -11.548 56.361 -13.266 1.00 89.69 710 GLY A N 1
ATOM 5593 C CA . GLY A 1 710 ? -10.674 57.166 -12.419 1.00 89.69 710 GLY A CA 1
ATOM 5594 C C . GLY A 1 710 ? -10.197 56.414 -11.176 1.00 89.69 710 GLY A C 1
ATOM 5595 O O . GLY A 1 710 ? -10.942 55.643 -10.571 1.00 89.69 710 GLY A O 1
ATOM 5596 N N . HIS A 1 711 ? -8.950 56.664 -10.773 1.00 86.12 711 HIS A N 1
ATOM 5597 C CA . HIS A 1 711 ? -8.315 56.049 -9.604 1.00 86.12 711 HIS A CA 1
ATOM 5598 C C . HIS A 1 711 ? -8.399 56.986 -8.387 1.00 86.12 711 HIS A C 1
ATOM 5600 O O . HIS A 1 711 ? -7.466 57.741 -8.107 1.00 86.12 711 HIS A O 1
ATOM 5606 N N . TYR A 1 712 ? -9.546 56.988 -7.699 1.00 88.81 712 TYR A N 1
ATOM 5607 C CA . TYR A 1 712 ? -9.794 57.865 -6.541 1.00 88.81 712 TYR A CA 1
ATOM 5608 C C . TYR A 1 712 ? -9.482 57.202 -5.193 1.00 88.81 712 TYR A C 1
ATOM 5610 O O . TYR A 1 712 ? -9.064 57.889 -4.267 1.00 88.81 712 TYR A O 1
ATOM 5618 N N . LEU A 1 713 ? -9.645 55.879 -5.092 1.00 90.69 713 LEU A N 1
ATOM 5619 C CA . LEU A 1 713 ? -9.312 55.085 -3.906 1.00 90.69 713 LEU A CA 1
ATOM 5620 C C . LEU A 1 713 ? -7.935 54.441 -4.107 1.00 90.69 713 LEU A C 1
ATOM 5622 O O . LEU A 1 713 ? -7.842 53.339 -4.639 1.00 90.69 713 LEU A O 1
ATOM 5626 N N . LYS A 1 714 ? -6.878 55.177 -3.747 1.00 87.75 714 LYS A N 1
ATOM 5627 C CA . LYS A 1 714 ? -5.486 54.879 -4.140 1.00 87.75 714 LYS A CA 1
ATOM 5628 C C . LYS A 1 714 ? -4.701 54.020 -3.153 1.00 87.75 714 LYS A C 1
ATOM 5630 O O . LYS A 1 714 ? -3.563 53.657 -3.432 1.00 87.75 714 LYS A O 1
ATOM 5635 N N . ASP A 1 715 ? -5.306 53.698 -2.018 1.00 93.38 715 ASP A N 1
ATOM 5636 C CA . ASP A 1 715 ? -4.591 53.111 -0.886 1.00 93.38 715 ASP A CA 1
ATOM 5637 C C . ASP A 1 715 ? -4.417 51.590 -0.994 1.00 93.38 715 ASP A C 1
ATOM 5639 O O . ASP A 1 715 ? -3.787 50.984 -0.132 1.00 93.38 715 ASP A O 1
ATOM 5643 N N . PHE A 1 716 ? -4.943 50.970 -2.053 1.00 95.31 716 PHE A N 1
ATOM 5644 C CA . PHE A 1 716 ? -4.756 49.552 -2.338 1.00 95.31 716 PHE A CA 1
ATOM 5645 C C . PHE A 1 716 ? -4.226 49.341 -3.747 1.00 95.31 716 PHE A C 1
ATOM 5647 O O . PHE A 1 716 ? -4.872 49.716 -4.728 1.00 95.31 716 PHE A O 1
ATOM 5654 N N . GLN A 1 717 ? -3.102 48.640 -3.829 1.00 95.88 717 GLN A N 1
ATOM 5655 C CA . GLN A 1 717 ? -2.559 48.125 -5.074 1.00 95.88 717 GLN A CA 1
ATOM 5656 C C . GLN A 1 717 ? -2.218 46.647 -4.911 1.00 95.88 717 GLN A C 1
ATOM 5658 O O . GLN A 1 717 ? -1.587 46.253 -3.931 1.00 95.88 717 GLN A O 1
ATOM 5663 N N . PHE A 1 718 ? -2.628 45.832 -5.878 1.00 97.31 718 PHE A N 1
ATOM 5664 C CA . PHE A 1 718 ? -2.344 44.401 -5.899 1.00 97.31 718 PHE A CA 1
ATOM 5665 C C . PHE A 1 718 ? -1.481 44.072 -7.109 1.00 97.31 718 PHE A C 1
ATOM 5667 O O . PHE A 1 718 ? -1.865 44.385 -8.233 1.00 97.31 718 PHE A O 1
ATOM 5674 N N . VAL A 1 719 ? -0.350 43.415 -6.889 1.00 97.50 719 VAL A N 1
ATOM 5675 C CA . VAL A 1 719 ? 0.538 42.925 -7.938 1.00 97.50 719 VAL A CA 1
ATOM 5676 C C . VAL A 1 719 ? 0.599 41.408 -7.856 1.00 97.50 719 VAL A C 1
ATOM 5678 O O . VAL A 1 719 ? 0.886 40.848 -6.800 1.00 97.50 719 VAL A O 1
ATOM 5681 N N . PHE A 1 720 ? 0.327 40.735 -8.967 1.00 96.62 720 PHE A N 1
ATOM 5682 C CA . PHE A 1 720 ? 0.414 39.281 -9.065 1.00 96.62 720 PHE A CA 1
ATOM 5683 C C . PHE A 1 720 ? 1.452 38.894 -10.110 1.00 96.62 720 PHE A C 1
ATOM 5685 O O . PHE A 1 720 ? 1.372 39.354 -11.247 1.00 96.62 720 PHE A O 1
ATOM 5692 N N . ILE A 1 721 ? 2.387 38.031 -9.720 1.00 97.06 721 ILE A N 1
ATOM 5693 C CA . ILE A 1 721 ? 3.375 37.393 -10.587 1.00 97.06 721 ILE A CA 1
ATOM 5694 C C . ILE A 1 721 ? 2.964 35.926 -10.761 1.00 97.06 721 ILE A C 1
ATOM 5696 O O . ILE A 1 721 ? 3.080 35.133 -9.831 1.00 97.06 721 ILE A O 1
ATOM 5700 N N . GLU A 1 722 ? 2.479 35.551 -11.940 1.00 95.12 722 GLU A N 1
ATOM 5701 C CA . GLU A 1 722 ? 2.074 34.185 -12.286 1.00 95.12 722 GLU A CA 1
ATOM 5702 C C . GLU A 1 722 ? 3.212 33.480 -13.037 1.00 95.12 722 GLU A C 1
ATOM 5704 O O . GLU A 1 722 ? 3.312 33.537 -14.266 1.00 95.12 722 GLU A O 1
ATOM 5709 N N . LEU A 1 723 ? 4.081 32.784 -12.298 1.00 95.81 723 LEU A N 1
ATOM 5710 C CA . LEU A 1 723 ? 5.278 32.128 -12.835 1.00 95.81 723 LEU A CA 1
ATOM 5711 C C . LEU A 1 723 ? 4.993 31.158 -14.001 1.00 95.81 723 LEU A C 1
ATOM 5713 O O . LEU A 1 723 ? 5.804 31.124 -14.934 1.00 95.81 723 LEU A O 1
ATOM 5717 N N . PRO A 1 724 ? 3.874 30.400 -14.049 1.00 93.62 724 PRO A N 1
ATOM 5718 C CA . PRO A 1 724 ? 3.566 29.554 -15.205 1.00 93.62 724 PRO A CA 1
ATOM 5719 C C . PRO A 1 724 ? 3.455 30.327 -16.525 1.00 93.62 724 PRO A C 1
ATOM 5721 O O . PRO A 1 724 ? 3.863 29.801 -17.557 1.00 93.62 724 PRO A O 1
ATOM 5724 N N . LYS A 1 725 ? 2.995 31.587 -16.490 1.00 94.38 725 LYS A N 1
ATOM 5725 C CA . LYS A 1 725 ? 2.859 32.456 -17.671 1.00 94.38 725 LYS A CA 1
ATOM 5726 C C . LYS A 1 725 ? 4.188 33.074 -18.127 1.00 94.38 725 LYS A C 1
ATOM 5728 O O . LYS A 1 725 ? 4.288 33.559 -19.250 1.00 94.38 725 LYS A O 1
ATOM 5733 N N . PHE A 1 726 ? 5.224 33.051 -17.286 1.00 95.50 726 PHE A N 1
ATOM 5734 C CA . PHE A 1 726 ? 6.556 33.537 -17.648 1.00 95.50 726 PHE A CA 1
ATOM 5735 C C . PHE A 1 726 ? 7.275 32.536 -18.571 1.00 95.50 726 PHE A C 1
ATOM 5737 O O . PHE A 1 726 ? 7.744 31.486 -18.125 1.00 95.50 726 PHE A O 1
ATOM 5744 N N . ALA A 1 727 ? 7.345 32.842 -19.869 1.00 91.44 727 ALA A N 1
ATOM 5745 C CA . ALA A 1 727 ? 7.798 31.897 -20.896 1.00 91.44 727 ALA A CA 1
ATOM 5746 C C . ALA A 1 727 ? 9.328 31.794 -21.059 1.00 91.44 727 ALA A C 1
ATOM 5748 O O . ALA A 1 727 ? 9.823 30.761 -21.511 1.00 91.44 727 ALA A O 1
ATOM 5749 N N . LYS A 1 728 ? 10.081 32.844 -20.703 1.00 93.94 728 LYS A N 1
ATOM 5750 C CA . LYS A 1 728 ? 11.543 32.897 -20.876 1.00 93.94 728 LYS A CA 1
ATOM 5751 C C . LYS A 1 728 ? 12.217 31.873 -19.958 1.00 93.94 728 LYS A C 1
ATOM 5753 O O . LYS A 1 728 ? 11.899 31.811 -18.773 1.00 93.94 728 LYS A O 1
ATOM 5758 N N . ASN A 1 729 ? 13.122 31.060 -20.497 1.00 90.06 729 ASN A N 1
ATOM 5759 C CA . ASN A 1 729 ? 13.738 29.924 -19.796 1.00 90.06 729 ASN A CA 1
ATOM 5760 C C . ASN A 1 729 ? 15.266 29.864 -19.919 1.00 90.06 729 ASN A C 1
ATOM 5762 O O . ASN A 1 729 ? 15.869 28.911 -19.433 1.00 90.06 729 ASN A O 1
ATOM 5766 N N . LYS A 1 730 ? 15.894 30.887 -20.509 1.00 90.38 730 LYS A N 1
ATOM 5767 C CA . LYS A 1 730 ? 17.353 31.044 -20.531 1.00 90.38 730 LYS A CA 1
ATOM 5768 C C . LYS A 1 730 ? 17.771 32.464 -20.165 1.00 90.38 730 LYS A C 1
ATOM 5770 O O . LYS A 1 730 ? 17.020 33.406 -20.429 1.00 90.38 730 LYS A O 1
ATOM 5775 N N . VAL A 1 731 ? 18.965 32.627 -19.592 1.00 89.81 731 VAL A N 1
ATOM 5776 C CA . VAL A 1 731 ? 19.453 33.924 -19.090 1.00 89.81 731 VAL A CA 1
ATOM 5777 C C . VAL A 1 731 ? 19.643 34.948 -20.211 1.00 89.81 731 VAL A C 1
ATOM 5779 O O . VAL A 1 731 ? 19.345 36.129 -20.021 1.00 89.81 731 VAL A O 1
ATOM 5782 N N . GLU A 1 732 ? 20.045 34.518 -21.407 1.00 90.00 732 GLU A N 1
ATOM 5783 C CA . GLU A 1 732 ? 20.222 35.392 -22.569 1.00 90.00 732 GLU A CA 1
ATOM 5784 C C . GLU A 1 732 ? 18.916 36.037 -23.064 1.00 90.00 732 GLU A C 1
ATOM 5786 O O . GLU A 1 732 ? 18.958 37.066 -23.734 1.00 90.00 732 GLU A O 1
ATOM 5791 N N . GLN A 1 733 ? 17.755 35.475 -22.706 1.00 92.75 733 GLN A N 1
ATOM 5792 C CA . GLN A 1 733 ? 16.436 36.011 -23.066 1.00 92.75 733 GLN A CA 1
ATOM 5793 C C . GLN A 1 733 ? 15.972 37.135 -22.121 1.00 92.75 733 GLN A C 1
ATOM 5795 O O . GLN A 1 733 ? 14.960 37.786 -22.389 1.00 92.75 733 GLN A O 1
ATOM 5800 N N . LEU A 1 734 ? 16.660 37.332 -20.990 1.00 93.06 734 LEU A N 1
ATOM 5801 C CA . LEU A 1 734 ? 16.243 38.239 -19.919 1.00 93.06 734 LEU A CA 1
ATOM 5802 C C . LEU A 1 734 ? 16.701 39.673 -20.208 1.00 93.06 734 LEU A C 1
ATOM 5804 O O . LEU A 1 734 ? 17.886 40.018 -20.105 1.00 93.06 734 LEU A O 1
ATOM 5808 N N . GLU A 1 735 ? 15.736 40.529 -20.509 1.00 91.75 735 GLU A N 1
ATOM 5809 C CA . GLU A 1 735 ? 15.928 41.915 -20.929 1.00 91.75 735 GLU A CA 1
ATOM 5810 C C . GLU A 1 735 ? 15.913 42.863 -19.727 1.00 91.75 735 GLU A C 1
ATOM 5812 O O . GLU A 1 735 ? 16.731 43.780 -19.650 1.00 91.75 735 GLU A O 1
ATOM 5817 N N . SER A 1 736 ? 15.061 42.601 -18.734 1.00 92.00 736 SER A N 1
ATOM 5818 C CA . SER A 1 736 ? 14.886 43.470 -17.565 1.00 92.00 736 SER A CA 1
ATOM 5819 C C . SER A 1 736 ? 15.266 42.796 -16.245 1.00 92.00 736 SER A C 1
ATOM 5821 O O . SER A 1 736 ? 15.404 41.576 -16.143 1.00 92.00 736 SER A O 1
ATOM 5823 N N . THR A 1 737 ? 15.446 43.602 -15.200 1.00 91.75 737 THR A N 1
ATOM 5824 C CA . THR A 1 737 ? 15.758 43.100 -13.856 1.00 91.75 737 THR A CA 1
ATOM 5825 C C . THR A 1 737 ? 14.591 42.324 -13.250 1.00 91.75 737 THR A C 1
ATOM 5827 O O . THR A 1 737 ? 14.805 41.294 -12.613 1.00 91.75 737 THR A O 1
ATOM 5830 N N . ILE A 1 738 ? 13.347 42.729 -13.531 1.00 92.50 738 ILE A N 1
ATOM 5831 C CA . ILE A 1 738 ? 12.168 42.003 -13.052 1.00 92.50 738 ILE A CA 1
ATOM 5832 C C . ILE A 1 738 ? 12.022 40.621 -13.703 1.00 92.50 738 ILE A C 1
ATOM 5834 O O . ILE A 1 738 ? 11.619 39.661 -13.046 1.00 92.50 738 ILE A O 1
ATOM 5838 N N . GLU A 1 739 ? 12.435 40.468 -14.963 1.00 94.94 739 GLU A N 1
ATOM 5839 C CA . GLU A 1 739 ? 12.510 39.152 -15.604 1.00 94.94 739 GLU A CA 1
ATOM 5840 C C . GLU A 1 739 ? 13.577 38.263 -14.959 1.00 94.94 739 GLU A C 1
ATOM 5842 O O . GLU A 1 739 ? 13.368 37.058 -14.846 1.00 94.94 739 GLU A O 1
ATOM 5847 N N . ARG A 1 740 ? 14.683 38.838 -14.467 1.00 95.38 740 ARG A N 1
ATOM 5848 C CA . ARG A 1 740 ? 15.693 38.094 -13.692 1.00 95.38 740 ARG A CA 1
ATOM 5849 C C . ARG A 1 740 ? 15.161 37.646 -12.334 1.00 95.38 740 ARG A C 1
ATOM 5851 O O . ARG A 1 740 ? 15.481 36.537 -11.916 1.00 95.38 740 ARG A O 1
ATOM 5858 N N . TRP A 1 741 ? 14.303 38.434 -11.684 1.00 96.31 741 TRP A N 1
ATOM 5859 C CA . TRP A 1 741 ? 13.570 37.983 -10.494 1.00 96.31 741 TRP A CA 1
ATOM 5860 C C . TRP A 1 741 ? 12.589 36.852 -10.810 1.00 96.31 741 TRP A C 1
ATOM 5862 O O . TRP A 1 741 ? 12.568 35.849 -10.099 1.00 96.31 741 TRP A O 1
ATOM 5872 N N . CYS A 1 742 ? 11.818 36.962 -11.895 1.00 96.31 742 CYS A N 1
ATOM 5873 C CA . CYS A 1 742 ? 10.917 35.889 -12.331 1.00 96.31 742 CYS A CA 1
ATOM 5874 C C . CYS A 1 742 ? 11.694 34.605 -12.656 1.00 96.31 742 CYS A C 1
ATOM 5876 O O . CYS A 1 742 ? 11.287 33.514 -12.256 1.00 96.31 742 CYS A O 1
ATOM 5878 N N . PHE A 1 743 ? 12.845 34.741 -13.320 1.00 95.75 743 PHE A N 1
ATOM 5879 C CA . PHE A 1 743 ? 13.752 33.637 -13.605 1.00 95.75 743 PHE A CA 1
ATOM 5880 C C . PHE A 1 743 ? 14.306 33.013 -12.321 1.00 95.75 743 PHE A C 1
ATOM 5882 O O . PHE A 1 743 ? 14.275 31.797 -12.188 1.00 95.75 743 PHE A O 1
ATOM 5889 N N . PHE A 1 744 ? 14.737 33.824 -11.350 1.00 96.25 744 PHE A N 1
ATOM 5890 C CA . PHE A 1 744 ? 15.156 33.349 -10.030 1.00 96.25 744 PHE A CA 1
ATOM 5891 C C . PHE A 1 744 ? 14.058 32.514 -9.362 1.00 96.25 744 PHE A C 1
ATOM 5893 O O . PHE A 1 744 ? 14.301 31.364 -9.012 1.00 96.25 744 PHE A O 1
ATOM 5900 N N . PHE A 1 745 ? 12.831 33.028 -9.254 1.00 96.06 745 PHE A N 1
ATOM 5901 C CA . PHE A 1 745 ? 11.742 32.287 -8.611 1.00 96.06 745 PHE A CA 1
ATOM 5902 C C . PHE A 1 745 ? 11.371 30.988 -9.334 1.00 96.06 745 PHE A C 1
ATOM 5904 O O . PHE A 1 745 ? 10.985 30.016 -8.683 1.00 96.06 745 PHE A O 1
ATOM 5911 N N . LYS A 1 746 ? 11.472 30.963 -10.667 1.00 94.19 746 LYS A N 1
ATOM 5912 C CA . LYS A 1 746 ? 11.046 29.819 -11.478 1.00 94.19 746 LYS A CA 1
ATOM 5913 C C . LYS A 1 746 ? 12.133 28.759 -11.670 1.00 94.19 746 LYS A C 1
ATOM 5915 O O . LYS A 1 746 ? 11.801 27.579 -11.666 1.00 94.19 746 LYS A O 1
ATOM 5920 N N . TYR A 1 747 ? 13.392 29.168 -11.819 1.00 92.81 747 TYR A N 1
ATOM 5921 C CA . TYR A 1 747 ? 14.479 28.312 -12.307 1.00 92.81 747 TYR A CA 1
ATOM 5922 C C . TYR A 1 747 ? 15.716 28.276 -11.409 1.00 92.81 747 TYR A C 1
ATOM 5924 O O . TYR A 1 747 ? 16.709 27.683 -11.812 1.00 92.81 747 TYR A O 1
ATOM 5932 N N . ALA A 1 748 ? 15.694 28.850 -10.197 1.00 91.75 748 ALA A N 1
ATOM 5933 C CA . ALA A 1 748 ? 16.896 28.877 -9.358 1.00 91.75 748 ALA A CA 1
ATOM 5934 C C . ALA A 1 748 ? 17.541 27.494 -9.145 1.00 91.75 748 ALA A C 1
ATOM 5936 O O . ALA A 1 748 ? 18.764 27.403 -9.118 1.00 91.75 748 ALA A O 1
ATOM 5937 N N . GLU A 1 749 ? 16.747 26.424 -9.032 1.00 86.88 749 GLU A N 1
ATOM 5938 C CA . GLU A 1 749 ? 17.250 25.050 -8.881 1.00 86.88 749 GLU A CA 1
ATOM 5939 C C . GLU A 1 749 ? 18.052 24.566 -10.107 1.00 86.88 749 GLU A C 1
ATOM 5941 O O . GLU A 1 749 ? 19.010 23.806 -9.961 1.00 86.88 749 GLU A O 1
ATOM 5946 N N . ASP A 1 750 ? 17.704 25.047 -11.297 1.00 83.44 750 ASP A N 1
ATOM 5947 C CA . ASP A 1 750 ? 18.309 24.646 -12.568 1.00 83.44 750 ASP A CA 1
ATOM 5948 C C . ASP A 1 750 ? 19.432 25.599 -13.022 1.00 83.44 750 ASP A C 1
ATOM 5950 O O . ASP A 1 750 ? 20.145 25.302 -13.981 1.00 83.44 750 ASP A O 1
ATOM 5954 N N . THR A 1 751 ? 19.620 26.731 -12.334 1.00 85.69 751 THR A N 1
ATOM 5955 C CA . THR A 1 751 ? 20.615 27.756 -12.679 1.00 85.69 751 THR A CA 1
ATOM 5956 C C . THR A 1 751 ? 22.044 27.232 -12.533 1.00 85.69 751 THR A C 1
ATOM 5958 O O . THR A 1 751 ? 22.473 26.817 -11.449 1.00 85.69 751 THR A O 1
ATOM 5961 N N . THR A 1 752 ? 22.819 27.308 -13.616 1.00 85.19 752 THR A N 1
ATOM 5962 C CA . THR A 1 752 ? 24.232 26.914 -13.629 1.00 85.19 752 THR A CA 1
ATOM 5963 C C . THR A 1 752 ? 25.150 28.012 -13.079 1.00 85.19 752 THR A C 1
ATOM 5965 O O . THR A 1 752 ? 24.758 29.166 -12.905 1.00 85.19 752 THR A O 1
ATOM 5968 N N . ASP A 1 753 ? 26.418 27.680 -12.819 1.00 83.31 753 ASP A N 1
ATOM 5969 C CA . ASP A 1 753 ? 27.415 28.689 -12.433 1.00 83.31 753 ASP A CA 1
ATOM 5970 C C . ASP A 1 753 ? 27.705 29.699 -13.559 1.00 83.31 753 ASP A C 1
ATOM 5972 O O . ASP A 1 753 ? 28.126 30.821 -13.283 1.00 83.31 753 ASP A O 1
ATOM 5976 N N . GLU A 1 754 ? 27.488 29.323 -14.821 1.00 84.56 754 GLU A N 1
ATOM 5977 C CA . GLU A 1 754 ? 27.603 30.231 -15.965 1.00 84.56 754 GLU A CA 1
ATOM 5978 C C . GLU A 1 754 ? 26.433 31.214 -16.004 1.00 84.56 754 GLU A C 1
ATOM 5980 O O . GLU A 1 754 ? 26.667 32.419 -15.954 1.00 84.56 754 GLU A O 1
ATOM 5985 N N . ASP A 1 755 ? 25.203 30.706 -15.918 1.00 87.56 755 ASP A N 1
ATOM 5986 C CA . ASP A 1 755 ? 23.988 31.521 -15.793 1.00 87.56 755 ASP A CA 1
ATOM 5987 C C . ASP A 1 755 ? 24.087 32.513 -14.626 1.00 87.56 755 ASP A C 1
ATOM 5989 O O . ASP A 1 755 ? 23.733 33.688 -14.745 1.00 87.56 755 ASP A O 1
ATOM 5993 N N . LEU A 1 756 ? 24.609 32.062 -13.479 1.00 89.12 756 LEU A N 1
ATOM 5994 C CA . LEU A 1 756 ? 24.781 32.917 -12.311 1.00 89.12 756 LEU A CA 1
ATOM 5995 C C . LEU A 1 756 ? 25.826 34.014 -12.534 1.00 89.12 756 LEU A C 1
ATOM 5997 O O . LEU A 1 756 ? 25.661 35.109 -11.994 1.00 89.12 756 LEU A O 1
ATOM 6001 N N . ARG A 1 757 ? 26.897 33.754 -13.297 1.00 89.00 757 ARG A N 1
ATOM 6002 C CA . ARG A 1 757 ? 27.883 34.790 -13.649 1.00 89.00 757 ARG A CA 1
ATOM 6003 C C . ARG A 1 757 ? 27.233 35.885 -14.490 1.00 89.00 757 ARG A C 1
ATOM 6005 O O . ARG A 1 757 ? 27.392 37.056 -14.148 1.00 89.00 757 ARG A O 1
ATOM 6012 N N . ASP A 1 758 ? 26.431 35.511 -15.478 1.00 88.25 758 ASP A N 1
ATOM 6013 C CA . ASP A 1 758 ? 25.730 36.454 -16.354 1.00 88.25 758 ASP A CA 1
ATOM 6014 C C . ASP A 1 758 ? 24.663 37.263 -15.599 1.00 88.25 758 ASP A C 1
ATOM 6016 O O . ASP A 1 758 ? 24.537 38.482 -15.768 1.00 88.25 758 ASP A O 1
ATOM 6020 N N . ILE A 1 759 ? 23.912 36.609 -14.704 1.00 89.00 759 ILE A N 1
ATOM 6021 C CA . ILE A 1 759 ? 22.965 37.283 -13.805 1.00 89.00 759 ILE A CA 1
ATOM 6022 C C . ILE A 1 759 ? 23.712 38.246 -12.877 1.00 89.00 759 ILE A C 1
ATOM 6024 O O . ILE A 1 759 ? 23.259 39.372 -12.676 1.00 89.00 759 ILE A O 1
ATOM 6028 N N . ALA A 1 760 ? 24.848 37.830 -12.316 1.00 88.94 760 ALA A N 1
ATOM 6029 C CA . ALA A 1 760 ? 25.627 38.634 -11.383 1.00 88.94 760 ALA A CA 1
ATOM 6030 C C . ALA A 1 760 ? 26.242 39.878 -12.029 1.00 88.94 760 ALA A C 1
ATOM 6032 O O . ALA A 1 760 ? 26.306 40.913 -11.370 1.00 88.94 760 ALA A O 1
ATOM 6033 N N . GLU A 1 761 ? 26.679 39.791 -13.286 1.00 89.00 761 GLU A N 1
ATOM 6034 C CA . GLU A 1 761 ? 27.223 40.932 -14.026 1.00 89.00 761 GLU A CA 1
ATOM 6035 C C . GLU A 1 761 ? 26.168 42.029 -14.204 1.00 89.00 761 GLU A C 1
ATOM 6037 O O . GLU A 1 761 ? 26.435 43.207 -13.971 1.00 89.00 761 GLU A O 1
ATOM 6042 N N . LYS A 1 762 ? 24.938 41.638 -14.556 1.00 86.88 762 LYS A N 1
ATOM 6043 C CA . LYS A 1 762 ? 23.835 42.576 -14.806 1.00 86.88 762 LYS A CA 1
ATOM 6044 C C . LYS A 1 762 ? 23.086 42.984 -13.538 1.00 86.88 762 LYS A C 1
ATOM 6046 O O . LYS A 1 762 ? 22.456 44.039 -13.505 1.00 86.88 762 LYS A O 1
ATOM 6051 N N . SER A 1 763 ? 23.069 42.138 -12.510 1.00 89.38 763 SER A N 1
ATOM 6052 C CA . SER A 1 763 ? 22.265 42.324 -11.295 1.00 89.38 763 SER A CA 1
ATOM 6053 C C . SER A 1 763 ? 22.924 41.655 -10.073 1.00 89.38 763 SER A C 1
ATOM 6055 O O . SER A 1 763 ? 22.471 40.601 -9.613 1.00 89.38 763 SER A O 1
ATOM 6057 N N . PRO A 1 764 ? 23.967 42.277 -9.481 1.00 91.94 764 PRO A N 1
ATOM 6058 C CA . PRO A 1 764 ? 24.734 41.698 -8.368 1.00 91.94 764 PRO A CA 1
ATOM 6059 C C . PRO A 1 764 ? 23.898 41.334 -7.133 1.00 91.94 764 PRO A C 1
ATOM 6061 O O . PRO A 1 764 ? 24.222 40.401 -6.403 1.00 91.94 764 PRO A O 1
ATOM 6064 N N . ILE A 1 765 ? 22.801 42.050 -6.894 1.00 93.12 765 ILE A N 1
ATOM 6065 C CA . ILE A 1 765 ? 21.888 41.803 -5.770 1.00 93.12 765 ILE A CA 1
ATOM 6066 C C . ILE A 1 765 ? 21.101 40.492 -5.917 1.00 93.12 765 ILE A C 1
ATOM 6068 O O . ILE A 1 765 ? 20.857 39.814 -4.924 1.00 93.12 765 ILE A O 1
ATOM 6072 N N . ILE A 1 766 ? 20.764 40.082 -7.147 1.00 94.19 766 ILE A N 1
ATOM 6073 C CA . ILE A 1 766 ? 20.072 38.811 -7.403 1.00 94.19 766 ILE A CA 1
ATOM 6074 C C . ILE A 1 766 ? 21.030 37.654 -7.122 1.00 94.19 766 ILE A C 1
ATOM 6076 O O . ILE A 1 766 ? 20.631 36.645 -6.547 1.00 94.19 766 ILE A O 1
ATOM 6080 N N . LYS A 1 767 ? 22.326 37.820 -7.416 1.00 93.19 767 LYS A N 1
ATOM 6081 C CA . LYS A 1 767 ? 23.350 36.857 -6.994 1.00 93.19 767 LYS A CA 1
ATOM 6082 C C . LYS A 1 767 ? 23.369 36.680 -5.472 1.00 93.19 767 LYS A C 1
ATOM 6084 O O . LYS A 1 767 ? 23.500 35.555 -5.010 1.00 93.19 767 LYS A O 1
ATOM 6089 N N . LEU A 1 768 ? 23.204 37.750 -4.689 1.00 93.88 768 LEU A N 1
ATOM 6090 C CA . LEU A 1 768 ? 23.111 37.622 -3.228 1.00 93.88 768 LEU A CA 1
ATOM 6091 C C . LEU A 1 768 ? 21.895 36.782 -2.803 1.00 93.88 768 LEU A C 1
ATOM 6093 O O . LEU A 1 768 ? 21.999 36.006 -1.858 1.00 93.88 768 LEU A O 1
ATOM 6097 N N . ALA A 1 769 ? 20.777 36.864 -3.530 1.00 95.12 769 ALA A N 1
ATOM 6098 C CA . ALA A 1 769 ? 19.628 35.989 -3.297 1.00 95.12 769 ALA A CA 1
ATOM 6099 C C . ALA A 1 769 ? 19.948 34.514 -3.607 1.00 95.12 769 ALA A C 1
ATOM 6101 O O . ALA A 1 769 ? 19.612 33.636 -2.814 1.00 95.12 769 ALA A O 1
ATOM 6102 N N . TYR A 1 770 ? 20.654 34.235 -4.710 1.00 94.31 770 TYR A N 1
ATOM 6103 C CA . TYR A 1 770 ? 21.158 32.890 -5.032 1.00 94.31 770 TYR A CA 1
ATOM 6104 C C . TYR A 1 770 ? 22.116 32.354 -3.966 1.00 94.31 770 TYR A C 1
ATOM 6106 O O . TYR A 1 770 ? 22.016 31.202 -3.557 1.00 94.31 770 TYR A O 1
ATOM 6114 N N . ASP A 1 771 ? 23.015 33.197 -3.475 1.00 91.56 771 ASP A N 1
ATOM 6115 C CA . ASP A 1 771 ? 23.965 32.867 -2.418 1.00 91.56 771 ASP A CA 1
ATOM 6116 C C . ASP A 1 771 ? 23.268 32.427 -1.117 1.00 91.56 771 ASP A C 1
ATOM 6118 O O . ASP A 1 771 ? 23.766 31.541 -0.425 1.00 91.56 771 ASP A O 1
ATOM 6122 N N . GLU A 1 772 ? 22.107 32.995 -0.780 1.00 93.69 772 GLU A N 1
ATOM 6123 C CA . GLU A 1 772 ? 21.309 32.564 0.379 1.00 93.69 772 GLU A CA 1
ATOM 6124 C C . GLU A 1 772 ? 20.584 31.228 0.141 1.00 93.69 772 GLU A C 1
ATOM 6126 O O . GLU A 1 772 ? 20.232 30.542 1.105 1.00 93.69 772 GLU A O 1
ATOM 6131 N N . LEU A 1 773 ? 20.396 30.824 -1.119 1.00 92.81 773 LEU A N 1
ATOM 6132 C CA . LEU A 1 773 ? 19.866 29.514 -1.515 1.00 92.81 773 LEU A CA 1
ATOM 6133 C C . LEU A 1 773 ? 20.957 28.475 -1.762 1.00 92.81 773 LEU A C 1
ATOM 6135 O O . LEU A 1 773 ? 20.630 27.312 -1.993 1.00 92.81 773 LEU A O 1
ATOM 6139 N N . ASP A 1 774 ? 22.231 28.864 -1.727 1.00 88.00 774 ASP A N 1
ATOM 6140 C CA . ASP A 1 774 ? 23.344 27.936 -1.871 1.00 88.00 774 ASP A CA 1
ATOM 6141 C C . ASP A 1 774 ? 23.317 26.946 -0.705 1.00 88.00 774 ASP A C 1
ATOM 6143 O O . ASP A 1 774 ? 23.648 27.270 0.441 1.00 88.00 774 ASP A O 1
ATOM 6147 N N . LYS A 1 775 ? 22.917 25.711 -1.002 1.00 78.62 775 LYS A N 1
ATOM 6148 C CA . LYS A 1 775 ? 22.702 24.680 0.014 1.00 78.62 775 LYS A CA 1
ATOM 6149 C C . LYS A 1 775 ? 23.968 24.331 0.789 1.00 78.62 775 LYS A C 1
ATOM 6151 O O . LYS A 1 775 ? 23.873 23.845 1.911 1.00 78.62 775 LYS A O 1
ATOM 6156 N N . PHE A 1 776 ? 25.150 24.597 0.229 1.00 78.56 776 PHE A N 1
ATOM 6157 C CA . PHE A 1 776 ? 26.421 24.363 0.911 1.00 78.56 776 PHE A CA 1
ATOM 6158 C C . PHE A 1 776 ? 26.673 25.367 2.044 1.00 78.56 776 PHE A C 1
ATOM 6160 O O . PHE A 1 776 ? 27.518 25.120 2.902 1.00 78.56 776 PHE A O 1
ATOM 6167 N N . ARG A 1 777 ? 25.926 26.478 2.083 1.00 80.69 777 ARG A N 1
ATOM 6168 C CA . ARG A 1 777 ? 25.968 27.472 3.167 1.00 80.69 777 ARG A CA 1
ATOM 6169 C C . ARG A 1 777 ? 24.954 27.199 4.278 1.00 80.69 777 ARG A C 1
ATOM 6171 O O . ARG A 1 777 ? 24.921 27.930 5.267 1.00 80.69 777 ARG A O 1
ATOM 6178 N N . TRP A 1 778 ? 24.110 26.180 4.127 1.00 82.81 778 TRP A N 1
ATOM 6179 C CA . TRP A 1 778 ? 23.099 25.825 5.117 1.00 82.81 778 TRP A CA 1
ATOM 6180 C C . TRP A 1 778 ? 23.642 24.799 6.111 1.00 82.81 778 TRP A C 1
ATOM 6182 O O . TRP A 1 778 ? 24.423 23.916 5.762 1.00 82.81 778 TRP A O 1
ATOM 6192 N N . ASN A 1 779 ? 23.222 24.917 7.372 1.00 79.94 779 ASN A N 1
ATOM 6193 C CA . ASN A 1 779 ? 23.539 23.911 8.380 1.00 79.94 779 ASN A CA 1
ATOM 6194 C C . ASN A 1 779 ? 22.633 22.676 8.221 1.00 79.94 779 ASN A C 1
ATOM 6196 O O . ASN A 1 779 ? 21.575 22.729 7.594 1.00 79.94 779 ASN A O 1
ATOM 6200 N N . GLU A 1 780 ? 23.048 21.563 8.827 1.00 66.62 780 GLU A N 1
ATOM 6201 C CA . GLU A 1 780 ? 22.354 20.274 8.725 1.00 66.62 780 GLU A CA 1
ATOM 6202 C C . GLU A 1 780 ? 20.894 20.341 9.199 1.00 66.62 780 GLU A C 1
ATOM 6204 O O . GLU A 1 780 ? 20.010 19.782 8.557 1.00 66.62 780 GLU A O 1
ATOM 6209 N N . LYS A 1 781 ? 20.618 21.076 10.281 1.00 75.62 781 LYS A N 1
ATOM 6210 C CA . LYS A 1 781 ? 19.265 21.205 10.834 1.00 75.62 781 LYS A CA 1
ATOM 6211 C C . LYS A 1 781 ? 18.313 21.907 9.860 1.00 75.62 781 LYS A C 1
ATOM 6213 O O . LYS A 1 781 ? 17.191 21.445 9.667 1.00 75.62 781 LYS A O 1
ATOM 6218 N N . ASP A 1 782 ? 18.753 23.003 9.252 1.00 76.94 782 ASP A N 1
ATOM 6219 C CA . ASP A 1 782 ? 17.931 23.775 8.320 1.00 76.94 782 ASP A CA 1
ATOM 6220 C C . ASP A 1 782 ? 17.721 23.017 6.998 1.00 76.94 782 ASP A C 1
ATOM 6222 O O . ASP A 1 782 ? 16.653 23.116 6.396 1.00 76.94 782 ASP A O 1
ATOM 6226 N N . LEU A 1 783 ? 18.710 22.223 6.567 1.00 72.38 783 LEU A N 1
ATOM 6227 C CA . LEU A 1 783 ? 18.575 21.336 5.408 1.00 72.38 783 LEU A CA 1
ATOM 6228 C C . LEU A 1 783 ? 17.571 20.209 5.665 1.00 72.38 783 LEU A C 1
ATOM 6230 O O . LEU A 1 783 ? 16.751 19.934 4.795 1.00 72.38 783 LEU A O 1
ATOM 6234 N N . ILE A 1 784 ? 17.573 19.606 6.857 1.00 69.31 784 ILE A N 1
ATOM 6235 C CA . ILE A 1 784 ? 16.565 18.604 7.238 1.00 69.31 784 ILE A CA 1
ATOM 6236 C C . ILE A 1 784 ? 15.162 19.221 7.203 1.00 69.31 784 ILE A C 1
ATOM 6238 O O . ILE A 1 784 ? 14.258 18.639 6.610 1.00 69.31 784 ILE A O 1
ATOM 6242 N N . ALA A 1 785 ? 14.980 20.419 7.768 1.00 69.75 785 ALA A N 1
ATOM 6243 C CA . ALA A 1 785 ? 13.690 21.112 7.739 1.00 69.75 785 ALA A CA 1
ATOM 6244 C C . ALA A 1 785 ? 13.224 21.432 6.303 1.00 69.75 785 ALA A C 1
ATOM 6246 O O . ALA A 1 785 ? 12.041 21.310 5.983 1.00 69.75 785 ALA A O 1
ATOM 6247 N N . TYR A 1 786 ? 14.154 21.812 5.422 1.00 77.94 786 TYR A N 1
ATOM 6248 C CA . TYR A 1 786 ? 13.882 21.997 3.997 1.00 77.94 786 TYR A CA 1
ATOM 6249 C C . TYR A 1 786 ? 13.462 20.682 3.314 1.00 77.94 786 TYR A C 1
ATOM 6251 O O . TYR A 1 786 ? 12.467 20.652 2.587 1.00 77.94 786 TYR A O 1
ATOM 6259 N N . GLU A 1 787 ? 14.184 19.585 3.562 1.00 70.31 787 GLU A N 1
ATOM 6260 C CA . GLU A 1 787 ? 13.896 18.265 2.987 1.00 70.31 787 GLU A CA 1
ATOM 6261 C C . GLU A 1 787 ? 12.541 17.716 3.447 1.00 70.31 787 GLU A C 1
ATOM 6263 O O . GLU A 1 787 ? 11.772 17.220 2.622 1.00 70.31 787 GLU A O 1
ATOM 6268 N N . GLU A 1 788 ? 12.213 17.847 4.735 1.00 70.81 788 GLU A N 1
ATOM 6269 C CA . GLU A 1 788 ? 10.899 17.487 5.279 1.00 70.81 788 GLU A CA 1
ATOM 6270 C C . GLU A 1 788 ? 9.780 18.257 4.567 1.00 70.81 788 GLU A C 1
ATOM 6272 O O . GLU A 1 788 ? 8.793 17.660 4.133 1.00 70.81 788 GLU A O 1
ATOM 6277 N N . ARG A 1 789 ? 9.966 19.565 4.338 1.00 75.38 789 ARG A N 1
ATOM 6278 C CA . ARG A 1 789 ? 8.969 20.393 3.649 1.00 75.38 789 ARG A CA 1
ATOM 6279 C C . ARG A 1 789 ? 8.768 19.991 2.187 1.00 75.38 789 ARG A C 1
ATOM 6281 O O . ARG A 1 789 ? 7.635 19.992 1.708 1.00 75.38 789 ARG A O 1
ATOM 6288 N N . ILE A 1 790 ? 9.840 19.626 1.484 1.00 69.31 790 ILE A N 1
ATOM 6289 C CA . ILE A 1 790 ? 9.766 19.080 0.120 1.00 69.31 790 ILE A CA 1
ATOM 6290 C C . ILE A 1 790 ? 9.038 17.729 0.104 1.00 69.31 790 ILE A C 1
ATOM 6292 O O . ILE A 1 790 ? 8.238 17.479 -0.799 1.00 69.31 790 ILE A O 1
ATOM 6296 N N . MET A 1 791 ? 9.295 16.853 1.081 1.00 63.91 791 MET A N 1
ATOM 6297 C CA . MET A 1 791 ? 8.613 15.558 1.177 1.00 63.91 791 MET A CA 1
ATOM 6298 C C . MET A 1 791 ? 7.108 15.718 1.399 1.00 63.91 791 MET A C 1
ATOM 6300 O O . MET A 1 791 ? 6.328 15.015 0.755 1.00 63.91 791 MET A O 1
ATOM 6304 N N . ASP A 1 792 ? 6.701 16.654 2.254 1.00 68.81 792 ASP A N 1
ATOM 6305 C CA . ASP A 1 792 ? 5.288 16.952 2.494 1.00 68.81 792 ASP A CA 1
ATOM 6306 C C . ASP A 1 792 ? 4.581 17.419 1.215 1.00 68.81 792 ASP A C 1
ATOM 6308 O O . ASP A 1 792 ? 3.522 16.893 0.875 1.00 68.81 792 ASP A O 1
ATOM 6312 N N . LEU A 1 793 ? 5.197 18.331 0.453 1.00 64.81 793 LEU A N 1
ATOM 6313 C CA . LEU A 1 793 ? 4.639 18.808 -0.818 1.00 64.81 793 LEU A CA 1
ATOM 6314 C C . LEU A 1 793 ? 4.494 17.683 -1.847 1.00 64.81 793 LEU A C 1
ATOM 6316 O O . LEU A 1 793 ? 3.440 17.540 -2.458 1.00 64.81 793 LEU A O 1
ATOM 6320 N N . ARG A 1 794 ? 5.504 16.817 -1.989 1.00 61.66 794 ARG A N 1
ATOM 6321 C CA . ARG A 1 794 ? 5.432 15.659 -2.901 1.00 61.66 794 ARG A CA 1
ATOM 6322 C C . ARG A 1 794 ? 4.354 14.663 -2.498 1.00 61.66 794 ARG A C 1
ATOM 6324 O O . ARG A 1 794 ? 3.728 14.039 -3.351 1.00 61.66 794 ARG A O 1
ATOM 6331 N N . LYS A 1 795 ? 4.139 14.491 -1.194 1.00 64.31 795 LYS A N 1
ATOM 6332 C CA . LYS A 1 795 ? 3.059 13.653 -0.678 1.00 64.31 795 LYS A CA 1
ATOM 6333 C C . LYS A 1 795 ? 1.696 14.249 -1.030 1.00 64.31 795 LYS A C 1
ATOM 6335 O O . LYS A 1 795 ? 0.812 13.509 -1.453 1.00 64.31 795 LYS A O 1
ATOM 6340 N N . GLU A 1 796 ? 1.528 15.561 -0.885 1.00 64.06 796 GLU A N 1
ATOM 6341 C CA . GLU A 1 796 ? 0.308 16.266 -1.291 1.00 64.06 796 GLU A CA 1
ATOM 6342 C C . GLU A 1 796 ? 0.065 16.170 -2.804 1.00 64.06 796 GLU A C 1
ATOM 6344 O O . GLU A 1 796 ? -1.051 15.848 -3.215 1.00 64.06 796 GLU A O 1
ATOM 6349 N N . GLU A 1 797 ? 1.101 16.355 -3.626 1.00 61.22 797 GLU A N 1
ATOM 6350 C CA . GLU A 1 797 ? 1.043 16.175 -5.083 1.00 61.22 797 GLU A CA 1
ATOM 6351 C C . GLU A 1 797 ? 0.668 14.742 -5.470 1.00 61.22 797 GLU A C 1
ATOM 6353 O O . GLU A 1 797 ? -0.207 14.552 -6.309 1.00 61.22 797 GLU A O 1
ATOM 6358 N N . GLY A 1 798 ? 1.262 13.730 -4.829 1.00 54.84 798 GLY A N 1
ATOM 6359 C CA . GLY A 1 798 ? 0.934 12.323 -5.072 1.00 54.84 798 GLY A CA 1
ATOM 6360 C C . GLY A 1 798 ? -0.517 11.984 -4.719 1.00 54.84 798 GLY A C 1
ATOM 6361 O O . GLY A 1 798 ? -1.203 11.315 -5.488 1.00 54.84 798 GLY A O 1
ATOM 6362 N N . ILE A 1 799 ? -1.022 12.510 -3.597 1.00 62.88 799 ILE A N 1
ATOM 6363 C CA . ILE A 1 799 ? -2.436 12.376 -3.211 1.00 62.88 799 ILE A CA 1
ATOM 6364 C C . ILE A 1 799 ? -3.345 13.070 -4.233 1.00 62.88 799 ILE A C 1
ATOM 6366 O O . ILE A 1 799 ? -4.413 12.554 -4.561 1.00 62.88 799 ILE A O 1
ATOM 6370 N N . LEU A 1 800 ? -2.963 14.253 -4.720 1.00 60.41 800 LEU A N 1
ATOM 6371 C CA . LEU A 1 800 ? -3.749 14.996 -5.703 1.00 60.41 800 LEU A CA 1
ATOM 6372 C C . LEU A 1 800 ? -3.750 14.306 -7.073 1.00 60.41 800 LEU A C 1
ATOM 6374 O O . LEU A 1 800 ? -4.807 14.235 -7.694 1.00 60.41 800 LEU A O 1
ATOM 6378 N N . ALA A 1 801 ? -2.609 13.769 -7.509 1.00 59.19 801 ALA A N 1
ATOM 6379 C CA . ALA A 1 801 ? -2.479 12.990 -8.737 1.00 59.19 801 ALA A CA 1
ATOM 6380 C C . ALA A 1 801 ? -3.359 11.739 -8.680 1.00 59.19 801 ALA A C 1
ATOM 6382 O O . ALA A 1 801 ? -4.172 11.531 -9.572 1.00 59.19 801 ALA A O 1
ATOM 6383 N N . GLN A 1 802 ? -3.316 10.997 -7.571 1.00 61.12 802 GLN A N 1
ATOM 6384 C CA . GLN A 1 802 ? -4.195 9.848 -7.364 1.00 61.12 802 GLN A CA 1
ATOM 6385 C C . GLN A 1 802 ? -5.679 10.245 -7.402 1.00 61.12 802 GLN A C 1
ATOM 6387 O O . GLN A 1 802 ? -6.474 9.609 -8.084 1.00 61.12 802 GLN A O 1
ATOM 6392 N N . LYS A 1 803 ? -6.066 11.345 -6.739 1.00 65.62 803 LYS A N 1
ATOM 6393 C CA . LYS A 1 803 ? -7.445 11.863 -6.808 1.00 65.62 803 LYS A CA 1
ATOM 6394 C C . LYS A 1 803 ? -7.854 12.274 -8.222 1.00 65.62 803 LYS A C 1
ATOM 6396 O O . LYS A 1 803 ? -9.034 12.180 -8.556 1.00 65.62 803 LYS A O 1
ATOM 6401 N N . LEU A 1 804 ? -6.919 12.786 -9.022 1.00 60.19 804 LEU A N 1
ATOM 6402 C CA . LEU A 1 804 ? -7.165 13.165 -10.409 1.00 60.19 804 LEU A CA 1
ATOM 6403 C C . LEU A 1 804 ? -7.314 11.929 -11.300 1.00 60.19 804 LEU A C 1
ATOM 6405 O O . LEU A 1 804 ? -8.217 11.911 -12.134 1.00 60.19 804 LEU A O 1
ATOM 6409 N N . ASP A 1 805 ? -6.501 10.897 -11.087 1.00 64.50 805 ASP A N 1
ATOM 6410 C CA . ASP A 1 805 ? -6.615 9.607 -11.769 1.00 64.50 805 ASP A CA 1
ATOM 6411 C C . ASP A 1 805 ? -7.962 8.949 -11.444 1.00 64.50 805 ASP A C 1
ATOM 6413 O O . ASP A 1 805 ? -8.717 8.619 -12.359 1.00 64.50 805 ASP A O 1
ATOM 6417 N N . ASP A 1 806 ? -8.344 8.902 -10.164 1.00 69.75 806 ASP A N 1
ATOM 6418 C CA . ASP A 1 806 ? -9.645 8.398 -9.709 1.00 69.75 806 ASP A CA 1
ATOM 6419 C C . ASP A 1 806 ? -10.812 9.199 -10.321 1.00 69.75 806 ASP A C 1
ATOM 6421 O O . ASP A 1 806 ? -11.831 8.644 -10.748 1.00 69.75 806 ASP A O 1
ATOM 6425 N N . ALA A 1 807 ? -10.688 10.531 -10.379 1.00 65.81 807 ALA A N 1
ATOM 6426 C CA . ALA A 1 807 ? -11.692 11.402 -10.986 1.00 65.81 807 ALA A CA 1
ATOM 6427 C C . ALA A 1 807 ? -11.785 11.206 -12.506 1.00 65.81 807 ALA A C 1
ATOM 6429 O O . ALA A 1 807 ? -12.887 11.246 -13.060 1.00 65.81 807 ALA A O 1
ATOM 6430 N N . THR A 1 808 ? -10.654 10.966 -13.170 1.00 69.31 808 THR A N 1
ATOM 6431 C CA . THR A 1 808 ? -10.573 10.700 -14.609 1.00 69.31 808 THR A CA 1
ATOM 6432 C C . THR A 1 808 ? -11.176 9.339 -14.931 1.00 69.31 808 THR A C 1
ATOM 6434 O O . THR A 1 808 ? -12.014 9.249 -15.825 1.00 69.31 808 THR A O 1
ATOM 6437 N N . GLU A 1 809 ? -10.858 8.300 -14.159 1.00 71.06 809 GLU A N 1
ATOM 6438 C CA . GLU A 1 809 ? -11.450 6.967 -14.294 1.00 71.06 809 GLU A CA 1
ATOM 6439 C C . GLU A 1 809 ? -12.969 7.012 -14.070 1.00 71.06 809 GLU A C 1
ATOM 6441 O O . GLU A 1 809 ? -13.743 6.479 -14.871 1.00 71.06 809 GLU A O 1
ATOM 6446 N N . LYS A 1 810 ? -13.426 7.738 -13.042 1.00 76.12 810 LYS A N 1
ATOM 6447 C CA . LYS A 1 810 ? -14.856 7.977 -12.804 1.00 76.12 810 LYS A CA 1
ATOM 6448 C C . LYS A 1 810 ? -15.507 8.737 -13.961 1.00 76.12 810 LYS A C 1
ATOM 6450 O O . LYS A 1 810 ? -16.616 8.389 -14.366 1.00 76.12 810 LYS A O 1
ATOM 6455 N N . GLY A 1 811 ? -14.834 9.749 -14.507 1.00 72.31 811 GLY A N 1
ATOM 6456 C CA . GLY A 1 811 ? -15.291 10.516 -15.666 1.00 72.31 811 GLY A CA 1
ATOM 6457 C C . GLY A 1 811 ? -15.422 9.656 -16.924 1.00 72.31 811 GLY A C 1
ATOM 6458 O O . GLY A 1 811 ? -16.452 9.709 -17.593 1.00 72.31 811 GLY A O 1
ATOM 6459 N N . ILE A 1 812 ? -14.430 8.805 -17.195 1.00 75.75 812 ILE A N 1
ATOM 6460 C CA . ILE A 1 812 ? -14.431 7.833 -18.294 1.00 75.75 812 ILE A CA 1
ATOM 6461 C C . ILE A 1 812 ? -15.582 6.840 -18.123 1.00 75.75 812 ILE A C 1
ATOM 6463 O O . ILE A 1 812 ? -16.326 6.597 -19.072 1.00 75.75 812 ILE A O 1
ATOM 6467 N N . LYS A 1 813 ? -15.796 6.313 -16.912 1.00 75.06 813 LYS A N 1
ATOM 6468 C CA . LYS A 1 813 ? -16.889 5.375 -16.626 1.00 75.06 813 LYS A CA 1
ATOM 6469 C C . LYS A 1 813 ? -18.266 6.007 -16.851 1.00 75.06 813 LYS A C 1
ATOM 6471 O O . LYS A 1 813 ? -19.083 5.420 -17.555 1.00 75.06 813 LYS A O 1
ATOM 6476 N N . ILE A 1 814 ? -18.493 7.219 -16.334 1.00 80.00 814 ILE A N 1
ATOM 6477 C CA . ILE A 1 814 ? -19.733 7.981 -16.573 1.00 80.00 814 ILE A CA 1
ATOM 6478 C C . ILE A 1 814 ? -19.904 8.275 -18.072 1.00 80.00 814 ILE A C 1
ATOM 6480 O O . ILE A 1 814 ? -21.013 8.191 -18.594 1.00 80.00 814 ILE A O 1
ATOM 6484 N N . GLY A 1 815 ? -18.816 8.601 -18.774 1.00 77.75 815 GLY A N 1
ATOM 6485 C CA . GLY A 1 815 ? -18.818 8.822 -20.220 1.00 77.75 815 GLY A CA 1
ATOM 6486 C C . GLY A 1 815 ? -19.211 7.572 -21.010 1.00 77.75 815 GLY A C 1
ATOM 6487 O O . GLY A 1 815 ? -20.046 7.658 -21.908 1.00 77.75 815 GLY A O 1
ATOM 6488 N N . HIS A 1 816 ? -18.674 6.404 -20.651 1.00 77.94 816 HIS A N 1
ATOM 6489 C CA . HIS A 1 816 ? -19.038 5.127 -21.266 1.00 77.94 816 HIS A CA 1
ATOM 6490 C C . HIS A 1 816 ? -20.487 4.733 -20.988 1.00 77.94 816 HIS A C 1
ATOM 6492 O O . HIS A 1 816 ? -21.158 4.249 -21.895 1.00 77.94 816 HIS A O 1
ATOM 6498 N N . GLU A 1 817 ? -20.975 4.944 -19.767 1.00 77.12 817 GLU A N 1
ATOM 6499 C CA . GLU A 1 817 ? -22.353 4.629 -19.384 1.00 77.12 817 GLU A CA 1
ATOM 6500 C C . GLU A 1 817 ? -23.350 5.511 -20.145 1.00 77.12 817 GLU A C 1
ATOM 6502 O O . GLU A 1 817 ? -24.223 4.987 -20.835 1.00 77.12 817 GLU A O 1
ATOM 6507 N N . LYS A 1 818 ? -23.127 6.833 -20.173 1.00 79.50 818 LYS A N 1
ATOM 6508 C CA . LYS A 1 818 ? -23.931 7.762 -20.987 1.00 79.50 818 LYS A CA 1
ATOM 6509 C C . LYS A 1 818 ? -23.850 7.456 -22.483 1.00 79.50 818 LYS A C 1
ATOM 6511 O O . LYS A 1 818 ? -24.870 7.462 -23.165 1.00 79.50 818 LYS A O 1
ATOM 6516 N N . GLY A 1 819 ? -22.656 7.160 -22.999 1.00 79.88 819 GLY A N 1
ATOM 6517 C CA . GLY A 1 819 ? -22.465 6.801 -24.406 1.00 79.88 819 GLY A CA 1
ATOM 6518 C C . GLY A 1 819 ? -23.162 5.491 -24.783 1.00 79.88 819 GLY A C 1
ATOM 6519 O O . GLY A 1 819 ? -23.697 5.369 -25.885 1.00 79.88 819 GLY A O 1
ATOM 6520 N N . ARG A 1 820 ? -23.208 4.522 -23.861 1.00 79.19 820 ARG A N 1
ATOM 6521 C CA . ARG A 1 820 ? -23.947 3.270 -24.033 1.00 79.19 820 ARG A CA 1
ATOM 6522 C C . ARG A 1 820 ? -25.455 3.505 -24.023 1.00 79.19 820 ARG A C 1
ATOM 6524 O O . ARG A 1 820 ? -26.125 3.006 -24.920 1.00 79.19 820 ARG A O 1
ATOM 6531 N N . GLU A 1 821 ? -25.975 4.279 -23.072 1.00 77.31 821 GLU A N 1
ATOM 6532 C CA . GLU A 1 821 ? -27.398 4.639 -23.017 1.00 77.31 821 GLU A CA 1
ATOM 6533 C C . GLU A 1 821 ? -27.846 5.383 -24.285 1.00 77.31 821 GLU A C 1
ATOM 6535 O O . GLU A 1 821 ? -28.867 5.036 -24.886 1.00 77.31 821 GLU A O 1
ATOM 6540 N N . GLU A 1 822 ? -27.061 6.360 -24.755 1.00 78.69 822 GLU A N 1
ATOM 6541 C CA . GLU A 1 822 ? -27.332 7.056 -26.018 1.00 78.69 822 GLU A CA 1
ATOM 6542 C C . GLU A 1 822 ? -27.261 6.114 -27.226 1.00 78.69 822 GLU A C 1
ATOM 6544 O O . GLU A 1 822 ? -28.106 6.198 -28.121 1.00 78.69 822 GLU A O 1
ATOM 6549 N N . GLY A 1 823 ? -26.289 5.198 -27.256 1.00 80.62 823 GLY A N 1
ATOM 6550 C CA . GLY A 1 823 ? -26.150 4.189 -28.307 1.00 80.62 823 GLY A CA 1
ATOM 6551 C C . GLY A 1 823 ? -27.335 3.221 -28.364 1.00 80.62 823 GLY A C 1
ATOM 6552 O O . GLY A 1 823 ? -27.901 3.004 -29.435 1.00 80.62 823 GLY A O 1
ATOM 6553 N N . GLU A 1 824 ? -27.764 2.692 -27.216 1.00 81.62 824 GLU A N 1
ATOM 6554 C CA . GLU A 1 824 ? -28.934 1.815 -27.101 1.00 81.62 824 GLU A CA 1
ATOM 6555 C C . GLU A 1 824 ? -30.219 2.549 -27.508 1.00 81.62 824 GLU A C 1
ATOM 6557 O O . GLU A 1 824 ? -31.045 1.992 -28.237 1.00 81.62 824 GLU A O 1
ATOM 6562 N N . LYS A 1 825 ? -30.373 3.824 -27.118 1.00 81.19 825 LYS A N 1
ATOM 6563 C CA . LYS A 1 825 ? -31.513 4.646 -27.544 1.00 81.19 825 LYS A CA 1
ATOM 6564 C C . LYS A 1 825 ? -31.515 4.874 -29.059 1.00 81.19 825 LYS A C 1
ATOM 6566 O O . LYS A 1 825 ? -32.556 4.702 -29.692 1.00 81.19 825 LYS A O 1
ATOM 6571 N N . ARG A 1 826 ? -30.368 5.202 -29.666 1.00 81.94 826 ARG A N 1
ATOM 6572 C CA . ARG A 1 826 ? -30.240 5.369 -31.128 1.00 81.94 826 ARG A CA 1
ATOM 6573 C C . ARG A 1 826 ? -30.545 4.078 -31.887 1.00 81.94 826 ARG A C 1
ATOM 6575 O O . ARG A 1 826 ? -31.246 4.135 -32.892 1.00 81.94 826 ARG A O 1
ATOM 6582 N N . ALA A 1 827 ? -30.082 2.928 -31.397 1.00 81.62 827 ALA A N 1
ATOM 6583 C CA . ALA A 1 827 ? -30.360 1.630 -32.009 1.00 81.62 827 ALA A CA 1
ATOM 6584 C C . ALA A 1 827 ? -31.860 1.291 -31.978 1.00 81.62 827 ALA A C 1
ATOM 6586 O O . ALA A 1 827 ? -32.424 0.911 -33.001 1.00 81.62 827 ALA A O 1
ATOM 6587 N N . LYS A 1 828 ? -32.531 1.505 -30.836 1.00 86.19 828 LYS A N 1
ATOM 6588 C CA . LYS A 1 828 ? -33.988 1.323 -30.714 1.00 86.19 828 LYS A CA 1
ATOM 6589 C C . LYS A 1 828 ? -34.762 2.223 -31.677 1.00 86.19 828 LYS A C 1
ATOM 6591 O O . LYS A 1 828 ? -35.708 1.762 -32.308 1.00 86.19 828 LYS A O 1
ATOM 6596 N N . ILE A 1 829 ? -34.342 3.483 -31.818 1.00 85.38 829 ILE A N 1
ATOM 6597 C CA . ILE A 1 829 ? -34.944 4.434 -32.763 1.00 85.38 829 ILE A CA 1
ATOM 6598 C C . ILE A 1 829 ? -34.731 3.984 -34.215 1.00 85.38 829 ILE A C 1
ATOM 6600 O O . ILE A 1 829 ? -35.670 4.049 -35.002 1.00 85.38 829 ILE A O 1
ATOM 6604 N N . ALA A 1 830 ? -33.540 3.502 -34.579 1.00 83.94 830 ALA A N 1
ATOM 6605 C CA . ALA A 1 830 ? -33.261 3.010 -35.929 1.00 83.94 830 ALA A CA 1
ATOM 6606 C C . ALA A 1 830 ? -34.151 1.810 -36.300 1.00 83.94 830 ALA A C 1
ATOM 6608 O O . ALA A 1 830 ? -34.800 1.833 -37.342 1.00 83.94 830 ALA A O 1
ATOM 6609 N N . VAL A 1 831 ? -34.269 0.826 -35.401 1.00 84.38 831 VAL A N 1
ATOM 6610 C CA . VAL A 1 831 ? -35.164 -0.330 -35.583 1.00 84.38 831 VAL A CA 1
ATOM 6611 C C . VAL A 1 831 ? -36.625 0.116 -35.682 1.00 84.38 831 VAL A C 1
ATOM 6613 O O . VAL A 1 831 ? -37.351 -0.346 -36.557 1.00 84.38 831 VAL A O 1
ATOM 6616 N N . ALA A 1 832 ? -37.062 1.059 -34.840 1.00 85.44 832 ALA A N 1
ATOM 6617 C CA . ALA A 1 832 ? -38.416 1.605 -34.921 1.00 85.44 832 ALA A CA 1
ATOM 6618 C C . ALA A 1 832 ? -38.694 2.276 -36.276 1.00 85.44 832 ALA A C 1
ATOM 6620 O O . ALA A 1 832 ? -39.781 2.105 -36.821 1.00 85.44 832 ALA A O 1
ATOM 6621 N N . ARG A 1 833 ? -37.720 3.004 -36.844 1.00 84.56 833 ARG A N 1
ATOM 6622 C CA . ARG A 1 833 ? -37.845 3.633 -38.170 1.00 84.56 833 ARG A CA 1
ATOM 6623 C C . ARG A 1 833 ? -37.983 2.599 -39.292 1.00 84.56 833 ARG A C 1
ATOM 6625 O O . ARG A 1 833 ? -38.831 2.785 -40.159 1.00 84.56 833 ARG A O 1
ATOM 6632 N N . GLU A 1 834 ? -37.212 1.512 -39.262 1.00 84.12 834 GLU A N 1
ATOM 6633 C CA . GLU A 1 834 ? -37.337 0.418 -40.241 1.00 84.12 834 GLU A CA 1
ATOM 6634 C C . GLU A 1 834 ? -38.702 -0.276 -40.144 1.00 84.12 834 GLU A C 1
ATOM 6636 O O . GLU A 1 834 ? -39.393 -0.437 -41.147 1.00 84.12 834 GLU A O 1
ATOM 6641 N N . MET A 1 835 ? -39.156 -0.594 -38.929 1.00 86.50 835 MET A N 1
ATOM 6642 C CA . MET A 1 835 ? -40.467 -1.219 -38.725 1.00 86.50 835 MET A CA 1
ATOM 6643 C C . MET A 1 835 ? -41.628 -0.303 -39.154 1.00 86.50 835 MET A C 1
ATOM 6645 O O . MET A 1 835 ? -42.638 -0.786 -39.669 1.00 86.50 835 MET A O 1
ATOM 6649 N N . LEU A 1 836 ? -41.493 1.017 -38.974 1.00 84.50 836 LEU A N 1
ATOM 6650 C CA . LEU A 1 836 ? -42.455 1.995 -39.491 1.00 84.50 836 LEU A CA 1
ATOM 6651 C C . LEU A 1 836 ? -42.481 2.023 -41.025 1.00 84.50 836 LEU A C 1
ATOM 6653 O O . LEU A 1 836 ? -43.564 2.109 -41.606 1.00 84.50 836 LEU A O 1
ATOM 6657 N N . ALA A 1 837 ? -41.324 1.914 -41.688 1.00 82.44 837 ALA A N 1
ATOM 6658 C CA . ALA A 1 837 ? -41.242 1.838 -43.149 1.00 82.44 837 ALA A CA 1
ATOM 6659 C C . ALA A 1 837 ? -41.949 0.584 -43.704 1.00 82.44 837 ALA A C 1
ATOM 6661 O O . ALA A 1 837 ? -42.624 0.659 -44.733 1.00 82.44 837 ALA A O 1
ATOM 6662 N N . ASP A 1 838 ? -41.902 -0.522 -42.959 1.00 84.81 838 ASP A N 1
ATOM 6663 C CA . ASP A 1 838 ? -42.625 -1.767 -43.251 1.00 84.81 838 ASP A CA 1
ATOM 6664 C C . ASP A 1 838 ? -44.122 -1.727 -42.873 1.00 84.81 838 ASP A C 1
ATOM 6666 O O . ASP A 1 838 ? -44.831 -2.729 -42.993 1.00 84.81 838 ASP A O 1
ATOM 6670 N N . LYS A 1 839 ? -44.639 -0.559 -42.459 1.00 85.25 839 LYS A N 1
ATOM 6671 C CA . LYS A 1 839 ? -46.049 -0.310 -42.103 1.00 85.25 839 LYS A CA 1
ATOM 6672 C C . LYS A 1 839 ? -46.560 -1.159 -40.931 1.00 85.25 839 LYS A C 1
ATOM 6674 O O . LYS A 1 839 ? -47.755 -1.460 -40.865 1.00 85.25 839 LYS A O 1
ATOM 6679 N N . MET A 1 840 ? -45.683 -1.535 -40.000 1.00 83.62 840 MET A N 1
ATOM 6680 C CA . MET A 1 840 ? -46.096 -2.179 -38.750 1.00 83.62 840 MET A CA 1
ATOM 6681 C C . MET A 1 840 ? -46.855 -1.200 -37.842 1.00 83.62 840 MET A C 1
ATOM 6683 O O . MET A 1 840 ? -46.605 0.005 -37.853 1.00 83.62 840 MET A O 1
ATOM 6687 N N . ASP A 1 841 ? -47.790 -1.712 -37.039 1.00 88.12 841 ASP A N 1
ATOM 6688 C CA . ASP A 1 841 ? -48.570 -0.875 -36.128 1.00 88.12 841 ASP A CA 1
ATOM 6689 C C . ASP A 1 841 ? -47.746 -0.405 -34.914 1.00 88.12 841 ASP A C 1
ATOM 6691 O O . ASP A 1 841 ? -46.830 -1.082 -34.438 1.00 88.12 841 ASP A O 1
ATOM 6695 N N . ILE A 1 842 ? -48.111 0.763 -34.381 1.00 86.31 842 ILE A N 1
ATOM 6696 C CA . ILE A 1 842 ? -47.376 1.455 -33.312 1.00 86.31 842 ILE A CA 1
ATOM 6697 C C . ILE A 1 842 ? -47.282 0.613 -32.028 1.00 86.31 842 ILE A C 1
ATOM 6699 O O . ILE A 1 842 ? -46.249 0.636 -31.356 1.00 86.31 842 ILE A O 1
ATOM 6703 N N . ASN A 1 843 ? -48.316 -0.168 -31.695 1.00 83.62 843 ASN A N 1
ATOM 6704 C CA . ASN A 1 843 ? -48.310 -0.999 -30.488 1.00 83.62 843 ASN A CA 1
ATOM 6705 C C . ASN A 1 843 ? -47.333 -2.173 -30.626 1.00 83.62 843 ASN A C 1
ATOM 6707 O O . ASN A 1 843 ? -46.619 -2.505 -29.676 1.00 83.62 843 ASN A O 1
ATOM 6711 N N . THR A 1 844 ? -47.256 -2.773 -31.814 1.00 81.62 844 THR A N 1
ATOM 6712 C CA . THR A 1 844 ? -46.268 -3.809 -32.127 1.00 81.62 844 THR A CA 1
ATOM 6713 C C . THR A 1 844 ? -44.845 -3.252 -32.065 1.00 81.62 844 THR A C 1
ATOM 6715 O O . THR A 1 844 ? -43.980 -3.856 -31.430 1.00 81.62 844 THR A O 1
ATOM 6718 N N . ILE A 1 845 ? -44.593 -2.063 -32.618 1.00 85.12 845 ILE A N 1
ATOM 6719 C CA . ILE A 1 845 ? -43.265 -1.422 -32.584 1.00 85.12 845 ILE A CA 1
ATOM 6720 C C . ILE A 1 845 ? -42.841 -1.093 -31.148 1.00 85.12 845 ILE A C 1
ATOM 6722 O O . ILE A 1 845 ? -41.703 -1.378 -30.763 1.00 85.12 845 ILE A O 1
ATOM 6726 N N . ALA A 1 846 ? -43.755 -0.565 -30.328 1.00 85.56 846 ALA A N 1
ATOM 6727 C CA . ALA A 1 846 ? -43.505 -0.289 -28.912 1.00 85.56 846 ALA A CA 1
ATOM 6728 C C . ALA A 1 846 ? -43.116 -1.562 -28.152 1.00 85.56 846 ALA A C 1
ATOM 6730 O O . ALA A 1 846 ? -42.164 -1.567 -27.371 1.00 85.56 846 ALA A O 1
ATOM 6731 N N . LYS A 1 847 ? -43.799 -2.674 -28.439 1.00 85.00 847 LYS A N 1
ATOM 6732 C CA . LYS A 1 847 ? -43.524 -3.972 -27.819 1.00 85.00 847 LYS A CA 1
ATOM 6733 C C . LYS A 1 847 ? -42.138 -4.526 -28.171 1.00 85.00 847 LYS A C 1
ATOM 6735 O O . LYS A 1 847 ? -41.495 -5.104 -27.300 1.00 85.00 847 LYS A O 1
ATOM 6740 N N . PHE A 1 848 ? -41.679 -4.373 -29.414 1.00 81.56 848 PHE A N 1
ATOM 6741 C CA . PHE A 1 848 ? -40.394 -4.929 -29.865 1.00 81.56 848 PHE A CA 1
ATOM 6742 C C . PHE A 1 848 ? -39.187 -4.038 -29.556 1.00 81.56 848 PHE A C 1
ATOM 6744 O O . PHE A 1 848 ? -38.108 -4.549 -29.265 1.00 81.56 848 PHE A O 1
ATOM 6751 N N . THR A 1 849 ? -39.352 -2.717 -29.595 1.00 82.69 849 THR A N 1
ATOM 6752 C CA . THR A 1 849 ? -38.252 -1.760 -29.371 1.00 82.69 849 THR A CA 1
ATOM 6753 C C . THR A 1 849 ? -38.151 -1.300 -27.916 1.00 82.69 849 THR A C 1
ATOM 6755 O O . THR A 1 849 ? -37.102 -0.815 -27.485 1.00 82.69 849 THR A O 1
ATOM 6758 N N . GLY A 1 850 ? -39.234 -1.451 -27.145 1.00 80.62 850 GLY A N 1
ATOM 6759 C CA . GLY A 1 850 ? -39.351 -0.940 -25.781 1.00 80.62 850 GLY A CA 1
ATOM 6760 C C . GLY A 1 850 ? -39.417 0.589 -25.699 1.00 80.62 850 GLY A C 1
ATOM 6761 O O . GLY A 1 850 ? -39.230 1.134 -24.613 1.00 80.62 850 GLY A O 1
ATOM 6762 N N . LEU A 1 851 ? -39.628 1.282 -26.825 1.00 84.75 851 LEU A N 1
ATOM 6763 C CA . LEU A 1 851 ? -39.868 2.727 -26.867 1.00 84.75 851 LEU A CA 1
ATOM 6764 C C . LEU A 1 851 ? -41.297 3.049 -26.427 1.00 84.75 851 LEU A C 1
ATOM 6766 O O . LEU A 1 851 ? -42.225 2.268 -26.650 1.00 84.75 851 LEU A O 1
ATOM 6770 N N . HIS A 1 852 ? -41.486 4.226 -25.830 1.00 88.19 852 HIS A N 1
ATOM 6771 C CA . HIS A 1 852 ? -42.824 4.680 -25.468 1.00 88.19 852 HIS A CA 1
ATOM 6772 C C . HIS A 1 852 ? -43.624 5.039 -26.728 1.00 88.19 852 HIS A C 1
ATOM 6774 O O . HIS A 1 852 ? -43.076 5.583 -27.687 1.00 88.19 852 HIS A O 1
ATOM 6780 N N . ILE A 1 853 ? -44.936 4.790 -26.716 1.00 85.62 853 ILE A N 1
ATOM 6781 C CA . ILE A 1 853 ? -45.831 5.045 -27.861 1.00 85.62 853 ILE A CA 1
ATOM 6782 C C . ILE A 1 853 ? -45.697 6.492 -28.365 1.00 85.62 853 ILE A C 1
ATOM 6784 O O . ILE A 1 853 ? -45.553 6.713 -29.564 1.00 85.62 853 ILE A O 1
ATOM 6788 N N . SER A 1 854 ? -45.607 7.464 -27.453 1.00 84.12 854 SER A N 1
ATOM 6789 C CA . SER A 1 854 ? -45.417 8.881 -27.803 1.00 84.12 854 SER A CA 1
ATOM 6790 C C . SER A 1 854 ? -44.091 9.184 -28.519 1.00 84.12 854 SER A C 1
ATOM 6792 O O . SER A 1 854 ? -44.014 10.138 -29.289 1.00 84.12 854 SER A O 1
ATOM 6794 N N . GLU A 1 855 ? -43.024 8.415 -28.264 1.00 82.62 855 GLU A N 1
ATOM 6795 C CA . GLU A 1 855 ? -41.748 8.562 -28.983 1.00 82.62 855 GLU A CA 1
ATOM 6796 C C . GLU A 1 855 ? -41.864 8.018 -30.417 1.00 82.62 855 GLU A C 1
ATOM 6798 O O . GLU A 1 855 ? -41.304 8.602 -31.344 1.00 82.62 855 GLU A O 1
ATOM 6803 N N . ILE A 1 856 ? -42.638 6.948 -30.618 1.00 84.12 856 ILE A N 1
ATOM 6804 C CA . ILE A 1 856 ? -42.885 6.339 -31.934 1.00 84.12 856 ILE A CA 1
ATOM 6805 C C . ILE A 1 856 ? -43.824 7.211 -32.780 1.00 84.12 856 ILE A C 1
ATOM 6807 O O . ILE A 1 856 ? -43.578 7.406 -33.968 1.00 84.12 856 ILE A O 1
ATOM 6811 N N . GLU A 1 857 ? -44.861 7.798 -32.178 1.00 84.56 857 GLU A N 1
ATOM 6812 C CA . GLU A 1 857 ? -45.748 8.767 -32.842 1.00 84.56 857 GLU A CA 1
ATOM 6813 C C . GLU A 1 857 ? -44.976 10.002 -33.321 1.00 84.56 857 GLU A C 1
ATOM 6815 O O . GLU A 1 857 ? -45.166 10.470 -34.447 1.00 84.56 857 GLU A O 1
ATOM 6820 N N . LYS A 1 858 ? -44.039 10.495 -32.501 1.00 83.88 858 LYS A N 1
ATOM 6821 C CA . LYS A 1 858 ? -43.151 11.591 -32.891 1.00 83.88 858 LYS A CA 1
ATOM 6822 C C . LYS A 1 858 ? -42.249 11.196 -34.065 1.00 83.88 858 LYS A C 1
ATOM 6824 O O . LYS A 1 858 ? -42.146 11.960 -35.022 1.00 83.88 858 LYS A O 1
ATOM 6829 N N . LEU A 1 859 ? -41.677 9.991 -34.054 1.00 83.06 859 LEU A N 1
ATOM 6830 C CA . LEU A 1 859 ? -40.899 9.465 -35.183 1.00 83.06 859 LEU A CA 1
ATOM 6831 C C . LEU A 1 859 ? -41.730 9.356 -36.472 1.00 83.06 859 LEU A C 1
ATOM 6833 O O . LEU A 1 859 ? -41.221 9.686 -37.538 1.00 83.06 859 LEU A O 1
ATOM 6837 N N . CYS A 1 860 ? -43.009 8.972 -36.390 1.00 80.25 860 CYS A N 1
ATOM 6838 C CA . CYS A 1 860 ? -43.915 8.974 -37.547 1.00 80.25 860 CYS A CA 1
ATOM 6839 C C . CYS A 1 860 ? -44.074 10.379 -38.142 1.00 80.25 860 CYS A C 1
ATOM 6841 O O . CYS A 1 860 ? -44.042 10.541 -39.361 1.00 80.25 860 CYS A O 1
ATOM 6843 N N . SER A 1 861 ? -44.224 11.394 -37.284 1.00 76.81 861 SER A N 1
ATOM 6844 C CA . SER A 1 861 ? -44.353 12.789 -37.721 1.00 76.81 861 SER A CA 1
ATOM 6845 C C . SER A 1 861 ? -43.066 13.349 -38.338 1.00 76.81 861 SER A C 1
ATOM 6847 O O . SER A 1 861 ? -43.132 14.133 -39.279 1.00 76.81 861 SER A O 1
ATOM 6849 N N . GLU A 1 862 ? -41.897 12.913 -37.859 1.00 77.19 862 GLU A N 1
ATOM 6850 C CA . GLU A 1 862 ? -40.594 13.289 -38.421 1.00 77.19 862 GLU A CA 1
ATOM 6851 C C . GLU A 1 862 ? -40.370 12.647 -39.802 1.00 77.19 862 GLU A C 1
ATOM 6853 O O . GLU A 1 862 ? -40.002 13.343 -40.741 1.00 77.19 862 GLU A O 1
ATOM 6858 N N . ILE A 1 863 ? -40.686 11.356 -39.969 1.00 73.94 863 ILE A N 1
ATOM 6859 C CA . ILE A 1 863 ? -40.567 10.646 -41.259 1.00 73.94 863 ILE A CA 1
ATOM 6860 C C . ILE A 1 863 ? -41.501 11.245 -42.324 1.00 73.94 863 ILE A C 1
ATOM 6862 O O . ILE A 1 863 ? -41.122 11.350 -43.490 1.00 73.94 863 ILE A O 1
ATOM 6866 N N . ALA A 1 864 ? -42.709 11.661 -41.931 1.00 64.62 864 ALA A N 1
ATOM 6867 C CA . ALA A 1 864 ? -43.664 12.319 -42.824 1.00 64.62 864 ALA A CA 1
ATOM 6868 C C . ALA A 1 864 ? -43.199 13.714 -43.288 1.00 64.62 864 ALA A C 1
ATOM 6870 O O . ALA A 1 864 ? -43.606 14.161 -44.357 1.00 64.62 864 ALA A O 1
ATOM 6871 N N . ASN A 1 865 ? -42.344 14.385 -42.508 1.00 58.94 865 ASN A N 1
ATOM 6872 C CA . ASN A 1 865 ? -41.740 15.667 -42.880 1.00 58.94 865 ASN A CA 1
ATOM 6873 C C . ASN A 1 865 ? -40.473 15.506 -43.738 1.00 58.94 865 ASN A C 1
ATOM 6875 O O . ASN A 1 865 ? -40.207 16.381 -44.548 1.00 58.94 865 ASN A O 1
ATOM 6879 N N . ASP A 1 866 ? -39.727 14.402 -43.608 1.00 57.53 866 ASP A N 1
ATOM 6880 C CA . ASP A 1 866 ? -38.552 14.091 -44.452 1.00 57.53 866 ASP A CA 1
ATOM 6881 C C . ASP A 1 866 ? -38.930 13.574 -45.865 1.00 57.53 866 ASP A C 1
ATOM 6883 O O . ASP A 1 866 ? -38.059 13.368 -46.710 1.00 57.53 866 ASP A O 1
ATOM 6887 N N . THR A 1 867 ? -40.221 13.331 -46.131 1.00 51.25 867 THR A N 1
ATOM 6888 C CA . THR A 1 867 ? -40.759 12.869 -47.431 1.00 51.25 867 THR A CA 1
ATOM 6889 C C . THR A 1 867 ? -41.529 13.945 -48.218 1.00 51.25 867 THR A C 1
ATOM 6891 O O . THR A 1 867 ? -42.102 13.640 -49.268 1.00 51.25 867 THR A O 1
ATOM 6894 N N . LEU A 1 868 ? -41.504 15.194 -47.737 1.00 40.88 868 LEU A N 1
ATOM 6895 C CA . LEU A 1 868 ? -41.942 16.424 -48.415 1.00 40.88 868 LEU A CA 1
ATOM 6896 C C . LEU A 1 868 ? -40.721 17.215 -48.895 1.00 40.88 868 LEU A C 1
ATOM 6898 O O . LEU A 1 868 ? -40.821 17.812 -49.991 1.00 40.88 868 LEU A O 1
#